Protein AF-0000000084752008 (afdb_homodimer)

Solvent-accessible surface area (backbone atoms only — not comparable to full-atom values): 50665 Å² total; per-residue (Å²): 75,41,79,56,82,72,74,88,74,85,52,69,69,62,50,46,36,36,48,54,36,29,61,56,49,53,52,41,56,61,67,42,48,64,36,54,62,65,41,61,96,30,44,36,36,39,35,32,67,47,79,62,75,54,71,64,40,64,50,47,49,62,55,49,50,53,41,41,74,73,70,45,48,69,47,40,36,23,51,56,76,89,52,66,65,50,57,50,49,46,48,49,50,53,36,7,45,60,57,36,82,84,38,78,82,54,72,67,56,49,49,48,54,46,49,45,40,56,70,20,41,63,55,47,60,72,72,56,54,68,46,18,37,38,37,36,40,41,73,75,54,44,62,38,48,54,62,46,51,76,78,36,60,53,24,36,33,39,35,35,84,69,42,34,74,69,87,43,75,24,28,50,37,44,49,57,68,47,46,79,49,56,73,54,41,72,33,34,34,25,47,41,75,62,43,46,55,78,91,49,49,90,46,45,46,73,53,52,76,54,41,56,65,76,38,65,52,47,35,88,67,56,57,52,54,34,48,46,43,36,34,20,32,29,68,36,58,93,56,89,61,49,89,72,68,64,48,95,65,51,34,27,29,61,41,81,88,52,47,78,42,68,56,42,81,90,56,62,66,57,62,74,42,36,53,25,40,35,33,70,49,67,50,42,79,42,42,21,58,65,39,50,53,51,10,50,52,48,38,49,51,50,42,69,72,70,45,53,82,86,39,68,61,34,47,49,59,70,54,33,32,40,37,41,33,27,65,24,67,91,66,50,82,90,48,67,63,32,51,48,41,49,48,53,50,37,55,54,53,49,72,50,56,69,74,58,45,73,32,48,43,48,36,26,37,47,63,89,44,65,64,58,37,27,36,48,52,30,34,53,56,60,51,29,62,28,39,42,49,36,20,64,55,43,55,54,53,64,65,56,52,53,35,15,58,69,40,24,17,36,39,27,11,51,22,59,28,35,48,71,72,44,45,69,82,47,24,19,43,62,44,67,56,41,76,41,39,67,61,50,16,52,49,53,52,50,54,69,66,33,57,70,59,38,49,48,11,1,34,39,18,22,37,51,29,64,68,59,31,24,51,58,46,38,48,54,51,47,40,53,53,51,46,73,49,58,98,74,42,80,55,81,73,74,88,72,85,51,68,69,61,50,46,35,36,48,54,36,28,61,58,50,52,51,41,55,61,65,41,49,63,36,53,62,65,41,62,96,30,44,36,37,39,35,33,67,46,79,62,73,55,71,63,39,63,49,47,48,64,54,49,49,51,41,42,73,73,68,45,48,69,48,40,37,24,50,56,78,90,52,67,64,50,57,52,49,46,50,49,50,54,35,8,44,60,56,37,80,86,38,79,81,54,72,66,54,49,52,47,55,46,48,46,41,56,72,21,40,64,56,48,60,71,71,57,52,69,47,18,37,38,37,36,38,40,72,73,54,44,62,39,46,53,60,47,52,75,76,36,60,52,24,35,33,39,36,36,85,69,39,36,74,69,85,41,74,26,28,51,37,43,50,60,69,47,46,82,49,55,72,53,42,72,34,36,34,25,47,43,74,62,44,46,54,79,90,48,48,88,46,45,46,72,53,52,75,54,42,57,64,76,38,65,52,48,36,89,66,55,57,51,54,35,48,46,45,36,34,21,31,30,70,37,58,92,58,88,56,48,90,70,69,64,48,95,64,51,32,27,28,60,41,81,86,50,48,76,41,68,56,45,79,90,56,62,68,56,62,73,42,35,51,25,41,33,32,71,48,68,48,40,78,42,42,22,59,66,39,51,53,52,10,51,51,50,39,48,53,50,42,69,72,72,44,53,82,86,38,66,62,36,47,49,58,70,52,33,30,38,36,41,34,28,65,26,68,91,66,49,82,90,50,66,63,32,51,49,42,49,48,52,49,37,55,54,53,50,72,51,55,69,73,59,43,73,32,48,44,47,35,26,37,48,64,88,43,64,63,60,36,27,36,48,52,31,34,52,55,59,51,28,62,30,38,41,49,36,21,64,54,44,56,52,52,65,64,56,52,54,36,14,59,69,42,24,17,34,38,28,13,52,22,60,27,36,48,72,73,43,45,68,82,47,25,20,44,62,44,66,56,42,76,42,40,68,61,48,17,51,51,53,51,50,54,68,65,33,59,70,57,38,51,49,10,0,34,39,17,23,39,50,30,64,67,58,31,23,51,60,45,39,46,53,52,47,39,53,53,51,45,73,48,58,98

Nearest PDB structures (fo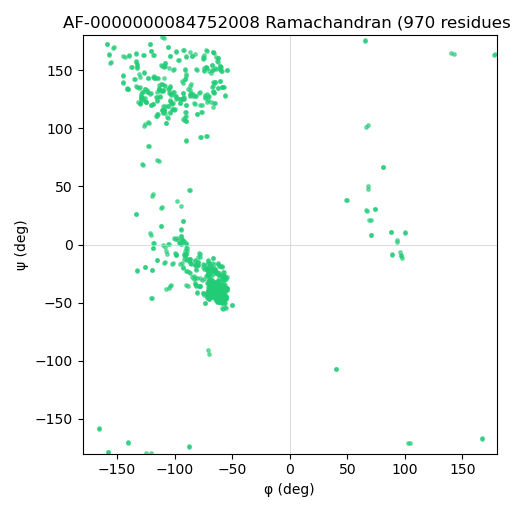ldseek):
  2xa1-assembly2_B  TM=8.897E-01  e=3.010E-29  Pyrococcus horikoshii
  6zjh-assembly1_AAA  TM=8.845E-01  e=5.098E-28  Thermoproteus uzoniensis 768-20
  6zj4-assembly1_AAA  TM=8.757E-01  e=1.128E-27  Thermoproteus uzoniensis
  6zj7-assembly1_AAA  TM=8.662E-01  e=6.100E-27  Thermoproteus uzoniensis 768-20
  7qsg-assembly2_B  TM=6.802E-01  e=4.408E-10  Mycolicibacterium hassiacum

InterPro domains:
  IPR001296 Glycosyl transferase, family 1 [PF00534] (275-462)
  IPR049438 Trehalose synthase, N-terminal domain [PF21269] (46-197)
  IPR052078 Trehalose Metabolism Glycosyltransferase [PTHR47779] (39-223)

Radius of gyration: 32.06 Å; Cα contacts (8 Å, |Δi|>4): 1884; chains: 2; bounding box: 64×94×76 Å

Sequence (974 aa):
MQKINVKPGAKLADYKAYGSLYSSVLDFLEQAKEPIESLKGCTIWMINSTAIGGGVAEMLPSQMRILRELGVSIEWLVIEAEKDAFFDLTKRIHNAIHGSGNGVFTEEDRKIYEEVNQNNLPKALELINDGDIVVVHDPQPMPLAAMIKRKKNVSIIWRCHIGLEEDTEVTDAVWKFLEPYTNDYDHFVFSLPSYAPKSLQKRTSIIPPAIDPLSHKNRELQLHKCIGILYQSGILDDHKAILYHRYKHLVRKVMPDGSFDFLDADENLDLIYRPIITEISRWDRLKGFKELMEAFIKMKLDNRKNGDPKSLEYKRIEMTLLVMGGPDPAFVSDDPEGKEVLKELTETYKTIDRNMQNDIAILLLPLDNPKENALIVNALQRTSSFIVQNSIQEGFGLTATEAMWKRKPVLVSNAAGLKYQVVHNKTGQINPDPTDIESLSKTLAYMLNHPKERDKWGFNGQLRVIQNFTLFSQLVSWLKVLSTNKAMQKINVKPGAKLADYKAYGSLYSSVLDFLEQAKEPIESLKGCTIWMINSTAIGGGVAEMLPSQMRILRELGVSIEWLVIEAEKDAFFDLTKRIHNAIHGSGNGVFTEEDRKIYEEVNQNNLPKALELINDGDIVVVHDPQPMPLAAMIKRKKNVSIIWRCHIGLEEDTEVTDAVWKFLEPYTNDYDHFVFSLPSYAPKSLQKRTSIIPPAIDPLSHKNRELQLHKCIGILYQSGILDDHKAILYHRYKHLVRKVMPDGSFDFLDADENLDLIYRPIITEISRWDRLKGFKELMEAFIKMKLDNRKNGDPKSLEYKRIEMTLLVMGGPDPAFVSDDPEGKEVLKELTETYKTIDRNMQNDIAILLLPLDNPKENALIVNALQRTSSFIVQNSIQEGFGLTATEAMWKRKPVLVSNAAGLKYQVVHNKTGQINPDPTDIESLSKTLAYMLNHPKERDKWGFNGQLRVIQNFTLFSQLVSWLKVLSTNKA

Structure (mmCIF, N/CA/C/O backbone):
data_AF-0000000084752008-model_v1
#
loop_
_entity.id
_entity.type
_entity.pdbx_description
1 polymer 'Glycosyl transferase group 1'
#
loop_
_atom_site.group_PDB
_atom_site.id
_atom_site.type_symbol
_atom_site.label_atom_id
_atom_site.label_alt_id
_atom_site.label_comp_id
_atom_site.label_asym_id
_atom_site.label_entity_id
_atom_site.label_seq_id
_atom_site.pdbx_PDB_ins_code
_atom_site.Cartn_x
_atom_site.Cartn_y
_atom_site.Cartn_z
_atom_site.occupancy
_atom_site.B_iso_or_equiv
_atom_site.auth_seq_id
_atom_site.auth_comp_id
_atom_site.auth_asym_id
_atom_site.auth_atom_id
_atom_site.pdbx_PDB_model_num
ATOM 1 N N . MET A 1 1 ? 8.102 25.844 34 1 93.06 1 MET A N 1
ATOM 2 C CA . MET A 1 1 ? 8.469 24.922 32.938 1 93.06 1 MET A CA 1
ATOM 3 C C . MET A 1 1 ? 8.289 23.469 33.344 1 93.06 1 MET A C 1
ATOM 5 O O . MET A 1 1 ? 8.555 23.125 34.5 1 93.06 1 MET A O 1
ATOM 9 N N . GLN A 1 2 ? 7.816 22.688 32.438 1 94.62 2 GLN A N 1
ATOM 10 C CA . GLN A 1 2 ? 7.594 21.281 32.75 1 94.62 2 GLN A CA 1
ATOM 11 C C . GLN A 1 2 ? 8.352 20.375 31.781 1 94.62 2 GLN A C 1
ATOM 13 O O . GLN A 1 2 ? 8.32 20.594 30.578 1 94.62 2 GLN A O 1
ATOM 18 N N . LYS A 1 3 ? 9.016 19.484 32.375 1 96.44 3 LYS A N 1
ATOM 19 C CA . LYS A 1 3 ? 9.648 18.453 31.562 1 96.44 3 LYS A CA 1
ATOM 20 C C . LYS A 1 3 ? 8.633 17.391 31.125 1 96.44 3 LYS A C 1
ATOM 22 O O . LYS A 1 3 ? 7.898 16.859 31.969 1 96.44 3 LYS A O 1
ATOM 27 N N . ILE A 1 4 ? 8.617 17.094 29.859 1 96 4 ILE A N 1
ATOM 28 C CA . ILE A 1 4 ? 7.609 16.188 29.312 1 96 4 ILE A CA 1
ATOM 29 C C . ILE A 1 4 ? 8.234 14.828 29.016 1 96 4 ILE A C 1
ATOM 31 O O . ILE A 1 4 ? 9.305 14.742 28.406 1 96 4 ILE A O 1
ATOM 35 N N . ASN A 1 5 ? 7.605 13.805 29.469 1 94.75 5 ASN A N 1
ATOM 36 C CA . ASN A 1 5 ? 8.016 12.445 29.141 1 94.75 5 ASN A CA 1
ATOM 37 C C . ASN A 1 5 ? 7.391 11.969 27.828 1 94.75 5 ASN A C 1
ATOM 39 O O . ASN A 1 5 ? 6.18 12.086 27.625 1 94.75 5 ASN A O 1
ATOM 43 N N . VAL A 1 6 ? 8.18 11.508 27.016 1 93.94 6 VAL A N 1
ATOM 44 C CA . VAL A 1 6 ? 7.703 11 25.719 1 93.94 6 VAL A CA 1
ATOM 45 C C . VAL A 1 6 ? 7.18 9.578 25.891 1 93.94 6 VAL A C 1
ATOM 47 O O . VAL A 1 6 ? 7.906 8.695 26.344 1 93.94 6 VAL A O 1
ATOM 50 N N . LYS A 1 7 ? 5.98 9.305 25.453 1 88.56 7 LYS A N 1
ATOM 51 C CA . LYS A 1 7 ? 5.371 7.984 25.562 1 88.56 7 LYS A CA 1
ATOM 52 C C . LYS A 1 7 ? 6.016 7.008 24.578 1 88.56 7 LYS A C 1
ATOM 54 O O . LYS A 1 7 ? 6.508 7.41 23.516 1 88.56 7 LYS A O 1
ATOM 59 N N . PRO A 1 8 ? 5.957 5.773 24.984 1 91.94 8 PRO A N 1
ATOM 60 C CA . PRO A 1 8 ? 6.465 4.781 24.047 1 91.94 8 PRO A CA 1
ATOM 61 C C . PRO A 1 8 ? 5.695 4.781 22.719 1 91.94 8 PRO A C 1
ATOM 63 O O . PRO A 1 8 ? 4.535 5.188 22.672 1 91.94 8 PRO A O 1
ATOM 66 N N . GLY A 1 9 ? 6.32 4.395 21.672 1 92.81 9 GLY A N 1
ATOM 67 C CA . GLY A 1 9 ? 5.742 4.363 20.344 1 92.81 9 GLY A CA 1
ATOM 68 C C . GLY A 1 9 ? 6.559 3.549 19.359 1 92.81 9 GLY A C 1
ATOM 69 O O . GLY A 1 9 ? 7.32 2.666 19.75 1 92.81 9 GLY A O 1
ATOM 70 N N . ALA A 1 10 ? 6.398 3.793 18.125 1 93.62 10 ALA A N 1
ATOM 71 C CA . ALA A 1 10 ? 7.066 3.041 17.062 1 93.62 10 ALA A CA 1
ATOM 72 C C . ALA A 1 10 ? 8.586 3.166 17.172 1 93.62 10 ALA A C 1
ATOM 74 O O . ALA A 1 10 ? 9.102 4.234 17.5 1 93.62 10 ALA A O 1
ATOM 75 N N . LYS A 1 11 ? 9.32 2.088 16.922 1 94.31 11 LYS A N 1
ATOM 76 C CA . LYS A 1 11 ? 10.773 2.018 16.922 1 94.31 11 LYS A CA 1
ATOM 77 C C . LYS A 1 11 ? 11.32 1.935 15.492 1 94.31 11 LYS A C 1
ATOM 79 O O . LYS A 1 11 ? 10.555 1.778 14.539 1 94.31 11 LYS A O 1
ATOM 84 N N . LEU A 1 12 ? 12.562 2.064 15.375 1 96.12 12 LEU A N 1
ATOM 85 C CA . LEU A 1 12 ? 13.227 2.035 14.078 1 96.12 12 LEU A CA 1
ATOM 86 C C . LEU A 1 12 ? 12.883 0.756 13.32 1 96.12 12 LEU A C 1
ATOM 88 O O . LEU A 1 12 ? 12.656 0.789 12.109 1 96.12 12 LEU A O 1
ATOM 92 N N . ALA A 1 13 ? 12.805 -0.343 13.992 1 93.81 13 ALA A N 1
ATOM 93 C CA . ALA A 1 13 ? 12.516 -1.636 13.375 1 93.81 13 ALA A CA 1
ATOM 94 C C . ALA A 1 13 ? 11.133 -1.639 12.734 1 93.81 13 ALA A C 1
ATOM 96 O O . ALA A 1 13 ? 10.914 -2.283 11.711 1 93.81 13 ALA A O 1
ATOM 97 N N . ASP A 1 14 ? 10.219 -0.908 13.312 1 94.31 14 ASP A N 1
ATOM 98 C CA . ASP A 1 14 ? 8.859 -0.826 12.789 1 94.31 14 ASP A CA 1
ATOM 99 C C . ASP A 1 14 ? 8.828 -0.089 11.453 1 94.31 14 ASP A C 1
ATOM 101 O O . ASP A 1 14 ? 8.117 -0.493 10.531 1 94.31 14 ASP A O 1
ATOM 105 N N . TYR A 1 15 ? 9.625 0.934 11.367 1 95.69 15 TYR A N 1
ATOM 106 C CA . TYR A 1 15 ? 9.703 1.68 10.117 1 95.69 15 TYR A CA 1
ATOM 107 C C . TYR A 1 15 ? 10.391 0.859 9.031 1 95.69 15 TYR A C 1
ATOM 109 O O . TYR A 1 15 ? 9.961 0.863 7.875 1 95.69 15 TYR A O 1
ATOM 117 N N . LYS A 1 16 ? 11.375 0.09 9.445 1 93.69 16 LYS A N 1
ATOM 118 C CA . LYS A 1 16 ? 12.148 -0.728 8.508 1 93.69 16 LYS A CA 1
ATOM 119 C C . LYS A 1 16 ? 11.297 -1.848 7.926 1 93.69 16 LYS A C 1
ATOM 121 O O . LYS A 1 16 ? 11.609 -2.381 6.859 1 93.69 16 LYS A O 1
ATOM 126 N N . ALA A 1 17 ? 10.258 -2.139 8.617 1 91.5 17 ALA A N 1
ATOM 127 C CA . ALA A 1 17 ? 9.398 -3.236 8.18 1 91.5 17 ALA A CA 1
ATOM 128 C C . ALA A 1 17 ? 8.555 -2.826 6.977 1 91.5 17 ALA A C 1
ATOM 130 O O . ALA A 1 17 ? 8.047 -3.682 6.25 1 91.5 17 ALA A O 1
ATOM 131 N N . TYR A 1 18 ? 8.375 -1.516 6.766 1 90.44 18 TYR A N 1
ATOM 132 C CA . TYR A 1 18 ? 7.648 -1.035 5.594 1 90.44 18 TYR A CA 1
ATOM 133 C C . TYR A 1 18 ? 8.516 -1.126 4.34 1 90.44 18 TYR A C 1
ATOM 135 O O . TYR A 1 18 ? 9.57 -0.492 4.262 1 90.44 18 TYR A O 1
ATOM 143 N N . GLY A 1 19 ? 8.055 -1.844 3.436 1 89.56 19 GLY A N 1
ATOM 144 C CA . GLY A 1 19 ? 8.805 -1.991 2.201 1 89.56 19 GLY A CA 1
ATOM 145 C C . GLY A 1 19 ? 9.133 -0.666 1.541 1 89.56 19 GLY A C 1
ATOM 146 O O . GLY A 1 19 ? 10.234 -0.487 1.01 1 89.56 19 GLY A O 1
ATOM 147 N N . SER A 1 20 ? 8.242 0.249 1.607 1 91.19 20 SER A N 1
ATOM 148 C CA . SER A 1 20 ? 8.414 1.544 0.957 1 91.19 20 SER A CA 1
ATOM 149 C C . SER A 1 20 ? 9.406 2.418 1.719 1 91.19 20 SER A C 1
ATOM 151 O O . SER A 1 20 ? 9.938 3.383 1.169 1 91.19 20 SER A O 1
ATOM 153 N N . LEU A 1 21 ? 9.68 2.084 2.984 1 94.38 21 LEU A N 1
ATOM 154 C CA . LEU A 1 21 ? 10.516 2.945 3.816 1 94.38 21 LEU A CA 1
ATOM 155 C C . LEU A 1 21 ? 11.875 2.307 4.059 1 94.38 21 LEU A C 1
ATOM 157 O O . LEU A 1 21 ? 12.812 2.979 4.496 1 94.38 21 LEU A O 1
ATOM 161 N N . TYR A 1 22 ? 11.977 1.026 3.787 1 93.06 22 TYR A N 1
ATOM 162 C CA . TYR A 1 22 ? 13.141 0.236 4.172 1 93.06 22 TYR A CA 1
ATOM 163 C C . TYR A 1 22 ? 14.43 0.917 3.732 1 93.06 22 TYR A C 1
ATOM 165 O O . TYR A 1 22 ? 15.297 1.208 4.559 1 93.06 22 TYR A O 1
ATOM 173 N N . SER A 1 23 ? 14.562 1.279 2.541 1 91.69 23 SER A N 1
ATOM 174 C CA . SER A 1 23 ? 15.781 1.868 2.006 1 91.69 23 SER A CA 1
ATOM 175 C C . SER A 1 23 ? 16 3.277 2.547 1 91.69 23 SER A C 1
ATOM 177 O O . SER A 1 23 ? 17.141 3.68 2.801 1 91.69 23 SER A O 1
ATOM 179 N N . SER A 1 24 ? 14.93 4.043 2.68 1 92.5 24 SER A N 1
ATOM 180 C CA . SER A 1 24 ? 15.039 5.398 3.219 1 92.5 24 SER A CA 1
ATOM 181 C C . SER A 1 24 ? 15.562 5.379 4.652 1 92.5 24 SER A C 1
ATOM 183 O O . SER A 1 24 ? 16.328 6.266 5.051 1 92.5 24 SER A O 1
ATOM 185 N N . VAL A 1 25 ? 15.133 4.406 5.406 1 95.56 25 VAL A N 1
ATOM 186 C CA . VAL A 1 25 ? 15.594 4.281 6.781 1 95.56 25 VAL A CA 1
ATOM 187 C C . VAL A 1 25 ? 17.078 3.918 6.793 1 95.56 25 VAL A C 1
ATOM 189 O O . VAL A 1 25 ? 17.859 4.473 7.578 1 95.56 25 VAL A O 1
ATOM 192 N N . LEU A 1 26 ? 17.5 3.023 5.883 1 94.5 26 LEU A N 1
ATOM 193 C CA . LEU A 1 26 ? 18.906 2.664 5.797 1 94.5 26 LEU A CA 1
ATOM 194 C C . LEU A 1 26 ? 19.75 3.871 5.406 1 94.5 26 LEU A C 1
ATOM 196 O O . LEU A 1 26 ? 20.828 4.094 5.973 1 94.5 26 LEU A O 1
ATOM 200 N N . ASP A 1 27 ? 19.266 4.633 4.453 1 94.75 27 ASP A N 1
ATOM 201 C CA . ASP A 1 27 ? 19.953 5.844 4.031 1 94.75 27 ASP A CA 1
ATOM 202 C C . ASP A 1 27 ? 20.062 6.844 5.18 1 94.75 27 ASP A C 1
ATOM 204 O O . ASP A 1 27 ? 21.125 7.445 5.383 1 94.75 27 ASP A O 1
ATOM 208 N N . PHE A 1 28 ? 19 6.992 5.887 1 97.12 28 PHE A N 1
ATOM 209 C CA . PHE A 1 28 ? 19 7.859 7.059 1 97.12 28 PHE A CA 1
ATOM 210 C C . PHE A 1 28 ? 20.047 7.414 8.062 1 97.12 28 PHE A C 1
ATOM 212 O O . PHE A 1 28 ? 20.812 8.234 8.57 1 97.12 28 PHE A O 1
ATOM 219 N N . LEU A 1 29 ? 20.094 6.141 8.336 1 97.31 29 LEU A N 1
ATOM 220 C CA . LEU A 1 29 ? 21.031 5.613 9.32 1 97.31 29 LEU A CA 1
ATOM 221 C C . LEU A 1 29 ? 22.484 5.867 8.891 1 97.31 29 LEU A C 1
ATOM 223 O O . LEU A 1 29 ? 23.328 6.184 9.727 1 97.31 29 LEU A O 1
ATOM 227 N N . GLU A 1 30 ? 22.703 5.766 7.637 1 97.31 30 GLU A N 1
ATOM 228 C CA . GLU A 1 30 ? 24.047 6.027 7.121 1 97.31 30 GLU A CA 1
ATOM 229 C C . GLU A 1 30 ? 24.406 7.5 7.254 1 97.31 30 GLU A C 1
ATOM 231 O O . GLU A 1 30 ? 25.5 7.836 7.719 1 97.31 30 GLU A O 1
ATOM 236 N N . GLN A 1 31 ? 23.547 8.375 6.945 1 97.12 31 GLN A N 1
ATOM 237 C CA . GLN A 1 31 ? 23.797 9.812 6.98 1 97.12 31 GLN A CA 1
ATOM 238 C C . GLN A 1 31 ? 23.875 10.32 8.414 1 97.12 31 GLN A C 1
ATOM 240 O O . GLN A 1 31 ? 24.516 11.336 8.688 1 97.12 31 GLN A O 1
ATOM 245 N N . ALA A 1 32 ? 23.219 9.633 9.305 1 97.31 32 ALA A N 1
ATOM 246 C CA . ALA A 1 32 ? 23.094 10.086 10.688 1 97.31 32 ALA A CA 1
ATOM 247 C C . ALA A 1 32 ? 24.359 9.781 11.484 1 97.31 32 ALA A C 1
ATOM 249 O O . ALA A 1 32 ? 24.578 10.352 12.555 1 97.31 32 ALA A O 1
ATOM 250 N N . LYS A 1 33 ? 25.219 8.938 11 1 97.12 33 LYS A N 1
ATOM 251 C CA . LYS A 1 33 ? 26.375 8.43 11.75 1 97.12 33 LYS A CA 1
ATOM 252 C C . LYS A 1 33 ? 27.266 9.57 12.211 1 97.12 33 LYS A C 1
ATOM 254 O O . LYS A 1 33 ? 27.469 9.766 13.414 1 97.12 33 LYS A O 1
ATOM 259 N N . GLU A 1 34 ? 27.719 10.398 11.367 1 97 34 GLU A N 1
ATOM 260 C CA . GLU A 1 34 ? 28.688 11.445 11.672 1 97 34 GLU A CA 1
ATOM 261 C C . GLU A 1 34 ? 28.062 12.531 12.547 1 97 34 GLU A C 1
ATOM 263 O O . GLU A 1 34 ? 28.625 12.914 13.57 1 97 34 GLU A O 1
ATOM 268 N N . PRO A 1 35 ? 26.891 12.969 12.164 1 97.12 35 PRO A N 1
ATOM 269 C CA . PRO A 1 35 ? 26.266 13.992 13.008 1 97.12 35 PRO A CA 1
ATOM 270 C C . PRO A 1 35 ? 26.016 13.5 14.43 1 97.12 35 PRO A C 1
ATOM 272 O O . PRO A 1 35 ? 26.188 14.25 15.391 1 97.12 35 PRO A O 1
ATOM 275 N N . ILE A 1 36 ? 25.609 12.297 14.594 1 96.94 36 ILE A N 1
ATOM 276 C CA . ILE A 1 36 ? 25.312 11.75 15.914 1 96.94 36 ILE A CA 1
ATOM 277 C C . ILE A 1 36 ? 26.594 11.664 16.734 1 96.94 36 ILE A C 1
ATOM 279 O O . ILE A 1 36 ? 26.594 11.969 17.938 1 96.94 36 ILE A O 1
ATOM 283 N N . GLU A 1 37 ? 27.641 11.297 16.109 1 96.38 37 GLU A N 1
ATOM 284 C CA . GLU A 1 37 ? 28.938 11.258 16.781 1 96.38 37 GLU A CA 1
ATOM 285 C C . GLU A 1 37 ? 29.344 12.641 17.281 1 96.38 37 GLU A C 1
ATOM 287 O O . GLU A 1 37 ? 29.891 12.781 18.375 1 96.38 37 GLU A O 1
ATOM 292 N N . SER A 1 38 ? 29.047 13.586 16.516 1 95.81 38 SER A N 1
ATOM 293 C CA . SER A 1 38 ? 29.422 14.953 16.844 1 95.81 38 SER A CA 1
ATOM 294 C C . SER A 1 38 ? 28.594 15.492 18 1 95.81 38 SER A C 1
ATOM 296 O O . SER A 1 38 ? 29 16.438 18.688 1 95.81 38 SER A O 1
ATOM 298 N N . LEU A 1 39 ? 27.469 14.93 18.281 1 96.31 39 LEU A N 1
ATOM 299 C CA . LEU A 1 39 ? 26.547 15.445 19.281 1 96.31 39 LEU A CA 1
ATOM 300 C C . LEU A 1 39 ? 26.75 14.742 20.625 1 96.31 39 LEU A C 1
ATOM 302 O O . LEU A 1 39 ? 26.047 15.023 21.594 1 96.31 39 LEU A O 1
ATOM 306 N N . LYS A 1 40 ? 27.703 13.859 20.609 1 94.75 40 LYS A N 1
ATOM 307 C CA . LYS A 1 40 ? 27.984 13.148 21.859 1 94.75 40 LYS A CA 1
ATOM 308 C C . LYS A 1 40 ? 28.344 14.125 22.984 1 94.75 40 LYS A C 1
ATOM 310 O O . LYS A 1 40 ? 29.078 15.094 22.75 1 94.75 40 LYS A O 1
ATOM 315 N N . GLY A 1 41 ? 27.797 13.922 24.156 1 93.31 41 GLY A N 1
ATOM 316 C CA . GLY A 1 41 ? 28.078 14.758 25.297 1 93.31 41 GLY A CA 1
ATOM 317 C C . GLY A 1 41 ? 27.156 15.961 25.406 1 93.31 41 GLY A C 1
ATOM 318 O O . GLY A 1 41 ? 27.188 16.688 26.406 1 93.31 41 GLY A O 1
ATOM 319 N N . CYS A 1 42 ? 26.406 16.172 24.438 1 95 42 CYS A N 1
ATOM 320 C CA . CYS A 1 42 ? 25.484 17.297 24.375 1 95 42 CYS A CA 1
ATOM 321 C C . CYS A 1 42 ? 24.047 16.844 24.531 1 95 42 CYS A C 1
ATOM 323 O O . CYS A 1 42 ? 23.656 15.805 23.984 1 95 42 CYS A O 1
ATOM 325 N N . THR A 1 43 ? 23.297 17.562 25.312 1 97.62 43 THR A N 1
ATOM 326 C CA . THR A 1 43 ? 21.859 17.328 25.375 1 97.62 43 THR A CA 1
ATOM 327 C C . THR A 1 43 ? 21.094 18.359 24.547 1 97.62 43 THR A C 1
ATOM 329 O O . THR A 1 43 ? 21.375 19.562 24.641 1 97.62 43 THR A O 1
ATOM 332 N N . ILE A 1 44 ? 20.188 17.875 23.734 1 98.25 44 ILE A N 1
ATOM 333 C CA . ILE A 1 44 ? 19.328 18.75 22.969 1 98.25 44 ILE A CA 1
ATOM 334 C C . ILE A 1 44 ? 18.031 19 23.719 1 98.25 44 ILE A C 1
ATOM 336 O O . ILE A 1 44 ? 17.312 18.047 24.078 1 98.25 44 ILE A O 1
ATOM 340 N N . TRP A 1 45 ? 17.672 20.203 23.953 1 98 45 TRP A N 1
ATOM 341 C CA . TRP A 1 45 ? 16.438 20.578 24.656 1 98 45 TRP A CA 1
ATOM 342 C C . TRP A 1 45 ? 15.438 21.203 23.688 1 98 45 TRP A C 1
ATOM 344 O O . TRP A 1 45 ? 15.695 22.266 23.125 1 98 45 TRP A O 1
ATOM 354 N N . MET A 1 46 ? 14.32 20.531 23.516 1 97.94 46 MET A N 1
ATOM 355 C CA . MET A 1 46 ? 13.211 21.078 22.734 1 97.94 46 MET A CA 1
ATOM 356 C C . MET A 1 46 ? 12.234 21.828 23.641 1 97.94 46 MET A C 1
ATOM 358 O O . MET A 1 46 ? 11.703 21.266 24.594 1 97.94 46 MET A O 1
ATOM 362 N N . ILE A 1 47 ? 11.945 23.078 23.297 1 97.5 47 ILE A N 1
ATOM 363 C CA . ILE A 1 47 ? 11.07 23.891 24.141 1 97.5 47 ILE A CA 1
ATOM 364 C C . ILE A 1 47 ? 9.906 24.438 23.312 1 97.5 47 ILE A C 1
ATOM 366 O O . ILE A 1 47 ? 10.109 25.031 22.266 1 97.5 47 ILE A O 1
ATOM 370 N N . ASN A 1 48 ? 8.695 24.156 23.719 1 94.81 48 ASN A N 1
ATOM 371 C CA . ASN A 1 48 ? 7.512 24.734 23.094 1 94.81 48 ASN A CA 1
ATOM 372 C C . ASN A 1 48 ? 6.449 25.094 24.125 1 94.81 48 ASN A C 1
ATOM 374 O O . ASN A 1 48 ? 6.734 25.156 25.328 1 94.81 48 ASN A O 1
ATOM 378 N N . SER A 1 49 ? 5.246 25.438 23.703 1 90.88 49 SER A N 1
ATOM 379 C CA . SER A 1 49 ? 4.293 26.062 24.609 1 90.88 49 SER A CA 1
ATOM 380 C C . SER A 1 49 ? 3.25 25.062 25.094 1 90.88 49 SER A C 1
ATOM 382 O O . SER A 1 49 ? 2.539 25.328 26.078 1 90.88 49 SER A O 1
ATOM 384 N N . THR A 1 50 ? 3.154 23.922 24.375 1 85 50 THR A N 1
ATOM 385 C CA . THR A 1 50 ? 2.145 22.969 24.797 1 85 50 THR A CA 1
ATOM 386 C C . THR A 1 50 ? 2.635 21.531 24.578 1 85 50 THR A C 1
ATOM 388 O O . THR A 1 50 ? 3.33 21.25 23.609 1 85 50 THR A O 1
ATOM 391 N N . ALA A 1 51 ? 2.189 20.719 25.531 1 85.94 51 ALA A N 1
ATOM 392 C CA . ALA A 1 51 ? 2.572 19.312 25.438 1 85.94 51 ALA A CA 1
ATOM 393 C C . ALA A 1 51 ? 1.522 18.5 24.688 1 85.94 51 ALA A C 1
ATOM 395 O O . ALA A 1 51 ? 1.777 17.359 24.281 1 85.94 51 ALA A O 1
ATOM 396 N N . ILE A 1 52 ? 0.411 19 24.609 1 76.38 52 ILE A N 1
ATOM 397 C CA . ILE A 1 52 ? -0.697 18.297 23.969 1 76.38 52 ILE A CA 1
ATOM 398 C C . ILE A 1 52 ? -1.414 19.234 23 1 76.38 52 ILE A C 1
ATOM 400 O O . ILE A 1 52 ? -1.578 20.422 23.297 1 76.38 52 ILE A O 1
ATOM 404 N N . GLY A 1 53 ? -1.904 18.656 22.156 1 65.94 53 GLY A N 1
ATOM 405 C CA . GLY A 1 53 ? -2.672 19.484 21.234 1 65.94 53 GLY A CA 1
ATOM 406 C C . GLY A 1 53 ? -1.81 20.438 20.438 1 65.94 53 GLY A C 1
ATOM 407 O O . GLY A 1 53 ? -0.706 20.797 20.859 1 65.94 53 GLY A O 1
ATOM 408 N N . GLY A 1 54 ? -1.42 20.297 19.219 1 68.88 54 GLY A N 1
ATOM 409 C CA . GLY A 1 54 ? -0.633 21.125 18.328 1 68.88 54 GLY A CA 1
ATOM 410 C C . GLY A 1 54 ? 0.289 20.328 17.422 1 68.88 54 GLY A C 1
ATOM 411 O O . GLY A 1 54 ? 0.629 19.172 17.734 1 68.88 54 GLY A O 1
ATOM 412 N N . GLY A 1 55 ? 0.652 21.062 16.516 1 74.81 55 GLY A N 1
ATOM 413 C CA . GLY A 1 55 ? 1.477 20.406 15.516 1 74.81 55 GLY A CA 1
ATOM 414 C C . GLY A 1 55 ? 2.842 20 16.047 1 74.81 55 GLY A C 1
ATOM 415 O O . GLY A 1 55 ? 3.334 18.922 15.727 1 74.81 55 GLY A O 1
ATOM 416 N N . VAL A 1 56 ? 3.406 20.875 16.938 1 83.62 56 VAL A N 1
ATOM 417 C CA . VAL A 1 56 ? 4.738 20.609 17.469 1 83.62 56 VAL A CA 1
ATOM 418 C C . VAL A 1 56 ? 4.68 19.406 18.422 1 83.62 56 VAL A C 1
ATOM 420 O O . VAL A 1 56 ? 5.488 18.484 18.312 1 83.62 56 VAL A O 1
ATOM 423 N N . ALA A 1 57 ? 3.719 19.469 19.25 1 84.38 57 ALA A N 1
ATOM 424 C CA . ALA A 1 57 ? 3.555 18.406 20.234 1 84.38 57 ALA A CA 1
ATOM 425 C C . ALA A 1 57 ? 3.285 17.062 19.547 1 84.38 57 ALA A C 1
ATOM 427 O O . ALA A 1 57 ? 3.635 16.016 20.078 1 84.38 57 ALA A O 1
ATOM 428 N N . GLU A 1 58 ? 2.768 17.078 18.391 1 80.75 58 GLU A N 1
ATOM 429 C CA . GLU A 1 58 ? 2.463 15.867 17.656 1 80.75 58 GLU A CA 1
ATOM 430 C C . GLU A 1 58 ? 3.699 15.336 16.922 1 80.75 58 GLU A C 1
ATOM 432 O O . GLU A 1 58 ? 3.85 14.125 16.75 1 80.75 58 GLU A O 1
ATOM 437 N N . MET A 1 59 ? 4.492 16.172 16.641 1 87.69 59 MET A N 1
ATOM 438 C CA . MET A 1 59 ? 5.637 15.828 15.805 1 87.69 59 MET A CA 1
ATOM 439 C C . MET A 1 59 ? 6.816 15.383 16.656 1 87.69 59 MET A C 1
ATOM 441 O O . MET A 1 59 ? 7.516 14.43 16.312 1 87.69 59 MET A O 1
ATOM 445 N N . LEU A 1 60 ? 7.027 15.906 17.766 1 92.94 60 LEU A N 1
ATOM 446 C CA . LEU A 1 60 ? 8.266 15.781 18.531 1 92.94 60 LEU A CA 1
ATOM 447 C C . LEU A 1 60 ? 8.438 14.367 19.062 1 92.94 60 LEU A C 1
ATOM 449 O O . LEU A 1 60 ? 9.523 13.789 18.969 1 92.94 60 LEU A O 1
ATOM 453 N N . PRO A 1 61 ? 7.387 13.734 19.5 1 94.06 61 PRO A N 1
ATOM 454 C CA . PRO A 1 61 ? 7.598 12.445 20.172 1 94.06 61 PRO A CA 1
ATOM 455 C C . PRO A 1 61 ? 8.242 11.406 19.25 1 94.06 61 PRO A C 1
ATOM 457 O O . PRO A 1 61 ? 9.211 10.75 19.641 1 94.06 61 PRO A O 1
ATOM 460 N N . SER A 1 62 ? 7.77 11.297 18.094 1 95.38 62 SER A N 1
ATOM 461 C CA . SER A 1 62 ? 8.32 10.289 17.203 1 95.38 62 SER A CA 1
ATOM 462 C C . SER A 1 62 ? 9.766 10.609 16.828 1 95.38 62 SER A C 1
ATOM 464 O O . SER A 1 62 ? 10.609 9.711 16.781 1 95.38 62 SER A O 1
ATOM 466 N N . GLN A 1 63 ? 10.078 11.82 16.625 1 95.94 63 GLN A N 1
ATOM 467 C CA . GLN A 1 63 ? 11.438 12.227 16.297 1 95.94 63 GLN A CA 1
ATOM 468 C C . GLN A 1 63 ? 12.383 11.953 17.469 1 95.94 63 GLN A C 1
ATOM 470 O O . GLN A 1 63 ? 13.484 11.438 17.266 1 95.94 63 GLN A O 1
ATOM 475 N N . MET A 1 64 ? 11.93 12.266 18.609 1 96.88 64 MET A N 1
ATOM 476 C CA . MET A 1 64 ? 12.742 12.086 19.797 1 96.88 64 MET A CA 1
ATOM 477 C C . MET A 1 64 ? 13.008 10.602 20.062 1 96.88 64 MET A C 1
ATOM 479 O O . MET A 1 64 ? 14.125 10.219 20.406 1 96.88 64 MET A O 1
ATOM 483 N N . ARG A 1 65 ? 11.984 9.758 19.875 1 97 65 ARG A N 1
ATOM 484 C CA . ARG A 1 65 ? 12.164 8.328 20.094 1 97 65 ARG A CA 1
ATOM 485 C C . ARG A 1 65 ? 13.258 7.773 19.188 1 97 65 ARG A C 1
ATOM 487 O O . ARG A 1 65 ? 14.109 7.004 19.625 1 97 65 ARG A O 1
ATOM 494 N N . ILE A 1 66 ? 13.234 8.172 17.938 1 97.38 66 ILE A N 1
ATOM 495 C CA . ILE A 1 66 ? 14.195 7.668 16.969 1 97.38 66 ILE A CA 1
ATOM 496 C C . ILE A 1 66 ? 15.602 8.148 17.328 1 97.38 66 ILE A C 1
ATOM 498 O O . ILE A 1 66 ? 16.547 7.359 17.328 1 97.38 66 ILE A O 1
ATOM 502 N N . LEU A 1 67 ? 15.742 9.398 17.672 1 97.38 67 LEU A N 1
ATOM 503 C CA . LEU A 1 67 ? 17.047 9.953 18.016 1 97.38 67 LEU A CA 1
ATOM 504 C C . LEU A 1 67 ? 17.594 9.312 19.297 1 97.38 67 LEU A C 1
ATOM 506 O O . LEU A 1 67 ? 18.781 8.992 19.375 1 97.38 67 LEU A O 1
ATOM 510 N N . ARG A 1 68 ? 16.75 9.078 20.25 1 97.5 68 ARG A N 1
ATOM 511 C CA . ARG A 1 68 ? 17.156 8.422 21.484 1 97.5 68 ARG A CA 1
ATOM 512 C C . ARG A 1 68 ? 17.641 7 21.203 1 97.5 68 ARG A C 1
ATOM 514 O O . ARG A 1 68 ? 18.625 6.547 21.797 1 97.5 68 ARG A O 1
ATOM 521 N N . GLU A 1 69 ? 16.906 6.344 20.359 1 96.62 69 GLU A N 1
ATOM 522 C CA . GLU A 1 69 ? 17.297 4.988 19.984 1 96.62 69 GLU A CA 1
ATOM 523 C C . GLU A 1 69 ? 18.688 4.969 19.375 1 96.62 69 GLU A C 1
ATOM 525 O O . GLU A 1 69 ? 19.406 3.973 19.484 1 96.62 69 GLU A O 1
ATOM 530 N N . LEU A 1 70 ? 19.094 6.031 18.797 1 97.06 70 LEU A N 1
ATOM 531 C CA . LEU A 1 70 ? 20.391 6.117 18.125 1 97.06 70 LEU A CA 1
ATOM 532 C C . LEU A 1 70 ? 21.453 6.691 19.062 1 97.06 70 LEU A C 1
ATOM 534 O O . LEU A 1 70 ? 22.578 6.945 18.656 1 97.06 70 LEU A O 1
ATOM 538 N N . GLY A 1 71 ? 21.062 7.012 20.297 1 96.44 71 GLY A N 1
ATOM 539 C CA . GLY A 1 71 ? 22.031 7.41 21.297 1 96.44 71 GLY A CA 1
ATOM 540 C C . GLY A 1 71 ? 22.109 8.914 21.5 1 96.44 71 GLY A C 1
ATOM 541 O O . GLY A 1 71 ? 23 9.414 22.172 1 96.44 71 GLY A O 1
ATOM 542 N N . VAL A 1 72 ? 21.203 9.648 20.938 1 97.44 72 VAL A N 1
ATOM 543 C CA . VAL A 1 72 ? 21.188 11.102 21.094 1 97.44 72 VAL A CA 1
ATOM 544 C C . VAL A 1 72 ? 20.438 11.477 22.359 1 97.44 72 VAL A C 1
ATOM 546 O O . VAL A 1 72 ? 19.344 10.969 22.625 1 97.44 72 VAL A O 1
ATOM 549 N N . SER A 1 73 ? 21.016 12.289 23.141 1 97.81 73 SER A N 1
ATOM 550 C CA . SER A 1 73 ? 20.344 12.828 24.328 1 97.81 73 SER A CA 1
ATOM 551 C C . SER A 1 73 ? 19.422 13.992 23.953 1 97.81 73 SER A C 1
ATOM 553 O O . SER A 1 73 ? 19.906 15.062 23.562 1 97.81 73 SER A O 1
ATOM 555 N N . ILE A 1 74 ? 18.172 13.789 24.078 1 98.06 74 ILE A N 1
ATOM 556 C CA . ILE A 1 74 ? 17.203 14.805 23.688 1 98.06 74 ILE A CA 1
ATOM 557 C C . ILE A 1 74 ? 16.047 14.836 24.688 1 98.06 74 ILE A C 1
ATOM 559 O O . ILE A 1 74 ? 15.562 13.781 25.109 1 98.06 74 ILE A O 1
ATOM 563 N N . GLU A 1 75 ? 15.703 16.031 25.078 1 98.12 75 GLU A N 1
ATOM 564 C CA . GLU A 1 75 ? 14.672 16.234 26.094 1 98.12 75 GLU A CA 1
ATOM 565 C C . GLU A 1 75 ? 13.68 17.312 25.656 1 98.12 75 GLU A C 1
ATOM 567 O O . GLU A 1 75 ? 13.922 18.031 24.688 1 98.12 75 GLU A O 1
ATOM 572 N N . TRP A 1 76 ? 12.5 17.328 26.391 1 97.88 76 TRP A N 1
ATOM 573 C CA . TRP A 1 76 ? 11.383 18.172 25.969 1 97.88 76 TRP A CA 1
ATOM 574 C C . TRP A 1 76 ? 10.844 18.984 27.156 1 97.88 76 TRP A C 1
ATOM 576 O O . TRP A 1 76 ? 10.492 18.406 28.188 1 97.88 76 TRP A O 1
ATOM 586 N N . LEU A 1 77 ? 10.852 20.281 26.984 1 97.5 77 LEU A N 1
ATOM 587 C CA . LEU A 1 77 ? 10.32 21.203 27.984 1 97.5 77 LEU A CA 1
ATOM 588 C C . LEU A 1 77 ? 9.164 22.016 27.422 1 97.5 77 LEU A C 1
ATOM 590 O O . LEU A 1 77 ? 9.188 22.391 26.25 1 97.5 77 LEU A O 1
ATOM 594 N N . VAL A 1 78 ? 8.195 22.281 28.281 1 96.12 78 VAL A N 1
ATOM 595 C CA . VAL A 1 78 ? 7.055 23.109 27.906 1 96.12 78 VAL A CA 1
ATOM 596 C C . VAL A 1 78 ? 6.895 24.25 28.891 1 96.12 78 VAL A C 1
ATOM 598 O O . VAL A 1 78 ? 6.957 24.047 30.109 1 96.12 78 VAL A O 1
ATOM 601 N N . ILE A 1 79 ? 6.711 25.391 28.375 1 94.75 79 ILE A N 1
ATOM 602 C CA . ILE A 1 79 ? 6.543 26.531 29.266 1 94.75 79 ILE A CA 1
ATOM 603 C C . ILE A 1 79 ? 5.16 26.484 29.906 1 94.75 79 ILE A C 1
ATOM 605 O O . ILE A 1 79 ? 4.215 25.953 29.328 1 94.75 79 ILE A O 1
ATOM 609 N N . GLU A 1 80 ? 5.109 27 31.062 1 92 80 GLU A N 1
ATOM 610 C CA . GLU A 1 80 ? 3.854 27.094 31.797 1 92 80 GLU A CA 1
ATOM 611 C C . GLU A 1 80 ? 3.418 28.547 31.953 1 92 80 GLU A C 1
ATOM 613 O O . GLU A 1 80 ? 4.246 29.438 32.219 1 92 80 GLU A O 1
ATOM 618 N N . ALA A 1 81 ? 2.178 28.781 31.547 1 87.12 81 ALA A N 1
ATOM 619 C CA . ALA A 1 81 ? 1.612 30.109 31.688 1 87.12 81 ALA A CA 1
ATOM 620 C C . ALA A 1 81 ? 0.244 30.062 32.375 1 87.12 81 ALA A C 1
ATOM 622 O O . ALA A 1 81 ? -0.571 29.188 32.062 1 87.12 81 ALA A O 1
ATOM 623 N N . GLU A 1 82 ? -0.006 30.812 33.438 1 78.12 82 GLU A N 1
ATOM 624 C CA . GLU A 1 82 ? -1.285 30.891 34.156 1 78.12 82 GLU A CA 1
ATOM 625 C C . GLU A 1 82 ? -2.127 32.062 33.625 1 78.12 82 GLU A C 1
ATOM 627 O O . GLU A 1 82 ? -3.346 32.062 33.812 1 78.12 82 GLU A O 1
ATOM 632 N N . LYS A 1 83 ? -1.609 32.906 32.969 1 74.31 83 LYS A N 1
ATOM 633 C CA . LYS A 1 83 ? -2.301 34.125 32.594 1 74.31 83 LYS A CA 1
ATOM 634 C C . LYS A 1 83 ? -2.979 34 31.234 1 74.31 83 LYS A C 1
ATOM 636 O O . LYS A 1 83 ? -2.312 33.75 30.219 1 74.31 83 LYS A O 1
ATOM 641 N N . ASP A 1 84 ? -4.102 34.25 31.219 1 80.19 84 ASP A N 1
ATOM 642 C CA . ASP A 1 84 ? -4.887 34.25 30 1 80.19 84 ASP A CA 1
ATOM 643 C C . ASP A 1 84 ? -4.363 35.281 29.016 1 80.19 84 ASP A C 1
ATOM 645 O O . ASP A 1 84 ? -4.402 35.094 27.797 1 80.19 84 ASP A O 1
ATOM 649 N N . ALA A 1 85 ? -3.791 36.281 29.594 1 86.12 85 ALA A N 1
ATOM 650 C CA . ALA A 1 85 ? -3.295 37.375 28.766 1 86.12 85 ALA A CA 1
ATOM 651 C C . ALA A 1 85 ? -2.131 36.906 27.891 1 86.12 85 ALA A C 1
ATOM 653 O O . ALA A 1 85 ? -1.964 37.406 26.766 1 86.12 85 ALA A O 1
ATOM 654 N N . PHE A 1 86 ? -1.377 36.094 28.359 1 91.31 86 PHE A N 1
ATOM 655 C CA . PHE A 1 86 ? -0.249 35.562 27.594 1 91.31 86 PHE A CA 1
ATOM 656 C C . PHE A 1 86 ? -0.733 34.781 26.391 1 91.31 86 PHE A C 1
ATOM 658 O O . PHE A 1 86 ? -0.218 34.938 25.281 1 91.31 86 PHE A O 1
ATOM 665 N N . PHE A 1 87 ? -1.65 33.969 26.609 1 84 87 PHE A N 1
ATOM 666 C CA . PHE A 1 87 ? -2.18 33.125 25.531 1 84 87 PHE A CA 1
ATOM 667 C C . PHE A 1 87 ? -2.877 34 24.484 1 84 87 PHE A C 1
ATOM 669 O O . PHE A 1 87 ? -2.805 33.719 23.297 1 84 87 PHE A O 1
ATOM 676 N N . ASP A 1 88 ? -3.512 34.938 24.969 1 84.88 88 ASP A N 1
ATOM 677 C CA . ASP A 1 88 ? -4.133 35.906 24.047 1 84.88 88 ASP A CA 1
ATOM 678 C C . ASP A 1 88 ? -3.082 36.594 23.172 1 84.88 88 ASP A C 1
ATOM 680 O O . ASP A 1 88 ? -3.264 36.719 21.969 1 84.88 88 ASP A O 1
ATOM 684 N N . LEU A 1 89 ? -2.074 37.031 23.812 1 90.94 89 LEU A N 1
ATOM 685 C CA . LEU A 1 89 ? -0.998 37.719 23.094 1 90.94 89 LEU A CA 1
ATOM 686 C C . LEU A 1 89 ? -0.373 36.781 22.062 1 90.94 89 LEU A C 1
ATOM 688 O O . LEU A 1 89 ? -0.173 37.156 20.906 1 90.94 89 LEU A O 1
ATOM 692 N N . THR A 1 90 ? -0.044 35.625 22.484 1 88.94 90 THR A N 1
ATOM 693 C CA . THR A 1 90 ? 0.658 34.688 21.594 1 88.94 90 THR A CA 1
ATOM 694 C C . THR A 1 90 ? -0.239 34.281 20.438 1 88.94 90 THR A C 1
ATOM 696 O O . THR A 1 90 ? 0.242 34.062 19.328 1 88.94 90 THR A O 1
ATOM 699 N N . LYS A 1 91 ? -1.48 34.188 20.672 1 82.38 91 LYS A N 1
ATOM 700 C CA . LYS A 1 91 ? -2.426 33.969 19.578 1 82.38 91 LYS A CA 1
ATOM 701 C C . LYS A 1 91 ? -2.408 35.125 18.594 1 82.38 91 LYS A C 1
ATOM 703 O O . LYS A 1 91 ? -2.463 34.906 17.391 1 82.38 91 LYS A O 1
ATOM 708 N N . ARG A 1 92 ? -2.389 36.281 19.109 1 86.25 92 ARG A N 1
ATOM 709 C CA . ARG A 1 92 ? -2.305 37.469 18.266 1 86.25 92 ARG A CA 1
ATOM 710 C C . ARG A 1 92 ? -1.018 37.438 17.438 1 86.25 92 ARG A C 1
ATOM 712 O O . ARG A 1 92 ? -1.025 37.812 16.266 1 86.25 92 ARG A O 1
ATOM 719 N N . ILE A 1 93 ? 0.072 37.094 18.062 1 90.44 93 ILE A N 1
ATOM 720 C CA . ILE A 1 93 ? 1.352 37 17.359 1 90.44 93 ILE A CA 1
ATOM 721 C C . ILE A 1 93 ? 1.248 35.969 16.234 1 90.44 93 ILE A C 1
ATOM 723 O O . ILE A 1 93 ? 1.646 36.25 15.102 1 90.44 93 ILE A O 1
ATOM 727 N N . HIS A 1 94 ? 0.716 34.875 16.578 1 84.25 94 HIS A N 1
ATOM 728 C CA . HIS A 1 94 ? 0.519 33.812 15.594 1 84.25 94 HIS A CA 1
ATOM 729 C C . HIS A 1 94 ? -0.308 34.281 14.406 1 84.25 94 HIS A C 1
ATOM 731 O O . HIS A 1 94 ? 0.08 34.094 13.25 1 84.25 94 HIS A O 1
ATOM 737 N N . ASN A 1 95 ? -1.367 34.844 14.641 1 79.69 95 ASN A N 1
ATOM 738 C CA . ASN A 1 95 ? -2.254 35.375 13.602 1 79.69 95 ASN A CA 1
ATOM 739 C C . ASN A 1 95 ? -1.567 36.438 12.766 1 79.69 95 ASN A C 1
ATOM 741 O O . ASN A 1 95 ? -1.739 36.469 11.547 1 79.69 95 ASN A O 1
ATOM 745 N N . ALA A 1 96 ? -0.863 37.219 13.43 1 86.38 96 ALA A N 1
ATOM 746 C CA . ALA A 1 96 ? -0.176 38.312 12.734 1 86.38 96 ALA A CA 1
ATOM 747 C C . ALA A 1 96 ? 0.872 37.781 11.773 1 86.38 96 ALA A C 1
ATOM 749 O O . ALA A 1 96 ? 1.047 38.312 10.672 1 86.38 96 ALA A O 1
ATOM 750 N N . ILE A 1 97 ? 1.521 36.781 12.188 1 86.81 97 ILE A N 1
ATOM 751 C CA . ILE A 1 97 ? 2.52 36.156 11.32 1 86.81 97 ILE A CA 1
ATOM 752 C C . ILE A 1 97 ? 1.84 35.562 10.086 1 86.81 97 ILE A C 1
ATOM 754 O O . ILE A 1 97 ? 2.424 35.562 9 1 86.81 97 ILE A O 1
ATOM 758 N N . HIS A 1 98 ? 0.569 35.25 10.219 1 78.62 98 HIS A N 1
ATOM 759 C CA . HIS A 1 98 ? -0.22 34.75 9.094 1 78.62 98 HIS A CA 1
ATOM 760 C C . HIS A 1 98 ? -0.921 35.906 8.367 1 78.62 98 HIS A C 1
ATOM 762 O O . HIS A 1 98 ? -1.765 35.656 7.5 1 78.62 98 HIS A O 1
ATOM 768 N N . GLY A 1 99 ? -0.638 37.031 8.844 1 78.31 99 GLY A N 1
ATOM 769 C CA . GLY A 1 99 ? -1.178 38.219 8.172 1 78.31 99 GLY A CA 1
ATOM 770 C C . GLY A 1 99 ? -2.557 38.625 8.672 1 78.31 99 GLY A C 1
ATOM 771 O O . GLY A 1 99 ? -3.27 39.375 8.016 1 78.31 99 GLY A O 1
ATOM 772 N N . SER A 1 100 ? -2.975 38.062 9.695 1 76.31 100 SER A N 1
ATOM 773 C CA . SER A 1 100 ? -4.297 38.344 10.242 1 76.31 100 SER A CA 1
ATOM 774 C C . SER A 1 100 ? -4.195 39.125 11.531 1 76.31 100 SER A C 1
ATOM 776 O O . SER A 1 100 ? -3.199 39.062 12.25 1 76.31 100 SER A O 1
ATOM 778 N N . GLY A 1 101 ? -5.281 39.938 11.82 1 80.81 101 GLY A N 1
ATOM 779 C CA . GLY A 1 101 ? -5.305 40.75 13.016 1 80.81 101 GLY A CA 1
ATOM 780 C C . GLY A 1 101 ? -5.047 42.219 12.734 1 80.81 101 GLY A C 1
ATOM 781 O O . GLY A 1 101 ? -5.129 42.656 11.586 1 80.81 101 GLY A O 1
ATOM 782 N N . ASN A 1 102 ? -4.859 43 13.758 1 85.44 102 ASN A N 1
ATOM 783 C CA . ASN A 1 102 ? -4.715 44.438 13.609 1 85.44 102 ASN A CA 1
ATOM 784 C C . ASN A 1 102 ? -3.25 44.875 13.625 1 85.44 102 ASN A C 1
ATOM 786 O O . ASN A 1 102 ? -2.932 46.031 13.344 1 85.44 102 ASN A O 1
ATOM 790 N N . GLY A 1 103 ? -2.35 43.906 13.953 1 87.44 103 GLY A N 1
ATOM 791 C CA . GLY A 1 103 ? -0.92 44.188 13.906 1 87.44 103 GLY A CA 1
ATOM 792 C C . GLY A 1 103 ? -0.453 45.156 14.984 1 87.44 103 GLY A C 1
ATOM 793 O O . GLY A 1 103 ? 0.553 45.844 14.812 1 87.44 103 GLY A O 1
ATOM 794 N N . VAL A 1 104 ? -1.17 45.281 16 1 92.31 104 VAL A N 1
ATOM 795 C CA . VAL A 1 104 ? -0.802 46.188 17.062 1 92.31 104 VAL A CA 1
ATOM 796 C C . VAL A 1 104 ? -0.198 45.438 18.234 1 92.31 104 VAL A C 1
ATOM 798 O O . VAL A 1 104 ? -0.855 44.562 18.828 1 92.31 104 VAL A O 1
ATOM 801 N N . PHE A 1 105 ? 0.994 45.75 18.578 1 95.56 105 PHE A N 1
ATOM 802 C CA . PHE A 1 105 ? 1.709 45.188 19.734 1 95.56 105 PHE A CA 1
ATOM 803 C C . PHE A 1 105 ? 2.287 46.312 20.594 1 95.56 105 PHE A C 1
ATOM 805 O O . PHE A 1 105 ? 3.088 47.125 20.125 1 95.56 105 PHE A O 1
ATOM 812 N N . THR A 1 106 ? 1.994 46.344 21.875 1 94.62 106 THR A N 1
ATOM 813 C CA . THR A 1 106 ? 2.32 47.438 22.781 1 94.62 106 THR A CA 1
ATOM 814 C C . THR A 1 106 ? 3.424 47.031 23.75 1 94.62 106 THR A C 1
ATOM 816 O O . THR A 1 106 ? 3.855 45.875 23.766 1 94.62 106 THR A O 1
ATOM 819 N N . GLU A 1 107 ? 3.84 48 24.609 1 95 107 GLU A N 1
ATOM 820 C CA . GLU A 1 107 ? 4.82 47.75 25.656 1 95 107 GLU A CA 1
ATOM 821 C C . GLU A 1 107 ? 4.234 46.844 26.75 1 95 107 GLU A C 1
ATOM 823 O O . GLU A 1 107 ? 4.957 46.062 27.391 1 95 107 GLU A O 1
ATOM 828 N N . GLU A 1 108 ? 3 47 26.922 1 95.25 108 GLU A N 1
ATOM 829 C CA . GLU A 1 108 ? 2.334 46.125 27.875 1 95.25 108 GLU A CA 1
ATOM 830 C C . GLU A 1 108 ? 2.381 44.656 27.406 1 95.25 108 GLU A C 1
ATOM 832 O O . GLU A 1 108 ? 2.535 43.75 28.219 1 95.25 108 GLU A O 1
ATOM 837 N N . ASP A 1 109 ? 2.197 44.469 26.109 1 95.88 109 ASP A N 1
ATOM 838 C CA . ASP A 1 109 ? 2.338 43.125 25.531 1 95.88 109 ASP A CA 1
ATOM 839 C C . ASP A 1 109 ? 3.73 42.562 25.797 1 95.88 109 ASP A C 1
ATOM 841 O O . ASP A 1 109 ? 3.871 41.406 26.156 1 95.88 109 ASP A O 1
ATOM 845 N N . ARG A 1 110 ? 4.684 43.406 25.641 1 96.12 110 ARG A N 1
ATOM 846 C CA . ARG A 1 110 ? 6.066 42.969 25.844 1 96.12 110 ARG A CA 1
ATOM 847 C C . ARG A 1 110 ? 6.297 42.562 27.297 1 96.12 110 ARG A C 1
ATOM 849 O O . ARG A 1 110 ? 7.02 41.594 27.562 1 96.12 110 ARG A O 1
ATOM 856 N N . LYS A 1 111 ? 5.773 43.312 28.188 1 96.19 111 LYS A N 1
ATOM 857 C CA . LYS A 1 111 ? 5.93 43 29.609 1 96.19 111 LYS A CA 1
ATOM 858 C C . LYS A 1 111 ? 5.352 41.625 29.953 1 96.19 111 LYS A C 1
ATOM 860 O O . LYS A 1 111 ? 5.98 40.844 30.641 1 96.19 111 LYS A O 1
ATOM 865 N N . ILE A 1 112 ? 4.215 41.406 29.438 1 95.56 112 ILE A N 1
ATOM 866 C CA . ILE A 1 112 ? 3.566 40.094 29.672 1 95.56 112 ILE A CA 1
ATOM 867 C C . ILE A 1 112 ? 4.391 39 29.047 1 95.56 112 ILE A C 1
ATOM 869 O O . ILE A 1 112 ? 4.578 37.938 29.656 1 95.56 112 ILE A O 1
ATOM 873 N N . TYR A 1 113 ? 4.816 39.25 27.828 1 96 113 TYR A N 1
ATOM 874 C CA . TYR A 1 113 ? 5.613 38.312 27.062 1 96 113 TYR A CA 1
ATOM 875 C C . TYR A 1 113 ? 6.875 37.906 27.812 1 96 113 TYR A C 1
ATOM 877 O O . TYR A 1 113 ? 7.156 36.719 28 1 96 113 TYR A O 1
ATOM 885 N N . GLU A 1 114 ? 7.531 38.812 28.375 1 96.31 114 GLU A N 1
ATOM 886 C CA . GLU A 1 114 ? 8.797 38.594 29.062 1 96.31 114 GLU A CA 1
ATOM 887 C C . GLU A 1 114 ? 8.578 38.062 30.484 1 96.31 114 GLU A C 1
ATOM 889 O O . GLU A 1 114 ? 9.359 37.219 30.953 1 96.31 114 GLU A O 1
ATOM 894 N N . GLU A 1 115 ? 7.555 38.5 31.109 1 96.19 115 GLU A N 1
ATOM 895 C CA . GLU A 1 115 ? 7.27 38.062 32.469 1 96.19 115 GLU A CA 1
ATOM 896 C C . GLU A 1 115 ? 6.992 36.562 32.531 1 96.19 115 GLU A C 1
ATOM 898 O O . GLU A 1 115 ? 7.531 35.844 33.375 1 96.19 115 GLU A O 1
ATOM 903 N N . VAL A 1 116 ? 6.172 36.094 31.656 1 95.88 116 VAL A N 1
ATOM 904 C CA . VAL A 1 116 ? 5.824 34.688 31.625 1 95.88 116 VAL A CA 1
ATOM 905 C C . VAL A 1 116 ? 7.074 33.844 31.375 1 95.88 116 VAL A C 1
ATOM 907 O O . VAL A 1 116 ? 7.293 32.812 32.031 1 95.88 116 VAL A O 1
ATOM 910 N N . ASN A 1 117 ? 7.859 34.25 30.438 1 96.5 117 ASN A N 1
ATOM 911 C CA . ASN A 1 117 ? 9.078 33.5 30.125 1 96.5 117 ASN A CA 1
ATOM 912 C C . ASN A 1 117 ? 10.086 33.562 31.266 1 96.5 117 ASN A C 1
ATOM 914 O O . ASN A 1 117 ? 10.758 32.562 31.562 1 96.5 117 ASN A O 1
ATOM 918 N N . GLN A 1 118 ? 10.148 34.688 31.953 1 96 118 GLN A N 1
ATOM 919 C CA . GLN A 1 118 ? 11.023 34.812 33.125 1 96 118 GLN A CA 1
ATOM 920 C C . GLN A 1 118 ? 10.609 33.844 34.219 1 96 118 GLN A C 1
ATOM 922 O O . GLN A 1 118 ? 11.469 33.281 34.906 1 96 118 GLN A O 1
ATOM 927 N N . ASN A 1 119 ? 9.383 33.719 34.375 1 96.31 119 ASN A N 1
ATOM 928 C CA . ASN A 1 119 ? 8.875 32.812 35.375 1 96.31 119 ASN A CA 1
ATOM 929 C C . ASN A 1 119 ? 9.258 31.359 35.094 1 96.31 119 ASN A C 1
ATOM 931 O O . ASN A 1 119 ? 9.289 30.531 36 1 96.31 119 ASN A O 1
ATOM 935 N N . ASN A 1 120 ? 9.523 31.031 33.875 1 97 120 ASN A N 1
ATOM 936 C CA . ASN A 1 120 ? 9.875 29.672 33.469 1 97 120 ASN A CA 1
ATOM 937 C C . ASN A 1 120 ? 11.383 29.453 33.5 1 97 120 ASN A C 1
ATOM 939 O O . ASN A 1 120 ? 11.852 28.328 33.406 1 97 120 ASN A O 1
ATOM 943 N N . LEU A 1 121 ? 12.18 30.484 33.688 1 96.94 121 LEU A N 1
ATOM 944 C CA . LEU A 1 121 ? 13.625 30.484 33.531 1 96.94 121 LEU A CA 1
ATOM 945 C C . LEU A 1 121 ? 14.289 29.625 34.594 1 96.94 121 LEU A C 1
ATOM 947 O O . LEU A 1 121 ? 15.211 28.859 34.312 1 96.94 121 LEU A O 1
ATOM 951 N N . PRO A 1 122 ? 13.906 29.703 35.844 1 96.81 122 PRO A N 1
ATOM 952 C CA . PRO A 1 122 ? 14.609 28.938 36.875 1 96.81 122 PRO A CA 1
ATOM 953 C C . PRO A 1 122 ? 14.641 27.438 36.594 1 96.81 122 PRO A C 1
ATOM 955 O O . PRO A 1 122 ? 15.688 26.812 36.75 1 96.81 122 PRO A O 1
ATOM 958 N N . LYS A 1 123 ? 13.555 26.922 36.219 1 96.5 123 LYS A N 1
ATOM 959 C CA . LYS A 1 123 ? 13.508 25.484 35.906 1 96.5 123 LYS A CA 1
ATOM 960 C C . LYS A 1 123 ? 14.391 25.156 34.719 1 96.5 123 LYS A C 1
ATOM 962 O O . LYS A 1 123 ? 15.031 24.094 34.688 1 96.5 123 LYS A O 1
ATOM 967 N N . ALA A 1 124 ? 14.383 25.969 33.719 1 96.88 124 ALA A N 1
ATOM 968 C CA . ALA A 1 124 ? 15.25 25.766 32.562 1 96.88 124 ALA A CA 1
ATOM 969 C C . ALA A 1 124 ? 16.719 25.719 33 1 96.88 124 ALA A C 1
ATOM 971 O O . ALA A 1 124 ? 17.469 24.844 32.562 1 96.88 124 ALA A O 1
ATOM 972 N N . LEU A 1 125 ? 17.078 26.672 33.844 1 97 125 LEU A N 1
ATOM 973 C CA . LEU A 1 125 ? 18.484 26.797 34.25 1 97 125 LEU A CA 1
ATOM 974 C C . LEU A 1 125 ? 18.891 25.609 35.125 1 97 125 LEU A C 1
ATOM 976 O O . LEU A 1 125 ? 20.062 25.25 35.156 1 97 125 LEU A O 1
ATOM 980 N N . GLU A 1 126 ? 17.938 25.062 35.781 1 97.19 126 GLU A N 1
ATOM 981 C CA . GLU A 1 126 ? 18.203 23.875 36.594 1 97.19 126 GLU A CA 1
ATOM 982 C C . GLU A 1 126 ? 18.547 22.672 35.719 1 97.19 126 GLU A C 1
ATOM 984 O O . GLU A 1 126 ? 19.328 21.797 36.125 1 97.19 126 GLU A O 1
ATOM 989 N N . LEU A 1 127 ? 18.031 22.578 34.531 1 97.31 127 LEU A N 1
ATOM 990 C CA . LEU A 1 127 ? 18.078 21.375 33.719 1 97.31 127 LEU A CA 1
ATOM 991 C C . LEU A 1 127 ? 19.125 21.531 32.625 1 97.31 127 LEU A C 1
ATOM 993 O O . LEU A 1 127 ? 19.781 20.547 32.25 1 97.31 127 LEU A O 1
ATOM 997 N N . ILE A 1 128 ? 19.281 22.672 32.094 1 97.38 128 ILE A N 1
ATOM 998 C CA . ILE A 1 128 ? 20.141 22.922 30.938 1 97.38 128 ILE A CA 1
ATOM 999 C C . ILE A 1 128 ? 21.562 23.172 31.422 1 97.38 128 ILE A C 1
ATOM 1001 O O . ILE A 1 128 ? 21.797 23.922 32.375 1 97.38 128 ILE A O 1
ATOM 1005 N N . ASN A 1 129 ? 22.484 22.609 30.734 1 97 129 ASN A N 1
ATOM 1006 C CA . ASN A 1 129 ? 23.891 22.75 31.094 1 97 129 ASN A CA 1
ATOM 1007 C C . ASN A 1 129 ? 24.688 23.422 29.984 1 97 129 ASN A C 1
ATOM 1009 O O . ASN A 1 129 ? 24.219 23.516 28.859 1 97 129 ASN A O 1
ATOM 1013 N N . ASP A 1 130 ? 25.875 23.891 30.406 1 96.5 130 ASP A N 1
ATOM 1014 C CA . ASP A 1 130 ? 26.781 24.438 29.406 1 96.5 130 ASP A CA 1
ATOM 1015 C C . ASP A 1 130 ? 27.125 23.375 28.344 1 96.5 130 ASP A C 1
ATOM 1017 O O . ASP A 1 130 ? 27.328 22.203 28.672 1 96.5 130 ASP A O 1
ATOM 1021 N N . GLY A 1 131 ? 27.094 23.797 27.125 1 95.5 131 GLY A N 1
ATOM 1022 C CA . GLY A 1 131 ? 27.422 22.891 26.031 1 95.5 131 GLY A CA 1
ATOM 1023 C C . GLY A 1 131 ? 26.188 22.281 25.391 1 95.5 131 GLY A C 1
ATOM 1024 O O . GLY A 1 131 ? 26.281 21.672 24.312 1 95.5 131 GLY A O 1
ATOM 1025 N N . ASP A 1 132 ? 25.016 22.438 25.969 1 97.38 132 ASP A N 1
ATOM 1026 C CA . ASP A 1 132 ? 23.781 21.922 25.406 1 97.38 132 ASP A CA 1
ATOM 1027 C C . ASP A 1 132 ? 23.312 22.75 24.219 1 97.38 132 ASP A C 1
ATOM 1029 O O . ASP A 1 132 ? 23.844 23.828 23.969 1 97.38 132 ASP A O 1
ATOM 1033 N N . ILE A 1 133 ? 22.453 22.172 23.484 1 97.94 133 ILE A N 1
ATOM 1034 C CA . ILE A 1 133 ? 21.766 22.875 22.422 1 97.94 133 ILE A CA 1
ATOM 1035 C C . ILE A 1 133 ? 20.281 23.031 22.781 1 97.94 133 ILE A C 1
ATOM 1037 O O . ILE A 1 133 ? 19.641 22.078 23.203 1 97.94 133 ILE A O 1
ATOM 1041 N N . VAL A 1 134 ? 19.781 24.266 22.609 1 98.06 134 VAL A N 1
ATOM 1042 C CA . VAL A 1 134 ? 18.375 24.547 22.922 1 98.06 134 VAL A CA 1
ATOM 1043 C C . VAL A 1 134 ? 17.641 24.922 21.641 1 98.06 134 VAL A C 1
ATOM 1045 O O . VAL A 1 134 ? 18.078 25.812 20.906 1 98.06 134 VAL A O 1
ATOM 1048 N N . VAL A 1 135 ? 16.594 24.203 21.375 1 98 135 VAL A N 1
ATOM 1049 C CA . VAL A 1 135 ? 15.727 24.516 20.234 1 98 135 VAL A CA 1
ATOM 1050 C C . VAL A 1 135 ? 14.391 25.047 20.75 1 98 135 VAL A C 1
ATOM 1052 O O . VAL A 1 135 ? 13.648 24.344 21.422 1 98 135 VAL A O 1
ATOM 1055 N N . VAL A 1 136 ? 14.117 26.25 20.359 1 97.75 136 VAL A N 1
ATOM 1056 C CA . VAL A 1 136 ? 12.875 26.891 20.766 1 97.75 136 VAL A CA 1
ATOM 1057 C C . VAL A 1 136 ? 11.891 26.891 19.594 1 97.75 136 VAL A C 1
ATOM 1059 O O . VAL A 1 136 ? 12.203 27.391 18.516 1 97.75 136 VAL A O 1
ATOM 1062 N N . HIS A 1 137 ? 10.75 26.328 19.875 1 95.94 137 HIS A N 1
ATOM 1063 C CA . HIS A 1 137 ? 9.742 26.234 18.812 1 95.94 137 HIS A CA 1
ATOM 1064 C C . HIS A 1 137 ? 8.719 27.359 18.938 1 95.94 137 HIS A C 1
ATOM 1066 O O . HIS A 1 137 ? 8.102 27.531 19.984 1 95.94 137 HIS A O 1
ATOM 1072 N N . ASP A 1 138 ? 8.555 28.094 17.844 1 92.62 138 ASP A N 1
ATOM 1073 C CA . ASP A 1 138 ? 7.516 29.094 17.672 1 92.62 138 ASP A CA 1
ATOM 1074 C C . ASP A 1 138 ? 7.715 30.25 18.641 1 92.62 138 ASP A C 1
ATOM 1076 O O . ASP A 1 138 ? 8.633 30.234 19.469 1 92.62 138 ASP A O 1
ATOM 1080 N N . PRO A 1 139 ? 6.945 31.297 18.609 1 93.31 139 PRO A N 1
ATOM 1081 C CA . PRO A 1 139 ? 7.289 32.562 19.266 1 93.31 139 PRO A CA 1
ATOM 1082 C C . PRO A 1 139 ? 7.02 32.531 20.766 1 93.31 139 PRO A C 1
ATOM 1084 O O . PRO A 1 139 ? 7.582 33.344 21.516 1 93.31 139 PRO A O 1
ATOM 1087 N N . GLN A 1 140 ? 6.25 31.641 21.234 1 92.94 140 GLN A N 1
ATOM 1088 C CA . GLN A 1 140 ? 5.801 31.719 22.625 1 92.94 140 GLN A CA 1
ATOM 1089 C C . GLN A 1 140 ? 6.98 31.719 23.578 1 92.94 140 GLN A C 1
ATOM 1091 O O . GLN A 1 140 ? 7.074 32.594 24.469 1 92.94 140 GLN A O 1
ATOM 1096 N N . PRO A 1 141 ? 7.891 30.875 23.391 1 95.88 141 PRO A N 1
ATOM 1097 C CA . PRO A 1 141 ? 9.016 30.859 24.312 1 95.88 141 PRO A CA 1
ATOM 1098 C C . PRO A 1 141 ? 10.195 31.688 23.828 1 95.88 141 PRO A C 1
ATOM 1100 O O . PRO A 1 141 ? 11.305 31.562 24.359 1 95.88 141 PRO A O 1
ATOM 1103 N N . MET A 1 142 ? 10.094 32.469 22.891 1 95.88 142 MET A N 1
ATOM 1104 C CA . MET A 1 142 ? 11.18 33.125 22.188 1 95.88 142 MET A CA 1
ATOM 1105 C C . MET A 1 142 ? 12.039 33.938 23.125 1 95.88 142 MET A C 1
ATOM 1107 O O . MET A 1 142 ? 13.266 33.969 23.016 1 95.88 142 MET A O 1
ATOM 1111 N N . PRO A 1 143 ? 11.516 34.656 24.172 1 96.12 143 PRO A N 1
ATOM 1112 C CA . PRO A 1 143 ? 12.344 35.469 25.047 1 96.12 143 PRO A CA 1
ATOM 1113 C C . PRO A 1 143 ? 13.328 34.656 25.891 1 96.12 143 PRO A C 1
ATOM 1115 O O . PRO A 1 143 ? 14.289 35.219 26.422 1 96.12 143 PRO A O 1
ATOM 1118 N N . LEU A 1 144 ? 13.078 33.438 25.969 1 94.69 144 LEU A N 1
ATOM 1119 C CA . LEU A 1 144 ? 13.883 32.562 26.844 1 94.69 144 LEU A CA 1
ATOM 1120 C C . LEU A 1 144 ? 15.336 32.562 26.375 1 94.69 144 LEU A C 1
ATOM 1122 O O . LEU A 1 144 ? 16.25 32.344 27.188 1 94.69 144 LEU A O 1
ATOM 1126 N N . ALA A 1 145 ? 15.555 32.719 25.094 1 92.81 145 ALA A N 1
ATOM 1127 C CA . ALA A 1 145 ? 16.906 32.562 24.547 1 92.81 145 ALA A CA 1
ATOM 1128 C C . ALA A 1 145 ? 17.875 33.5 25.25 1 92.81 145 ALA A C 1
ATOM 1130 O O . ALA A 1 145 ? 18.906 33.062 25.766 1 92.81 145 ALA A O 1
ATOM 1131 N N . ALA A 1 146 ? 17.547 34.781 25.266 1 91.44 146 ALA A N 1
ATOM 1132 C CA . ALA A 1 146 ? 18.406 35.781 25.891 1 91.44 146 ALA A CA 1
ATOM 1133 C C . ALA A 1 146 ? 18.594 35.469 27.375 1 91.44 146 ALA A C 1
ATOM 1135 O O . ALA A 1 146 ? 19.703 35.625 27.922 1 91.44 146 ALA A O 1
ATOM 1136 N N . MET A 1 147 ? 17.609 35.062 27.969 1 96.06 147 MET A N 1
ATOM 1137 C CA . MET A 1 147 ? 17.609 34.812 29.406 1 96.06 147 MET A CA 1
ATOM 1138 C C . MET A 1 147 ? 18.516 33.625 29.75 1 96.06 147 MET A C 1
ATOM 1140 O O . MET A 1 147 ? 19.266 33.688 30.734 1 96.06 147 MET A O 1
ATOM 1144 N N . ILE A 1 148 ? 18.453 32.625 28.969 1 96.69 148 ILE A N 1
ATOM 1145 C CA . ILE A 1 148 ? 19.266 31.453 29.203 1 96.69 148 ILE A CA 1
ATOM 1146 C C . ILE A 1 148 ? 20.734 31.75 28.891 1 96.69 148 ILE A C 1
ATOM 1148 O O . ILE A 1 148 ? 21.625 31.375 29.672 1 96.69 148 ILE A O 1
ATOM 1152 N N . LYS A 1 149 ? 21.016 32.438 27.875 1 95.12 149 LYS A N 1
ATOM 1153 C CA . LYS A 1 149 ? 22.375 32.719 27.406 1 95.12 149 LYS A CA 1
ATOM 1154 C C . LYS A 1 149 ? 23.125 33.594 28.391 1 95.12 149 LYS A C 1
ATOM 1156 O O . LYS A 1 149 ? 24.359 33.594 28.422 1 95.12 149 LYS A O 1
ATOM 1161 N N . ARG A 1 150 ? 22.469 34.344 29.141 1 94.81 150 ARG A N 1
ATOM 1162 C CA . ARG A 1 150 ? 23.094 35.156 30.156 1 94.81 150 ARG A CA 1
ATOM 1163 C C . ARG A 1 150 ? 23.703 34.312 31.266 1 94.81 150 ARG A C 1
ATOM 1165 O O . ARG A 1 150 ? 24.625 34.719 31.953 1 94.81 150 ARG A O 1
ATOM 1172 N N . LYS A 1 151 ? 23.219 33.125 31.375 1 96.25 151 LYS A N 1
ATOM 1173 C CA . LYS A 1 151 ? 23.609 32.312 32.531 1 96.25 151 LYS A CA 1
ATOM 1174 C C . LYS A 1 151 ? 24.312 31.031 32.062 1 96.25 151 LYS A C 1
ATOM 1176 O O . LYS A 1 151 ? 25.031 30.406 32.844 1 96.25 151 LYS A O 1
ATOM 1181 N N . LYS A 1 152 ? 24.078 30.641 30.828 1 96 152 LYS A N 1
ATOM 1182 C CA . LYS A 1 152 ? 24.609 29.391 30.312 1 96 152 LYS A CA 1
ATOM 1183 C C . LYS A 1 152 ? 25.297 29.609 28.969 1 96 152 LYS A C 1
ATOM 1185 O O . LYS A 1 152 ? 24.859 30.438 28.172 1 96 152 LYS A O 1
ATOM 1190 N N . ASN A 1 153 ? 26.359 28.812 28.734 1 95.75 153 ASN A N 1
ATOM 1191 C CA . ASN A 1 153 ? 26.984 28.75 27.422 1 95.75 153 ASN A CA 1
ATOM 1192 C C . ASN A 1 153 ? 26.359 27.672 26.547 1 95.75 153 ASN A C 1
ATOM 1194 O O . ASN A 1 153 ? 26.859 26.531 26.516 1 95.75 153 ASN A O 1
ATOM 1198 N N . VAL A 1 154 ? 25.359 28.031 25.828 1 96.5 154 VAL A N 1
ATOM 1199 C CA . VAL A 1 154 ? 24.609 27.078 25.016 1 96.5 154 VAL A CA 1
ATOM 1200 C C . VAL A 1 154 ? 24.406 27.641 23.625 1 96.5 154 VAL A C 1
ATOM 1202 O O . VAL A 1 154 ? 24.516 28.859 23.406 1 96.5 154 VAL A O 1
ATOM 1205 N N . SER A 1 155 ? 24.219 26.797 22.672 1 96.5 155 SER A N 1
ATOM 1206 C CA . SER A 1 155 ? 23.719 27.188 21.359 1 96.5 155 SER A CA 1
ATOM 1207 C C . SER A 1 155 ? 22.188 27.156 21.344 1 96.5 155 SER A C 1
ATOM 1209 O O . SER A 1 155 ? 21.562 26.188 21.797 1 96.5 155 SER A O 1
ATOM 1211 N N . ILE A 1 156 ? 21.531 28.203 20.797 1 97.5 156 ILE A N 1
ATOM 1212 C CA . ILE A 1 156 ? 20.078 28.25 20.812 1 97.5 156 ILE A CA 1
ATOM 1213 C C . ILE A 1 156 ? 19.562 28.484 19.391 1 97.5 156 ILE A C 1
ATOM 1215 O O . ILE A 1 156 ? 20 29.406 18.703 1 97.5 156 ILE A O 1
ATOM 1219 N N . ILE A 1 157 ? 18.688 27.609 18.969 1 97.94 157 ILE A N 1
ATOM 1220 C CA . ILE A 1 157 ? 18.078 27.625 17.625 1 97.94 157 ILE A CA 1
ATOM 1221 C C . ILE A 1 157 ? 16.594 27.922 17.734 1 97.94 157 ILE A C 1
ATOM 1223 O O . ILE A 1 157 ? 15.906 27.375 18.609 1 97.94 157 ILE A O 1
ATOM 1227 N N . TRP A 1 158 ? 16.109 28.828 16.875 1 97.81 158 TRP A N 1
ATOM 1228 C CA . TRP A 1 158 ? 14.672 29.094 16.828 1 97.81 158 TRP A CA 1
ATOM 1229 C C . TRP A 1 158 ? 14.031 28.422 15.617 1 97.81 158 TRP A C 1
ATOM 1231 O O . TRP A 1 158 ? 14.453 28.641 14.477 1 97.81 158 TRP A O 1
ATOM 1241 N N . ARG A 1 159 ? 13.055 27.578 15.883 1 96.88 159 ARG A N 1
ATOM 1242 C CA . ARG A 1 159 ? 12.258 26.938 14.844 1 96.88 159 ARG A CA 1
ATOM 1243 C C . ARG A 1 159 ? 10.883 27.578 14.734 1 96.88 159 ARG A C 1
ATOM 1245 O O . ARG A 1 159 ? 10.062 27.469 15.648 1 96.88 159 ARG A O 1
ATOM 1252 N N . CYS A 1 160 ? 10.68 28.219 13.594 1 93.38 160 CYS A N 1
ATOM 1253 C CA . CYS A 1 160 ? 9.375 28.812 13.328 1 93.38 160 CYS A CA 1
ATOM 1254 C C . CYS A 1 160 ? 8.562 27.938 12.375 1 93.38 160 CYS A C 1
ATOM 1256 O O . CYS A 1 160 ? 8.906 27.828 11.195 1 93.38 160 CYS A O 1
ATOM 1258 N N . HIS A 1 161 ? 7.469 27.438 12.82 1 88.62 161 HIS A N 1
ATOM 1259 C CA . HIS A 1 161 ? 6.641 26.547 12.016 1 88.62 161 HIS A CA 1
ATOM 1260 C C . HIS A 1 161 ? 5.594 27.328 11.227 1 88.62 161 HIS A C 1
ATOM 1262 O O . HIS A 1 161 ? 4.918 26.766 10.359 1 88.62 161 HIS A O 1
ATOM 1268 N N . ILE A 1 162 ? 5.492 28.594 11.555 1 80.75 162 ILE A N 1
ATOM 1269 C CA . ILE A 1 162 ? 4.441 29.406 10.953 1 80.75 162 ILE A CA 1
ATOM 1270 C C . ILE A 1 162 ? 5.066 30.438 10.008 1 80.75 162 ILE A C 1
ATOM 1272 O O . ILE A 1 162 ? 6.246 30.766 10.133 1 80.75 162 ILE A O 1
ATOM 1276 N N . GLY A 1 163 ? 4.305 30.844 9.055 1 79.5 163 GLY A N 1
ATOM 1277 C CA . GLY A 1 163 ? 4.812 31.859 8.141 1 79.5 163 GLY A CA 1
ATOM 1278 C C . GLY A 1 163 ? 3.828 32.219 7.047 1 79.5 163 GLY A C 1
ATOM 1279 O O . GLY A 1 163 ? 2.787 31.578 6.898 1 79.5 163 GLY A O 1
ATOM 1280 N N . LEU A 1 164 ? 4.152 33.281 6.512 1 77.75 164 LEU A N 1
ATOM 1281 C CA . LEU A 1 164 ? 3.416 33.781 5.363 1 77.75 164 LEU A CA 1
ATOM 1282 C C . LEU A 1 164 ? 4.371 34.281 4.285 1 77.75 164 LEU A C 1
ATOM 1284 O O . LEU A 1 164 ? 5.391 34.906 4.598 1 77.75 164 LEU A O 1
ATOM 1288 N N . GLU A 1 165 ? 4.004 34.031 3.1 1 78.75 165 GLU A N 1
ATOM 1289 C CA . GLU A 1 165 ? 4.863 34.438 1.994 1 78.75 165 GLU A CA 1
ATOM 1290 C C . GLU A 1 165 ? 4.781 35.969 1.761 1 78.75 165 GLU A C 1
ATOM 1292 O O . GLU A 1 165 ? 5.766 36.594 1.356 1 78.75 165 GLU A O 1
ATOM 1297 N N . GLU A 1 166 ? 3.715 36.5 2.047 1 78.62 166 GLU A N 1
ATOM 1298 C CA . GLU A 1 166 ? 3.49 37.938 1.731 1 78.62 166 GLU A CA 1
ATOM 1299 C C . GLU A 1 166 ? 3.838 38.812 2.92 1 78.62 166 GLU A C 1
ATOM 1301 O O . GLU A 1 166 ? 3.586 38.438 4.07 1 78.62 166 GLU A O 1
ATOM 1306 N N . ASP A 1 167 ? 4.461 39.938 2.547 1 82.38 167 ASP A N 1
ATOM 1307 C CA . ASP A 1 167 ? 4.699 40.969 3.559 1 82.38 167 ASP A CA 1
ATOM 1308 C C . ASP A 1 167 ? 3.529 41.938 3.629 1 82.38 167 ASP A C 1
ATOM 1310 O O . ASP A 1 167 ? 3.156 42.531 2.619 1 82.38 167 ASP A O 1
ATOM 1314 N N . THR A 1 168 ? 2.945 42.031 4.711 1 86.81 168 THR A N 1
ATOM 1315 C CA . THR A 1 168 ? 1.873 42.969 4.965 1 86.81 168 THR A CA 1
ATOM 1316 C C . THR A 1 168 ? 2.234 43.906 6.121 1 86.81 168 THR A C 1
ATOM 1318 O O . THR A 1 168 ? 3.252 43.719 6.789 1 86.81 168 THR A O 1
ATOM 1321 N N . GLU A 1 169 ? 1.393 44.875 6.309 1 90.88 169 GLU A N 1
ATOM 1322 C CA . GLU A 1 169 ? 1.604 45.781 7.449 1 90.88 169 GLU A CA 1
ATOM 1323 C C . GLU A 1 169 ? 1.534 45 8.766 1 90.88 169 GLU A C 1
ATOM 1325 O O . GLU A 1 169 ? 2.271 45.312 9.711 1 90.88 169 GLU A O 1
ATOM 1330 N N . VAL A 1 170 ? 0.723 44.062 8.711 1 91 170 VAL A N 1
ATOM 1331 C CA . VAL A 1 170 ? 0.518 43.25 9.914 1 91 170 VAL A CA 1
ATOM 1332 C C . VAL A 1 170 ? 1.741 42.375 10.172 1 91 170 VAL A C 1
ATOM 1334 O O . VAL A 1 170 ? 2.242 42.312 11.297 1 91 170 VAL A O 1
ATOM 1337 N N . THR A 1 171 ? 2.205 41.75 9.141 1 90.56 171 THR A N 1
ATOM 1338 C CA . THR A 1 171 ? 3.377 40.906 9.312 1 90.56 171 THR A CA 1
ATOM 1339 C C . THR A 1 171 ? 4.605 41.75 9.664 1 90.56 171 THR A C 1
ATOM 1341 O O . THR A 1 171 ? 5.434 41.312 10.477 1 90.56 171 THR A O 1
ATOM 1344 N N . ASP A 1 172 ? 4.707 42.875 9.125 1 91.75 172 ASP A N 1
ATOM 1345 C CA . ASP A 1 172 ? 5.809 43.781 9.461 1 91.75 172 ASP A CA 1
ATOM 1346 C C . ASP A 1 172 ? 5.777 44.156 10.938 1 91.75 172 ASP A C 1
ATOM 1348 O O . ASP A 1 172 ? 6.82 44.219 11.594 1 91.75 172 ASP A O 1
ATOM 1352 N N . ALA A 1 173 ? 4.602 44.438 11.336 1 93.62 173 ALA A N 1
ATOM 1353 C CA . ALA A 1 173 ? 4.438 44.844 12.719 1 93.62 173 ALA A CA 1
ATOM 1354 C C . ALA A 1 173 ? 4.863 43.75 13.688 1 93.62 173 ALA A C 1
ATOM 1356 O O . ALA A 1 173 ? 5.527 44.031 14.695 1 93.62 173 ALA A O 1
ATOM 1357 N N . VAL A 1 174 ? 4.465 42.594 13.422 1 93.81 174 VAL A N 1
ATOM 1358 C CA . VAL A 1 174 ? 4.781 41.531 14.344 1 93.81 174 VAL A CA 1
ATOM 1359 C C . VAL A 1 174 ? 6.281 41.219 14.305 1 93.81 174 VAL A C 1
ATOM 1361 O O . VAL A 1 174 ? 6.895 40.938 15.336 1 93.81 174 VAL A O 1
ATOM 1364 N N . TRP A 1 175 ? 6.875 41.281 13.18 1 92.69 175 TRP A N 1
ATOM 1365 C CA . TRP A 1 175 ? 8.305 41 13.078 1 92.69 175 TRP A CA 1
ATOM 1366 C C . TRP A 1 175 ? 9.109 42.094 13.766 1 92.69 175 TRP A C 1
ATOM 1368 O O . TRP A 1 175 ? 10.172 41.844 14.336 1 92.69 175 TRP A O 1
ATOM 1378 N N . LYS A 1 176 ? 8.617 43.25 13.742 1 93 176 LYS A N 1
ATOM 1379 C CA . LYS A 1 176 ? 9.234 44.344 14.492 1 93 176 LYS A CA 1
ATOM 1380 C C . LYS A 1 176 ? 9.156 44.094 15.992 1 93 176 LYS A C 1
ATOM 1382 O O . LYS A 1 176 ? 10.102 44.375 16.734 1 93 176 LYS A O 1
ATOM 1387 N N . PHE A 1 177 ? 8.07 43.656 16.344 1 95.12 177 PHE A N 1
ATOM 1388 C CA . PHE A 1 177 ? 7.871 43.344 17.75 1 95.12 177 PHE A CA 1
ATOM 1389 C C . PHE A 1 177 ? 8.836 42.25 18.188 1 95.12 177 PHE A C 1
ATOM 1391 O O . PHE A 1 177 ? 9.367 42.281 19.297 1 95.12 177 PHE A O 1
ATOM 1398 N N . LEU A 1 178 ? 9.094 41.25 17.312 1 94.5 178 LEU A N 1
ATOM 1399 C CA . LEU A 1 178 ? 9.891 40.062 17.656 1 94.5 178 LEU A CA 1
ATOM 1400 C C . LEU A 1 178 ? 11.375 40.344 17.438 1 94.5 178 LEU A C 1
ATOM 1402 O O . LEU A 1 178 ? 12.219 39.594 17.938 1 94.5 178 LEU A O 1
ATOM 1406 N N . GLU A 1 179 ? 11.75 41.312 16.766 1 92.81 179 GLU A N 1
ATOM 1407 C CA . GLU A 1 179 ? 13.109 41.594 16.312 1 92.81 179 GLU A CA 1
ATOM 1408 C C . GLU A 1 179 ? 14.086 41.656 17.484 1 92.81 179 GLU A C 1
ATOM 1410 O O . GLU A 1 179 ? 15.18 41.094 17.406 1 92.81 179 GLU A O 1
ATOM 1415 N N . PRO A 1 180 ? 13.727 42.25 18.578 1 93.25 180 PRO A N 1
ATOM 1416 C CA . PRO A 1 180 ? 14.688 42.312 19.688 1 93.25 180 PRO A CA 1
ATOM 1417 C C . PRO A 1 180 ? 15.078 40.938 20.219 1 93.25 180 PRO A C 1
ATOM 1419 O O . PRO A 1 180 ? 16.156 40.781 20.797 1 93.25 180 PRO A O 1
ATOM 1422 N N . TYR A 1 181 ? 14.242 40.031 20.016 1 94.56 181 TYR A N 1
ATOM 1423 C CA . TYR A 1 181 ? 14.492 38.719 20.578 1 94.56 181 TYR A CA 1
ATOM 1424 C C . TYR A 1 181 ? 15.281 37.875 19.594 1 94.56 181 TYR A C 1
ATOM 1426 O O . TYR A 1 181 ? 15.898 36.875 19.969 1 94.56 181 TYR A O 1
ATOM 1434 N N . THR A 1 182 ? 15.289 38.125 18.297 1 93.12 182 THR A N 1
ATOM 1435 C CA . THR A 1 182 ? 15.914 37.312 17.266 1 93.12 182 THR A CA 1
ATOM 1436 C C . THR A 1 182 ? 17.438 37.406 17.359 1 93.12 182 THR A C 1
ATOM 1438 O O . THR A 1 182 ? 18.141 36.469 16.984 1 93.12 182 THR A O 1
ATOM 1441 N N . ASN A 1 183 ? 17.969 38.406 17.938 1 89.31 183 ASN A N 1
ATOM 1442 C CA . ASN A 1 183 ? 19.422 38.625 17.984 1 89.31 183 ASN A CA 1
ATOM 1443 C C . ASN A 1 183 ? 20.109 37.625 18.922 1 89.31 183 ASN A C 1
ATOM 1445 O O . ASN A 1 183 ? 21.312 37.406 18.797 1 89.31 183 ASN A O 1
ATOM 1449 N N . ASP A 1 184 ? 19.391 37.094 19.734 1 91.56 184 ASP A N 1
ATOM 1450 C CA . ASP A 1 184 ? 19.984 36.219 20.75 1 91.56 184 ASP A CA 1
ATOM 1451 C C . ASP A 1 184 ? 20.031 34.781 20.266 1 91.56 184 ASP A C 1
ATOM 1453 O O . ASP A 1 184 ? 20.578 33.906 20.953 1 91.56 184 ASP A O 1
ATOM 1457 N N . TYR A 1 185 ? 19.484 34.469 19.156 1 96.56 185 TYR A N 1
ATOM 1458 C CA . TYR A 1 185 ? 19.5 33.125 18.609 1 96.56 185 TYR A CA 1
ATOM 1459 C C . TYR A 1 185 ? 20.719 32.938 17.703 1 96.56 185 TYR A C 1
ATOM 1461 O O . TYR A 1 185 ? 21.109 33.844 16.969 1 96.56 185 TYR A O 1
ATOM 1469 N N . ASP A 1 186 ? 21.281 31.766 17.766 1 96.06 186 ASP A N 1
ATOM 1470 C CA . ASP A 1 186 ? 22.469 31.438 16.969 1 96.06 186 ASP A CA 1
ATOM 1471 C C . ASP A 1 186 ? 22.078 31.016 15.555 1 96.06 186 ASP A C 1
ATOM 1473 O O . ASP A 1 186 ? 22.875 31.172 14.625 1 96.06 186 ASP A O 1
ATOM 1477 N N . HIS A 1 187 ? 20.953 30.453 15.414 1 97.19 187 HIS A N 1
ATOM 1478 C CA . HIS A 1 187 ? 20.5 29.938 14.133 1 97.19 187 HIS A CA 1
ATOM 1479 C C . HIS A 1 187 ? 18.984 29.875 14.07 1 97.19 187 HIS A C 1
ATOM 1481 O O . HIS A 1 187 ? 18.312 29.922 15.109 1 97.19 187 HIS A O 1
ATOM 1487 N N . PHE A 1 188 ? 18.469 29.891 12.836 1 97.56 188 PHE A N 1
ATOM 1488 C CA . PHE A 1 188 ? 17.031 29.859 12.633 1 97.56 188 PHE A CA 1
ATOM 1489 C C . PHE A 1 188 ? 16.641 28.734 11.688 1 97.56 188 PHE A C 1
ATOM 1491 O O . PHE A 1 188 ? 17.438 28.312 10.836 1 97.56 188 PHE A O 1
ATOM 1498 N N . VAL A 1 189 ? 15.453 28.172 11.906 1 97.19 189 VAL A N 1
ATOM 1499 C CA . VAL A 1 189 ? 14.883 27.156 11.023 1 97.19 189 VAL A CA 1
ATOM 1500 C C . VAL A 1 189 ? 13.461 27.562 10.625 1 97.19 189 VAL A C 1
ATOM 1502 O O . VAL A 1 189 ? 12.625 27.828 11.492 1 97.19 189 VAL A O 1
ATOM 1505 N N . PHE A 1 190 ? 13.242 27.625 9.344 1 95.38 190 PHE A N 1
ATOM 1506 C CA . PHE A 1 190 ? 11.906 27.906 8.812 1 95.38 190 PHE A CA 1
ATOM 1507 C C . PHE A 1 190 ? 11.438 26.766 7.922 1 95.38 190 PHE A C 1
ATOM 1509 O O . PHE A 1 190 ? 12.227 25.906 7.527 1 95.38 190 PHE A O 1
ATOM 1516 N N . SER A 1 191 ? 10.125 26.766 7.598 1 93.31 191 SER A N 1
ATOM 1517 C CA . SER A 1 191 ? 9.531 25.703 6.789 1 93.31 191 SER A CA 1
ATOM 1518 C C . SER A 1 191 ? 9.758 25.953 5.301 1 93.31 191 SER A C 1
ATOM 1520 O O . SER A 1 191 ? 9.867 25 4.52 1 93.31 191 SER A O 1
ATOM 1522 N N . LEU A 1 192 ? 9.773 27.172 4.957 1 92.19 192 LEU A N 1
ATOM 1523 C CA . LEU A 1 192 ? 9.977 27.609 3.582 1 92.19 192 LEU A CA 1
ATOM 1524 C C . LEU A 1 192 ? 10.922 28.812 3.531 1 92.19 192 LEU A C 1
ATOM 1526 O O . LEU A 1 192 ? 10.953 29.625 4.461 1 92.19 192 LEU A O 1
ATOM 1530 N N . PRO A 1 193 ? 11.609 28.969 2.455 1 90.44 193 PRO A N 1
ATOM 1531 C CA . PRO A 1 193 ? 12.5 30.125 2.344 1 90.44 193 PRO A CA 1
ATOM 1532 C C . PRO A 1 193 ? 11.75 31.453 2.42 1 90.44 193 PRO A C 1
ATOM 1534 O O . PRO A 1 193 ? 12.242 32.406 3.039 1 90.44 193 PRO A O 1
ATOM 1537 N N . SER A 1 194 ? 10.609 31.453 1.84 1 88.06 194 SER A N 1
ATOM 1538 C CA . SER A 1 194 ? 9.852 32.688 1.752 1 88.06 194 SER A CA 1
ATOM 1539 C C . SER A 1 194 ? 9.312 33.094 3.117 1 88.06 194 SER A C 1
ATOM 1541 O O . SER A 1 194 ? 8.875 34.25 3.297 1 88.06 194 SER A O 1
ATOM 1543 N N . TYR A 1 195 ? 9.32 32.25 4.062 1 89.81 195 TYR A N 1
ATOM 1544 C CA . TYR A 1 195 ? 8.805 32.531 5.395 1 89.81 195 TYR A CA 1
ATOM 1545 C C . TYR A 1 195 ? 9.844 33.281 6.219 1 89.81 195 TYR A C 1
ATOM 1547 O O . TYR A 1 195 ? 9.508 33.906 7.234 1 89.81 195 TYR A O 1
ATOM 1555 N N . ALA A 1 196 ? 11.062 33.188 5.844 1 91.31 196 ALA A N 1
ATOM 1556 C CA . ALA A 1 196 ? 12.148 33.812 6.621 1 91.31 196 ALA A CA 1
ATOM 1557 C C . ALA A 1 196 ? 12.305 35.281 6.289 1 91.31 196 ALA A C 1
ATOM 1559 O O . ALA A 1 196 ? 12.516 35.656 5.133 1 91.31 196 ALA A O 1
ATOM 1560 N N . PRO A 1 197 ? 12.172 36.094 7.32 1 89.62 197 PRO A N 1
ATOM 1561 C CA . PRO A 1 197 ? 12.477 37.5 7.066 1 89.62 197 PRO A CA 1
ATOM 1562 C C . PRO A 1 197 ? 13.875 37.719 6.473 1 89.62 197 PRO A C 1
ATOM 1564 O O . PRO A 1 197 ? 14.805 36.969 6.805 1 89.62 197 PRO A O 1
ATOM 1567 N N . LYS A 1 198 ? 14.047 38.75 5.691 1 89.81 198 LYS A N 1
ATOM 1568 C CA . LYS A 1 198 ? 15.281 39.031 4.969 1 89.81 198 LYS A CA 1
ATOM 1569 C C . LYS A 1 198 ? 16.469 39.156 5.93 1 89.81 198 LYS A C 1
ATOM 1571 O O . LYS A 1 198 ? 17.562 38.656 5.645 1 89.81 198 LYS A O 1
ATOM 1576 N N . SER A 1 199 ? 16.219 39.719 7.055 1 89.25 199 SER A N 1
ATOM 1577 C CA . SER A 1 199 ? 17.297 40 8 1 89.25 199 SER A CA 1
ATOM 1578 C C . SER A 1 199 ? 17.812 38.719 8.633 1 89.25 199 SER A C 1
ATOM 1580 O O . SER A 1 199 ? 18.922 38.688 9.172 1 89.25 199 SER A O 1
ATOM 1582 N N . LEU A 1 200 ? 17.047 37.625 8.531 1 93.06 200 LEU A N 1
ATOM 1583 C CA . LEU A 1 200 ? 17.422 36.375 9.211 1 93.06 200 LEU A CA 1
ATOM 1584 C C . LEU A 1 200 ? 17.922 35.344 8.219 1 93.06 200 LEU A C 1
ATOM 1586 O O . LEU A 1 200 ? 18.422 34.281 8.609 1 93.06 200 LEU A O 1
ATOM 1590 N N . GLN A 1 201 ? 17.844 35.531 6.988 1 92.69 201 GLN A N 1
ATOM 1591 C CA . GLN A 1 201 ? 18.047 34.562 5.93 1 92.69 201 GLN A CA 1
ATOM 1592 C C . GLN A 1 201 ? 19.453 33.969 5.953 1 92.69 201 GLN A C 1
ATOM 1594 O O . GLN A 1 201 ? 19.656 32.781 5.684 1 92.69 201 GLN A O 1
ATOM 1599 N N . LYS A 1 202 ? 20.406 34.75 6.367 1 91.88 202 LYS A N 1
ATOM 1600 C CA . LYS A 1 202 ? 21.797 34.312 6.34 1 91.88 202 LYS A CA 1
ATOM 1601 C C . LYS A 1 202 ? 22.062 33.25 7.395 1 91.88 202 LYS A C 1
ATOM 1603 O O . LYS A 1 202 ? 22.969 32.438 7.246 1 91.88 202 LYS A O 1
ATOM 1608 N N . ARG A 1 203 ? 21.312 33.188 8.477 1 95.31 203 ARG A N 1
ATOM 1609 C CA . ARG A 1 203 ? 21.453 32.219 9.562 1 95.31 203 ARG A CA 1
ATOM 1610 C C . ARG A 1 203 ? 20.266 31.281 9.594 1 95.31 203 ARG A C 1
ATOM 1612 O O . ARG A 1 203 ? 19.812 30.875 10.672 1 95.31 203 ARG A O 1
ATOM 1619 N N . THR A 1 204 ? 19.703 31.016 8.406 1 96.75 204 THR A N 1
ATOM 1620 C CA . THR A 1 204 ? 18.469 30.234 8.398 1 96.75 204 THR A CA 1
ATOM 1621 C C . THR A 1 204 ? 18.656 28.953 7.594 1 96.75 204 THR A C 1
ATOM 1623 O O . THR A 1 204 ? 19.25 28.969 6.512 1 96.75 204 THR A O 1
ATOM 1626 N N . SER A 1 205 ? 18.281 27.859 8.156 1 97.06 205 SER A N 1
ATOM 1627 C CA . SER A 1 205 ? 18.078 26.609 7.43 1 97.06 205 SER A CA 1
ATOM 1628 C C . SER A 1 205 ? 16.594 26.344 7.172 1 97.06 205 SER A C 1
ATOM 1630 O O . SER A 1 205 ? 15.742 26.828 7.918 1 97.06 205 SER A O 1
ATOM 1632 N N . ILE A 1 206 ? 16.375 25.656 6.082 1 95.62 206 ILE A N 1
ATOM 1633 C CA . ILE A 1 206 ? 15 25.312 5.727 1 95.62 206 ILE A CA 1
ATOM 1634 C C . ILE A 1 206 ? 14.75 23.828 6.008 1 95.62 206 ILE A C 1
ATOM 1636 O O . ILE A 1 206 ? 15.398 22.969 5.43 1 95.62 206 ILE A O 1
ATOM 1640 N N . ILE A 1 207 ? 13.797 23.547 6.895 1 95.69 207 ILE A N 1
ATOM 1641 C CA . ILE A 1 207 ? 13.336 22.188 7.191 1 95.69 207 ILE A CA 1
ATOM 1642 C C . ILE A 1 207 ? 11.82 22.109 7.031 1 95.69 207 ILE A C 1
ATOM 1644 O O . ILE A 1 207 ? 11.078 22.5 7.938 1 95.69 207 ILE A O 1
ATOM 1648 N N . PRO A 1 208 ? 11.398 21.562 5.953 1 93.31 208 PRO A N 1
ATOM 1649 C CA . PRO A 1 208 ? 9.953 21.469 5.746 1 93.31 208 PRO A CA 1
ATOM 1650 C C . PRO A 1 208 ? 9.273 20.516 6.742 1 93.31 208 PRO A C 1
ATOM 1652 O O . PRO A 1 208 ? 9.922 19.609 7.273 1 93.31 208 PRO A O 1
ATOM 1655 N N . PRO A 1 209 ? 7.988 20.781 6.961 1 92.25 209 PRO A N 1
ATOM 1656 C CA . PRO A 1 209 ? 7.246 19.812 7.777 1 92.25 209 PRO A CA 1
ATOM 1657 C C . PRO A 1 209 ? 7.215 18.422 7.164 1 92.25 209 PRO A C 1
ATOM 1659 O O . PRO A 1 209 ? 7.367 18.281 5.945 1 92.25 209 PRO A O 1
ATOM 1662 N N . ALA A 1 210 ? 7.082 17.484 8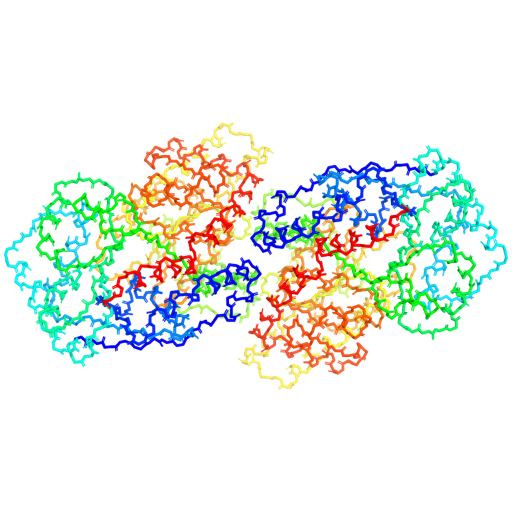.031 1 93.31 210 ALA A N 1
ATOM 1663 C CA . ALA A 1 210 ? 7.082 16.094 7.609 1 93.31 210 ALA A CA 1
ATOM 1664 C C . ALA A 1 210 ? 6.027 15.281 8.367 1 93.31 210 ALA A C 1
ATOM 1666 O O . ALA A 1 210 ? 5.508 15.734 9.391 1 93.31 210 ALA A O 1
ATOM 1667 N N . ILE A 1 211 ? 5.723 14.156 7.828 1 95 211 ILE A N 1
ATOM 1668 C CA . ILE A 1 211 ? 4.746 13.305 8.492 1 95 211 ILE A CA 1
ATOM 1669 C C . ILE A 1 211 ? 5.449 12.086 9.094 1 95 211 ILE A C 1
ATOM 1671 O O . ILE A 1 211 ? 6.566 11.75 8.695 1 95 211 ILE A O 1
ATOM 1675 N N . ASP A 1 212 ? 4.777 11.539 10.109 1 96.19 212 ASP A N 1
ATOM 1676 C CA . ASP A 1 212 ? 5.137 10.219 10.609 1 96.19 212 ASP A CA 1
ATOM 1677 C C . ASP A 1 212 ? 4.34 9.125 9.891 1 96.19 212 ASP A C 1
ATOM 1679 O O . ASP A 1 212 ? 3.141 8.969 10.125 1 96.19 212 ASP A O 1
ATOM 1683 N N . PRO A 1 213 ? 5.016 8.344 9.055 1 96 213 PRO A N 1
ATOM 1684 C CA . PRO A 1 213 ? 4.309 7.34 8.258 1 96 213 PRO A CA 1
ATOM 1685 C C . PRO A 1 213 ? 3.584 6.305 9.117 1 96 213 PRO A C 1
ATOM 1687 O O . PRO A 1 213 ? 2.697 5.602 8.625 1 96 213 PRO A O 1
ATOM 1690 N N . LEU A 1 214 ? 3.951 6.18 10.398 1 95.5 214 LEU A N 1
ATOM 1691 C CA . LEU A 1 214 ? 3.365 5.125 11.219 1 95.5 214 LEU A CA 1
ATOM 1692 C C . LEU A 1 214 ? 2.34 5.699 12.188 1 95.5 214 LEU A C 1
ATOM 1694 O O . LEU A 1 214 ? 1.745 4.961 12.984 1 95.5 214 LEU A O 1
ATOM 1698 N N . SER A 1 215 ? 2.121 7.016 12.141 1 94.56 215 SER A N 1
ATOM 1699 C CA . SER A 1 215 ? 1.062 7.602 12.953 1 94.56 215 SER A CA 1
ATOM 1700 C C . SER A 1 215 ? -0.308 7.062 12.555 1 94.56 215 SER A C 1
ATOM 1702 O O . SER A 1 215 ? -0.475 6.543 11.445 1 94.56 215 SER A O 1
ATOM 1704 N N . HIS A 1 216 ? -1.322 7.172 13.422 1 94.88 216 HIS A N 1
ATOM 1705 C CA . HIS A 1 216 ? -2.678 6.703 13.156 1 94.88 216 HIS A CA 1
ATOM 1706 C C . HIS A 1 216 ? -3.262 7.371 11.914 1 94.88 216 HIS A C 1
ATOM 1708 O O . HIS A 1 216 ? -4.035 6.754 11.18 1 94.88 216 HIS A O 1
ATOM 1714 N N . LYS A 1 217 ? -2.842 8.523 11.586 1 95.19 217 LYS A N 1
ATOM 1715 C CA . LYS A 1 217 ? -3.352 9.281 10.445 1 95.19 217 LYS A CA 1
ATOM 1716 C C . LYS A 1 217 ? -2.721 8.812 9.141 1 95.19 217 LYS A C 1
ATOM 1718 O O . LYS A 1 217 ? -3.236 9.102 8.055 1 95.19 217 LYS A O 1
ATOM 1723 N N . ASN A 1 218 ? -1.588 8.102 9.305 1 96.62 218 ASN A N 1
ATOM 1724 C CA . ASN A 1 218 ? -0.822 7.844 8.086 1 96.62 218 ASN A CA 1
ATOM 1725 C C . ASN A 1 218 ? -0.555 6.352 7.898 1 96.62 218 ASN A C 1
ATOM 1727 O O . ASN A 1 218 ? -0.231 5.91 6.797 1 96.62 218 ASN A O 1
ATOM 1731 N N . ARG A 1 219 ? -0.663 5.59 8.922 1 95.69 219 ARG A N 1
ATOM 1732 C CA . ARG A 1 219 ? -0.278 4.184 8.836 1 95.69 219 ARG A CA 1
ATOM 1733 C C . ARG A 1 219 ? -1.111 3.449 7.793 1 95.69 219 ARG A C 1
ATOM 1735 O O . ARG A 1 219 ? -2.252 3.828 7.52 1 95.69 219 ARG A O 1
ATOM 1742 N N . GLU A 1 220 ? -0.535 2.463 7.242 1 93.38 220 GLU A N 1
ATOM 1743 C CA . GLU A 1 220 ? -1.233 1.657 6.246 1 93.38 220 GLU A CA 1
ATOM 1744 C C . GLU A 1 220 ? -2.453 0.968 6.852 1 93.38 220 GLU A C 1
ATOM 1746 O O . GLU A 1 220 ? -2.395 0.463 7.973 1 93.38 220 GLU A O 1
ATOM 1751 N N . LEU A 1 221 ? -3.549 1.043 6.117 1 93.62 221 LEU A N 1
ATOM 1752 C CA . LEU A 1 221 ? -4.773 0.347 6.496 1 93.62 221 LEU A CA 1
ATOM 1753 C C . LEU A 1 221 ? -5.18 -0.661 5.426 1 93.62 221 LEU A C 1
ATOM 1755 O O . LEU A 1 221 ? -5.426 -0.288 4.277 1 93.62 221 LEU A O 1
ATOM 1759 N N . GLN A 1 222 ? -5.258 -1.869 5.863 1 90 222 GLN A N 1
ATOM 1760 C CA . GLN A 1 222 ? -5.824 -2.859 4.953 1 90 222 GLN A CA 1
ATOM 1761 C C . GLN A 1 222 ? -7.305 -2.584 4.691 1 90 222 GLN A C 1
ATOM 1763 O O . GLN A 1 222 ? -7.941 -1.835 5.438 1 90 222 GLN A O 1
ATOM 1768 N N . LEU A 1 223 ? -7.84 -3.195 3.705 1 91.56 223 LEU A N 1
ATOM 1769 C CA . LEU A 1 223 ? -9.195 -2.93 3.23 1 91.56 223 LEU A CA 1
ATOM 1770 C C . LEU A 1 223 ? -10.211 -3.115 4.352 1 91.56 223 LEU A C 1
ATOM 1772 O O . LEU A 1 223 ? -11.016 -2.223 4.617 1 91.56 223 LEU A O 1
ATOM 1776 N N . HIS A 1 224 ? -10.117 -4.156 5.102 1 89.31 224 HIS A N 1
ATOM 1777 C CA . HIS A 1 224 ? -11.102 -4.449 6.141 1 89.31 224 HIS A CA 1
ATOM 1778 C C . HIS A 1 224 ? -11.008 -3.447 7.285 1 89.31 224 HIS A C 1
ATOM 1780 O O . HIS A 1 224 ? -12.016 -3.104 7.898 1 89.31 224 HIS A O 1
ATOM 1786 N N . LYS A 1 225 ? -9.805 -3.076 7.512 1 91.38 225 LYS A N 1
ATOM 1787 C CA . LYS A 1 225 ? -9.633 -2.092 8.578 1 91.38 225 LYS A CA 1
ATOM 1788 C C . LYS A 1 225 ? -10.227 -0.744 8.18 1 91.38 225 LYS A C 1
ATOM 1790 O O . LYS A 1 225 ? -10.844 -0.065 9 1 91.38 225 LYS A O 1
ATOM 1795 N N . CYS A 1 226 ? -10 -0.35 6.93 1 94.56 226 CYS A N 1
ATOM 1796 C CA . CYS A 1 226 ? -10.586 0.888 6.422 1 94.56 226 CYS A CA 1
ATOM 1797 C C . CYS A 1 226 ? -12.102 0.854 6.516 1 94.56 226 CYS A C 1
ATOM 1799 O O . CYS A 1 226 ? -12.719 1.783 7.043 1 94.56 226 CYS A O 1
ATOM 1801 N N . ILE A 1 227 ? -12.688 -0.216 6.109 1 93.31 227 ILE A N 1
ATOM 1802 C CA . ILE A 1 227 ? -14.133 -0.389 6.137 1 93.31 227 ILE A CA 1
ATOM 1803 C C . ILE A 1 227 ? -14.625 -0.406 7.586 1 93.31 227 ILE A C 1
ATOM 1805 O O . ILE A 1 227 ? -15.641 0.209 7.91 1 93.31 227 ILE A O 1
ATOM 1809 N N . GLY A 1 228 ? -13.859 -1.098 8.406 1 93.31 228 GLY A N 1
ATOM 1810 C CA . GLY A 1 228 ? -14.203 -1.146 9.812 1 93.31 228 GLY A CA 1
ATOM 1811 C C . GLY A 1 228 ? -14.234 0.223 10.469 1 93.31 228 GLY A C 1
ATOM 1812 O O . GLY A 1 228 ? -15.148 0.532 11.234 1 93.31 228 GLY A O 1
ATOM 1813 N N . ILE A 1 229 ? -13.258 1.022 10.141 1 96.31 229 ILE A N 1
ATOM 1814 C CA . ILE A 1 229 ? -13.164 2.359 10.719 1 96.31 229 ILE A CA 1
ATOM 1815 C C . ILE A 1 229 ? -14.344 3.209 10.242 1 96.31 229 ILE A C 1
ATOM 1817 O O . ILE A 1 229 ? -14.953 3.934 11.031 1 96.31 229 ILE A O 1
ATOM 1821 N N . LEU A 1 230 ? -14.672 3.119 8.984 1 95.56 230 LEU A N 1
ATOM 1822 C CA . LEU A 1 230 ? -15.797 3.863 8.43 1 95.56 230 LEU A CA 1
ATOM 1823 C C . LEU A 1 230 ? -17.109 3.426 9.078 1 95.56 230 LEU A C 1
ATOM 1825 O O . LEU A 1 230 ? -17.984 4.254 9.344 1 95.56 230 LEU A O 1
ATOM 1829 N N . TYR A 1 231 ? -17.188 2.23 9.406 1 93.56 231 TYR A N 1
ATOM 1830 C CA . TYR A 1 231 ? -18.359 1.716 10.102 1 93.56 231 TYR A CA 1
ATOM 1831 C C . TYR A 1 231 ? -18.375 2.182 11.547 1 93.56 231 TYR A C 1
ATOM 1833 O O . TYR A 1 231 ? -19.406 2.662 12.039 1 93.56 231 TYR A O 1
ATOM 1841 N N . GLN A 1 232 ? -17.281 1.981 12.195 1 95.25 232 GLN A N 1
ATOM 1842 C CA . GLN A 1 232 ? -17.188 2.328 13.609 1 95.25 232 GLN A CA 1
ATOM 1843 C C . GLN A 1 232 ? -17.469 3.811 13.836 1 95.25 232 GLN A C 1
ATOM 1845 O O . GLN A 1 232 ? -18 4.195 14.883 1 95.25 232 GLN A O 1
ATOM 1850 N N . SER A 1 233 ? -17.156 4.617 12.852 1 96.31 233 SER A N 1
ATOM 1851 C CA . SER A 1 233 ? -17.328 6.062 12.969 1 96.31 233 SER A CA 1
ATOM 1852 C C . SER A 1 233 ? -18.734 6.48 12.578 1 96.31 233 SER A C 1
ATOM 1854 O O . SER A 1 233 ? -19.109 7.641 12.742 1 96.31 233 SER A O 1
ATOM 1856 N N . GLY A 1 234 ? -19.516 5.586 11.961 1 94.25 234 GLY A N 1
ATOM 1857 C CA . GLY A 1 234 ? -20.891 5.863 11.586 1 94.25 234 GLY A CA 1
ATOM 1858 C C . GLY A 1 234 ? -21.031 6.371 10.164 1 94.25 234 GLY A C 1
ATOM 1859 O O . GLY A 1 234 ? -22.141 6.66 9.703 1 94.25 234 GLY A O 1
ATOM 1860 N N . ILE A 1 235 ? -19.953 6.457 9.43 1 94.44 235 ILE A N 1
ATOM 1861 C CA . ILE A 1 235 ? -20 6.957 8.062 1 94.44 235 ILE A CA 1
ATOM 1862 C C . ILE A 1 235 ? -20.641 5.918 7.148 1 94.44 235 ILE A C 1
ATOM 1864 O O . ILE A 1 235 ? -21.375 6.262 6.219 1 94.44 235 ILE A O 1
ATOM 1868 N N . LEU A 1 236 ? -20.25 4.648 7.363 1 89.81 236 LEU A N 1
ATOM 1869 C CA . LEU A 1 236 ? -20.922 3.553 6.672 1 89.81 236 LEU A CA 1
ATOM 1870 C C . LEU A 1 236 ? -22.094 3.035 7.492 1 89.81 236 LEU A C 1
ATOM 1872 O O . LEU A 1 236 ? -22.031 2.988 8.719 1 89.81 236 LEU A O 1
ATOM 1876 N N . ASP A 1 237 ? -23.062 2.66 6.82 1 82.25 237 ASP A N 1
ATOM 1877 C CA . ASP A 1 237 ? -24.297 2.225 7.469 1 82.25 237 ASP A CA 1
ATOM 1878 C C . ASP A 1 237 ? -24.062 0.964 8.297 1 82.25 237 ASP A C 1
ATOM 1880 O O . ASP A 1 237 ? -23.047 0.284 8.133 1 82.25 237 ASP A O 1
ATOM 1884 N N . ASP A 1 238 ? -24.969 0.822 9.117 1 75.12 238 ASP A N 1
ATOM 1885 C CA . ASP A 1 238 ? -24.938 -0.344 10 1 75.12 238 ASP A CA 1
ATOM 1886 C C . ASP A 1 238 ? -25.141 -1.635 9.203 1 75.12 238 ASP A C 1
ATOM 1888 O O . ASP A 1 238 ? -26.094 -1.759 8.438 1 75.12 238 ASP A O 1
ATOM 1892 N N . HIS A 1 239 ? -24.125 -2.4 9.297 1 77.38 239 HIS A N 1
ATOM 1893 C CA . HIS A 1 239 ? -24.172 -3.742 8.719 1 77.38 239 HIS A CA 1
ATOM 1894 C C . HIS A 1 239 ? -24.078 -4.809 9.805 1 77.38 239 HIS A C 1
ATOM 1896 O O . HIS A 1 239 ? -23.266 -4.695 10.727 1 77.38 239 HIS A O 1
ATOM 1902 N N . LYS A 1 240 ? -24.891 -5.738 9.812 1 75.25 240 LYS A N 1
ATOM 1903 C CA . LYS A 1 240 ? -24.984 -6.773 10.836 1 75.25 240 LYS A CA 1
ATOM 1904 C C . LYS A 1 240 ? -23.719 -7.613 10.898 1 75.25 240 LYS A C 1
ATOM 1906 O O . LYS A 1 240 ? -23.375 -8.148 11.953 1 75.25 240 LYS A O 1
ATOM 1911 N N . ALA A 1 241 ? -23.016 -7.641 9.828 1 76.56 241 ALA A N 1
ATOM 1912 C CA . ALA A 1 241 ? -21.891 -8.562 9.75 1 76.56 241 ALA A CA 1
ATOM 1913 C C . ALA A 1 241 ? -20.578 -7.852 10.062 1 76.56 241 ALA A C 1
ATOM 1915 O O . ALA A 1 241 ? -19.531 -8.203 9.516 1 76.56 241 ALA A O 1
ATOM 1916 N N . ILE A 1 242 ? -20.641 -6.945 10.992 1 81.06 242 ILE A N 1
ATOM 1917 C CA . ILE A 1 242 ? -19.391 -6.27 11.328 1 81.06 242 ILE A CA 1
ATOM 1918 C C . ILE A 1 242 ? -18.922 -6.715 12.711 1 81.06 242 ILE A C 1
ATOM 1920 O O . ILE A 1 242 ? -19.734 -6.891 13.625 1 81.06 242 ILE A O 1
ATOM 1924 N N . LEU A 1 243 ? -17.609 -6.863 12.922 1 85.12 243 LEU A N 1
ATOM 1925 C CA . LEU A 1 243 ? -16.969 -7.402 14.117 1 85.12 243 LEU A CA 1
ATOM 1926 C C . LEU A 1 243 ? -16.875 -6.344 15.211 1 85.12 243 LEU A C 1
ATOM 1928 O O . LEU A 1 243 ? -17 -6.656 16.391 1 85.12 243 LEU A O 1
ATOM 19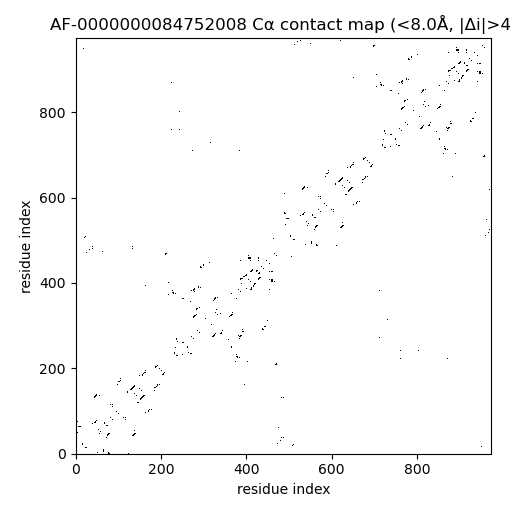32 N N . TYR A 1 244 ? -16.781 -5.031 14.82 1 84.38 244 TYR A N 1
ATOM 1933 C CA . TYR A 1 244 ? -16.469 -4 15.805 1 84.38 244 TYR A CA 1
ATOM 1934 C C . TYR A 1 244 ? -17.672 -3.125 16.078 1 84.38 244 TYR A C 1
ATOM 1936 O O . TYR A 1 244 ? -18.516 -2.906 15.203 1 84.38 244 TYR A O 1
ATOM 1944 N N . HIS A 1 245 ? -17.625 -2.594 17.281 1 87.94 245 HIS A N 1
ATOM 1945 C CA . HIS A 1 245 ? -18.703 -1.691 17.703 1 87.94 245 HIS A CA 1
ATOM 1946 C C . HIS A 1 245 ? -18.406 -0.259 17.266 1 87.94 245 HIS A C 1
ATOM 1948 O O . HIS A 1 245 ? -17.266 0.085 16.953 1 87.94 245 HIS A O 1
ATOM 1954 N N . ARG A 1 246 ? -19.484 0.502 17.359 1 93.25 246 ARG A N 1
ATOM 1955 C CA . ARG A 1 246 ? -19.375 1.914 17 1 93.25 246 ARG A CA 1
ATOM 1956 C C . ARG A 1 246 ? -18.547 2.678 18.016 1 93.25 246 ARG A C 1
ATOM 1958 O O . ARG A 1 246 ? -18.484 2.295 19.188 1 93.25 246 ARG A O 1
ATOM 1965 N N . TYR A 1 247 ? -17.859 3.719 17.531 1 95.56 247 TYR A N 1
ATOM 1966 C CA . TYR A 1 247 ? -17.188 4.629 18.453 1 95.56 247 TYR A CA 1
ATOM 1967 C C . TYR A 1 247 ? -18.188 5.336 19.359 1 95.56 247 TYR A C 1
ATOM 1969 O O . TYR A 1 247 ? -19.375 5.383 19.047 1 95.56 247 TYR A O 1
ATOM 1977 N N . LYS A 1 248 ? -17.688 5.816 20.516 1 96.06 248 LYS A N 1
ATOM 1978 C CA . LYS A 1 248 ? -18.547 6.543 21.453 1 96.06 248 LYS A CA 1
ATOM 1979 C C . LYS A 1 248 ? -19.203 7.746 20.781 1 96.06 248 LYS A C 1
ATOM 1981 O O . LYS A 1 248 ? -20.391 7.977 20.938 1 96.06 248 LYS A O 1
ATOM 1986 N N . HIS A 1 249 ? -18.469 8.469 20.031 1 96.31 249 HIS A N 1
ATOM 1987 C CA . HIS A 1 249 ? -18.984 9.602 19.266 1 96.31 249 HIS A CA 1
ATOM 1988 C C . HIS A 1 249 ? -18.859 9.352 17.766 1 96.31 249 HIS A C 1
ATOM 1990 O O . HIS A 1 249 ? -17.766 9.07 17.281 1 96.31 249 HIS A O 1
ATOM 1996 N N . LEU A 1 250 ? -20 9.508 17.094 1 96.06 250 LEU A N 1
ATOM 1997 C CA . LEU A 1 250 ? -20.062 9.211 15.672 1 96.06 250 LEU A CA 1
ATOM 1998 C C . LEU A 1 250 ? -19.891 10.477 14.844 1 96.06 250 LEU A C 1
ATOM 2000 O O . LEU A 1 250 ? -20.062 11.586 15.359 1 96.06 250 LEU A O 1
ATOM 2004 N N . VAL A 1 251 ? -19.5 10.281 13.633 1 97.31 251 VAL A N 1
ATOM 2005 C CA . VAL A 1 251 ? -19.469 11.383 12.672 1 97.31 251 VAL A CA 1
ATOM 2006 C C . VAL A 1 251 ? -20.891 11.859 12.383 1 97.31 251 VAL A C 1
ATOM 2008 O O . VAL A 1 251 ? -21.797 11.047 12.188 1 97.31 251 VAL A O 1
ATOM 2011 N N . ARG A 1 252 ? -21.078 13.133 12.438 1 96.81 252 ARG A N 1
ATOM 2012 C CA . ARG A 1 252 ? -22.344 13.727 12.016 1 96.81 252 ARG A CA 1
ATOM 2013 C C . ARG A 1 252 ? -22.219 14.391 10.648 1 96.81 252 ARG A C 1
ATOM 2015 O O . ARG A 1 252 ? -21.109 14.555 10.141 1 96.81 252 ARG A O 1
ATOM 2022 N N . LYS A 1 253 ? -23.297 14.633 10.016 1 96.38 253 LYS A N 1
ATOM 2023 C CA . LYS A 1 253 ? -23.312 15.344 8.742 1 96.38 253 LYS A CA 1
ATOM 2024 C C . LYS A 1 253 ? -24.375 16.422 8.727 1 96.38 253 LYS A C 1
ATOM 2026 O O . LYS A 1 253 ? -25.312 16.391 9.531 1 96.38 253 LYS A O 1
ATOM 2031 N N . VAL A 1 254 ? -24.203 17.391 7.883 1 96.19 254 VAL A N 1
ATOM 2032 C CA . VAL A 1 254 ? -25.25 18.359 7.617 1 96.19 254 VAL A CA 1
ATOM 2033 C C . VAL A 1 254 ? -26.391 17.703 6.855 1 96.19 254 VAL A C 1
ATOM 2035 O O . VAL A 1 254 ? -26.188 17.094 5.809 1 96.19 254 VAL A O 1
ATOM 2038 N N . MET A 1 255 ? -27.609 17.859 7.359 1 95.12 255 MET A N 1
ATOM 2039 C CA . MET A 1 255 ? -28.797 17.25 6.766 1 95.12 255 MET A CA 1
ATOM 2040 C C . MET A 1 255 ? -29.469 18.203 5.777 1 95.12 255 MET A C 1
ATOM 2042 O O . MET A 1 255 ? -29.141 19.391 5.746 1 95.12 255 MET A O 1
ATOM 2046 N N . PRO A 1 256 ? -30.359 17.688 5.035 1 93.31 256 PRO A N 1
ATOM 2047 C CA . PRO A 1 256 ? -30.984 18.531 4.012 1 93.31 256 PRO A CA 1
ATOM 2048 C C . PRO A 1 256 ? -31.625 19.797 4.59 1 93.31 256 PRO A C 1
ATOM 2050 O O . PRO A 1 256 ? -31.672 20.828 3.92 1 93.31 256 PRO A O 1
ATOM 2053 N N . ASP A 1 257 ? -32.094 19.75 5.863 1 93.25 257 ASP A N 1
ATOM 2054 C CA . ASP A 1 257 ? -32.75 20.906 6.477 1 93.25 257 ASP A CA 1
ATOM 2055 C C . ASP A 1 257 ? -31.719 21.797 7.188 1 93.25 257 ASP A C 1
ATOM 2057 O O . ASP A 1 257 ? -32.094 22.797 7.805 1 93.25 257 ASP A O 1
ATOM 2061 N N . GLY A 1 258 ? -30.469 21.406 7.129 1 93.94 258 GLY A N 1
ATOM 2062 C CA . GLY A 1 258 ? -29.422 22.219 7.703 1 93.94 258 GLY A CA 1
ATOM 2063 C C . GLY A 1 258 ? -29.031 21.781 9.109 1 93.94 258 GLY A C 1
ATOM 2064 O O . GLY A 1 258 ? -28.031 22.266 9.656 1 93.94 258 GLY A O 1
ATOM 2065 N N . SER A 1 259 ? -29.797 20.875 9.672 1 95.12 259 SER A N 1
ATOM 2066 C CA . SER A 1 259 ? -29.453 20.359 10.992 1 95.12 259 SER A CA 1
ATOM 2067 C C . SER A 1 259 ? -28.266 19.406 10.922 1 95.12 259 SER A C 1
ATOM 2069 O O . SER A 1 259 ? -27.844 19.016 9.836 1 95.12 259 SER A O 1
ATOM 2071 N N . PHE A 1 260 ? -27.656 19.219 12.047 1 95.56 260 PHE A N 1
ATOM 2072 C CA . PHE A 1 260 ? -26.594 18.234 12.156 1 95.56 260 PHE A CA 1
ATOM 2073 C C . PHE A 1 260 ? -27.109 16.938 12.773 1 95.56 260 PHE A C 1
ATOM 2075 O O . PHE A 1 260 ? -27.766 16.969 13.812 1 95.56 260 PHE A O 1
ATOM 2082 N N . ASP A 1 261 ? -26.875 15.797 12.125 1 94.5 261 ASP A N 1
ATOM 2083 C CA . ASP A 1 261 ? -27.312 14.516 12.672 1 94.5 261 ASP A CA 1
ATOM 2084 C C . ASP A 1 261 ? -26.422 13.375 12.18 1 94.5 261 ASP A C 1
ATOM 2086 O O . ASP A 1 261 ? -25.547 13.586 11.336 1 94.5 261 ASP A O 1
ATOM 2090 N N . PHE A 1 262 ? -26.641 12.234 12.797 1 93.25 262 PHE A N 1
ATOM 2091 C CA . PHE A 1 262 ? -25.891 11.047 12.414 1 93.25 262 PHE A CA 1
ATOM 2092 C C . PHE A 1 262 ? -26.391 10.5 11.086 1 93.25 262 PHE A C 1
ATOM 2094 O O . PHE A 1 262 ? -27.547 10.742 10.695 1 93.25 262 PHE A O 1
ATOM 2101 N N . LEU A 1 263 ? -25.422 9.844 10.406 1 88.25 263 LEU A N 1
ATOM 2102 C CA . LEU A 1 263 ? -25.797 9.148 9.18 1 88.25 263 LEU A CA 1
ATOM 2103 C C . LEU A 1 263 ? -26.609 7.895 9.492 1 88.25 263 LEU A C 1
ATOM 2105 O O . LEU A 1 263 ? -26.281 7.172 10.445 1 88.25 263 LEU A O 1
ATOM 2109 N N . ASP A 1 264 ? -27.797 7.66 8.852 1 76.88 264 ASP A N 1
ATOM 2110 C CA . ASP A 1 264 ? -28.594 6.449 9.008 1 76.88 264 ASP A CA 1
ATOM 2111 C C . ASP A 1 264 ? -28.859 5.797 7.648 1 76.88 264 ASP A C 1
ATOM 2113 O O . ASP A 1 264 ? -28.281 6.203 6.637 1 76.88 264 ASP A O 1
ATOM 2117 N N . ALA A 1 265 ? -29.578 4.711 7.66 1 68.19 265 ALA A N 1
ATOM 2118 C CA . ALA A 1 265 ? -29.828 3.902 6.469 1 68.19 265 ALA A CA 1
ATOM 2119 C C . ALA A 1 265 ? -30.422 4.742 5.348 1 68.19 265 ALA A C 1
ATOM 2121 O O . ALA A 1 265 ? -30.141 4.52 4.172 1 68.19 265 ALA A O 1
ATOM 2122 N N . ASP A 1 266 ? -31.094 5.742 5.727 1 69.94 266 ASP A N 1
ATOM 2123 C CA . ASP A 1 266 ? -31.766 6.555 4.727 1 69.94 266 ASP A CA 1
ATOM 2124 C C . ASP A 1 266 ? -30.812 7.559 4.09 1 69.94 266 ASP A C 1
ATOM 2126 O O . ASP A 1 266 ? -31.094 8.109 3.027 1 69.94 266 ASP A O 1
ATOM 2130 N N . GLU A 1 267 ? -29.688 7.711 4.73 1 76.69 267 GLU A N 1
ATOM 2131 C CA . GLU A 1 267 ? -28.688 8.688 4.277 1 76.69 267 GLU A CA 1
ATOM 2132 C C . GLU A 1 267 ? -27.375 8.016 3.934 1 76.69 267 GLU A C 1
ATOM 2134 O O . GLU A 1 267 ? -26.297 8.578 4.172 1 76.69 267 GLU A O 1
ATOM 2139 N N . ASN A 1 268 ? -27.5 6.895 3.289 1 81.38 268 ASN A N 1
ATOM 2140 C CA . ASN A 1 268 ? -26.281 6.172 2.934 1 81.38 268 ASN A CA 1
ATOM 2141 C C . ASN A 1 268 ? -25.5 6.891 1.842 1 81.38 268 ASN A C 1
ATOM 2143 O O . ASN A 1 268 ? -26.047 7.227 0.793 1 81.38 268 ASN A O 1
ATOM 2147 N N . LEU A 1 269 ? -24.25 7.215 2.053 1 89.69 269 LEU A N 1
ATOM 2148 C CA . LEU A 1 269 ? -23.391 7.957 1.142 1 89.69 269 LEU A CA 1
ATOM 2149 C C . LEU A 1 269 ? -22.844 7.047 0.041 1 89.69 269 LEU A C 1
ATOM 2151 O O . LEU A 1 269 ? -22.312 7.527 -0.96 1 89.69 269 LEU A O 1
ATOM 2155 N N . ASP A 1 270 ? -23.031 5.719 0.208 1 88.56 270 ASP A N 1
ATOM 2156 C CA . ASP A 1 270 ? -22.469 4.754 -0.729 1 88.56 270 ASP A CA 1
ATOM 2157 C C . ASP A 1 270 ? -20.984 5.039 -0.979 1 88.56 270 ASP A C 1
ATOM 2159 O O . ASP A 1 270 ? -20.516 4.949 -2.115 1 88.56 270 ASP A O 1
ATOM 2163 N N . LEU A 1 271 ? -20.297 5.426 0.059 1 90.81 271 LEU A N 1
ATOM 2164 C CA . LEU A 1 271 ? -18.953 5.992 0.029 1 90.81 271 LEU A CA 1
ATOM 2165 C C . LEU A 1 271 ? -17.984 5.043 -0.661 1 90.81 271 LEU A C 1
ATOM 2167 O O . LEU A 1 271 ? -17.094 5.48 -1.39 1 90.81 271 LEU A O 1
ATOM 2171 N N . ILE A 1 272 ? -18.125 3.738 -0.538 1 89.94 272 ILE A N 1
ATOM 2172 C CA . ILE A 1 272 ? -17.109 2.805 -1.026 1 89.94 272 ILE A CA 1
ATOM 2173 C C . ILE A 1 272 ? -17.516 2.287 -2.406 1 89.94 272 ILE A C 1
ATOM 2175 O O . ILE A 1 272 ? -16.812 1.46 -2.994 1 89.94 272 ILE A O 1
ATOM 2179 N N . TYR A 1 273 ? -18.641 2.824 -3.021 1 91.06 273 TYR A N 1
ATOM 2180 C CA . TYR A 1 273 ? -19.156 2.291 -4.277 1 91.06 273 TYR A CA 1
ATOM 2181 C C . TYR A 1 273 ? -19.125 3.348 -5.371 1 91.06 273 TYR A C 1
ATOM 2183 O O . TYR A 1 273 ? -19.547 3.088 -6.504 1 91.06 273 TYR A O 1
ATOM 2191 N N . ARG A 1 274 ? -18.656 4.523 -5.121 1 92.88 274 ARG A N 1
ATOM 2192 C CA . ARG A 1 274 ? -18.641 5.578 -6.129 1 92.88 274 ARG A CA 1
ATOM 2193 C C . ARG A 1 274 ? -17.391 6.453 -5.984 1 92.88 274 ARG A C 1
ATOM 2195 O O . ARG A 1 274 ? -16.734 6.445 -4.938 1 92.88 274 ARG A O 1
ATOM 2202 N N . PRO A 1 275 ? -17.047 7.23 -7.047 1 95.06 275 PRO A N 1
ATOM 2203 C CA . PRO A 1 275 ? -15.883 8.133 -6.941 1 95.06 275 PRO A CA 1
ATOM 2204 C C . PRO A 1 275 ? -16.094 9.227 -5.902 1 95.06 275 PRO A C 1
ATOM 2206 O O . PRO A 1 275 ? -17.188 9.773 -5.781 1 95.06 275 PRO A O 1
ATOM 2209 N N . ILE A 1 276 ? -15.023 9.523 -5.152 1 97.12 276 ILE A N 1
ATOM 2210 C CA . ILE A 1 276 ? -15.125 10.492 -4.07 1 97.12 276 ILE A CA 1
ATOM 2211 C C . ILE A 1 276 ? -14.031 11.547 -4.215 1 97.12 276 ILE A C 1
ATOM 2213 O O . ILE A 1 276 ? -12.859 11.219 -4.434 1 97.12 276 ILE A O 1
ATOM 2217 N N . ILE A 1 277 ? -14.383 12.766 -4.133 1 98.62 277 ILE A N 1
ATOM 2218 C CA . ILE A 1 277 ? -13.484 13.898 -3.957 1 98.62 277 ILE A CA 1
ATOM 2219 C C . ILE A 1 277 ? -13.539 14.383 -2.512 1 98.62 277 ILE A C 1
ATOM 2221 O O . ILE A 1 277 ? -14.625 14.625 -1.975 1 98.62 277 ILE A O 1
ATOM 2225 N N . THR A 1 278 ? -12.375 14.531 -1.891 1 98.62 278 THR A N 1
ATOM 2226 C CA . THR A 1 278 ? -12.414 14.812 -0.459 1 98.62 278 THR A CA 1
ATOM 2227 C C . THR A 1 278 ? -11.516 15.992 -0.113 1 98.62 278 THR A C 1
ATOM 2229 O O . THR A 1 278 ? -10.391 16.094 -0.612 1 98.62 278 THR A O 1
ATOM 2232 N N . GLU A 1 279 ? -11.984 16.891 0.677 1 98.56 279 GLU A N 1
ATOM 2233 C CA . GLU A 1 279 ? -11.203 17.906 1.393 1 98.56 279 GLU A CA 1
ATOM 2234 C C . GLU A 1 279 ? -11.477 17.844 2.893 1 98.56 279 GLU A C 1
ATOM 2236 O O . GLU A 1 279 ? -12.625 17.953 3.324 1 98.56 279 GLU A O 1
ATOM 2241 N N . ILE A 1 280 ? -10.461 17.656 3.656 1 97.25 280 ILE A N 1
ATOM 2242 C CA . ILE A 1 280 ? -10.57 17.656 5.113 1 97.25 280 ILE A CA 1
ATOM 2243 C C . ILE A 1 280 ? -9.68 18.75 5.695 1 97.25 280 ILE A C 1
ATOM 2245 O O . ILE A 1 280 ? -8.469 18.75 5.473 1 97.25 280 ILE A O 1
ATOM 2249 N N . SER A 1 281 ? -10.242 19.672 6.391 1 93.38 281 SER A N 1
ATOM 2250 C CA . SER A 1 281 ? -9.555 20.797 7.023 1 93.38 281 SER A CA 1
ATOM 2251 C C . SER A 1 281 ? -10.383 21.391 8.156 1 93.38 281 SER A C 1
ATOM 2253 O O . SER A 1 281 ? -11.531 21 8.367 1 93.38 281 SER A O 1
ATOM 2255 N N . ARG A 1 282 ? -9.812 22.328 8.93 1 87.75 282 ARG A N 1
ATOM 2256 C CA . ARG A 1 282 ? -10.617 23.141 9.828 1 87.75 282 ARG A CA 1
ATOM 2257 C C . ARG A 1 282 ? -11.586 24.016 9.055 1 87.75 282 ARG A C 1
ATOM 2259 O O . ARG A 1 282 ? -11.305 24.406 7.914 1 87.75 282 ARG A O 1
ATOM 2266 N N . TRP A 1 283 ? -12.703 24.297 9.742 1 92.19 283 TRP A N 1
ATOM 2267 C CA . TRP A 1 283 ? -13.648 25.219 9.125 1 92.19 283 TRP A CA 1
ATOM 2268 C C . TRP A 1 283 ? -13.109 26.641 9.141 1 92.19 283 TRP A C 1
ATOM 2270 O O . TRP A 1 283 ? -13.336 27.391 10.094 1 92.19 283 TRP A O 1
ATOM 2280 N N . ASP A 1 284 ? -12.445 26.984 8.023 1 86 284 ASP A N 1
ATOM 2281 C CA . ASP A 1 284 ? -11.789 28.266 7.844 1 86 284 ASP A CA 1
ATOM 2282 C C . ASP A 1 284 ? -11.984 28.797 6.422 1 86 284 ASP A C 1
ATOM 2284 O O . ASP A 1 284 ? -11.875 28.047 5.453 1 86 284 ASP A O 1
ATOM 2288 N N . ARG A 1 285 ? -12.352 30.125 6.379 1 86.88 285 ARG A N 1
ATOM 2289 C CA . ARG A 1 285 ? -12.602 30.734 5.074 1 86.88 285 ARG A CA 1
ATOM 2290 C C . ARG A 1 285 ? -11.383 30.594 4.164 1 86.88 285 ARG A C 1
ATOM 2292 O O . ARG A 1 285 ? -11.523 30.438 2.949 1 86.88 285 ARG A O 1
ATOM 2299 N N . LEU A 1 286 ? -10.266 30.516 4.699 1 85.06 286 LEU A N 1
ATOM 2300 C CA . LEU A 1 286 ? -9.016 30.469 3.947 1 85.06 286 LEU A CA 1
ATOM 2301 C C . LEU A 1 286 ? -8.781 29.078 3.373 1 85.06 286 LEU A C 1
ATOM 2303 O O . LEU A 1 286 ? -7.91 28.891 2.52 1 85.06 286 LEU A O 1
ATOM 2307 N N . LYS A 1 287 ? -9.586 28.094 3.73 1 92.19 287 LYS A N 1
ATOM 2308 C CA . LYS A 1 287 ? -9.406 26.734 3.244 1 92.19 287 LYS A CA 1
ATOM 2309 C C . LYS A 1 287 ? -10.188 26.5 1.953 1 92.19 287 LYS A C 1
ATOM 2311 O O . LYS A 1 287 ? -10.039 25.469 1.309 1 92.19 287 LYS A O 1
ATOM 2316 N N . GLY A 1 288 ? -11 27.438 1.564 1 94.94 288 GLY A N 1
ATOM 2317 C CA . GLY A 1 288 ? -11.602 27.453 0.242 1 94.94 288 GLY A CA 1
ATOM 2318 C C . GLY A 1 288 ? -12.703 26.422 0.083 1 94.94 288 GLY A C 1
ATOM 2319 O O . GLY A 1 288 ? -12.93 25.906 -1.017 1 94.94 288 GLY A O 1
ATOM 2320 N N . PHE A 1 289 ? -13.43 26.094 1.189 1 97.25 289 PHE A N 1
ATOM 2321 C CA . PHE A 1 289 ? -14.516 25.125 1.143 1 97.25 289 PHE A CA 1
ATOM 2322 C C . PHE A 1 289 ? -15.641 25.609 0.242 1 97.25 289 PHE A C 1
ATOM 2324 O O . PHE A 1 289 ? -16.203 24.844 -0.545 1 97.25 289 PHE A O 1
ATOM 2331 N N . LYS A 1 290 ? -16.016 26.875 0.424 1 96.88 290 LYS A N 1
ATOM 2332 C CA . LYS A 1 290 ? -17.125 27.438 -0.34 1 96.88 290 LYS A CA 1
ATOM 2333 C C . LYS A 1 290 ? -16.844 27.359 -1.839 1 96.88 290 LYS A C 1
ATOM 2335 O O . LYS A 1 290 ? -17.719 26.953 -2.615 1 96.88 290 LYS A O 1
ATOM 2340 N N . GLU A 1 291 ? -15.672 27.766 -2.207 1 97.94 291 GLU A N 1
ATOM 2341 C CA . GLU A 1 291 ? -15.281 27.75 -3.613 1 97.94 291 GLU A CA 1
ATOM 2342 C C . GLU A 1 291 ? -15.281 26.344 -4.172 1 97.94 291 GLU A C 1
ATOM 2344 O O . GLU A 1 291 ? -15.703 26.109 -5.309 1 97.94 291 GLU A O 1
ATOM 2349 N N . LEU A 1 292 ? -14.797 25.391 -3.402 1 98.62 292 LEU A N 1
ATOM 2350 C CA . LEU A 1 292 ? -14.781 24 -3.842 1 98.62 292 LEU A CA 1
ATOM 2351 C C . LEU A 1 292 ? -16.203 23.484 -4.059 1 98.62 292 LEU A C 1
ATOM 2353 O O . LEU A 1 292 ? -16.484 22.828 -5.059 1 98.62 292 LEU A O 1
ATOM 2357 N N . MET A 1 293 ? -17.078 23.766 -3.109 1 98.62 293 MET A N 1
ATOM 2358 C CA . MET A 1 293 ? -18.469 23.344 -3.227 1 98.62 293 MET A CA 1
ATOM 2359 C C . MET A 1 293 ? -19.109 23.938 -4.477 1 98.62 293 MET A C 1
ATOM 2361 O O . MET A 1 293 ? -19.781 23.219 -5.227 1 98.62 293 MET A O 1
ATOM 2365 N N . GLU A 1 294 ? -18.891 25.219 -4.684 1 98.19 294 GLU A N 1
ATOM 2366 C CA . GLU A 1 294 ? -19.453 25.891 -5.852 1 98.19 294 GLU A CA 1
ATOM 2367 C C . GLU A 1 294 ? -18.906 25.281 -7.145 1 98.19 294 GLU A C 1
ATOM 2369 O O . GLU A 1 294 ? -19.656 25.094 -8.102 1 98.19 294 GLU A O 1
ATOM 2374 N N . ALA A 1 295 ? -17.641 25 -7.18 1 98.75 295 ALA A N 1
ATOM 2375 C CA . ALA A 1 295 ? -17.016 24.406 -8.367 1 98.75 295 ALA A CA 1
ATOM 2376 C C . ALA A 1 295 ? -17.594 23.016 -8.641 1 98.75 295 ALA A C 1
ATOM 2378 O O . ALA A 1 295 ? -17.812 22.641 -9.797 1 98.75 295 ALA A O 1
ATOM 2379 N N . PHE A 1 296 ? -17.766 22.266 -7.637 1 98.75 296 PHE A N 1
ATOM 2380 C CA . PHE A 1 296 ? -18.328 20.938 -7.777 1 98.75 296 PHE A CA 1
ATOM 2381 C C . PHE A 1 296 ? -19.75 21 -8.352 1 98.75 296 PHE A C 1
ATOM 2383 O O . PHE A 1 296 ? -20.078 20.25 -9.266 1 98.75 296 PHE A O 1
ATOM 2390 N N . ILE A 1 297 ? -20.562 21.906 -7.781 1 98.5 297 ILE A N 1
ATOM 2391 C CA . ILE A 1 297 ? -21.922 22.094 -8.258 1 98.5 297 ILE A CA 1
ATOM 2392 C C . ILE A 1 297 ? -21.906 22.484 -9.742 1 98.5 297 ILE A C 1
ATOM 2394 O O . ILE A 1 297 ? -22.641 21.906 -10.547 1 98.5 297 ILE A O 1
ATOM 2398 N N . LYS A 1 298 ? -21.062 23.406 -10.031 1 98.38 298 LYS A N 1
ATOM 2399 C CA . LYS A 1 298 ? -20.938 23.844 -11.422 1 98.38 298 LYS A CA 1
ATOM 2400 C C . LYS A 1 298 ? -20.562 22.672 -12.328 1 98.38 298 LYS A C 1
ATOM 2402 O O . LYS A 1 298 ? -21.094 22.531 -13.422 1 98.38 298 LYS A O 1
ATOM 2407 N N . MET A 1 299 ? -19.578 21.812 -11.922 1 98.62 299 MET A N 1
ATOM 2408 C CA . MET A 1 299 ? -19.141 20.656 -12.68 1 98.62 299 MET A CA 1
ATOM 2409 C C . MET A 1 299 ? -20.312 19.734 -12.992 1 98.62 299 MET A C 1
ATOM 2411 O O . MET A 1 299 ? -20.484 19.281 -14.133 1 98.62 299 MET A O 1
ATOM 2415 N N . LYS A 1 300 ? -21.125 19.469 -11.969 1 98.25 300 LYS A N 1
ATOM 2416 C CA . LYS A 1 300 ? -22.281 18.594 -12.125 1 98.25 300 LYS A CA 1
ATOM 2417 C C . LYS A 1 300 ? -23.297 19.188 -13.094 1 98.25 300 LYS A C 1
ATOM 2419 O O . LYS A 1 300 ? -23.844 18.469 -13.945 1 98.25 300 LYS A O 1
ATOM 2424 N N . LEU A 1 301 ? -23.594 20.438 -12.961 1 97.69 301 LEU A N 1
ATOM 2425 C CA . LEU A 1 301 ? -24.562 21.109 -13.82 1 97.69 301 LEU A CA 1
ATOM 2426 C C . LEU A 1 301 ? -24.078 21.125 -15.266 1 97.69 301 LEU A C 1
ATOM 2428 O O . LEU A 1 301 ? -24.859 20.875 -16.188 1 97.69 301 LEU A O 1
ATOM 2432 N N . ASP A 1 302 ? -22.797 21.453 -15.445 1 98 302 ASP A N 1
ATOM 2433 C CA . ASP A 1 302 ? -22.234 21.438 -16.781 1 98 302 ASP A CA 1
ATOM 2434 C C . ASP A 1 302 ? -22.297 20.047 -17.406 1 98 302 ASP A C 1
ATOM 2436 O O . ASP A 1 302 ? -22.547 19.906 -18.609 1 98 302 ASP A O 1
ATOM 2440 N N . ASN A 1 303 ? -22.016 19.031 -16.625 1 97.81 303 ASN A N 1
ATOM 2441 C CA . ASN A 1 303 ? -22.094 17.656 -17.078 1 97.81 303 ASN A CA 1
ATOM 2442 C C . ASN A 1 303 ? -23.516 17.297 -17.531 1 97.81 303 ASN A C 1
ATOM 2444 O O . ASN A 1 303 ? -23.688 16.656 -18.578 1 97.81 303 ASN A O 1
ATOM 2448 N N . ARG A 1 304 ? -24.5 17.719 -16.812 1 96.56 304 ARG A N 1
ATOM 2449 C CA . ARG A 1 304 ? -25.891 17.422 -17.109 1 96.56 304 ARG A CA 1
ATOM 2450 C C . ARG A 1 304 ? -26.359 18.188 -18.359 1 96.56 304 ARG A C 1
ATOM 2452 O O . ARG A 1 304 ? -27.172 17.672 -19.141 1 96.56 304 ARG A O 1
ATOM 2459 N N . LYS A 1 305 ? -25.859 19.281 -18.547 1 97.12 305 LYS A N 1
ATOM 2460 C CA . LYS A 1 305 ? -26.266 20.141 -19.656 1 97.12 305 LYS A CA 1
ATOM 2461 C C . LYS A 1 305 ? -25.594 19.719 -20.953 1 97.12 305 LYS A C 1
ATOM 2463 O O . LYS A 1 305 ? -26.219 19.703 -22.016 1 97.12 305 LYS A O 1
ATOM 2468 N N . ASN A 1 306 ? -24.328 19.391 -20.859 1 95.88 306 ASN A N 1
ATOM 2469 C CA . ASN A 1 306 ? -23.531 19.281 -22.078 1 95.88 306 ASN A CA 1
ATOM 2470 C C . ASN A 1 306 ? -23.062 17.844 -22.312 1 95.88 306 ASN A C 1
ATOM 2472 O O . ASN A 1 306 ? -22.609 17.5 -23.391 1 95.88 306 ASN A O 1
ATOM 2476 N N . GLY A 1 307 ? -23.188 17.016 -21.297 1 94 307 GLY A N 1
ATOM 2477 C CA . GLY A 1 307 ? -22.609 15.68 -21.391 1 94 307 GLY A CA 1
ATOM 2478 C C . GLY A 1 307 ? -23.516 14.688 -22.078 1 94 307 GLY A C 1
ATOM 2479 O O . GLY A 1 307 ? -24.719 14.938 -22.25 1 94 307 GLY A O 1
ATOM 2480 N N . ASP A 1 308 ? -22.906 13.539 -22.547 1 96.25 308 ASP A N 1
ATOM 2481 C CA . ASP A 1 308 ? -23.641 12.383 -23.062 1 96.25 308 ASP A CA 1
ATOM 2482 C C . ASP A 1 308 ? -23.953 11.383 -21.953 1 96.25 308 ASP A C 1
ATOM 2484 O O . ASP A 1 308 ? -23.062 10.688 -21.484 1 96.25 308 ASP A O 1
ATOM 2488 N N . PRO A 1 309 ? -25.125 11.195 -21.641 1 93.31 309 PRO A N 1
ATOM 2489 C CA . PRO A 1 309 ? -25.5 10.344 -20.516 1 93.31 309 PRO A CA 1
ATOM 2490 C C . PRO A 1 309 ? -25.062 8.891 -20.703 1 93.31 309 PRO A C 1
ATOM 2492 O O . PRO A 1 309 ? -25.031 8.125 -19.734 1 93.31 309 PRO A O 1
ATOM 2495 N N . LYS A 1 310 ? -24.719 8.477 -21.922 1 92.75 310 LYS A N 1
ATOM 2496 C CA . LYS A 1 310 ? -24.328 7.098 -22.188 1 92.75 310 LYS A CA 1
ATOM 2497 C C . LYS A 1 310 ? -22.828 6.902 -22.031 1 92.75 310 LYS A C 1
ATOM 2499 O O . LYS A 1 310 ? -22.344 5.77 -21.953 1 92.75 310 LYS A O 1
ATOM 2504 N N . SER A 1 311 ? -22.141 7.961 -21.969 1 94.94 311 SER A N 1
ATOM 2505 C CA . SER A 1 311 ? -20.688 7.875 -21.891 1 94.94 311 SER A CA 1
ATOM 2506 C C . SER A 1 311 ? -20.219 7.574 -20.469 1 94.94 311 SER A C 1
ATOM 2508 O O . SER A 1 311 ? -20.906 7.914 -19.5 1 94.94 311 SER A O 1
ATOM 2510 N N . LEU A 1 312 ? -19.125 6.918 -20.344 1 92.31 312 LEU A N 1
ATOM 2511 C CA . LEU A 1 312 ? -18.516 6.613 -19.062 1 92.31 312 LEU A CA 1
ATOM 2512 C C . LEU A 1 312 ? -18.094 7.891 -18.328 1 92.31 312 LEU A C 1
ATOM 2514 O O . LEU A 1 312 ? -18.188 7.969 -17.109 1 92.31 312 LEU A O 1
ATOM 2518 N N . GLU A 1 313 ? -17.641 8.867 -19.109 1 94.75 313 GLU A N 1
ATOM 2519 C CA . GLU A 1 313 ? -17.25 10.148 -18.531 1 94.75 313 GLU A CA 1
ATOM 2520 C C . GLU A 1 313 ? -18.422 10.828 -17.844 1 94.75 313 GLU A C 1
ATOM 2522 O O . GLU A 1 313 ? -18.281 11.336 -16.719 1 94.75 313 GLU A O 1
ATOM 2527 N N . TYR A 1 314 ? -19.547 10.828 -18.484 1 96.31 314 TYR A N 1
ATOM 2528 C CA . TYR A 1 314 ? -20.75 11.422 -17.906 1 96.31 314 TYR A CA 1
ATOM 2529 C C . TYR A 1 314 ? -21.141 10.711 -16.625 1 96.31 314 TYR A C 1
ATOM 2531 O O . TYR A 1 314 ? -21.391 11.352 -15.594 1 96.31 314 TYR A O 1
ATOM 2539 N N . LYS A 1 315 ? -21.203 9.43 -16.656 1 94.62 315 LYS A N 1
ATOM 2540 C CA . LYS A 1 315 ? -21.625 8.633 -15.516 1 94.62 315 LYS A CA 1
ATOM 2541 C C . LYS A 1 315 ? -20.672 8.828 -14.336 1 94.62 315 LYS A C 1
ATOM 2543 O O . LYS A 1 315 ? -21.109 8.891 -13.18 1 94.62 315 LYS A O 1
ATOM 2548 N N . ARG A 1 316 ? -19.438 8.867 -14.648 1 95.44 316 ARG A N 1
ATOM 2549 C CA . ARG A 1 316 ? -18.422 9.055 -13.609 1 95.44 316 ARG A CA 1
ATOM 2550 C C . ARG A 1 316 ? -18.656 10.359 -12.852 1 95.44 316 ARG A C 1
ATOM 2552 O O . ARG A 1 316 ? -18.672 10.375 -11.625 1 95.44 316 ARG A O 1
ATOM 2559 N N . ILE A 1 317 ? -18.828 11.43 -13.539 1 97.56 317 ILE A N 1
ATOM 2560 C CA . ILE A 1 317 ? -19.047 12.734 -12.922 1 97.56 317 ILE A CA 1
ATOM 2561 C C . ILE A 1 317 ? -20.391 12.727 -12.18 1 97.56 317 ILE A C 1
ATOM 2563 O O . ILE A 1 317 ? -20.469 13.203 -11.047 1 97.56 317 ILE A O 1
ATOM 2567 N N . GLU A 1 318 ? -21.375 12.141 -12.781 1 96.19 318 GLU A N 1
ATOM 2568 C CA . GLU A 1 318 ? -22.703 12.109 -12.188 1 96.19 318 GLU A CA 1
ATOM 2569 C C . GLU A 1 318 ? -22.703 11.336 -10.875 1 96.19 318 GLU A C 1
ATOM 2571 O O . GLU A 1 318 ? -23.422 11.688 -9.938 1 96.19 318 GLU A O 1
ATOM 2576 N N . MET A 1 319 ? -21.922 10.375 -10.766 1 95.19 319 MET A N 1
ATOM 2577 C CA . MET A 1 319 ? -21.922 9.5 -9.594 1 95.19 319 MET A CA 1
ATOM 2578 C C . MET A 1 319 ? -20.984 10.047 -8.516 1 95.19 319 MET A C 1
ATOM 2580 O O . MET A 1 319 ? -21.016 9.586 -7.371 1 95.19 319 MET A O 1
ATOM 2584 N N . THR A 1 320 ? -20.172 10.992 -8.82 1 97.38 320 THR A N 1
ATOM 2585 C CA . THR A 1 320 ? -19.109 11.453 -7.918 1 97.38 320 THR A CA 1
ATOM 2586 C C . THR A 1 320 ? -19.719 12.125 -6.691 1 97.38 320 THR A C 1
ATOM 2588 O O . THR A 1 320 ? -20.672 12.898 -6.809 1 97.38 320 THR A O 1
ATOM 2591 N N . LEU A 1 321 ? -19.156 11.773 -5.539 1 97.44 321 LEU A N 1
ATOM 2592 C CA . LEU A 1 321 ? -19.5 12.383 -4.258 1 97.44 321 LEU A CA 1
ATOM 2593 C C . LEU A 1 321 ? -18.406 13.344 -3.797 1 97.44 321 LEU A C 1
ATOM 2595 O O . LEU A 1 321 ? -17.219 13.008 -3.855 1 97.44 321 LEU A O 1
ATOM 2599 N N . LEU A 1 322 ? -18.812 14.539 -3.354 1 98.75 322 LEU A N 1
ATOM 2600 C CA . LEU A 1 322 ? -17.906 15.469 -2.688 1 98.75 322 LEU A CA 1
ATOM 2601 C C . LEU A 1 322 ? -18 15.328 -1.172 1 98.75 322 LEU A C 1
ATOM 2603 O O . LEU A 1 322 ? -19.094 15.461 -0.599 1 98.75 322 LEU A O 1
ATOM 2607 N N . VAL A 1 323 ? -16.906 15.039 -0.571 1 98.5 323 VAL A N 1
ATOM 2608 C CA . VAL A 1 323 ? -16.844 14.945 0.884 1 98.5 323 VAL A CA 1
ATOM 2609 C C . VAL A 1 323 ? -16.016 16.109 1.434 1 98.5 323 VAL A C 1
ATOM 2611 O O . VAL A 1 323 ? -14.844 16.266 1.107 1 98.5 323 VAL A O 1
ATOM 2614 N N . MET A 1 324 ? -16.641 16.953 2.18 1 98.5 324 MET A N 1
ATOM 2615 C CA . MET A 1 324 ? -15.984 18 2.938 1 98.5 324 MET A CA 1
ATOM 2616 C C . MET A 1 324 ? -16.031 17.719 4.434 1 98.5 324 MET A C 1
ATOM 2618 O O . MET A 1 324 ? -17.109 17.672 5.027 1 98.5 324 MET A O 1
ATOM 2622 N N . GLY A 1 325 ? -14.875 17.5 5.016 1 97.69 325 GLY A N 1
ATOM 2623 C CA . GLY A 1 325 ? -14.812 17.125 6.422 1 97.69 325 GLY A CA 1
ATOM 2624 C C . GLY A 1 325 ? -14.078 18.141 7.277 1 97.69 325 GLY A C 1
ATOM 2625 O O . GLY A 1 325 ? -13.094 18.734 6.832 1 97.69 325 GLY A O 1
ATOM 2626 N N . GLY A 1 326 ? -14.531 18.359 8.477 1 95.38 326 GLY A N 1
ATOM 2627 C CA . GLY A 1 326 ? -13.906 19.203 9.477 1 95.38 326 GLY A CA 1
ATOM 2628 C C . GLY A 1 326 ? -14.32 18.875 10.898 1 95.38 326 GLY A C 1
ATOM 2629 O O . GLY A 1 326 ? -15.062 17.906 11.117 1 95.38 326 GLY A O 1
ATOM 2630 N N . PRO A 1 327 ? -13.828 19.609 11.844 1 94.31 327 PRO A N 1
ATOM 2631 C CA . PRO A 1 327 ? -14.141 19.297 13.242 1 94.31 327 PRO A CA 1
ATOM 2632 C C . PRO A 1 327 ? -15.617 19.516 13.578 1 94.31 327 PRO A C 1
ATOM 2634 O O . PRO A 1 327 ? -16.234 20.453 13.086 1 94.31 327 PRO A O 1
ATOM 2637 N N . ASP A 1 328 ? -16.109 18.625 14.344 1 95.19 328 ASP A N 1
ATOM 2638 C CA . ASP A 1 328 ? -17.438 18.828 14.914 1 95.19 328 ASP A CA 1
ATOM 2639 C C . ASP A 1 328 ? -17.453 20 15.891 1 95.19 328 ASP A C 1
ATOM 2641 O O . ASP A 1 328 ? -16.719 19.984 16.891 1 95.19 328 ASP A O 1
ATOM 2645 N N . PRO A 1 329 ? -18.297 21 15.617 1 90.31 329 PRO A N 1
ATOM 2646 C CA . PRO A 1 329 ? -18.328 22.172 16.5 1 90.31 329 PRO A CA 1
ATOM 2647 C C . PRO A 1 329 ? -18.672 21.812 17.938 1 90.31 329 PRO A C 1
ATOM 2649 O O . PRO A 1 329 ? -18.344 22.562 18.859 1 90.31 329 PRO A O 1
ATOM 2652 N N . ALA A 1 330 ? -19.234 20.688 18.141 1 89.62 330 ALA A N 1
ATOM 2653 C CA . ALA A 1 330 ? -19.594 20.25 19.484 1 89.62 330 ALA A CA 1
ATOM 2654 C C . ALA A 1 330 ? -18.359 20.016 20.344 1 89.62 330 ALA A C 1
ATOM 2656 O O . ALA A 1 330 ? -18.422 20.016 21.562 1 89.62 330 ALA A O 1
ATOM 2657 N N . PHE A 1 331 ? -17.234 19.828 19.703 1 89 331 PHE A N 1
ATOM 2658 C CA . PHE A 1 331 ? -16.016 19.5 20.438 1 89 331 PHE A CA 1
ATOM 2659 C C . PHE A 1 331 ? -15.039 20.656 20.391 1 89 331 PHE A C 1
ATOM 2661 O O . PHE A 1 331 ? -13.875 20.5 20.781 1 89 331 PHE A O 1
ATOM 2668 N N . VAL A 1 332 ? -15.352 21.672 19.781 1 79.94 332 VAL A N 1
ATOM 2669 C CA . VAL A 1 332 ? -14.469 22.828 19.656 1 79.94 332 VAL A CA 1
ATOM 2670 C C . VAL A 1 332 ? -15.016 23.984 20.484 1 79.94 332 VAL A C 1
ATOM 2672 O O . VAL A 1 332 ? -16.156 24.422 20.281 1 79.94 332 VAL A O 1
ATOM 2675 N N . SER A 1 333 ? -14.258 24.328 21.531 1 75.81 333 SER A N 1
ATOM 2676 C CA . SER A 1 333 ? -14.688 25.469 22.328 1 75.81 333 SER A CA 1
ATOM 2677 C C . SER A 1 333 ? -14.227 26.781 21.719 1 75.81 333 SER A C 1
ATOM 2679 O O . SER A 1 333 ? -13.109 26.875 21.203 1 75.81 333 SER A O 1
ATOM 2681 N N . ASP A 1 334 ? -15.117 27.797 21.516 1 69.5 334 ASP A N 1
ATOM 2682 C CA . ASP A 1 334 ? -14.797 29.188 21.219 1 69.5 334 ASP A CA 1
ATOM 2683 C C . ASP A 1 334 ? -14.18 29.312 19.828 1 69.5 334 ASP A C 1
ATOM 2685 O O . ASP A 1 334 ? -13.086 29.859 19.672 1 69.5 334 ASP A O 1
ATOM 2689 N N . ASP A 1 335 ? -14.781 28.703 18.828 1 77 335 ASP A N 1
ATOM 2690 C CA . ASP A 1 335 ? -14.383 28.859 17.438 1 77 335 ASP A CA 1
ATOM 2691 C C . ASP A 1 335 ? -15.461 29.578 16.625 1 77 335 ASP A C 1
ATOM 2693 O O . ASP A 1 335 ? -16.094 28.969 15.75 1 77 335 ASP A O 1
ATOM 2697 N N . PRO A 1 336 ? -15.562 30.875 16.906 1 78 336 PRO A N 1
ATOM 2698 C CA . PRO A 1 336 ? -16.609 31.609 16.219 1 78 336 PRO A CA 1
ATOM 2699 C C . PRO A 1 336 ? -16.438 31.625 14.703 1 78 336 PRO A C 1
ATOM 2701 O O . PRO A 1 336 ? -17.422 31.547 13.953 1 78 336 PRO A O 1
ATOM 2704 N N . GLU A 1 337 ? -15.297 31.719 14.195 1 77.5 337 GLU A N 1
ATOM 2705 C CA . GLU A 1 337 ? -15.039 31.734 12.758 1 77.5 337 GLU A CA 1
ATOM 2706 C C . GLU A 1 337 ? -15.43 30.406 12.117 1 77.5 337 GLU A C 1
ATOM 2708 O O . GLU A 1 337 ? -16.047 30.391 11.047 1 77.5 337 GLU A O 1
ATOM 2713 N N . GLY A 1 338 ? -15.047 29.344 12.766 1 88 338 GLY A N 1
ATOM 2714 C CA . GLY A 1 338 ? -15.43 28.031 12.258 1 88 338 GLY A CA 1
ATOM 2715 C C . GLY A 1 338 ? -16.922 27.844 12.164 1 88 338 GLY A C 1
ATOM 2716 O O . GLY A 1 338 ? -17.422 27.297 11.172 1 88 338 GLY A O 1
ATOM 2717 N N . LYS A 1 339 ? -17.562 28.359 13.125 1 90.06 339 LYS A N 1
ATOM 2718 C CA . LYS A 1 339 ? -19.016 28.266 13.133 1 90.06 339 LYS A CA 1
ATOM 2719 C C . LYS A 1 339 ? -19.625 29.078 11.992 1 90.06 339 LYS A C 1
ATOM 2721 O O . LYS A 1 339 ? -20.609 28.656 11.383 1 90.06 339 LYS A O 1
ATOM 2726 N N . GLU A 1 340 ? -19.047 30.203 11.797 1 91 340 GLU A N 1
ATOM 2727 C CA . GLU A 1 340 ? -19.547 31.062 10.727 1 91 340 GLU A CA 1
ATOM 2728 C C . GLU A 1 340 ? -19.375 30.406 9.359 1 91 340 GLU A C 1
ATOM 2730 O O . GLU A 1 340 ? -20.281 30.438 8.523 1 91 340 GLU A O 1
ATOM 2735 N N . VAL A 1 341 ? -18.25 29.875 9.086 1 91.75 341 VAL A N 1
ATOM 2736 C CA . VAL A 1 341 ? -17.953 29.219 7.816 1 91.75 341 VAL A CA 1
ATOM 2737 C C . VAL A 1 341 ? -18.891 28.016 7.621 1 91.75 341 VAL A C 1
ATOM 2739 O O . VAL A 1 341 ? -19.453 27.828 6.539 1 91.75 341 VAL A O 1
ATOM 2742 N N . LEU A 1 342 ? -19.016 27.219 8.641 1 95.94 342 LEU A N 1
ATOM 2743 C CA . LEU A 1 342 ? -19.922 26.078 8.578 1 95.94 342 LEU A CA 1
ATOM 2744 C C . LEU A 1 342 ? -21.344 26.516 8.297 1 95.94 342 LEU A C 1
ATOM 2746 O O . LEU A 1 342 ? -22.062 25.859 7.539 1 95.94 342 LEU A O 1
ATOM 2750 N N . LYS A 1 343 ? -21.75 27.609 8.938 1 95.69 343 LYS A N 1
ATOM 2751 C CA . LYS A 1 343 ? -23.078 28.156 8.688 1 95.69 343 LYS A CA 1
ATOM 2752 C C . LYS A 1 343 ? -23.234 28.562 7.223 1 95.69 343 LYS A C 1
ATOM 2754 O O . LYS A 1 343 ? -24.266 28.281 6.605 1 95.69 343 LYS A O 1
ATOM 2759 N N . GLU A 1 344 ? -22.266 29.219 6.699 1 95.81 344 GLU A N 1
ATOM 2760 C CA . GLU A 1 344 ? -22.297 29.625 5.297 1 95.81 344 GLU A CA 1
ATOM 2761 C C . GLU A 1 344 ? -22.438 28.422 4.371 1 95.81 344 GLU A C 1
ATOM 2763 O O . GLU A 1 344 ? -23.219 28.438 3.424 1 95.81 344 GLU A O 1
ATOM 2768 N N . LEU A 1 345 ? -21.672 27.391 4.602 1 97.62 345 LEU A N 1
ATOM 2769 C CA . LEU A 1 345 ? -21.734 26.172 3.807 1 97.62 345 LEU A CA 1
ATOM 2770 C C . LEU A 1 345 ? -23.094 25.516 3.912 1 97.62 345 LEU A C 1
ATOM 2772 O O . LEU A 1 345 ? -23.656 25.062 2.908 1 97.62 345 LEU A O 1
ATOM 2776 N N . THR A 1 346 ? -23.578 25.484 5.109 1 97.69 346 THR A N 1
ATOM 2777 C CA . THR A 1 346 ? -24.891 24.875 5.363 1 97.69 346 THR A CA 1
ATOM 2778 C C . THR A 1 346 ? -25.984 25.625 4.613 1 97.69 346 THR A C 1
ATOM 2780 O O . THR A 1 346 ? -26.891 25.016 4.047 1 97.69 346 THR A O 1
ATOM 2783 N N . GLU A 1 347 ? -25.906 26.922 4.672 1 96.69 347 GLU A N 1
ATOM 2784 C CA . GLU A 1 347 ? -26.906 27.75 3.977 1 96.69 347 GLU A CA 1
ATOM 2785 C C . GLU A 1 347 ? -26.859 27.5 2.471 1 96.69 347 GLU A C 1
ATOM 2787 O O . GLU A 1 347 ? -27.891 27.391 1.821 1 96.69 347 GLU A O 1
ATOM 2792 N N . THR A 1 348 ? -25.672 27.453 1.93 1 95.62 348 THR A N 1
ATOM 2793 C CA . THR A 1 348 ? -25.516 27.125 0.516 1 95.62 348 THR A CA 1
ATOM 2794 C C . THR A 1 348 ? -26.078 25.734 0.22 1 95.62 348 THR A C 1
ATOM 2796 O O . THR A 1 348 ? -26.766 25.547 -0.778 1 95.62 348 THR A O 1
ATOM 2799 N N . TYR A 1 349 ? -25.734 24.797 1.039 1 97.06 349 TYR A N 1
ATOM 2800 C CA . TYR A 1 349 ? -26.188 23.406 0.921 1 97.06 349 TYR A CA 1
ATOM 2801 C C . TYR A 1 349 ? -27.719 23.344 0.87 1 97.06 349 TYR A C 1
ATOM 2803 O O . TYR A 1 349 ? -28.281 22.594 0.07 1 97.06 349 TYR A O 1
ATOM 2811 N N . LYS A 1 350 ? -28.375 24.141 1.606 1 96.19 350 LYS A N 1
ATOM 2812 C CA . LYS A 1 350 ? -29.828 24.141 1.704 1 96.19 350 LYS A CA 1
ATOM 2813 C C . LYS A 1 350 ? -30.469 24.656 0.418 1 96.19 350 LYS A C 1
ATOM 2815 O O . LYS A 1 350 ? -31.625 24.344 0.125 1 96.19 350 LYS A O 1
ATOM 2820 N N . THR A 1 351 ? -29.781 25.438 -0.318 1 95 351 THR A N 1
ATOM 2821 C CA . THR A 1 351 ? -30.375 26.109 -1.469 1 95 351 THR A CA 1
ATOM 2822 C C . THR A 1 351 ? -30.328 25.219 -2.705 1 95 351 THR A C 1
ATOM 2824 O O . THR A 1 351 ? -31 25.5 -3.703 1 95 351 THR A O 1
ATOM 2827 N N . ILE A 1 352 ? -29.547 24.219 -2.693 1 94.75 352 ILE A N 1
ATOM 2828 C CA . ILE A 1 352 ? -29.406 23.375 -3.883 1 94.75 352 ILE A CA 1
ATOM 2829 C C . ILE A 1 352 ? -30.438 22.25 -3.834 1 94.75 352 ILE A C 1
ATOM 2831 O O . ILE A 1 352 ? -31.016 21.969 -2.779 1 94.75 352 ILE A O 1
ATOM 2835 N N . ASP A 1 353 ? -30.734 21.594 -4.992 1 93.69 353 ASP A N 1
ATOM 2836 C CA . ASP A 1 353 ? -31.781 20.578 -5.074 1 93.69 353 ASP A CA 1
ATOM 2837 C C . ASP A 1 353 ? -31.344 19.297 -4.375 1 93.69 353 ASP A C 1
ATOM 2839 O O . ASP A 1 353 ? -30.156 19.094 -4.125 1 93.69 353 ASP A O 1
ATOM 2843 N N . ARG A 1 354 ? -32.25 18.422 -4.148 1 93.44 354 ARG A N 1
ATOM 2844 C CA . ARG A 1 354 ? -32.062 17.219 -3.346 1 93.44 354 ARG A CA 1
ATOM 2845 C C . ARG A 1 354 ? -31.062 16.281 -4.012 1 93.44 354 ARG A C 1
ATOM 2847 O O . ARG A 1 354 ? -30.266 15.625 -3.334 1 93.44 354 ARG A O 1
ATOM 2854 N N . ASN A 1 355 ? -31.172 16.188 -5.266 1 92.62 355 ASN A N 1
ATOM 2855 C CA . ASN A 1 355 ? -30.234 15.328 -5.98 1 92.62 355 ASN A CA 1
ATOM 2856 C C . ASN A 1 355 ? -28.797 15.781 -5.797 1 92.62 355 ASN A C 1
ATOM 2858 O O . ASN A 1 355 ? -27.906 14.961 -5.574 1 92.62 355 ASN A O 1
ATOM 2862 N N . MET A 1 356 ? -28.578 17.062 -5.891 1 95.62 356 MET A N 1
ATOM 2863 C CA . MET A 1 356 ? -27.25 17.641 -5.668 1 95.62 356 MET A CA 1
ATOM 2864 C C . MET A 1 356 ? -26.844 17.484 -4.211 1 95.62 356 MET A C 1
ATOM 2866 O O . MET A 1 356 ? -25.672 17.219 -3.922 1 95.62 356 MET A O 1
ATOM 2870 N N . GLN A 1 357 ? -27.781 17.641 -3.299 1 95.62 357 GLN A N 1
ATOM 2871 C CA . GLN A 1 357 ? -27.484 17.453 -1.882 1 95.62 357 GLN A CA 1
ATOM 2872 C C . GLN A 1 357 ? -26.969 16.047 -1.611 1 95.62 357 GLN A C 1
ATOM 2874 O O . GLN A 1 357 ? -26.078 15.852 -0.772 1 95.62 357 GLN A O 1
ATOM 2879 N N . ASN A 1 358 ? -27.484 15.086 -2.346 1 94 358 ASN A N 1
ATOM 2880 C CA . ASN A 1 358 ? -27.078 13.695 -2.176 1 94 358 ASN A CA 1
ATOM 2881 C C . ASN A 1 358 ? -25.641 13.477 -2.635 1 94 358 ASN A C 1
ATOM 2883 O O . ASN A 1 358 ? -25.016 12.461 -2.297 1 94 358 ASN A O 1
ATOM 2887 N N . ASP A 1 359 ? -25.125 14.422 -3.43 1 96.5 359 ASP A N 1
ATOM 2888 C CA . ASP A 1 359 ? -23.781 14.289 -3.982 1 96.5 359 ASP A CA 1
ATOM 2889 C C . ASP A 1 359 ? -22.781 15.125 -3.188 1 96.5 359 ASP A C 1
ATOM 2891 O O . ASP A 1 359 ? -21.609 15.234 -3.568 1 96.5 359 ASP A O 1
ATOM 2895 N N . ILE A 1 360 ? -23.219 15.734 -2.102 1 97.75 360 ILE A N 1
ATOM 2896 C CA . ILE A 1 360 ? -22.328 16.531 -1.261 1 97.75 360 ILE A CA 1
ATOM 2897 C C . ILE A 1 360 ? -22.484 16.125 0.2 1 97.75 360 ILE A C 1
ATOM 2899 O O . ILE A 1 360 ? -23.594 16.141 0.737 1 97.75 360 ILE A O 1
ATOM 2903 N N . ALA A 1 361 ? -21.422 15.703 0.798 1 97.56 361 ALA A N 1
ATOM 2904 C CA . ALA A 1 361 ? -21.438 15.336 2.213 1 97.56 361 ALA A CA 1
ATOM 2905 C C . ALA A 1 361 ? -20.547 16.266 3.029 1 97.56 361 ALA A C 1
ATOM 2907 O O . ALA A 1 361 ? -19.328 16.25 2.873 1 97.56 361 ALA A O 1
ATOM 2908 N N . ILE A 1 362 ? -21.141 17.109 3.867 1 98.19 362 ILE A N 1
ATOM 2909 C CA . ILE A 1 362 ? -20.406 17.906 4.848 1 98.19 362 ILE A CA 1
ATOM 2910 C C . ILE A 1 362 ? -20.344 17.156 6.176 1 98.19 362 ILE A C 1
ATOM 2912 O O . ILE A 1 362 ? -21.344 17.062 6.891 1 98.19 362 ILE A O 1
ATOM 2916 N N . LEU A 1 363 ? -19.188 16.656 6.504 1 98.06 363 LEU A N 1
ATOM 2917 C CA . LEU A 1 363 ? -19.031 15.758 7.641 1 98.06 363 LEU A CA 1
ATOM 2918 C C . LEU A 1 363 ? -18.406 16.484 8.828 1 98.06 363 LEU A C 1
ATOM 2920 O O . LEU A 1 363 ? -17.453 17.266 8.648 1 98.06 363 LEU A O 1
ATOM 2924 N N . LEU A 1 364 ? -18.953 16.234 9.977 1 98 364 LEU A N 1
ATOM 2925 C CA . LEU A 1 364 ? -18.469 16.781 11.242 1 98 364 LEU A CA 1
ATOM 2926 C C . LEU A 1 364 ? -17.75 15.703 12.055 1 98 364 LEU A C 1
ATOM 2928 O O . LEU A 1 364 ? -18.406 14.828 12.633 1 98 364 LEU A O 1
ATOM 2932 N N . LEU A 1 365 ? -16.484 15.781 12.172 1 97.5 365 LEU A N 1
ATOM 2933 C CA . LEU A 1 365 ? -15.648 14.727 12.75 1 97.5 365 LEU A CA 1
ATOM 2934 C C . LEU A 1 365 ? -15.445 14.961 14.242 1 97.5 365 LEU A C 1
ATOM 2936 O O . LEU A 1 365 ? -15.023 16.047 14.656 1 97.5 365 LEU A O 1
ATOM 2940 N N . PRO A 1 366 ? -15.672 13.961 15.039 1 96.81 366 PRO A N 1
ATOM 2941 C CA . PRO A 1 366 ? -15.469 14.117 16.484 1 96.81 366 PRO A CA 1
ATOM 2942 C C . PRO A 1 366 ? -14.008 14.32 16.859 1 96.81 366 PRO A C 1
ATOM 2944 O O . PRO A 1 366 ? -13.109 13.781 16.203 1 96.81 366 PRO A O 1
ATOM 2947 N N . LEU A 1 367 ? -13.789 15.062 17.969 1 92.75 367 LEU A N 1
ATOM 2948 C CA . LEU A 1 367 ? -12.43 15.367 18.391 1 92.75 367 LEU A CA 1
ATOM 2949 C C . LEU A 1 367 ? -12.156 14.836 19.797 1 92.75 367 LEU A C 1
ATOM 2951 O O . LEU A 1 367 ? -11.094 15.086 20.375 1 92.75 367 LEU A O 1
ATOM 2955 N N . ASP A 1 368 ? -13.039 14.078 20.359 1 92.06 368 ASP A N 1
ATOM 2956 C CA . ASP A 1 368 ? -12.922 13.609 21.734 1 92.06 368 ASP A CA 1
ATOM 2957 C C . ASP A 1 368 ? -11.789 12.594 21.875 1 92.06 368 ASP A C 1
ATOM 2959 O O . ASP A 1 368 ? -11.172 12.484 22.938 1 92.06 368 ASP A O 1
ATOM 2963 N N . ASN A 1 369 ? -11.586 11.828 20.875 1 94.12 369 ASN A N 1
ATOM 2964 C CA . ASN A 1 369 ? -10.547 10.812 20.828 1 94.12 369 ASN A CA 1
ATOM 2965 C C . ASN A 1 369 ? -9.602 11.023 19.656 1 94.12 369 ASN A C 1
ATOM 2967 O O . ASN A 1 369 ? -9.938 10.688 18.516 1 94.12 369 ASN A O 1
ATOM 2971 N N . PRO A 1 370 ? -8.367 11.531 19.906 1 90.56 370 PRO A N 1
ATOM 2972 C CA . PRO A 1 370 ? -7.445 11.883 18.812 1 90.56 370 PRO A CA 1
ATOM 2973 C C . PRO A 1 370 ? -7.086 10.688 17.938 1 90.56 370 PRO A C 1
ATOM 2975 O O . PRO A 1 370 ? -6.902 10.844 16.734 1 90.56 370 PRO A O 1
ATOM 2978 N N . LYS A 1 371 ? -6.977 9.555 18.562 1 93.94 371 LYS A N 1
ATOM 2979 C CA . LYS A 1 371 ? -6.684 8.359 17.797 1 93.94 371 LYS A CA 1
ATOM 2980 C C . LYS A 1 371 ? -7.812 8.047 16.812 1 93.94 371 LYS A C 1
ATOM 2982 O O . LYS A 1 371 ? -7.566 7.82 15.625 1 93.94 371 LYS A O 1
ATOM 2987 N N . GLU A 1 372 ? -9.023 8.07 17.312 1 96.69 372 GLU A N 1
ATOM 2988 C CA . GLU A 1 372 ? -10.18 7.781 16.453 1 96.69 372 GLU A CA 1
ATOM 2989 C C . GLU A 1 372 ? -10.32 8.812 15.352 1 96.69 372 GLU A C 1
ATOM 2991 O O . GLU A 1 372 ? -10.578 8.469 14.195 1 96.69 372 GLU A O 1
ATOM 2996 N N . ASN A 1 373 ? -10.109 10.055 15.688 1 96.19 373 ASN A N 1
ATOM 2997 C CA . ASN A 1 373 ? -10.172 11.117 14.688 1 96.19 373 ASN A CA 1
ATOM 2998 C C . ASN A 1 373 ? -9.148 10.906 13.578 1 96.19 373 ASN A C 1
ATOM 3000 O O . ASN A 1 373 ? -9.484 11.008 12.391 1 96.19 373 ASN A O 1
ATOM 3004 N N . ALA A 1 374 ? -7.957 10.586 13.984 1 95.31 374 ALA A N 1
ATOM 3005 C CA . ALA A 1 374 ? -6.883 10.352 13.016 1 95.31 374 ALA A CA 1
ATOM 3006 C C . ALA A 1 374 ? -7.223 9.188 12.094 1 95.31 374 ALA A C 1
ATOM 3008 O O . ALA A 1 374 ? -7 9.258 10.883 1 95.31 374 ALA A O 1
ATOM 3009 N N . LEU A 1 375 ? -7.77 8.148 12.656 1 97.75 375 LEU A N 1
ATOM 3010 C CA . LEU A 1 375 ? -8.117 6.961 11.883 1 97.75 375 LEU A CA 1
ATOM 3011 C C . LEU A 1 375 ? -9.25 7.258 10.906 1 97.75 375 LEU A C 1
ATOM 3013 O O . LEU A 1 375 ? -9.25 6.758 9.781 1 97.75 375 LEU A O 1
ATOM 3017 N N . ILE A 1 376 ? -10.211 8.055 11.305 1 98.06 376 ILE A N 1
ATOM 3018 C CA . ILE A 1 376 ? -11.328 8.438 10.445 1 98.06 376 ILE A CA 1
ATOM 3019 C C . ILE A 1 376 ? -10.797 9.211 9.234 1 98.06 376 ILE A C 1
ATOM 3021 O O . ILE A 1 376 ? -11.164 8.914 8.094 1 98.06 376 ILE A O 1
ATOM 3025 N N . VAL A 1 377 ? -9.883 10.148 9.469 1 97.94 377 VAL A N 1
ATOM 3026 C CA . VAL A 1 377 ? -9.281 10.93 8.391 1 97.94 377 VAL A CA 1
ATOM 3027 C C . VAL A 1 377 ? -8.5 10.008 7.457 1 97.94 377 VAL A C 1
ATOM 3029 O O . VAL A 1 377 ? -8.609 10.117 6.23 1 97.94 377 VAL A O 1
ATOM 3032 N N . ASN A 1 378 ? -7.758 9.094 8.031 1 98.06 378 ASN A N 1
ATOM 3033 C CA . ASN A 1 378 ? -6.984 8.117 7.266 1 98.06 378 ASN A CA 1
ATOM 3034 C C . ASN A 1 378 ? -7.879 7.297 6.34 1 98.06 378 ASN A C 1
ATOM 3036 O O . ASN A 1 378 ? -7.637 7.23 5.133 1 98.06 378 ASN A O 1
ATOM 3040 N N . ALA A 1 379 ? -8.93 6.809 6.875 1 97.88 379 ALA A N 1
ATOM 3041 C CA . ALA A 1 379 ? -9.836 5.957 6.109 1 97.88 379 ALA A CA 1
ATOM 3042 C C . ALA A 1 379 ? -10.539 6.75 5.004 1 97.88 379 ALA A C 1
ATOM 3044 O O . ALA A 1 379 ? -10.68 6.266 3.881 1 97.88 379 ALA A O 1
ATOM 3045 N N . LEU A 1 380 ? -10.922 7.953 5.316 1 98 380 LEU A N 1
ATOM 3046 C CA . LEU A 1 380 ? -11.578 8.797 4.328 1 98 380 LEU A CA 1
ATOM 3047 C C . LEU A 1 380 ? -10.641 9.109 3.166 1 98 380 LEU A C 1
ATOM 3049 O O . LEU A 1 380 ? -11.047 9.039 2.002 1 98 380 LEU A O 1
ATOM 3053 N N . GLN A 1 381 ? -9.438 9.43 3.496 1 97.88 381 GLN A N 1
ATOM 3054 C CA . GLN A 1 381 ? -8.477 9.719 2.439 1 97.88 381 GLN A CA 1
ATOM 3055 C C . GLN A 1 381 ? -8.227 8.492 1.567 1 97.88 381 GLN A C 1
ATOM 3057 O O . GLN A 1 381 ? -8.188 8.594 0.339 1 97.88 381 GLN A O 1
ATOM 3062 N N . ARG A 1 382 ? -8.148 7.359 2.164 1 97 382 ARG A N 1
ATOM 3063 C CA . ARG A 1 382 ? -7.832 6.137 1.437 1 97 382 ARG A CA 1
ATOM 3064 C C . ARG A 1 382 ? -9 5.703 0.552 1 97 382 ARG A C 1
ATOM 3066 O O . ARG A 1 382 ? -8.797 5.043 -0.468 1 97 382 ARG A O 1
ATOM 3073 N N . THR A 1 383 ? -10.188 6.098 0.9 1 95.62 383 THR A N 1
ATOM 3074 C CA . THR A 1 383 ? -11.367 5.707 0.137 1 95.62 383 THR A CA 1
ATOM 3075 C C . THR A 1 383 ? -11.648 6.715 -0.976 1 95.62 383 THR A C 1
ATOM 3077 O O . THR A 1 383 ? -12.477 6.461 -1.856 1 95.62 383 THR A O 1
ATOM 3080 N N . SER A 1 384 ? -10.898 7.777 -1.077 1 97.12 384 SER A N 1
ATOM 3081 C CA . SER A 1 384 ? -11.164 8.852 -2.025 1 97.12 384 SER A CA 1
ATOM 3082 C C . SER A 1 384 ? -10.445 8.609 -3.35 1 97.12 384 SER A C 1
ATOM 3084 O O . SER A 1 384 ? -9.391 7.969 -3.385 1 97.12 384 SER A O 1
ATOM 3086 N N . SER A 1 385 ? -11.055 9.125 -4.41 1 96.62 385 SER A N 1
ATOM 3087 C CA . SER A 1 385 ? -10.406 9.102 -5.719 1 96.62 385 SER A CA 1
ATOM 3088 C C . SER A 1 385 ? -9.234 10.086 -5.773 1 96.62 385 SER A C 1
ATOM 3090 O O . SER A 1 385 ? -8.188 9.773 -6.348 1 96.62 385 SER A O 1
ATOM 3092 N N . PHE A 1 386 ? -9.477 11.172 -5.285 1 97.88 386 PHE A N 1
ATOM 3093 C CA . PHE A 1 386 ? -8.383 12.117 -5.086 1 97.88 386 PHE A CA 1
ATOM 3094 C C . PHE A 1 386 ? -8.727 13.125 -3.998 1 97.88 386 PHE A C 1
ATOM 3096 O O . PHE A 1 386 ? -9.883 13.203 -3.562 1 97.88 386 PHE A O 1
ATOM 3103 N N . ILE A 1 387 ? -7.727 13.836 -3.465 1 98.69 387 ILE A N 1
ATOM 3104 C CA . ILE A 1 387 ? -7.852 14.766 -2.348 1 98.69 387 ILE A CA 1
ATOM 3105 C C . ILE A 1 387 ? -7.633 16.188 -2.84 1 98.69 387 ILE A C 1
ATOM 3107 O O . ILE A 1 387 ? -6.73 16.453 -3.637 1 98.69 387 ILE A O 1
ATOM 3111 N N . VAL A 1 388 ? -8.461 17.078 -2.334 1 98.75 388 VAL A N 1
ATOM 3112 C CA . VAL A 1 388 ? -8.352 18.484 -2.701 1 98.75 388 VAL A CA 1
ATOM 3113 C C . VAL A 1 388 ? -7.941 19.297 -1.481 1 98.75 388 VAL A C 1
ATOM 3115 O O . VAL A 1 388 ? -8.43 19.078 -0.374 1 98.75 388 VAL A O 1
ATOM 3118 N N . GLN A 1 389 ? -7.008 20.109 -1.674 1 97.62 389 GLN A N 1
ATOM 3119 C CA . GLN A 1 389 ? -6.668 21.188 -0.743 1 97.62 389 GLN A CA 1
ATOM 3120 C C . GLN A 1 389 ? -6.738 22.547 -1.424 1 97.62 389 GLN A C 1
ATOM 3122 O O . GLN A 1 389 ? -5.707 23.125 -1.776 1 97.62 389 GLN A O 1
ATOM 3127 N N . ASN A 1 390 ? -7.938 23.094 -1.468 1 97.5 390 ASN A N 1
ATOM 3128 C CA . ASN A 1 390 ? -8.211 24.312 -2.211 1 97.5 390 ASN A CA 1
ATOM 3129 C C . ASN A 1 390 ? -7.938 25.547 -1.368 1 97.5 390 ASN A C 1
ATOM 3131 O O . ASN A 1 390 ? -8.672 26.547 -1.453 1 97.5 390 ASN A O 1
ATOM 3135 N N . SER A 1 391 ? -6.898 25.656 -0.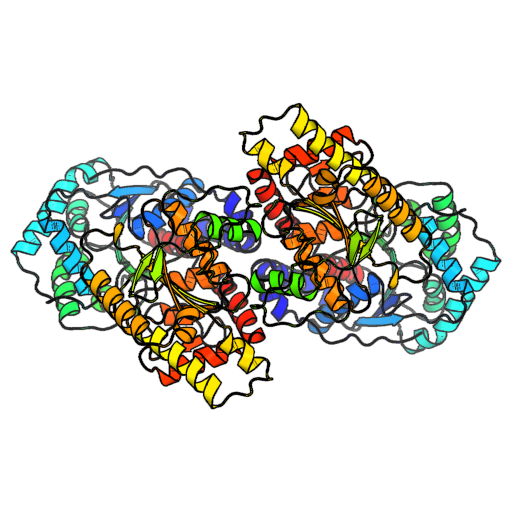716 1 93.56 391 SER A N 1
ATOM 3136 C CA . SER A 1 391 ? -6.598 26.703 0.248 1 93.56 391 SER A CA 1
ATOM 3137 C C . SER A 1 391 ? -6.301 28.031 -0.452 1 93.56 391 SER A C 1
ATOM 3139 O O . SER A 1 391 ? -5.465 28.078 -1.357 1 93.56 391 SER A O 1
ATOM 3141 N N . ILE A 1 392 ? -7.043 29.031 -0.014 1 90.62 392 ILE A N 1
ATOM 3142 C CA . ILE A 1 392 ? -6.73 30.406 -0.431 1 90.62 392 ILE A CA 1
ATOM 3143 C C . ILE A 1 392 ? -5.414 30.844 0.205 1 90.62 392 ILE A C 1
ATOM 3145 O O . ILE A 1 392 ? -4.57 31.453 -0.461 1 90.62 392 ILE A O 1
ATOM 3149 N N . GLN A 1 393 ? -5.234 30.516 1.432 1 84.19 393 GLN A N 1
ATOM 3150 C CA . GLN A 1 393 ? -3.986 30.656 2.172 1 84.19 393 GLN A CA 1
ATOM 3151 C C . GLN A 1 393 ? -3.654 29.391 2.953 1 84.19 393 GLN A C 1
ATOM 3153 O O . GLN A 1 393 ? -4.543 28.766 3.531 1 84.19 393 GLN A O 1
ATOM 3158 N N . GLU A 1 394 ? -2.381 29.031 2.859 1 81.31 394 GLU A N 1
ATOM 3159 C CA . GLU A 1 394 ? -1.915 27.797 3.5 1 81.31 394 GLU A CA 1
ATOM 3160 C C . GLU A 1 394 ? -0.493 27.953 4.031 1 81.31 394 GLU A C 1
ATOM 3162 O O . GLU A 1 394 ? 0.313 28.688 3.449 1 81.31 394 GLU A O 1
ATOM 3167 N N . GLY A 1 395 ? -0.272 27.406 5.219 1 81.62 395 GLY A N 1
ATOM 3168 C CA . GLY A 1 395 ? 1.12 27.281 5.625 1 81.62 395 GLY A CA 1
ATOM 3169 C C . GLY A 1 395 ? 1.893 26.25 4.828 1 81.62 395 GLY A C 1
ATOM 3170 O O . GLY A 1 395 ? 2.279 26.516 3.684 1 81.62 395 GLY A O 1
ATOM 3171 N N . PHE A 1 396 ? 1.964 25.078 5.309 1 83.69 396 PHE A N 1
ATOM 3172 C CA . PHE A 1 396 ? 2.641 24.031 4.551 1 83.69 396 PHE A CA 1
ATOM 3173 C C . PHE A 1 396 ? 1.631 23.078 3.932 1 83.69 396 PHE A C 1
ATOM 3175 O O . PHE A 1 396 ? 1.788 22.656 2.783 1 83.69 396 PHE A O 1
ATOM 3182 N N . GLY A 1 397 ? 0.54 22.75 4.586 1 87.19 397 GLY A N 1
ATOM 3183 C CA . GLY A 1 397 ? -0.475 21.859 4.027 1 87.19 397 GLY A CA 1
ATOM 3184 C C . GLY A 1 397 ? -0.123 20.391 4.148 1 87.19 397 GLY A C 1
ATOM 3185 O O . GLY A 1 397 ? -0.052 19.688 3.146 1 87.19 397 GLY A O 1
ATOM 3186 N N . LEU A 1 398 ? -0.096 19.906 5.41 1 89.44 398 LEU A N 1
ATOM 3187 C CA . LEU A 1 398 ? 0.297 18.531 5.676 1 89.44 398 LEU A CA 1
ATOM 3188 C C . LEU A 1 398 ? -0.75 17.547 5.148 1 89.44 398 LEU A C 1
ATOM 3190 O O . LEU A 1 398 ? -0.446 16.391 4.902 1 89.44 398 LEU A O 1
ATOM 3194 N N . THR A 1 399 ? -1.986 18.062 4.965 1 92.81 399 THR A N 1
ATOM 3195 C CA . THR A 1 399 ? -3.043 17.219 4.422 1 92.81 399 THR A CA 1
ATOM 3196 C C . THR A 1 399 ? -2.67 16.703 3.031 1 92.81 399 THR A C 1
ATOM 3198 O O . THR A 1 399 ? -2.98 15.57 2.676 1 92.81 399 THR A O 1
ATOM 3201 N N . ALA A 1 400 ? -2.033 17.562 2.293 1 95.88 400 ALA A N 1
ATOM 3202 C CA . ALA A 1 400 ? -1.581 17.156 0.968 1 95.88 400 ALA A CA 1
ATOM 3203 C C . ALA A 1 400 ? -0.503 16.078 1.065 1 95.88 400 ALA A C 1
ATOM 3205 O O . ALA A 1 400 ? -0.538 15.086 0.33 1 95.88 400 ALA A O 1
ATOM 3206 N N . THR A 1 401 ? 0.439 16.281 1.975 1 96.38 401 THR A N 1
ATOM 3207 C CA . THR A 1 401 ? 1.503 15.297 2.178 1 96.38 401 THR A CA 1
ATOM 3208 C C . THR A 1 401 ? 0.926 13.961 2.619 1 96.38 401 THR A C 1
ATOM 3210 O O . THR A 1 401 ? 1.365 12.906 2.154 1 96.38 401 THR A O 1
ATOM 3213 N N . GLU A 1 402 ? -0.049 14.039 3.514 1 97.31 402 GLU A N 1
ATOM 3214 C CA . GLU A 1 402 ? -0.708 12.828 3.988 1 97.31 402 GLU A CA 1
ATOM 3215 C C . GLU A 1 402 ? -1.359 12.07 2.838 1 97.31 402 GLU A C 1
ATOM 3217 O O . GLU A 1 402 ? -1.231 10.844 2.744 1 97.31 402 GLU A O 1
ATOM 3222 N N . ALA A 1 403 ? -2.016 12.812 1.989 1 97.94 403 ALA A N 1
ATOM 3223 C CA . ALA A 1 403 ? -2.682 12.211 0.836 1 97.94 403 ALA A CA 1
ATOM 3224 C C . ALA A 1 403 ? -1.668 11.594 -0.12 1 97.94 403 ALA A C 1
ATOM 3226 O O . ALA A 1 403 ? -1.851 10.461 -0.578 1 97.94 403 ALA A O 1
ATOM 3227 N N . MET A 1 404 ? -0.633 12.336 -0.396 1 98.06 404 MET A N 1
ATOM 3228 C CA . MET A 1 404 ? 0.412 11.859 -1.301 1 98.06 404 MET A CA 1
ATOM 3229 C C . MET A 1 404 ? 1.069 10.602 -0.76 1 98.06 404 MET A C 1
ATOM 3231 O O . MET A 1 404 ? 1.345 9.664 -1.516 1 98.06 404 MET A O 1
ATOM 3235 N N . TRP A 1 405 ? 1.304 10.516 0.569 1 97.62 405 TRP A N 1
ATOM 3236 C CA . TRP A 1 405 ? 1.855 9.336 1.225 1 97.62 405 TRP A CA 1
ATOM 3237 C C . TRP A 1 405 ? 0.991 8.109 0.957 1 97.62 405 TRP A C 1
ATOM 3239 O O . TRP A 1 405 ? 1.508 7 0.787 1 97.62 405 TRP A O 1
ATOM 3249 N N . LYS A 1 406 ? -0.246 8.305 0.794 1 97.12 406 LYS A N 1
ATOM 3250 C CA . LYS A 1 406 ? -1.219 7.234 0.616 1 97.12 406 LYS A CA 1
ATOM 3251 C C . LYS A 1 406 ? -1.469 6.961 -0.865 1 97.12 406 LYS A C 1
ATOM 3253 O O . LYS A 1 406 ? -2.418 6.258 -1.22 1 97.12 406 LYS A O 1
ATOM 3258 N N . ARG A 1 407 ? -0.717 7.57 -1.741 1 96.44 407 ARG A N 1
ATOM 3259 C CA . ARG A 1 407 ? -0.799 7.414 -3.189 1 96.44 407 ARG A CA 1
ATOM 3260 C C . ARG A 1 407 ? -2.117 7.965 -3.727 1 96.44 407 ARG A C 1
ATOM 3262 O O . ARG A 1 407 ? -2.682 7.418 -4.676 1 96.44 407 ARG A O 1
ATOM 3269 N N . LYS A 1 408 ? -2.623 8.93 -3.053 1 97.31 408 LYS A N 1
ATOM 3270 C CA . LYS A 1 408 ? -3.799 9.625 -3.568 1 97.31 408 LYS A CA 1
ATOM 3271 C C . LYS A 1 408 ? -3.404 10.883 -4.328 1 97.31 408 LYS A C 1
ATOM 3273 O O . LYS A 1 408 ? -2.705 11.742 -3.793 1 97.31 408 LYS A O 1
ATOM 3278 N N . PRO A 1 409 ? -3.895 10.945 -5.598 1 97.31 409 PRO A N 1
ATOM 3279 C CA . PRO A 1 409 ? -3.65 12.211 -6.297 1 97.31 409 PRO A CA 1
ATOM 3280 C C . PRO A 1 409 ? -4.25 13.414 -5.566 1 97.31 409 PRO A C 1
ATOM 3282 O O . PRO A 1 409 ? -5.293 13.289 -4.922 1 97.31 409 PRO A O 1
ATOM 3285 N N . VAL A 1 410 ? -3.537 14.578 -5.746 1 98.56 410 VAL A N 1
ATOM 3286 C CA . VAL A 1 410 ? -3.998 15.766 -5.031 1 98.56 410 VAL A CA 1
ATOM 3287 C C . VAL A 1 410 ? -4.273 16.891 -6.027 1 98.56 410 VAL A C 1
ATOM 3289 O O . VAL A 1 410 ? -3.646 16.969 -7.082 1 98.56 410 VAL A O 1
ATOM 3292 N N . LEU A 1 411 ? -5.246 17.625 -5.773 1 98.69 411 LEU A N 1
ATOM 3293 C CA . LEU A 1 411 ? -5.504 18.938 -6.367 1 98.69 411 LEU A CA 1
ATOM 3294 C C . LEU A 1 411 ? -5.305 20.047 -5.34 1 98.69 411 LEU A C 1
ATOM 3296 O O . LEU A 1 411 ? -6.047 20.141 -4.363 1 98.69 411 LEU A O 1
ATOM 3300 N N . VAL A 1 412 ? -4.312 20.875 -5.617 1 98.19 412 VAL A N 1
ATOM 3301 C CA . VAL A 1 412 ? -3.998 21.906 -4.625 1 98.19 412 VAL A CA 1
ATOM 3302 C C . VAL A 1 412 ? -3.986 23.281 -5.293 1 98.19 412 VAL A C 1
ATOM 3304 O O . VAL A 1 412 ? -4.008 23.375 -6.52 1 98.19 412 VAL A O 1
ATOM 3307 N N . SER A 1 413 ? -4.062 24.281 -4.441 1 96.56 413 SER A N 1
ATOM 3308 C CA . SER A 1 413 ? -3.877 25.641 -4.926 1 96.56 413 SER A CA 1
ATOM 3309 C C . SER A 1 413 ? -2.404 26.031 -4.93 1 96.56 413 SER A C 1
ATOM 3311 O O . SER A 1 413 ? -1.531 25.188 -4.727 1 96.56 413 SER A O 1
ATOM 3313 N N . ASN A 1 414 ? -2.17 27.234 -5.227 1 92.44 414 ASN A N 1
ATOM 3314 C CA . ASN A 1 414 ? -0.799 27.734 -5.242 1 92.44 414 ASN A CA 1
ATOM 3315 C C . ASN A 1 414 ? -0.406 28.344 -3.902 1 92.44 414 ASN A C 1
ATOM 3317 O O . ASN A 1 414 ? 0.585 29.078 -3.812 1 92.44 414 ASN A O 1
ATOM 3321 N N . ALA A 1 415 ? -1.076 28.016 -2.936 1 87.19 415 ALA A N 1
ATOM 3322 C CA . ALA A 1 415 ? -0.833 28.609 -1.628 1 87.19 415 ALA A CA 1
ATOM 3323 C C . ALA A 1 415 ? 0.41 28.016 -0.972 1 87.19 415 ALA A C 1
ATOM 3325 O O . ALA A 1 415 ? 0.441 26.828 -0.653 1 87.19 415 ALA A O 1
ATOM 3326 N N . ALA A 1 416 ? 1.476 28.781 -0.767 1 84.19 416 ALA A N 1
ATOM 3327 C CA . ALA A 1 416 ? 2.691 28.594 0.022 1 84.19 416 ALA A CA 1
ATOM 3328 C C . ALA A 1 416 ? 3.205 27.156 -0.107 1 84.19 416 ALA A C 1
ATOM 3330 O O . ALA A 1 416 ? 3.734 26.781 -1.152 1 84.19 416 ALA A O 1
ATOM 3331 N N . GLY A 1 417 ? 3.023 26.375 0.978 1 88.5 417 GLY A N 1
ATOM 3332 C CA . GLY A 1 417 ? 3.611 25.047 1.064 1 88.5 417 GLY A CA 1
ATOM 3333 C C . GLY A 1 417 ? 3.062 24.078 0.031 1 88.5 417 GLY A C 1
ATOM 3334 O O . GLY A 1 417 ? 3.752 23.141 -0.382 1 88.5 417 GLY A O 1
ATOM 3335 N N . LEU A 1 418 ? 1.896 24.312 -0.515 1 93.12 418 LEU A N 1
ATOM 3336 C CA . LEU A 1 418 ? 1.241 23.406 -1.442 1 93.12 418 LEU A CA 1
ATOM 3337 C C . LEU A 1 418 ? 1.991 23.344 -2.77 1 93.12 418 LEU A C 1
ATOM 3339 O O . LEU A 1 418 ? 2.217 22.266 -3.312 1 93.12 418 LEU A O 1
ATOM 3343 N N . LYS A 1 419 ? 2.4 24.516 -3.221 1 90.94 419 LYS A N 1
ATOM 3344 C CA . LYS A 1 419 ? 3.115 24.547 -4.492 1 90.94 419 LYS A CA 1
ATOM 3345 C C . LYS A 1 419 ? 4.516 23.953 -4.352 1 90.94 419 LYS A C 1
ATOM 3347 O O . LYS A 1 419 ? 5.125 23.547 -5.34 1 90.94 419 LYS A O 1
ATOM 3352 N N . TYR A 1 420 ? 4.992 23.953 -3.141 1 90.94 420 TYR A N 1
ATOM 3353 C CA . TYR A 1 420 ? 6.289 23.344 -2.869 1 90.94 420 TYR A CA 1
ATOM 3354 C C . TYR A 1 420 ? 6.172 21.828 -2.801 1 90.94 420 TYR A C 1
ATOM 3356 O O . TYR A 1 420 ? 7.07 21.109 -3.244 1 90.94 420 TYR A O 1
ATOM 3364 N N . GLN A 1 421 ? 5.086 21.359 -2.291 1 94.5 421 GLN A N 1
ATOM 3365 C CA . GLN A 1 421 ? 4.879 19.938 -2.053 1 94.5 421 GLN A CA 1
ATOM 3366 C C . GLN A 1 421 ? 4.512 19.219 -3.344 1 94.5 421 GLN A C 1
ATOM 3368 O O . GLN A 1 421 ? 4.93 18.078 -3.561 1 94.5 421 GLN A O 1
ATOM 3373 N N . VAL A 1 422 ? 3.74 19.891 -4.215 1 97.12 422 VAL A N 1
ATOM 3374 C CA . VAL A 1 422 ? 3.143 19.219 -5.363 1 97.12 422 VAL A CA 1
ATOM 3375 C C . VAL A 1 422 ? 3.818 19.703 -6.648 1 97.12 422 VAL A C 1
ATOM 3377 O O . VAL A 1 422 ? 4.062 20.891 -6.82 1 97.12 422 VAL A O 1
ATOM 3380 N N . VAL A 1 423 ? 4.191 18.797 -7.488 1 96.69 423 VAL A N 1
ATOM 3381 C CA . VAL A 1 423 ? 4.684 19.109 -8.828 1 96.69 423 VAL A CA 1
ATOM 3382 C C . VAL A 1 423 ? 3.568 18.906 -9.852 1 96.69 423 VAL A C 1
ATOM 3384 O O . VAL A 1 423 ? 3.123 17.766 -10.062 1 96.69 423 VAL A O 1
ATOM 3387 N N . HIS A 1 424 ? 3.195 19.953 -10.469 1 97.12 424 HIS A N 1
ATOM 3388 C CA . HIS A 1 424 ? 2.055 19.953 -11.375 1 97.12 424 HIS A CA 1
ATOM 3389 C C . HIS A 1 424 ? 2.227 18.906 -12.477 1 97.12 424 HIS A C 1
ATOM 3391 O O . HIS A 1 424 ? 3.287 18.828 -13.102 1 97.12 424 HIS A O 1
ATOM 3397 N N . ASN A 1 425 ? 1.236 18.078 -12.648 1 96.44 425 ASN A N 1
ATOM 3398 C CA . ASN A 1 425 ? 1.136 17.047 -13.68 1 96.44 425 ASN A CA 1
ATOM 3399 C C . ASN A 1 425 ? 2.113 15.898 -13.422 1 96.44 425 ASN A C 1
ATOM 3401 O O . ASN A 1 425 ? 2.322 15.047 -14.289 1 96.44 425 ASN A O 1
ATOM 3405 N N . LYS A 1 426 ? 2.732 15.898 -12.344 1 96.31 426 LYS A N 1
ATOM 3406 C CA . LYS A 1 426 ? 3.643 14.805 -12 1 96.31 426 LYS A CA 1
ATOM 3407 C C . LYS A 1 426 ? 3.205 14.102 -10.727 1 96.31 426 LYS A C 1
ATOM 3409 O O . LYS A 1 426 ? 3.207 12.867 -10.656 1 96.31 426 LYS A O 1
ATOM 3414 N N . THR A 1 427 ? 2.875 14.867 -9.719 1 97.25 427 THR A N 1
ATOM 3415 C CA . THR A 1 427 ? 2.449 14.281 -8.453 1 97.25 427 THR A CA 1
ATOM 3416 C C . THR A 1 427 ? 1.022 14.711 -8.117 1 97.25 427 THR A C 1
ATOM 3418 O O . THR A 1 427 ? 0.472 14.297 -7.094 1 97.25 427 THR A O 1
ATOM 3421 N N . GLY A 1 428 ? 0.427 15.531 -8.898 1 97.31 428 GLY A N 1
ATOM 3422 C CA . GLY A 1 428 ? -0.918 16.062 -8.75 1 97.31 428 GLY A CA 1
ATOM 3423 C C . GLY A 1 428 ? -1.201 17.234 -9.664 1 97.31 428 GLY A C 1
ATOM 3424 O O . GLY A 1 428 ? -0.5 17.438 -10.664 1 97.31 428 GLY A O 1
ATOM 3425 N N . GLN A 1 429 ? -2.312 17.938 -9.375 1 98.06 429 GLN A N 1
ATOM 3426 C CA . GLN A 1 429 ? -2.689 19.125 -10.133 1 98.06 429 GLN A CA 1
ATOM 3427 C C . GLN A 1 429 ? -2.652 20.359 -9.25 1 98.06 429 GLN A C 1
ATOM 3429 O O . GLN A 1 429 ? -2.99 20.297 -8.062 1 98.06 429 GLN A O 1
ATOM 3434 N N . ILE A 1 430 ? -2.219 21.453 -9.875 1 97.5 430 ILE A N 1
ATOM 3435 C CA . ILE A 1 430 ? -2.242 22.75 -9.211 1 97.5 430 ILE A CA 1
ATOM 3436 C C . ILE A 1 430 ? -3.217 23.688 -9.922 1 97.5 430 ILE A C 1
ATOM 3438 O O . ILE A 1 430 ? -3.066 23.953 -11.117 1 97.5 430 ILE A O 1
ATOM 3442 N N . ASN A 1 431 ? -4.25 24 -9.266 1 96.81 431 ASN A N 1
ATOM 3443 C CA . ASN A 1 431 ? -5.082 25.125 -9.68 1 96.81 431 ASN A CA 1
ATOM 3444 C C . ASN A 1 431 ? -4.629 26.422 -9.023 1 96.81 431 ASN A C 1
ATOM 3446 O O . ASN A 1 431 ? -4.922 26.672 -7.852 1 96.81 431 ASN A O 1
ATOM 3450 N N . PRO A 1 432 ? -4 27.266 -9.789 1 94.12 432 PRO A N 1
ATOM 3451 C CA . PRO A 1 432 ? -3.291 28.375 -9.164 1 94.12 432 PRO A CA 1
ATOM 3452 C C . PRO A 1 432 ? -4.215 29.297 -8.359 1 94.12 432 PRO A C 1
ATOM 3454 O O . PRO A 1 432 ? -3.836 29.781 -7.289 1 94.12 432 PRO A O 1
ATOM 3457 N N . ASP A 1 433 ? -5.406 29.562 -8.891 1 95.94 433 ASP A N 1
ATOM 3458 C CA . ASP A 1 433 ? -6.348 30.438 -8.203 1 95.94 433 ASP A CA 1
ATOM 3459 C C . ASP A 1 433 ? -7.516 29.656 -7.621 1 95.94 433 ASP A C 1
ATOM 3461 O O . ASP A 1 433 ? -8.453 29.297 -8.336 1 95.94 433 ASP A O 1
ATOM 3465 N N . PRO A 1 434 ? -7.531 29.453 -6.312 1 96.19 434 PRO A N 1
ATOM 3466 C CA . PRO A 1 434 ? -8.578 28.656 -5.672 1 96.19 434 PRO A CA 1
ATOM 3467 C C . PRO A 1 434 ? -9.953 29.312 -5.75 1 96.19 434 PRO A C 1
ATOM 3469 O O . PRO A 1 434 ? -10.969 28.672 -5.457 1 96.19 434 PRO A O 1
ATOM 3472 N N . THR A 1 435 ? -10.023 30.562 -6.145 1 96.75 435 THR A N 1
ATOM 3473 C CA . THR A 1 435 ? -11.289 31.281 -6.191 1 96.75 435 THR A CA 1
ATOM 3474 C C . THR A 1 435 ? -11.852 31.312 -7.609 1 96.75 435 THR A C 1
ATOM 3476 O O . THR A 1 435 ? -12.961 31.797 -7.84 1 96.75 435 THR A O 1
ATOM 3479 N N . ASP A 1 436 ? -11.094 30.859 -8.539 1 98 436 ASP A N 1
ATOM 3480 C CA . ASP A 1 436 ? -11.57 30.719 -9.914 1 98 436 ASP A CA 1
ATOM 3481 C C . ASP A 1 436 ? -12.438 29.469 -10.07 1 98 436 ASP A C 1
ATOM 3483 O O . ASP A 1 436 ? -11.953 28.422 -10.477 1 98 436 ASP A O 1
ATOM 3487 N N . ILE A 1 437 ? -13.727 29.688 -9.898 1 98.31 437 ILE A N 1
ATOM 3488 C CA . ILE A 1 437 ? -14.688 28.594 -9.844 1 98.31 437 ILE A CA 1
ATOM 3489 C C . ILE A 1 437 ? -14.688 27.844 -11.172 1 98.31 437 ILE A C 1
ATOM 3491 O O . ILE A 1 437 ? -14.758 26.609 -11.195 1 98.31 437 ILE A O 1
ATOM 3495 N N . GLU A 1 438 ? -14.586 28.516 -12.258 1 98.31 438 GLU A N 1
ATOM 3496 C CA . GLU A 1 438 ? -14.586 27.906 -13.578 1 98.31 438 GLU A CA 1
ATOM 3497 C C . GLU A 1 438 ? -13.391 26.969 -13.766 1 98.31 438 GLU A C 1
ATOM 3499 O O . GLU A 1 438 ? -13.555 25.828 -14.172 1 98.31 438 GLU A O 1
ATOM 3504 N N . SER A 1 439 ? -12.281 27.5 -13.438 1 98.31 439 SER A N 1
ATOM 3505 C CA . SER A 1 439 ? -11.055 26.719 -13.578 1 98.31 439 SER A CA 1
ATOM 3506 C C . SER A 1 439 ? -11.07 25.516 -12.641 1 98.31 439 SER A C 1
ATOM 3508 O O . SER A 1 439 ? -10.68 24.406 -13.031 1 98.31 439 SER A O 1
ATOM 3510 N N . LEU A 1 440 ? -11.477 25.734 -11.469 1 98.5 440 LEU A N 1
ATOM 3511 C CA . LEU A 1 440 ? -11.555 24.656 -10.484 1 98.5 440 LEU A CA 1
ATOM 3512 C C . LEU A 1 440 ? -12.516 23.562 -10.953 1 98.5 440 LEU A C 1
ATOM 3514 O O . LEU A 1 440 ? -12.203 22.375 -10.867 1 98.5 440 LEU A O 1
ATOM 3518 N N . SER A 1 441 ? -13.664 23.969 -11.453 1 98.69 441 SER A N 1
ATOM 3519 C CA . SER A 1 441 ? -14.664 23.031 -11.969 1 98.69 441 SER A CA 1
ATOM 3520 C C . SER A 1 441 ? -14.094 22.188 -13.102 1 98.69 441 SER A C 1
ATOM 3522 O O . SER A 1 441 ? -14.266 20.969 -13.117 1 98.69 441 SER A O 1
ATOM 3524 N N . LYS A 1 442 ? -13.43 22.797 -13.992 1 98.31 442 LYS A N 1
ATOM 3525 C CA . LYS A 1 442 ? -12.852 22.094 -15.141 1 98.31 442 LYS A CA 1
ATOM 3526 C C . LYS A 1 442 ? -11.758 21.125 -14.695 1 98.31 442 LYS A C 1
ATOM 3528 O O . LYS A 1 442 ? -11.633 20.031 -15.258 1 98.31 442 LYS A O 1
ATOM 3533 N N . THR A 1 443 ? -10.953 21.516 -13.742 1 98.44 443 THR A N 1
ATOM 3534 C CA . THR A 1 443 ? -9.875 20.672 -13.25 1 98.44 443 THR A CA 1
ATOM 3535 C C . THR A 1 443 ? -10.438 19.438 -12.547 1 98.44 443 THR A C 1
ATOM 3537 O O . THR A 1 443 ? -9.914 18.328 -12.703 1 98.44 443 THR A O 1
ATOM 3540 N N . LEU A 1 444 ? -11.5 19.625 -11.773 1 98.69 444 LEU A N 1
ATOM 3541 C CA . LEU A 1 444 ? -12.164 18.5 -11.141 1 98.69 444 LEU A CA 1
ATOM 3542 C C . LEU A 1 444 ? -12.617 17.484 -12.18 1 98.69 444 LEU A C 1
ATOM 3544 O O . LEU A 1 444 ? -12.352 16.281 -12.047 1 98.69 444 LEU A O 1
ATOM 3548 N N . ALA A 1 445 ? -13.266 17.953 -13.195 1 98.5 445 ALA A N 1
ATOM 3549 C CA . ALA A 1 445 ? -13.773 17.094 -14.258 1 98.5 445 ALA A CA 1
ATOM 3550 C C . ALA A 1 445 ? -12.625 16.375 -14.977 1 98.5 445 ALA A C 1
ATOM 3552 O O . ALA A 1 445 ? -12.719 15.18 -15.258 1 98.5 445 ALA A O 1
ATOM 3553 N N . TYR A 1 446 ? -11.641 17.125 -15.242 1 98.06 446 TYR A N 1
ATOM 3554 C CA . TYR A 1 446 ? -10.477 16.562 -15.914 1 98.06 446 TYR A CA 1
ATOM 3555 C C . TYR A 1 446 ? -9.883 15.414 -15.102 1 98.06 446 TYR A C 1
ATOM 3557 O O . TYR A 1 446 ? -9.625 14.336 -15.633 1 98.06 446 TYR A O 1
ATOM 3565 N N . MET A 1 447 ? -9.664 15.633 -13.844 1 98.25 447 MET A N 1
ATOM 3566 C CA . MET A 1 447 ? -9.062 14.617 -12.984 1 98.25 447 MET A CA 1
ATOM 3567 C C . MET A 1 447 ? -9.953 13.383 -12.891 1 98.25 447 MET A C 1
ATOM 3569 O O . MET A 1 447 ? -9.461 12.25 -12.906 1 98.25 447 MET A O 1
ATOM 3573 N N . LEU A 1 448 ? -11.234 13.578 -12.797 1 97.69 448 LEU A N 1
ATOM 3574 C CA . LEU A 1 448 ? -12.164 12.453 -12.719 1 97.69 448 LEU A CA 1
ATOM 3575 C C . LEU A 1 448 ? -12.102 11.609 -13.992 1 97.69 448 LEU A C 1
ATOM 3577 O O . LEU A 1 448 ? -12.188 10.383 -13.938 1 97.69 448 LEU A O 1
ATOM 3581 N N . ASN A 1 449 ? -11.906 12.242 -15.078 1 96.5 449 ASN A N 1
ATOM 3582 C CA . ASN A 1 449 ? -12.008 11.562 -16.359 1 96.5 449 ASN A CA 1
ATOM 3583 C C . ASN A 1 449 ? -10.656 11.047 -16.844 1 96.5 449 ASN A C 1
ATOM 3585 O O . ASN A 1 449 ? -10.539 10.508 -17.938 1 96.5 449 ASN A O 1
ATOM 3589 N N . HIS A 1 450 ? -9.633 11.164 -16.078 1 95.88 450 HIS A N 1
ATOM 3590 C CA . HIS A 1 450 ? -8.305 10.656 -16.422 1 95.88 450 HIS A CA 1
ATOM 3591 C C . HIS A 1 450 ? -7.754 9.781 -15.297 1 95.88 450 HIS A C 1
ATOM 3593 O O . HIS A 1 450 ? -6.734 10.117 -14.68 1 95.88 450 HIS A O 1
ATOM 3599 N N . PRO A 1 451 ? -8.375 8.625 -15.125 1 92.88 451 PRO A N 1
ATOM 3600 C CA . PRO A 1 451 ? -8.008 7.762 -14 1 92.88 451 PRO A CA 1
ATOM 3601 C C . PRO A 1 451 ? -6.582 7.223 -14.117 1 92.88 451 PRO A C 1
ATOM 3603 O O . PRO A 1 451 ? -5.906 7.027 -13.102 1 92.88 451 PRO A O 1
ATOM 3606 N N . LYS A 1 452 ? -6.055 6.969 -15.289 1 91.5 452 LYS A N 1
ATOM 3607 C CA . LYS A 1 452 ? -4.695 6.469 -15.469 1 91.5 452 LYS A CA 1
ATOM 3608 C C . LYS A 1 452 ? -3.662 7.504 -15.031 1 91.5 452 LYS A C 1
ATOM 3610 O O . LYS A 1 452 ? -2.676 7.164 -14.375 1 91.5 452 LYS A O 1
ATOM 3615 N N . GLU A 1 453 ? -3.916 8.742 -15.359 1 95.19 453 GLU A N 1
ATOM 3616 C CA . GLU A 1 453 ? -3.033 9.82 -14.922 1 95.19 453 GLU A CA 1
ATOM 3617 C C . GLU A 1 453 ? -3.074 9.992 -13.406 1 95.19 453 GLU A C 1
ATOM 3619 O O . GLU A 1 453 ? -2.035 10.172 -12.773 1 95.19 453 GLU A O 1
ATOM 3624 N N . ARG A 1 454 ? -4.238 9.898 -12.867 1 95.56 454 ARG A N 1
ATOM 3625 C CA . ARG A 1 454 ? -4.383 10.023 -11.422 1 95.56 454 ARG A CA 1
ATOM 3626 C C . ARG A 1 454 ? -3.557 8.969 -10.695 1 95.56 454 ARG A C 1
ATOM 3628 O O . ARG A 1 454 ? -2.893 9.273 -9.695 1 95.56 454 ARG A O 1
ATOM 3635 N N . ASP A 1 455 ? -3.623 7.797 -11.242 1 93.12 455 ASP A N 1
ATOM 3636 C CA . ASP A 1 455 ? -2.842 6.723 -10.633 1 93.12 455 ASP A CA 1
ATOM 3637 C C . ASP A 1 455 ? -1.348 7.035 -10.68 1 93.12 455 ASP A C 1
ATOM 3639 O O . ASP A 1 455 ? -0.638 6.84 -9.688 1 93.12 455 ASP A O 1
ATOM 3643 N N . LYS A 1 456 ? -0.922 7.547 -11.812 1 94.5 456 LYS A N 1
ATOM 3644 C CA . LYS A 1 456 ? 0.48 7.926 -11.961 1 94.5 456 LYS A CA 1
ATOM 3645 C C . LYS A 1 456 ? 0.86 9.023 -10.969 1 94.5 456 LYS A C 1
ATOM 3647 O O . LYS A 1 456 ? 1.918 8.961 -10.344 1 94.5 456 LYS A O 1
ATOM 3652 N N . TRP A 1 457 ? -0.018 10.023 -10.828 1 97.25 457 TRP A N 1
ATOM 3653 C CA . TRP A 1 457 ? 0.239 11.109 -9.883 1 97.25 457 TRP A CA 1
ATOM 3654 C C . TRP A 1 457 ? 0.312 10.578 -8.453 1 97.25 457 TRP A C 1
ATOM 3656 O O . TRP A 1 457 ? 1.132 11.039 -7.656 1 97.25 457 TRP A O 1
ATOM 3666 N N . GLY A 1 458 ? -0.547 9.625 -8.141 1 97.06 458 GLY A N 1
ATOM 3667 C CA . GLY A 1 458 ? -0.535 9.023 -6.82 1 97.06 458 GLY A CA 1
ATOM 3668 C C . GLY A 1 458 ? 0.772 8.328 -6.492 1 97.06 458 GLY A C 1
ATOM 3669 O O . GLY A 1 458 ? 1.351 8.547 -5.426 1 97.06 458 GLY A O 1
ATOM 3670 N N . PHE A 1 459 ? 1.277 7.531 -7.41 1 95.94 459 PHE A N 1
ATOM 3671 C CA . PHE A 1 459 ? 2.523 6.805 -7.199 1 95.94 459 PHE A CA 1
ATOM 3672 C C . PHE A 1 459 ? 3.701 7.766 -7.094 1 95.94 459 PHE A C 1
ATOM 3674 O O . PHE A 1 459 ? 4.531 7.641 -6.191 1 95.94 459 PHE A O 1
ATOM 3681 N N . ASN A 1 460 ? 3.723 8.711 -7.996 1 96.88 460 ASN A N 1
ATOM 3682 C CA . ASN A 1 460 ? 4.777 9.719 -7.957 1 96.88 460 ASN A CA 1
ATOM 3683 C C . ASN A 1 460 ? 4.723 10.539 -6.672 1 96.88 460 ASN A C 1
ATOM 3685 O O . ASN A 1 460 ? 5.758 10.938 -6.141 1 96.88 460 ASN A O 1
ATOM 3689 N N . GLY A 1 461 ? 3.508 10.812 -6.281 1 97.62 461 GLY A N 1
ATOM 3690 C CA . GLY A 1 461 ? 3.328 11.547 -5.035 1 97.62 461 GLY A CA 1
ATOM 3691 C C . GLY A 1 461 ? 3.914 10.828 -3.834 1 97.62 461 GLY A C 1
ATOM 3692 O O . GLY A 1 461 ? 4.598 11.438 -3.012 1 97.62 461 GLY A O 1
ATOM 3693 N N . GLN A 1 462 ? 3.676 9.539 -3.73 1 97.25 462 GLN A N 1
ATOM 3694 C CA . GLN A 1 462 ? 4.23 8.781 -2.613 1 97.25 462 GLN A CA 1
ATOM 3695 C C . GLN A 1 462 ? 5.754 8.812 -2.629 1 97.25 462 GLN A C 1
ATOM 3697 O O . GLN A 1 462 ? 6.391 8.992 -1.588 1 97.25 462 GLN A O 1
ATOM 3702 N N . LEU A 1 463 ? 6.316 8.617 -3.803 1 96.12 463 LEU A N 1
ATOM 3703 C CA . LEU A 1 463 ? 7.77 8.633 -3.926 1 96.12 463 LEU A CA 1
ATOM 3704 C C . LEU A 1 463 ? 8.336 9.969 -3.461 1 96.12 463 LEU A C 1
ATOM 3706 O O . LEU A 1 463 ? 9.352 10 -2.754 1 96.12 463 LEU A O 1
ATOM 3710 N N . ARG A 1 464 ? 7.699 11.031 -3.799 1 96.44 464 ARG A N 1
ATOM 3711 C CA . ARG A 1 464 ? 8.141 12.359 -3.391 1 96.44 464 ARG A CA 1
ATOM 3712 C C . ARG A 1 464 ? 8.094 12.508 -1.874 1 96.44 464 ARG A C 1
ATOM 3714 O O . ARG A 1 464 ? 9.016 13.07 -1.271 1 96.44 464 ARG A O 1
ATOM 3721 N N . VAL A 1 465 ? 7.07 12.016 -1.265 1 97.25 465 VAL A N 1
ATOM 3722 C CA . VAL A 1 465 ? 6.941 12.109 0.186 1 97.25 465 VAL A CA 1
ATOM 3723 C C . VAL A 1 465 ? 8.031 11.273 0.855 1 97.25 465 VAL A C 1
ATOM 3725 O O . VAL A 1 465 ? 8.656 11.711 1.823 1 97.25 465 VAL A O 1
ATOM 3728 N N . ILE A 1 466 ? 8.258 10.07 0.321 1 96.06 466 ILE A N 1
ATOM 3729 C CA . ILE A 1 466 ? 9.281 9.188 0.871 1 96.06 466 ILE A CA 1
ATOM 3730 C C . ILE A 1 466 ? 10.633 9.891 0.857 1 96.06 466 ILE A C 1
ATOM 3732 O O . ILE A 1 466 ? 11.391 9.82 1.831 1 96.06 466 ILE A O 1
ATOM 3736 N N . GLN A 1 467 ? 10.859 10.641 -0.123 1 93.75 467 GLN A N 1
ATOM 3737 C CA . GLN A 1 467 ? 12.18 11.234 -0.337 1 93.75 467 GLN A CA 1
ATOM 3738 C C . GLN A 1 467 ? 12.32 12.547 0.421 1 93.75 467 GLN A C 1
ATOM 3740 O O . GLN A 1 467 ? 13.43 12.93 0.809 1 93.75 467 GLN A O 1
ATOM 3745 N N . ASN A 1 468 ? 11.172 13.203 0.713 1 94.75 468 ASN A N 1
ATOM 3746 C CA . ASN A 1 468 ? 11.352 14.594 1.114 1 94.75 468 ASN A CA 1
ATOM 3747 C C . ASN A 1 468 ? 10.555 14.93 2.371 1 94.75 468 ASN A C 1
ATOM 3749 O O . ASN A 1 468 ? 10.852 15.906 3.057 1 94.75 468 ASN A O 1
ATOM 3753 N N . PHE A 1 469 ? 9.508 14.164 2.676 1 96.12 469 PHE A N 1
ATOM 3754 C CA . PHE A 1 469 ? 8.57 14.719 3.641 1 96.12 469 PHE A CA 1
ATOM 3755 C C . PHE A 1 469 ? 8.203 13.68 4.699 1 96.12 469 PHE A C 1
ATOM 3757 O O . PHE A 1 469 ? 7.07 13.656 5.184 1 96.12 469 PHE A O 1
ATOM 3764 N N . THR A 1 470 ? 9.031 12.742 4.973 1 96.06 470 THR A N 1
ATOM 3765 C CA . THR A 1 470 ? 8.859 11.852 6.117 1 96.06 470 THR A CA 1
ATOM 3766 C C . THR A 1 470 ? 9.719 12.305 7.289 1 96.06 470 THR A C 1
ATOM 3768 O O . THR A 1 470 ? 10.586 13.164 7.133 1 96.06 470 THR A O 1
ATOM 3771 N N . LEU A 1 471 ? 9.477 11.789 8.438 1 95.62 471 LEU A N 1
ATOM 3772 C CA . LEU A 1 471 ? 10.234 12.172 9.625 1 95.62 471 LEU A CA 1
ATOM 3773 C C . LEU A 1 471 ? 11.719 11.914 9.422 1 95.62 471 LEU A C 1
ATOM 3775 O O . LEU A 1 471 ? 12.555 12.625 9.984 1 95.62 471 LEU A O 1
ATOM 3779 N N . PHE A 1 472 ? 12.141 11.008 8.539 1 96.69 472 PHE A N 1
ATOM 3780 C CA . PHE A 1 472 ? 13.547 10.688 8.352 1 96.69 472 PHE A CA 1
ATOM 3781 C C . PHE A 1 472 ? 14.258 11.789 7.582 1 96.69 472 PHE A C 1
ATOM 3783 O O . PHE A 1 472 ? 15.406 12.133 7.891 1 96.69 472 PHE A O 1
ATOM 3790 N N . SER A 1 473 ? 13.57 12.312 6.531 1 95 473 SER A N 1
ATOM 3791 C CA . SER A 1 473 ? 14.156 13.453 5.832 1 95 473 SER A CA 1
ATOM 3792 C C . SER A 1 473 ? 14.32 14.648 6.762 1 95 473 SER A C 1
ATOM 3794 O O . SER A 1 473 ? 15.32 15.359 6.688 1 95 473 SER A O 1
ATOM 3796 N N . GLN A 1 474 ? 13.406 14.852 7.613 1 95.5 474 GLN A N 1
ATOM 3797 C CA . GLN A 1 474 ? 13.484 15.945 8.578 1 95.5 474 GLN A CA 1
ATOM 3798 C C . GLN A 1 474 ? 14.609 15.711 9.586 1 95.5 474 GLN A C 1
ATOM 3800 O O . GLN A 1 474 ? 15.336 16.641 9.93 1 95.5 474 GLN A O 1
ATOM 3805 N N . LEU A 1 475 ? 14.719 14.492 10.031 1 97.25 475 LEU A N 1
ATOM 3806 C CA . LEU A 1 475 ? 15.742 14.164 11.023 1 97.25 475 LEU A CA 1
ATOM 3807 C C . LEU A 1 475 ? 17.141 14.367 10.445 1 97.25 475 LEU A C 1
ATOM 3809 O O . LEU A 1 475 ? 18.047 14.812 11.156 1 97.25 475 LEU A O 1
ATOM 3813 N N . VAL A 1 476 ? 17.328 14.055 9.188 1 96.88 476 VAL A N 1
ATOM 3814 C CA . VAL A 1 476 ? 18.609 14.297 8.539 1 96.88 476 VAL A CA 1
ATOM 3815 C C . VAL A 1 476 ? 18.922 15.789 8.562 1 96.88 476 VAL A C 1
ATOM 3817 O O . VAL A 1 476 ? 20.047 16.188 8.898 1 96.88 476 VAL A O 1
ATOM 3820 N N . SER A 1 477 ? 17.953 16.578 8.234 1 96.56 477 SER A N 1
ATOM 3821 C CA . SER A 1 477 ? 18.125 18.016 8.227 1 96.56 477 SER A CA 1
ATOM 3822 C C . SER A 1 477 ? 18.422 18.547 9.625 1 96.56 477 SER A C 1
ATOM 3824 O O . SER A 1 477 ? 19.297 19.391 9.805 1 96.56 477 SER A O 1
ATOM 3826 N N . TRP A 1 478 ? 17.688 18.062 10.594 1 96.81 478 TRP A N 1
ATOM 3827 C CA . TRP A 1 478 ? 17.906 18.484 11.969 1 96.81 478 TRP A CA 1
ATOM 3828 C C . TRP A 1 478 ? 19.312 18.125 12.438 1 96.81 478 TRP A C 1
ATOM 3830 O O . TRP A 1 478 ? 20 18.938 13.062 1 96.81 478 TRP A O 1
ATOM 3840 N N . LEU A 1 479 ? 19.703 16.906 12.148 1 97.31 479 LEU A N 1
ATOM 3841 C CA . LEU A 1 479 ? 21.016 16.453 12.586 1 97.31 479 LEU A CA 1
ATOM 3842 C C . LEU A 1 479 ? 22.109 17.312 11.977 1 97.31 479 LEU A C 1
ATOM 3844 O O . LEU A 1 479 ? 23.109 17.625 12.641 1 97.31 479 LEU A O 1
ATOM 3848 N N . LYS A 1 480 ? 21.906 17.719 10.781 1 96.38 480 LYS A N 1
ATOM 3849 C CA . LYS A 1 480 ? 22.859 18.594 10.133 1 96.38 480 LYS A CA 1
ATOM 3850 C C . LYS A 1 480 ? 22.906 19.953 10.82 1 96.38 480 LYS A C 1
ATOM 3852 O O . LYS A 1 480 ? 23.984 20.484 11.109 1 96.38 480 LYS A O 1
ATOM 3857 N N . VAL A 1 481 ? 21.781 20.5 11.148 1 97.31 481 VAL A N 1
ATOM 3858 C CA . VAL A 1 481 ? 21.688 21.797 11.789 1 97.31 481 VAL A CA 1
ATOM 3859 C C . VAL A 1 481 ? 22.266 21.734 13.195 1 97.31 481 VAL A C 1
ATOM 3861 O O . VAL A 1 481 ? 23.031 22.609 13.602 1 97.31 481 VAL A O 1
ATOM 3864 N N . LEU A 1 482 ? 21.938 20.719 13.914 1 97 482 LEU A N 1
ATOM 3865 C CA . LEU A 1 482 ? 22.359 20.562 15.305 1 97 482 LEU A CA 1
ATOM 3866 C C . LEU A 1 482 ? 23.859 20.344 15.391 1 97 482 LEU A C 1
ATOM 3868 O O . LEU A 1 482 ? 24.531 20.938 16.234 1 97 482 LEU A O 1
ATOM 3872 N N . SER A 1 483 ? 24.359 19.562 14.492 1 95.31 483 SER A N 1
ATOM 3873 C CA . SER A 1 483 ? 25.781 19.25 14.516 1 95.31 483 SER A CA 1
ATOM 3874 C C . SER A 1 483 ? 26.625 20.453 14.133 1 95.31 483 SER A C 1
ATOM 3876 O O . SER A 1 483 ? 27.719 20.641 14.648 1 95.31 483 SER A O 1
ATOM 3878 N N . THR A 1 484 ? 26.094 21.281 13.305 1 93.69 484 THR A N 1
ATOM 3879 C CA . THR A 1 484 ? 26.844 22.438 12.836 1 93.69 484 THR A CA 1
ATOM 3880 C C . THR A 1 484 ? 26.766 23.578 13.852 1 93.69 484 THR A C 1
ATOM 3882 O O . THR A 1 484 ? 27.562 24.516 13.805 1 93.69 484 THR A O 1
ATOM 3885 N N . ASN A 1 485 ? 25.828 23.516 14.742 1 89.69 485 ASN A N 1
ATOM 3886 C CA . ASN A 1 485 ? 25.625 24.609 15.688 1 89.69 485 ASN A CA 1
ATOM 3887 C C . ASN A 1 485 ? 25.984 24.172 17.109 1 89.69 485 ASN A C 1
ATOM 3889 O O . ASN A 1 485 ? 25.5 24.781 18.078 1 89.69 485 ASN A O 1
ATOM 3893 N N . LYS A 1 486 ? 26.672 23.109 17.141 1 85.38 486 LYS A N 1
ATOM 3894 C CA . LYS A 1 486 ? 27.141 22.719 18.469 1 85.38 486 LYS A CA 1
ATOM 3895 C C . LYS A 1 486 ? 28.141 23.734 19.031 1 85.38 486 LYS A C 1
ATOM 3897 O O . LYS A 1 486 ? 28.953 24.266 18.297 1 85.38 486 LYS A O 1
ATOM 3902 N N . ALA A 1 487 ? 27.922 24.156 20.25 1 70.12 487 ALA A N 1
ATOM 3903 C CA . ALA A 1 487 ? 28.781 25.141 20.906 1 70.12 487 ALA A CA 1
ATOM 3904 C C . ALA A 1 487 ? 30.203 24.625 21.062 1 70.12 487 ALA A C 1
ATOM 3906 O O . ALA A 1 487 ? 30.422 23.422 21.188 1 70.12 487 ALA A O 1
ATOM 3907 N N . MET B 1 1 ? 9.242 -24.375 -35.438 1 93.12 1 MET B N 1
ATOM 3908 C CA . MET B 1 1 ? 9.547 -23.391 -34.406 1 93.12 1 MET B CA 1
ATOM 3909 C C . MET B 1 1 ? 9.016 -22.016 -34.781 1 93.12 1 MET B C 1
ATOM 3911 O O . MET B 1 1 ? 9.047 -21.641 -35.969 1 93.12 1 MET B O 1
ATOM 3915 N N . GLN B 1 2 ? 8.492 -21.344 -33.812 1 94.62 2 GLN B N 1
ATOM 3916 C CA . GLN B 1 2 ? 7.938 -20.016 -34.094 1 94.62 2 GLN B CA 1
ATOM 3917 C C . GLN B 1 2 ? 8.594 -18.953 -33.188 1 94.62 2 GLN B C 1
ATOM 3919 O O . GLN B 1 2 ? 8.758 -19.172 -32 1 94.62 2 GLN B O 1
ATOM 3924 N N . LYS B 1 3 ? 8.992 -17.938 -33.875 1 96.38 3 LYS B N 1
ATOM 3925 C CA . LYS B 1 3 ? 9.484 -16.781 -33.094 1 96.38 3 LYS B CA 1
ATOM 3926 C C . LYS B 1 3 ? 8.328 -15.969 -32.531 1 96.38 3 LYS B C 1
ATOM 3928 O O . LYS B 1 3 ? 7.391 -15.625 -33.281 1 96.38 3 LYS B O 1
ATOM 3933 N N . ILE B 1 4 ? 8.383 -15.664 -31.266 1 95.94 4 ILE B N 1
ATOM 3934 C CA . ILE B 1 4 ? 7.281 -15 -30.578 1 95.94 4 ILE B CA 1
ATOM 3935 C C . ILE B 1 4 ? 7.633 -13.531 -30.359 1 95.94 4 ILE B C 1
ATOM 3937 O O . ILE B 1 4 ? 8.719 -13.211 -29.859 1 95.94 4 ILE B O 1
ATOM 3941 N N . ASN B 1 5 ? 6.754 -12.664 -30.703 1 94.69 5 ASN B N 1
ATOM 3942 C CA . ASN B 1 5 ? 6.898 -11.242 -30.406 1 94.69 5 ASN B CA 1
ATOM 3943 C C . ASN B 1 5 ? 6.352 -10.898 -29.031 1 94.69 5 ASN B C 1
ATOM 3945 O O . ASN B 1 5 ? 5.223 -11.266 -28.688 1 94.69 5 ASN B O 1
ATOM 3949 N N . VAL B 1 6 ? 7.105 -10.289 -28.297 1 93.94 6 VAL B N 1
ATOM 3950 C CA . VAL B 1 6 ? 6.695 -9.883 -26.953 1 93.94 6 VAL B CA 1
ATOM 3951 C C . VAL B 1 6 ? 5.863 -8.602 -27.047 1 93.94 6 VAL B C 1
ATOM 3953 O O . VAL B 1 6 ? 6.32 -7.594 -27.578 1 93.94 6 VAL B O 1
ATOM 3956 N N . LYS B 1 7 ? 4.691 -8.586 -26.469 1 88.56 7 LYS B N 1
ATOM 3957 C CA . LYS B 1 7 ? 3.807 -7.426 -26.469 1 88.56 7 LYS B CA 1
ATOM 3958 C C . LYS B 1 7 ? 4.344 -6.32 -25.562 1 88.56 7 LYS B C 1
ATOM 3960 O O . LYS B 1 7 ? 5.035 -6.598 -24.578 1 88.56 7 LYS B O 1
ATOM 3965 N N . PRO B 1 8 ? 3.977 -5.133 -25.953 1 91.94 8 PRO B N 1
ATOM 3966 C CA . PRO B 1 8 ? 4.371 -4.043 -25.047 1 91.94 8 PRO B CA 1
ATOM 3967 C C . PRO B 1 8 ? 3.787 -4.191 -23.656 1 91.94 8 PRO B C 1
ATOM 3969 O O . PRO B 1 8 ? 2.75 -4.836 -23.469 1 91.94 8 PRO B O 1
ATOM 3972 N N . GLY B 1 9 ? 4.438 -3.668 -22.672 1 92.81 9 GLY B N 1
ATOM 3973 C CA . GLY B 1 9 ? 4.035 -3.744 -21.281 1 92.81 9 GLY B CA 1
ATOM 3974 C C . GLY B 1 9 ? 4.777 -2.766 -20.391 1 92.81 9 GLY B C 1
ATOM 3975 O O . GLY B 1 9 ? 5.281 -1.746 -20.875 1 92.81 9 GLY B O 1
ATOM 3976 N N . ALA B 1 10 ? 4.816 -3.018 -19.156 1 93.56 10 ALA B N 1
ATOM 3977 C CA . ALA B 1 10 ? 5.438 -2.127 -18.172 1 93.56 10 ALA B CA 1
ATOM 3978 C C . ALA B 1 10 ? 6.918 -1.93 -18.469 1 93.56 10 ALA B C 1
ATOM 3980 O O . ALA B 1 10 ? 7.609 -2.871 -18.875 1 93.56 10 ALA B O 1
ATOM 3981 N N . LYS B 1 11 ? 7.438 -0.711 -18.297 1 94.38 11 LYS B N 1
ATOM 3982 C CA . LYS B 1 11 ? 8.836 -0.333 -18.469 1 94.38 11 LYS B CA 1
ATOM 3983 C C . LYS B 1 11 ? 9.516 -0.118 -17.125 1 94.38 11 LYS B C 1
ATOM 3985 O O . LYS B 1 11 ? 8.852 -0.114 -16.078 1 94.38 11 LYS B O 1
ATOM 3990 N N . LEU B 1 12 ? 10.766 0.016 -17.156 1 96.12 12 LEU B N 1
ATOM 3991 C CA . LEU B 1 12 ? 11.555 0.203 -15.953 1 96.12 12 LEU B CA 1
ATOM 3992 C C . LEU B 1 12 ? 11.047 1.389 -15.141 1 96.12 12 LEU B C 1
ATOM 3994 O O . LEU B 1 12 ? 10.977 1.323 -13.914 1 96.12 12 LEU B O 1
ATOM 3998 N N . ALA B 1 13 ? 10.664 2.438 -15.781 1 93.75 13 ALA B N 1
ATOM 3999 C CA . ALA B 1 13 ? 10.18 3.645 -15.117 1 93.75 13 ALA B CA 1
ATOM 4000 C C . ALA B 1 13 ? 8.914 3.363 -14.312 1 93.75 13 ALA B C 1
ATOM 4002 O O . ALA B 1 13 ? 8.695 3.961 -13.258 1 93.75 13 ALA B O 1
ATOM 4003 N N . ASP B 1 14 ? 8.109 2.447 -14.781 1 94.25 14 ASP B N 1
ATOM 4004 C CA . ASP B 1 14 ? 6.867 2.084 -14.102 1 94.25 14 ASP B CA 1
ATOM 4005 C C . ASP B 1 14 ? 7.156 1.375 -12.781 1 94.25 14 ASP B C 1
ATOM 4007 O O . ASP B 1 14 ? 6.488 1.629 -11.773 1 94.25 14 ASP B O 1
ATOM 4011 N N . TYR B 1 15 ? 8.164 0.551 -12.812 1 95.62 15 TYR B N 1
ATOM 4012 C CA . TYR B 1 15 ? 8.547 -0.144 -11.594 1 95.62 15 TYR B CA 1
ATOM 4013 C C . TYR B 1 15 ? 9.18 0.819 -10.586 1 95.62 15 TYR B C 1
ATOM 4015 O O . TYR B 1 15 ? 8.898 0.744 -9.391 1 95.62 15 TYR B O 1
ATOM 4023 N N . LYS B 1 16 ? 9.938 1.779 -11.102 1 93.56 16 LYS B N 1
ATOM 4024 C CA . LYS B 1 16 ? 10.625 2.754 -10.258 1 93.56 16 LYS B CA 1
ATOM 4025 C C . LYS B 1 16 ? 9.633 3.678 -9.562 1 93.56 16 LYS B C 1
ATOM 4027 O O . LYS B 1 16 ? 9.953 4.273 -8.531 1 93.56 16 LYS B O 1
ATOM 4032 N N . ALA B 1 17 ? 8.477 3.729 -10.117 1 91.38 17 ALA B N 1
ATOM 4033 C CA . ALA B 1 17 ? 7.469 4.629 -9.562 1 91.38 17 ALA B CA 1
ATOM 4034 C C . ALA B 1 17 ? 6.871 4.062 -8.273 1 91.38 17 ALA B C 1
ATOM 4036 O O . ALA B 1 17 ? 6.277 4.797 -7.484 1 91.38 17 ALA B O 1
ATOM 4037 N N . TYR B 1 18 ? 7.012 2.752 -8.062 1 90.38 18 TYR B N 1
ATOM 4038 C CA . TYR B 1 18 ? 6.539 2.141 -6.82 1 90.38 18 TYR B CA 1
ATOM 4039 C C . TYR B 1 18 ? 7.512 2.41 -5.676 1 90.38 18 TYR B C 1
ATOM 4041 O O . TYR B 1 18 ? 8.672 2.004 -5.734 1 90.38 18 TYR B O 1
ATOM 4049 N N . GLY B 1 19 ? 7.023 3.029 -4.707 1 89.38 19 GLY B N 1
ATOM 4050 C CA . GLY B 1 19 ? 7.867 3.344 -3.568 1 89.38 19 GLY B CA 1
ATOM 4051 C C . GLY B 1 19 ? 8.555 2.127 -2.979 1 89.38 19 GLY B C 1
ATOM 4052 O O . GLY B 1 19 ? 9.727 2.191 -2.592 1 89.38 19 GLY B O 1
ATOM 4053 N N . SER B 1 20 ? 7.879 1.033 -2.949 1 91.12 20 SER B N 1
ATOM 4054 C CA . SER B 1 20 ? 8.406 -0.187 -2.348 1 91.12 20 SER B CA 1
ATOM 4055 C C . SER B 1 20 ? 9.453 -0.837 -3.244 1 91.12 20 SER B C 1
ATOM 4057 O O . SER B 1 20 ? 10.242 -1.663 -2.785 1 91.12 20 SER B O 1
ATOM 4059 N N . LEU B 1 21 ? 9.492 -0.46 -4.523 1 94.38 21 LEU B N 1
ATOM 4060 C CA . LEU B 1 21 ? 10.375 -1.132 -5.469 1 94.38 21 LEU B CA 1
ATOM 4061 C C . LEU B 1 21 ? 11.539 -0.222 -5.871 1 94.38 21 LEU B C 1
ATOM 4063 O O . LEU B 1 21 ? 12.531 -0.686 -6.438 1 94.38 21 LEU B O 1
ATOM 4067 N N . TYR B 1 22 ? 11.398 1.055 -5.59 1 93.06 22 TYR B N 1
ATOM 4068 C CA . TYR B 1 22 ? 12.312 2.068 -6.102 1 93.06 22 TYR B CA 1
ATOM 4069 C C . TYR B 1 22 ? 13.766 1.68 -5.836 1 93.06 22 TYR B C 1
ATOM 4071 O O . TYR B 1 22 ? 14.562 1.564 -6.766 1 93.06 22 TYR B O 1
ATOM 4079 N N . SER B 1 23 ? 14.102 1.365 -4.672 1 91.56 23 SER B N 1
ATOM 4080 C CA . SER B 1 23 ? 15.484 1.053 -4.301 1 91.56 23 SER B CA 1
ATOM 4081 C C . SER B 1 23 ? 15.922 -0.283 -4.887 1 91.56 23 SER B C 1
ATOM 4083 O O . SER B 1 23 ? 17.078 -0.441 -5.281 1 91.56 23 SER B O 1
ATOM 4085 N N . SER B 1 24 ? 15.031 -1.261 -4.902 1 92.56 24 SER B N 1
ATOM 4086 C CA . SER B 1 24 ? 15.359 -2.564 -5.473 1 92.56 24 SER B CA 1
ATOM 4087 C C . SER B 1 24 ? 15.688 -2.451 -6.957 1 92.56 24 SER B C 1
ATOM 4089 O O . SER B 1 24 ? 16.562 -3.154 -7.457 1 92.56 24 SER B O 1
ATOM 4091 N N . VAL B 1 25 ? 14.969 -1.598 -7.629 1 95.62 25 VAL B N 1
ATOM 4092 C CA . VAL B 1 25 ? 15.227 -1.389 -9.047 1 95.62 25 VAL B CA 1
ATOM 4093 C C . VAL B 1 25 ? 16.594 -0.72 -9.234 1 95.62 25 VAL B C 1
ATOM 4095 O O . VAL B 1 25 ? 17.359 -1.105 -10.109 1 95.62 25 VAL B O 1
ATOM 4098 N N . LEU B 1 26 ? 16.922 0.255 -8.359 1 94.44 26 LEU B N 1
ATOM 4099 C CA . LEU B 1 26 ? 18.219 0.908 -8.438 1 94.44 26 LEU B CA 1
ATOM 4100 C C . LEU B 1 26 ? 19.344 -0.088 -8.172 1 94.44 26 LEU B C 1
ATOM 4102 O O . LEU B 1 26 ? 20.359 -0.083 -8.867 1 94.44 26 LEU B O 1
ATOM 4106 N N . ASP B 1 27 ? 19.141 -0.927 -7.188 1 94.81 27 ASP B N 1
ATOM 4107 C CA . ASP B 1 27 ? 20.125 -1.958 -6.867 1 94.81 27 ASP B CA 1
ATOM 4108 C C . ASP B 1 27 ? 20.312 -2.922 -8.039 1 94.81 27 ASP B C 1
ATOM 4110 O O . ASP B 1 27 ? 21.438 -3.287 -8.375 1 94.81 27 ASP B O 1
ATOM 4114 N N . PHE B 1 28 ? 19.219 -3.295 -8.617 1 97.12 28 PHE B N 1
ATOM 4115 C CA . PHE B 1 28 ? 19.25 -4.156 -9.789 1 97.12 28 PHE B CA 1
ATOM 4116 C C . PHE B 1 28 ? 20.062 -3.512 -10.914 1 97.12 28 PHE B C 1
ATOM 4118 O O . PHE B 1 28 ? 20.922 -4.152 -11.516 1 97.12 28 PHE B O 1
ATOM 4125 N N . LEU B 1 29 ? 19.797 -2.264 -11.172 1 97.38 29 LEU B N 1
ATOM 4126 C CA . LEU B 1 29 ? 20.484 -1.56 -12.258 1 97.38 29 LEU B CA 1
ATOM 4127 C C . LEU B 1 29 ? 21.984 -1.497 -12.008 1 97.38 29 LEU B C 1
ATOM 4129 O O . LEU B 1 29 ? 22.781 -1.635 -12.945 1 97.38 29 LEU B O 1
ATOM 4133 N N . GLU B 1 30 ? 22.328 -1.329 -10.789 1 97.25 30 GLU B N 1
ATOM 4134 C CA . GLU B 1 30 ? 23.75 -1.289 -10.445 1 97.25 30 GLU B CA 1
ATOM 4135 C C . GLU B 1 30 ? 24.406 -2.654 -10.641 1 97.25 30 GLU B C 1
ATOM 4137 O O . GLU B 1 30 ? 25.484 -2.752 -11.234 1 97.25 30 GLU B O 1
ATOM 4142 N N . GLN B 1 31 ? 23.781 -3.686 -10.242 1 97.12 31 GLN B N 1
ATOM 4143 C CA . GLN B 1 31 ? 24.328 -5.035 -10.32 1 97.12 31 GLN B CA 1
ATOM 4144 C C . GLN B 1 31 ? 24.344 -5.539 -11.758 1 97.12 31 GLN B C 1
ATOM 4146 O O . GLN B 1 31 ? 25.156 -6.395 -12.117 1 97.12 31 GLN B O 1
ATOM 4151 N N . ALA B 1 32 ? 23.453 -5.027 -12.555 1 97.38 32 ALA B N 1
ATOM 4152 C CA . ALA B 1 32 ? 23.25 -5.516 -13.914 1 97.38 32 ALA B CA 1
ATOM 4153 C C . ALA B 1 32 ? 24.312 -4.953 -14.859 1 97.38 32 ALA B C 1
ATOM 4155 O O . ALA B 1 32 ? 24.516 -5.477 -15.961 1 97.38 32 ALA B O 1
ATOM 4156 N N . LYS B 1 33 ? 25.031 -3.936 -14.469 1 97.12 33 LYS B N 1
ATOM 4157 C CA . LYS B 1 33 ? 25.938 -3.205 -15.352 1 97.12 33 LYS B CA 1
ATOM 4158 C C . LYS B 1 33 ? 27 -4.129 -15.93 1 97.12 33 LYS B C 1
ATOM 4160 O O . LYS B 1 33 ? 27.094 -4.289 -17.156 1 97.12 33 LYS B O 1
ATOM 4165 N N . GLU B 1 34 ? 27.719 -4.824 -15.156 1 97.06 34 GLU B N 1
ATOM 4166 C CA . GLU B 1 34 ? 28.844 -5.641 -15.602 1 97.06 34 GLU B CA 1
ATOM 4167 C C . GLU B 1 34 ? 28.359 -6.848 -16.406 1 97.06 34 GLU B C 1
ATOM 4169 O O . GLU B 1 34 ? 28.875 -7.117 -17.5 1 97.06 34 GLU B O 1
ATOM 4174 N N . PRO B 1 35 ? 27.359 -7.52 -15.891 1 97.12 35 PRO B N 1
ATOM 4175 C CA . PRO B 1 35 ? 26.891 -8.664 -16.672 1 97.12 35 PRO B CA 1
ATOM 4176 C C . PRO B 1 35 ? 26.359 -8.258 -18.047 1 97.12 35 PRO B C 1
ATOM 4178 O O . PRO B 1 35 ? 26.578 -8.961 -19.031 1 97.12 35 PRO B O 1
ATOM 4181 N N . ILE B 1 36 ? 25.688 -7.176 -18.141 1 96.94 36 ILE B N 1
ATOM 4182 C CA . ILE B 1 36 ? 25.109 -6.723 -19.406 1 96.94 36 ILE B CA 1
ATOM 4183 C C . ILE B 1 36 ? 26.234 -6.371 -20.375 1 96.94 36 ILE B C 1
ATOM 4185 O O . ILE B 1 36 ? 26.156 -6.688 -21.562 1 96.94 36 ILE B O 1
ATOM 4189 N N . GLU B 1 37 ? 27.25 -5.773 -19.875 1 96.38 37 GLU B N 1
ATOM 4190 C CA . GLU B 1 37 ? 28.406 -5.461 -20.703 1 96.38 37 GLU B CA 1
ATOM 4191 C C . GLU B 1 37 ? 29.047 -6.73 -21.266 1 96.38 37 GLU B C 1
ATOM 4193 O O . GLU B 1 37 ? 29.469 -6.77 -22.422 1 96.38 37 GLU B O 1
ATOM 4198 N N . SER B 1 38 ? 29.062 -7.711 -20.484 1 95.88 38 SER B N 1
ATOM 4199 C CA . SER B 1 38 ? 29.688 -8.969 -20.875 1 95.88 38 SER B CA 1
ATOM 4200 C C . SER B 1 38 ? 28.859 -9.688 -21.938 1 95.88 38 SER B C 1
ATOM 4202 O O . SER B 1 38 ? 29.375 -10.531 -22.672 1 95.88 38 SER B O 1
ATOM 4204 N N . LEU B 1 39 ? 27.594 -9.383 -22.062 1 96.31 39 LEU B N 1
ATOM 4205 C CA . LEU B 1 39 ? 26.703 -10.102 -22.953 1 96.31 39 LEU B CA 1
ATOM 4206 C C . LEU B 1 39 ? 26.594 -9.383 -24.297 1 96.31 39 LEU B C 1
ATOM 4208 O O . LEU B 1 39 ? 25.859 -9.828 -25.188 1 96.31 39 LEU B O 1
ATOM 4212 N N . LYS B 1 40 ? 27.312 -8.312 -24.391 1 94.81 40 LYS B N 1
ATOM 4213 C CA . LYS B 1 40 ? 27.281 -7.582 -25.641 1 94.81 40 LYS B CA 1
ATOM 4214 C C . LYS B 1 40 ? 27.703 -8.469 -26.812 1 94.81 40 LYS B C 1
ATOM 4216 O O . LYS B 1 40 ? 28.641 -9.258 -26.688 1 94.81 40 LYS B O 1
ATOM 4221 N N . GLY B 1 41 ? 26.984 -8.406 -27.922 1 93.38 41 GLY B N 1
ATOM 4222 C CA . GLY B 1 41 ? 27.312 -9.18 -29.109 1 93.38 41 GLY B CA 1
ATOM 4223 C C . GLY B 1 41 ? 26.672 -10.555 -29.109 1 93.38 41 GLY B C 1
ATOM 4224 O O . GLY B 1 41 ? 26.734 -11.273 -30.109 1 93.38 41 GLY B O 1
ATOM 4225 N N . CYS B 1 42 ? 26.094 -10.898 -28.062 1 95 42 CYS B N 1
ATOM 4226 C CA . CYS B 1 42 ? 25.453 -12.195 -27.906 1 95 42 CYS B CA 1
ATOM 4227 C C . CYS B 1 42 ? 23.938 -12.055 -27.875 1 95 42 CYS B C 1
ATOM 4229 O O . CYS B 1 42 ? 23.406 -11.117 -27.281 1 95 42 CYS B O 1
ATOM 4231 N N . THR B 1 43 ? 23.266 -12.938 -28.562 1 97.62 43 THR B N 1
ATOM 4232 C CA . THR B 1 43 ? 21.812 -13.008 -28.453 1 97.62 43 THR B CA 1
ATOM 4233 C C . THR B 1 43 ? 21.391 -14.172 -27.547 1 97.62 43 THR B C 1
ATOM 4235 O O . THR B 1 43 ? 21.906 -15.289 -27.688 1 97.62 43 THR B O 1
ATOM 4238 N N . ILE B 1 44 ? 20.516 -13.883 -26.625 1 98.25 44 ILE B N 1
ATOM 4239 C CA . ILE B 1 44 ? 19.953 -14.922 -25.766 1 98.25 44 ILE B CA 1
ATOM 4240 C C . ILE B 1 44 ? 18.656 -15.445 -26.359 1 98.25 44 ILE B C 1
ATOM 4242 O O . ILE B 1 44 ? 17.719 -14.68 -26.609 1 98.25 44 ILE B O 1
ATOM 4246 N N . TRP B 1 45 ? 18.547 -16.703 -26.562 1 98 45 TRP B N 1
ATOM 4247 C CA . TRP B 1 45 ? 17.359 -17.328 -27.109 1 98 45 TRP B CA 1
ATOM 4248 C C . TRP B 1 45 ? 16.641 -18.141 -26.047 1 98 45 TRP B C 1
ATOM 4250 O O . TRP B 1 45 ? 17.172 -19.125 -25.531 1 98 45 TRP B O 1
ATOM 4260 N N . MET B 1 46 ? 15.422 -17.734 -25.734 1 97.88 46 MET B N 1
ATOM 4261 C CA . MET B 1 46 ? 14.562 -18.484 -24.828 1 97.88 46 MET B CA 1
ATOM 4262 C C . MET B 1 46 ? 13.664 -19.438 -25.609 1 97.88 46 MET B C 1
ATOM 4264 O O . MET B 1 46 ? 12.906 -19.016 -26.469 1 97.88 46 MET B O 1
ATOM 4268 N N . ILE B 1 47 ? 13.703 -20.719 -25.25 1 97.5 47 ILE B N 1
ATOM 4269 C CA . ILE B 1 47 ? 12.93 -21.719 -26 1 97.5 47 ILE B CA 1
ATOM 4270 C C . ILE B 1 47 ? 12.008 -22.484 -25.047 1 97.5 47 ILE B C 1
ATOM 4272 O O . ILE B 1 47 ? 12.469 -23.016 -24.031 1 97.5 47 ILE B O 1
ATOM 4276 N N . ASN B 1 48 ? 10.727 -22.469 -25.297 1 94.75 48 ASN B N 1
ATOM 4277 C CA . ASN B 1 48 ? 9.789 -23.281 -24.531 1 94.75 48 ASN B CA 1
ATOM 4278 C C . ASN B 1 48 ? 8.703 -23.875 -25.438 1 94.75 48 ASN B C 1
ATOM 4280 O O . ASN B 1 48 ? 8.844 -23.891 -26.656 1 94.75 48 ASN B O 1
ATOM 4284 N N . SER B 1 49 ? 7.672 -24.484 -24.875 1 90.75 49 SER B N 1
ATOM 4285 C CA . SER B 1 49 ? 6.77 -25.312 -25.672 1 90.75 49 SER B CA 1
ATOM 4286 C C . SER B 1 49 ? 5.488 -24.562 -26 1 90.75 49 SER B C 1
ATOM 4288 O O . SER B 1 49 ? 4.73 -24.984 -26.875 1 90.75 49 SER B O 1
ATOM 4290 N N . THR B 1 50 ? 5.23 -23.453 -25.266 1 84.75 50 THR B N 1
ATOM 4291 C CA . THR B 1 50 ? 3.994 -22.734 -25.547 1 84.75 50 THR B CA 1
ATOM 4292 C C . THR B 1 50 ? 4.188 -21.234 -25.375 1 84.75 50 THR B C 1
ATOM 4294 O O . THR B 1 50 ? 4.918 -20.797 -24.469 1 84.75 50 THR B O 1
ATOM 4297 N N . ALA B 1 51 ? 3.469 -20.531 -26.234 1 85.94 51 ALA B N 1
ATOM 4298 C CA . ALA B 1 51 ? 3.549 -19.078 -26.172 1 85.94 51 ALA B CA 1
ATOM 4299 C C . ALA B 1 51 ? 2.449 -18.5 -25.281 1 85.94 51 ALA B C 1
ATOM 4301 O O . ALA B 1 51 ? 2.498 -17.328 -24.891 1 85.94 51 ALA B O 1
ATOM 4302 N N . ILE B 1 52 ? 1.485 -19.219 -25.078 1 76.31 52 ILE B N 1
ATOM 4303 C CA . ILE B 1 52 ? 0.34 -18.781 -24.297 1 76.31 52 ILE B CA 1
ATOM 4304 C C . ILE B 1 52 ? -0.035 -19.844 -23.281 1 76.31 52 ILE B C 1
ATOM 4306 O O . ILE B 1 52 ? 0.021 -21.047 -23.578 1 76.31 52 ILE B O 1
ATOM 4310 N N . GLY B 1 53 ? -0.525 -19.375 -22.359 1 66.25 53 GLY B N 1
ATOM 4311 C CA . GLY B 1 53 ? -0.974 -20.344 -21.375 1 66.25 53 GLY B CA 1
ATOM 4312 C C . GLY B 1 53 ? 0.167 -21.062 -20.703 1 66.25 53 GLY B C 1
ATOM 4313 O O . GLY B 1 53 ? 1.265 -21.172 -21.25 1 66.25 53 GLY B O 1
ATOM 4314 N N . GLY B 1 54 ? 0.63 -20.844 -19.516 1 68.69 54 GLY B N 1
ATOM 4315 C CA . GLY B 1 54 ? 1.679 -21.469 -18.734 1 68.69 54 GLY B CA 1
ATOM 4316 C C . GLY B 1 54 ? 2.514 -20.484 -17.953 1 68.69 54 GLY B C 1
ATOM 4317 O O . GLY B 1 54 ? 2.561 -19.297 -18.297 1 68.69 54 GLY B O 1
ATOM 4318 N N . GLY B 1 55 ? 3.154 -21.109 -17.109 1 74.94 55 GLY B N 1
ATOM 4319 C CA . GLY B 1 55 ? 3.934 -20.281 -16.203 1 74.94 55 GLY B CA 1
ATOM 4320 C C . GLY B 1 55 ? 5.105 -19.594 -16.891 1 74.94 55 GLY B C 1
ATOM 4321 O O . GLY B 1 55 ? 5.387 -18.422 -16.625 1 74.94 55 GLY B O 1
ATOM 4322 N N . VAL B 1 56 ? 5.73 -20.344 -17.859 1 83.44 56 VAL B N 1
ATOM 4323 C CA . VAL B 1 56 ? 6.898 -19.781 -18.531 1 83.44 56 VAL B CA 1
ATOM 4324 C C . VAL B 1 56 ? 6.469 -18.656 -19.469 1 83.44 56 VAL B C 1
ATOM 4326 O O . VAL B 1 56 ? 7.07 -17.578 -19.453 1 83.44 56 VAL B O 1
ATOM 4329 N N . ALA B 1 57 ? 5.445 -18.922 -20.172 1 84.25 57 ALA B N 1
ATOM 4330 C CA . ALA B 1 57 ? 4.938 -17.938 -21.109 1 84.25 57 ALA B CA 1
ATOM 4331 C C . ALA B 1 57 ? 4.477 -16.672 -20.375 1 84.25 57 ALA B C 1
ATOM 4333 O O . ALA B 1 57 ? 4.523 -15.57 -20.938 1 84.25 57 ALA B O 1
ATOM 4334 N N . GLU B 1 58 ? 4.121 -16.797 -19.172 1 80.81 58 GLU B N 1
ATOM 4335 C CA . GLU B 1 58 ? 3.658 -15.664 -18.375 1 80.81 58 GLU B CA 1
ATOM 4336 C C . GLU B 1 58 ? 4.832 -14.867 -17.812 1 80.81 58 GLU B C 1
ATOM 4338 O O . GLU B 1 58 ? 4.738 -13.656 -17.641 1 80.81 58 GLU B O 1
ATOM 4343 N N . MET B 1 59 ? 5.809 -15.523 -17.625 1 87.62 59 MET B N 1
ATOM 4344 C CA . MET B 1 59 ? 6.949 -14.93 -16.938 1 87.62 59 MET B CA 1
ATOM 4345 C C . MET B 1 59 ? 7.887 -14.242 -17.922 1 87.62 59 MET B C 1
ATOM 4347 O O . MET B 1 59 ? 8.406 -13.156 -17.656 1 87.62 59 MET B O 1
ATOM 4351 N N . LEU B 1 60 ? 8.07 -14.727 -19.062 1 92.94 60 LEU B N 1
ATOM 4352 C CA . LEU B 1 60 ? 9.148 -14.352 -19.969 1 92.94 60 LEU B CA 1
ATOM 4353 C C . LEU B 1 60 ? 8.945 -12.938 -20.5 1 92.94 60 LEU B C 1
ATOM 4355 O O . LEU B 1 60 ? 9.891 -12.141 -20.531 1 92.94 60 LEU B O 1
ATOM 4359 N N . PRO B 1 61 ? 7.734 -12.547 -20.797 1 94 61 PRO B N 1
ATOM 4360 C CA . PRO B 1 61 ? 7.578 -11.258 -21.453 1 94 61 PRO B CA 1
ATOM 4361 C C . PRO B 1 61 ? 8.094 -10.094 -20.609 1 94 61 PRO B C 1
ATOM 4363 O O . PRO B 1 61 ? 8.836 -9.242 -21.109 1 94 61 PRO B O 1
ATOM 4366 N N . SER B 1 62 ? 7.758 -10.07 -19.406 1 95.38 62 SER B N 1
ATOM 4367 C CA . SER B 1 62 ? 8.188 -8.953 -18.562 1 95.38 62 SER B CA 1
ATOM 4368 C C . SER B 1 62 ? 9.703 -8.953 -18.391 1 95.38 62 SER B C 1
ATOM 4370 O O . SER B 1 62 ? 10.328 -7.891 -18.406 1 95.38 62 SER B O 1
ATOM 4372 N N . GLN B 1 63 ? 10.281 -10.062 -18.234 1 95.94 63 GLN B N 1
ATOM 4373 C CA . GLN B 1 63 ? 11.734 -10.164 -18.094 1 95.94 63 GLN B CA 1
ATOM 4374 C C . GLN B 1 63 ? 12.453 -9.711 -19.359 1 95.94 63 GLN B C 1
ATOM 4376 O O . GLN B 1 63 ? 13.43 -8.969 -19.281 1 95.94 63 GLN B O 1
ATOM 4381 N N . MET B 1 64 ? 11.93 -10.133 -20.438 1 96.81 64 MET B N 1
ATOM 4382 C CA . MET B 1 64 ? 12.531 -9.789 -21.719 1 96.81 64 MET B CA 1
ATOM 4383 C C . MET B 1 64 ? 12.445 -8.289 -21.984 1 96.81 64 MET B C 1
ATOM 4385 O O . MET B 1 64 ? 13.398 -7.684 -22.469 1 96.81 64 MET B O 1
ATOM 4389 N N . ARG B 1 65 ? 11.297 -7.684 -21.672 1 97 65 ARG B N 1
ATOM 4390 C CA . ARG B 1 65 ? 11.141 -6.25 -21.875 1 97 65 ARG B CA 1
ATOM 4391 C C . ARG B 1 65 ? 12.188 -5.465 -21.094 1 97 65 ARG B C 1
ATOM 4393 O O . ARG B 1 65 ? 12.797 -4.535 -21.641 1 97 65 ARG B O 1
ATOM 4400 N N . ILE B 1 66 ? 12.406 -5.844 -19.875 1 97.31 66 ILE B N 1
ATOM 4401 C CA . ILE B 1 66 ? 13.344 -5.137 -19.016 1 97.31 66 ILE B CA 1
ATOM 4402 C C . ILE B 1 66 ? 14.766 -5.301 -19.562 1 97.31 66 ILE B C 1
ATOM 4404 O O . ILE B 1 66 ? 15.516 -4.328 -19.656 1 97.31 66 ILE B O 1
ATOM 4408 N N . LEU B 1 67 ? 15.125 -6.5 -19.938 1 97.38 67 LEU B N 1
ATOM 4409 C CA . LEU B 1 67 ? 16.469 -6.762 -20.453 1 97.38 67 LEU B CA 1
ATOM 4410 C C . LEU B 1 67 ? 16.703 -6.031 -21.766 1 97.38 67 LEU B C 1
ATOM 4412 O O . LEU B 1 67 ? 17.766 -5.465 -21.984 1 97.38 67 LEU B O 1
ATOM 4416 N N . ARG B 1 68 ? 15.719 -6 -22.609 1 97.5 68 ARG B N 1
ATOM 4417 C CA . ARG B 1 68 ? 15.82 -5.285 -23.875 1 97.5 68 ARG B CA 1
ATOM 4418 C C . ARG B 1 68 ? 16.016 -3.789 -23.641 1 97.5 68 ARG B C 1
ATOM 4420 O O . ARG B 1 68 ? 16.797 -3.143 -24.344 1 97.5 68 ARG B O 1
ATOM 4427 N N . GLU B 1 69 ? 15.258 -3.293 -22.688 1 96.62 69 GLU B N 1
ATOM 4428 C CA . GLU B 1 69 ? 15.398 -1.881 -22.344 1 96.62 69 GLU B CA 1
ATOM 4429 C C . GLU B 1 69 ? 16.828 -1.556 -21.906 1 96.62 69 GLU B C 1
ATOM 4431 O O . GLU B 1 69 ? 17.297 -0.429 -22.094 1 96.62 69 GLU B O 1
ATOM 4436 N N . LEU B 1 70 ? 17.516 -2.504 -21.406 1 97.06 70 LEU B N 1
ATOM 4437 C CA . LEU B 1 70 ? 18.875 -2.301 -20.906 1 97.06 70 LEU B CA 1
ATOM 4438 C C . LEU B 1 70 ? 19.906 -2.646 -21.984 1 97.06 70 LEU B C 1
ATOM 4440 O O . LEU B 1 70 ? 21.109 -2.645 -21.703 1 97.06 70 LEU B O 1
ATOM 4444 N N . GLY B 1 71 ? 19.438 -3.053 -23.156 1 96.44 71 GLY B N 1
ATOM 4445 C CA . GLY B 1 71 ? 20.344 -3.248 -24.281 1 96.44 71 GLY B CA 1
ATOM 4446 C C . GLY B 1 71 ? 20.719 -4.703 -24.5 1 96.44 71 GLY B C 1
ATOM 4447 O O . GLY B 1 71 ? 21.609 -5.008 -25.297 1 96.44 71 GLY B O 1
ATOM 4448 N N . VAL B 1 72 ? 20.078 -5.605 -23.859 1 97.38 72 VAL B N 1
ATOM 4449 C CA . VAL B 1 72 ? 20.359 -7.027 -24.016 1 97.38 72 VAL B CA 1
ATOM 4450 C C . VAL B 1 72 ? 19.547 -7.574 -25.203 1 97.38 72 VAL B C 1
ATOM 4452 O O . VAL B 1 72 ? 18.344 -7.316 -25.312 1 97.38 72 VAL B O 1
ATOM 4455 N N . SER B 1 73 ? 20.203 -8.25 -26.062 1 97.81 73 SER B N 1
ATOM 4456 C CA . SER B 1 73 ? 19.516 -8.93 -27.141 1 97.81 73 SER B CA 1
ATOM 4457 C C . SER B 1 73 ? 18.922 -10.266 -26.688 1 97.81 73 SER B C 1
ATOM 4459 O O . SER B 1 73 ? 19.672 -11.203 -26.375 1 97.81 73 SER B O 1
ATOM 4461 N N . ILE B 1 74 ? 17.641 -10.328 -26.656 1 98.06 74 ILE B N 1
ATOM 4462 C CA . ILE B 1 74 ? 16.969 -11.531 -26.172 1 98.06 74 ILE B CA 1
ATOM 4463 C C . ILE B 1 74 ? 15.734 -11.812 -27.016 1 98.06 74 ILE B C 1
ATOM 4465 O O . ILE B 1 74 ? 14.984 -10.891 -27.359 1 98.06 74 ILE B O 1
ATOM 4469 N N . GLU B 1 75 ? 15.609 -13.062 -27.375 1 98.12 75 GLU B N 1
ATOM 4470 C CA . GLU B 1 75 ? 14.516 -13.492 -28.25 1 98.12 75 GLU B CA 1
ATOM 4471 C C . GLU B 1 75 ? 13.844 -14.758 -27.719 1 98.12 75 GLU B C 1
ATOM 4473 O O . GLU B 1 75 ? 14.359 -15.391 -26.797 1 98.12 75 GLU B O 1
ATOM 4478 N N . TRP B 1 76 ? 12.617 -15.023 -28.281 1 97.88 76 TRP B N 1
ATOM 4479 C CA . TRP B 1 76 ? 11.766 -16.094 -27.766 1 97.88 76 TRP B CA 1
ATOM 4480 C C . TRP B 1 76 ? 11.273 -17 -28.875 1 97.88 76 TRP B C 1
ATOM 4482 O O . TRP B 1 76 ? 10.688 -16.531 -29.859 1 97.88 76 TRP B O 1
ATOM 4492 N N . LEU B 1 77 ? 11.594 -18.266 -28.734 1 97.5 77 LEU B N 1
ATOM 4493 C CA . LEU B 1 77 ? 11.148 -19.297 -29.672 1 97.5 77 LEU B CA 1
ATOM 4494 C C . LEU B 1 77 ? 10.273 -20.328 -28.984 1 97.5 77 LEU B C 1
ATOM 4496 O O . LEU B 1 77 ? 10.523 -20.688 -27.828 1 97.5 77 LEU B O 1
ATOM 4500 N N . VAL B 1 78 ? 9.289 -20.812 -29.734 1 96.12 78 VAL B N 1
ATOM 4501 C CA . VAL B 1 78 ? 8.406 -21.859 -29.234 1 96.12 78 VAL B CA 1
ATOM 4502 C C . VAL B 1 78 ? 8.383 -23.031 -30.203 1 96.12 78 VAL B C 1
ATOM 4504 O O . VAL B 1 78 ? 8.25 -22.828 -31.422 1 96.12 78 VAL B O 1
ATOM 4507 N N . ILE B 1 79 ? 8.508 -24.156 -29.688 1 94.75 79 ILE B N 1
ATOM 4508 C CA . ILE B 1 79 ? 8.484 -25.328 -30.562 1 94.75 79 ILE B CA 1
ATOM 4509 C C . ILE B 1 79 ? 7.055 -25.594 -31.031 1 94.75 79 ILE B C 1
ATOM 4511 O O . ILE B 1 79 ? 6.094 -25.266 -30.328 1 94.75 79 ILE B O 1
ATOM 4515 N N . GLU B 1 80 ? 6.98 -26.125 -32.188 1 91.94 80 GLU B N 1
ATOM 4516 C CA . GLU B 1 80 ? 5.695 -26.5 -32.75 1 91.94 80 GLU B CA 1
ATOM 4517 C C . GLU B 1 80 ? 5.57 -28.016 -32.875 1 91.94 80 GLU B C 1
ATOM 4519 O O . GLU B 1 80 ? 6.531 -28.688 -33.25 1 91.94 80 GLU B O 1
ATOM 4524 N N . ALA B 1 81 ? 4.457 -28.5 -32.312 1 87.06 81 ALA B N 1
ATOM 4525 C CA . ALA B 1 81 ? 4.184 -29.922 -32.438 1 87.06 81 ALA B CA 1
ATOM 4526 C C . ALA B 1 81 ? 2.764 -30.172 -32.938 1 87.06 81 ALA B C 1
ATOM 4528 O O . ALA B 1 81 ? 1.822 -29.5 -32.531 1 87.06 81 ALA B O 1
ATOM 4529 N N . GLU B 1 82 ? 2.561 -30.984 -33.969 1 78.31 82 GLU B N 1
ATOM 4530 C CA . GLU B 1 82 ? 1.251 -31.344 -34.531 1 78.31 82 GLU B CA 1
ATOM 4531 C C . GLU B 1 82 ? 0.747 -32.656 -33.938 1 78.31 82 GLU B C 1
ATOM 4533 O O . GLU B 1 82 ? -0.452 -32.938 -33.969 1 78.31 82 GLU B O 1
ATOM 4538 N N . LYS B 1 83 ? 1.519 -33.375 -33.375 1 74.88 83 LYS B N 1
ATOM 4539 C CA . LYS B 1 83 ? 1.158 -34.719 -32.938 1 74.88 83 LYS B CA 1
ATOM 4540 C C . LYS B 1 83 ? 0.637 -34.719 -31.484 1 74.88 83 LYS B C 1
ATOM 4542 O O . LYS B 1 83 ? 1.358 -34.344 -30.562 1 74.88 83 LYS B O 1
ATOM 4547 N N . ASP B 1 84 ? -0.408 -35.188 -31.328 1 80.38 84 ASP B N 1
ATOM 4548 C CA . ASP B 1 84 ? -1.021 -35.344 -30.016 1 80.38 84 ASP B CA 1
ATOM 4549 C C . ASP B 1 84 ? -0.168 -36.25 -29.125 1 80.38 84 ASP B C 1
ATOM 4551 O O . ASP B 1 84 ? -0.103 -36.031 -27.906 1 80.38 84 ASP B O 1
ATOM 4555 N N . ALA B 1 85 ? 0.529 -37.062 -29.766 1 86 85 ALA B N 1
ATOM 4556 C CA . ALA B 1 85 ? 1.346 -38.031 -29.031 1 86 85 ALA B CA 1
ATOM 4557 C C . ALA B 1 85 ? 2.484 -37.312 -28.297 1 86 85 ALA B C 1
ATOM 4559 O O . ALA B 1 85 ? 2.889 -37.75 -27.219 1 86 85 ALA B O 1
ATOM 4560 N N . PHE B 1 86 ? 2.979 -36.375 -28.844 1 91.19 86 PHE B N 1
ATOM 4561 C CA . PHE B 1 86 ? 4.051 -35.594 -28.219 1 91.19 86 PHE B CA 1
ATOM 4562 C C . PHE B 1 86 ? 3.559 -34.906 -26.953 1 91.19 86 PHE B C 1
ATOM 4564 O O . PHE B 1 86 ? 4.227 -34.938 -25.922 1 91.19 86 PHE B O 1
ATOM 4571 N N . PHE B 1 87 ? 2.471 -34.312 -27.047 1 83.81 87 PHE B N 1
ATOM 4572 C CA . PHE B 1 87 ? 1.913 -33.625 -25.906 1 83.81 87 PHE B CA 1
ATOM 4573 C C . PHE B 1 87 ? 1.547 -34.594 -24.797 1 83.81 87 PHE B C 1
ATOM 4575 O O . PHE B 1 87 ? 1.703 -34.281 -23.609 1 83.81 87 PHE B O 1
ATOM 4582 N N . ASP B 1 88 ? 1.07 -35.656 -25.203 1 84.88 88 ASP B N 1
ATOM 4583 C CA . ASP B 1 88 ? 0.785 -36.719 -24.234 1 84.88 88 ASP B CA 1
ATOM 4584 C C . ASP B 1 88 ? 2.057 -37.156 -23.5 1 84.88 88 ASP B C 1
ATOM 4586 O O . ASP B 1 88 ? 2.055 -37.312 -22.281 1 84.88 88 ASP B O 1
ATOM 4590 N N . LEU B 1 89 ? 3.051 -37.375 -24.266 1 90.88 89 LEU B N 1
ATOM 4591 C CA . LEU B 1 89 ? 4.328 -37.812 -23.688 1 90.88 89 LEU B CA 1
ATOM 4592 C C . LEU B 1 89 ? 4.855 -36.75 -22.719 1 90.88 89 LEU B C 1
ATOM 4594 O O . LEU B 1 89 ? 5.27 -37.062 -21.609 1 90.88 89 LEU B O 1
ATOM 4598 N N . THR B 1 90 ? 4.883 -35.531 -23.172 1 88.88 90 THR B N 1
ATOM 4599 C CA . THR B 1 90 ? 5.469 -34.469 -22.359 1 88.88 90 THR B CA 1
ATOM 4600 C C . THR B 1 90 ? 4.652 -34.25 -21.094 1 88.88 90 THR B C 1
ATOM 4602 O O . THR B 1 90 ? 5.203 -33.906 -20.031 1 88.88 90 THR B O 1
ATOM 4605 N N . LYS B 1 91 ? 3.396 -34.406 -21.172 1 82.62 91 LYS B N 1
ATOM 4606 C CA . LYS B 1 91 ? 2.566 -34.406 -19.969 1 82.62 91 LYS B CA 1
ATOM 4607 C C . LYS B 1 91 ? 2.953 -35.531 -19.016 1 82.62 91 LYS B C 1
ATOM 4609 O O . LYS B 1 91 ? 3.004 -35.312 -17.797 1 82.62 91 LYS B O 1
ATOM 4614 N N . ARG B 1 92 ? 3.158 -36.656 -19.547 1 86.31 92 ARG B N 1
ATOM 4615 C CA . ARG B 1 92 ? 3.598 -37.781 -18.719 1 86.31 92 ARG B CA 1
ATOM 4616 C C . ARG B 1 92 ? 4.941 -37.469 -18.062 1 86.31 92 ARG B C 1
ATOM 4618 O O . ARG B 1 92 ? 5.156 -37.812 -16.906 1 86.31 92 ARG B O 1
ATOM 4625 N N . ILE B 1 93 ? 5.844 -36.906 -18.797 1 90.5 93 ILE B N 1
ATOM 4626 C CA . ILE B 1 93 ? 7.145 -36.531 -18.266 1 90.5 93 ILE B CA 1
ATOM 4627 C C . ILE B 1 93 ? 6.961 -35.531 -17.125 1 90.5 93 ILE B C 1
ATOM 4629 O O . ILE B 1 93 ? 7.543 -35.688 -16.047 1 90.5 93 ILE B O 1
ATOM 4633 N N . HIS B 1 94 ? 6.168 -34.562 -17.375 1 84.38 94 HIS B N 1
ATOM 4634 C CA . HIS B 1 94 ? 5.867 -33.562 -16.359 1 84.38 94 HIS B CA 1
ATOM 4635 C C . HIS B 1 94 ? 5.316 -34.188 -15.094 1 84.38 94 HIS B C 1
ATOM 4637 O O . HIS B 1 94 ? 5.789 -33.906 -13.992 1 84.38 94 HIS B O 1
ATOM 4643 N N . ASN B 1 95 ? 4.387 -34.969 -15.203 1 80.12 95 ASN B N 1
ATOM 4644 C CA . ASN B 1 95 ? 3.768 -35.656 -14.078 1 80.12 95 ASN B CA 1
ATOM 4645 C C . ASN B 1 95 ? 4.766 -36.562 -13.336 1 80.12 95 ASN B C 1
ATOM 4647 O O . ASN B 1 95 ? 4.758 -36.625 -12.109 1 80.12 95 ASN B O 1
ATOM 4651 N N . ALA B 1 96 ? 5.535 -37.188 -14.102 1 86.56 96 ALA B N 1
ATOM 4652 C CA . ALA B 1 96 ? 6.52 -38.094 -13.508 1 86.56 96 ALA B CA 1
ATOM 4653 C C . ALA B 1 96 ? 7.535 -37.312 -12.664 1 86.56 96 ALA B C 1
ATOM 4655 O O . ALA B 1 96 ? 7.953 -37.781 -11.602 1 86.56 96 ALA B O 1
ATOM 4656 N N . ILE B 1 97 ? 7.898 -36.188 -13.148 1 87.12 97 ILE B N 1
ATOM 4657 C CA . ILE B 1 97 ? 8.836 -35.375 -12.398 1 87.12 97 ILE B CA 1
ATOM 4658 C C . ILE B 1 97 ? 8.203 -34.938 -11.078 1 87.12 97 ILE B C 1
ATOM 4660 O O . ILE B 1 97 ? 8.898 -34.781 -10.07 1 87.12 97 ILE B O 1
ATOM 4664 N N . HIS B 1 98 ? 6.887 -34.906 -11.055 1 79 98 HIS B N 1
ATOM 4665 C CA . HIS B 1 98 ? 6.152 -34.562 -9.836 1 79 98 HIS B CA 1
ATOM 4666 C C . HIS B 1 98 ? 5.805 -35.844 -9.047 1 79 98 HIS B C 1
ATOM 4668 O O . HIS B 1 98 ? 5.039 -35.781 -8.086 1 79 98 HIS B O 1
ATOM 4674 N N . GLY B 1 99 ? 6.273 -36.906 -9.57 1 78.81 99 GLY B N 1
ATOM 4675 C CA . GLY B 1 99 ? 6.082 -38.156 -8.859 1 78.81 99 GLY B CA 1
ATOM 4676 C C . GLY B 1 99 ? 4.77 -38.844 -9.195 1 78.81 99 GLY B C 1
ATOM 4677 O O . GLY B 1 99 ? 4.32 -39.719 -8.461 1 78.81 99 GLY B O 1
ATOM 4678 N N . SER B 1 100 ? 4.121 -38.406 -10.141 1 76.62 100 SER B N 1
ATOM 4679 C CA . SER B 1 100 ? 2.834 -38.969 -10.531 1 76.62 100 SER B CA 1
ATOM 4680 C C . SER B 1 100 ? 2.947 -39.75 -11.836 1 76.62 100 SER B C 1
ATOM 4682 O O . SER B 1 100 ? 3.805 -39.438 -12.672 1 76.62 100 SER B O 1
ATOM 4684 N N . GLY B 1 101 ? 2.025 -40.75 -12 1 81.06 101 GLY B N 1
ATOM 4685 C CA . GLY B 1 101 ? 2.033 -41.562 -13.195 1 81.06 101 GLY B CA 1
ATOM 4686 C C . GLY B 1 101 ? 2.641 -42.938 -12.969 1 81.06 101 GLY B C 1
ATOM 4687 O O . GLY B 1 101 ? 2.795 -43.375 -11.828 1 81.06 101 GLY B O 1
ATOM 4688 N N . ASN B 1 102 ? 2.867 -43.688 -14.023 1 85.75 102 ASN B N 1
ATOM 4689 C CA . ASN B 1 102 ? 3.342 -45.062 -13.906 1 85.75 102 ASN B CA 1
ATOM 4690 C C . ASN B 1 102 ? 4.852 -45.156 -14.109 1 85.75 102 ASN B C 1
ATOM 4692 O O . ASN B 1 102 ? 5.449 -46.188 -13.898 1 85.75 102 ASN B O 1
ATOM 4696 N N . GLY B 1 103 ? 5.48 -44.031 -14.539 1 87.69 103 GLY B N 1
ATOM 4697 C CA . GLY B 1 103 ? 6.926 -43.969 -14.664 1 87.69 103 GLY B CA 1
ATOM 4698 C C . GLY B 1 103 ? 7.457 -44.812 -15.805 1 87.69 103 GLY B C 1
ATOM 4699 O O . GLY B 1 103 ? 8.602 -45.281 -15.758 1 87.69 103 GLY B O 1
ATOM 4700 N N . VAL B 1 104 ? 6.676 -45.125 -16.734 1 92.38 104 VAL B N 1
ATOM 4701 C CA . VAL B 1 104 ? 7.102 -45.969 -17.844 1 92.38 104 VAL B CA 1
ATOM 4702 C C . VAL B 1 104 ? 7.379 -45.094 -19.078 1 92.38 104 VAL B C 1
ATOM 4704 O O . VAL B 1 104 ? 6.484 -44.406 -19.578 1 92.38 104 VAL B O 1
ATOM 4707 N N . PHE B 1 105 ? 8.562 -45.156 -19.578 1 95.5 105 PHE B N 1
ATOM 4708 C CA . PHE B 1 105 ? 9 -44.5 -20.797 1 95.5 105 PHE B CA 1
ATOM 4709 C C . PHE B 1 105 ? 9.688 -45.469 -21.734 1 95.5 105 PHE B C 1
ATOM 4711 O O . PHE B 1 105 ? 10.695 -46.062 -21.375 1 95.5 105 PHE B O 1
ATOM 4718 N N . THR B 1 106 ? 9.258 -45.531 -22.969 1 94.56 106 THR B N 1
ATOM 4719 C CA . THR B 1 106 ? 9.703 -46.562 -23.922 1 94.56 106 THR B CA 1
ATOM 4720 C C . THR B 1 106 ? 10.562 -45.938 -25.016 1 94.56 106 THR B C 1
ATOM 4722 O O . THR B 1 106 ? 10.734 -44.719 -25.062 1 94.56 106 THR B O 1
ATOM 4725 N N . GLU B 1 107 ? 11.062 -46.812 -25.938 1 94.94 107 GLU B N 1
ATOM 4726 C CA . GLU B 1 107 ? 11.828 -46.375 -27.094 1 94.94 107 GLU B CA 1
ATOM 4727 C C . GLU B 1 107 ? 10.938 -45.656 -28.094 1 94.94 107 GLU B C 1
ATOM 4729 O O . GLU B 1 107 ? 11.391 -44.75 -28.797 1 94.94 107 GLU B O 1
ATOM 4734 N N . GLU B 1 108 ? 9.75 -46.062 -28.109 1 95.19 108 GLU B N 1
ATOM 4735 C CA . GLU B 1 108 ? 8.797 -45.344 -28.953 1 95.19 108 GLU B CA 1
ATOM 4736 C C . GLU B 1 108 ? 8.586 -43.906 -28.484 1 95.19 108 GLU B C 1
ATOM 4738 O O . GLU B 1 108 ? 8.43 -43 -29.281 1 95.19 108 GLU B O 1
ATOM 4743 N N . ASP B 1 109 ? 8.523 -43.75 -27.172 1 95.81 109 ASP B N 1
ATOM 4744 C CA . ASP B 1 109 ? 8.438 -42.406 -26.594 1 95.81 109 ASP B CA 1
ATOM 4745 C C . ASP B 1 109 ? 9.633 -41.562 -27.016 1 95.81 109 ASP B C 1
ATOM 4747 O O . ASP B 1 109 ? 9.469 -40.375 -27.375 1 95.81 109 ASP B O 1
ATOM 4751 N N . ARG B 1 110 ? 10.758 -42.156 -26.984 1 96.06 110 ARG B N 1
ATOM 4752 C CA . ARG B 1 110 ? 11.984 -41.438 -27.344 1 96.06 110 ARG B CA 1
ATOM 4753 C C . ARG B 1 110 ? 11.938 -41 -28.797 1 96.06 110 ARG B C 1
ATOM 4755 O O . ARG B 1 110 ? 12.406 -39.906 -29.141 1 96.06 110 ARG B O 1
ATOM 4762 N N . LYS B 1 111 ? 11.492 -41.875 -29.656 1 96.12 111 LYS B N 1
ATOM 4763 C CA . LYS B 1 111 ? 11.398 -41.562 -31.078 1 96.12 111 LYS B CA 1
ATOM 4764 C C . LYS B 1 111 ? 10.508 -40.344 -31.312 1 96.12 111 LYS B C 1
ATOM 4766 O O . LYS B 1 111 ? 10.867 -39.438 -32.062 1 96.12 111 LYS B O 1
ATOM 4771 N N . ILE B 1 112 ? 9.414 -40.344 -30.672 1 95.56 112 ILE B N 1
ATOM 4772 C CA . ILE B 1 112 ? 8.477 -39.25 -30.812 1 95.56 112 ILE B CA 1
ATOM 4773 C C . ILE B 1 112 ? 9.109 -37.969 -30.266 1 95.56 112 ILE B C 1
ATOM 4775 O O . ILE B 1 112 ? 8.992 -36.906 -30.875 1 95.56 112 ILE B O 1
ATOM 4779 N N . TYR B 1 113 ? 9.727 -38.094 -29.109 1 96 113 TYR B N 1
ATOM 4780 C CA . TYR B 1 113 ? 10.391 -37 -28.422 1 96 113 TYR B CA 1
ATOM 4781 C C . TYR B 1 113 ? 11.43 -36.344 -29.328 1 96 113 TYR B C 1
ATOM 4783 O O . TYR B 1 113 ? 11.422 -35.125 -29.516 1 96 113 TYR B O 1
ATOM 4791 N N . GLU B 1 114 ? 12.188 -37.094 -29.984 1 96.25 114 GLU B N 1
ATOM 4792 C CA . GLU B 1 114 ? 13.289 -36.625 -30.812 1 96.25 114 GLU B CA 1
ATOM 4793 C C . GLU B 1 114 ? 12.789 -36.156 -32.188 1 96.25 114 GLU B C 1
ATOM 4795 O O . GLU B 1 114 ? 13.305 -35.188 -32.719 1 96.25 114 GLU B O 1
ATOM 4800 N N . GLU B 1 115 ? 11.812 -36.812 -32.688 1 96.19 115 GLU B N 1
ATOM 4801 C CA . GLU B 1 115 ? 11.281 -36.469 -34 1 96.19 115 GLU B CA 1
ATOM 4802 C C . GLU B 1 115 ? 10.68 -35.062 -34 1 96.19 115 GLU B C 1
ATOM 4804 O O . GLU B 1 115 ? 10.945 -34.281 -34.906 1 96.19 115 GLU B O 1
ATOM 4809 N N . VAL B 1 116 ? 9.891 -34.781 -33.031 1 95.81 116 VAL B N 1
ATOM 4810 C CA . VAL B 1 116 ? 9.242 -33.5 -32.938 1 95.81 116 VAL B CA 1
ATOM 4811 C C . VAL B 1 116 ? 10.305 -32.406 -32.844 1 95.81 116 VAL B C 1
ATOM 4813 O O . VAL B 1 116 ? 10.219 -31.359 -33.5 1 95.81 116 VAL B O 1
ATOM 4816 N N . ASN B 1 117 ? 11.273 -32.594 -31.984 1 96.44 117 ASN B N 1
ATOM 4817 C CA . ASN B 1 117 ? 12.328 -31.609 -31.812 1 96.44 117 ASN B CA 1
ATOM 4818 C C . ASN B 1 117 ? 13.172 -31.469 -33.094 1 96.44 117 ASN B C 1
ATOM 4820 O O . ASN B 1 117 ? 13.578 -30.359 -33.438 1 96.44 117 ASN B O 1
ATOM 4824 N N . GLN B 1 118 ? 13.398 -32.562 -33.781 1 96 118 GLN B N 1
ATOM 4825 C CA . GLN B 1 118 ? 14.133 -32.5 -35.031 1 96 118 GLN B CA 1
ATOM 4826 C C . GLN B 1 118 ? 13.391 -31.672 -36.094 1 96 118 GLN B C 1
ATOM 4828 O O . GLN B 1 118 ? 14.016 -30.938 -36.844 1 96 118 GLN B O 1
ATOM 4833 N N . ASN B 1 119 ? 12.156 -31.797 -36.062 1 96.25 119 ASN B N 1
ATOM 4834 C CA . ASN B 1 119 ? 11.344 -31.047 -37 1 96.25 119 ASN B CA 1
ATOM 4835 C C . ASN B 1 119 ? 11.43 -29.547 -36.75 1 96.25 119 ASN B C 1
ATOM 4837 O O . ASN B 1 119 ? 11.172 -28.734 -37.625 1 96.25 119 ASN B O 1
ATOM 4841 N N . ASN B 1 120 ? 11.773 -29.156 -35.562 1 96.94 120 ASN B N 1
ATOM 4842 C CA . ASN B 1 120 ? 11.867 -27.75 -35.188 1 96.94 120 ASN B CA 1
ATOM 4843 C C . ASN B 1 120 ? 13.281 -27.203 -35.406 1 96.94 120 ASN B C 1
ATOM 4845 O O . ASN B 1 120 ? 13.5 -26 -35.344 1 96.94 120 ASN B O 1
ATOM 4849 N N . LEU B 1 121 ? 14.25 -28.031 -35.719 1 96.88 121 LEU B N 1
ATOM 4850 C CA . LEU B 1 121 ? 15.672 -27.703 -35.719 1 96.88 121 LEU B CA 1
ATOM 4851 C C . LEU B 1 121 ? 16 -26.734 -36.875 1 96.88 121 LEU B C 1
ATOM 4853 O O . LEU B 1 121 ? 16.766 -25.797 -36.688 1 96.88 121 LEU B O 1
ATOM 4857 N N . PRO B 1 122 ? 15.492 -26.922 -38.062 1 96.75 122 PRO B N 1
ATOM 4858 C CA . PRO B 1 122 ? 15.875 -26.047 -39.156 1 96.75 122 PRO B CA 1
ATOM 4859 C C . PRO B 1 122 ? 15.617 -24.562 -38.844 1 96.75 122 PRO B C 1
ATOM 4861 O O . PRO B 1 122 ? 16.484 -23.719 -39.125 1 96.75 122 PRO B O 1
ATOM 4864 N N . LYS B 1 123 ? 14.508 -24.297 -38.312 1 96.44 123 LYS B N 1
ATOM 4865 C CA . LYS B 1 123 ? 14.195 -22.906 -38 1 96.44 123 LYS B CA 1
ATOM 4866 C C . LYS B 1 123 ? 15.125 -22.359 -36.906 1 96.44 123 LYS B C 1
ATOM 4868 O O . LYS B 1 123 ? 15.523 -21.203 -36.969 1 96.44 123 LYS B O 1
ATOM 4873 N N . ALA B 1 124 ? 15.406 -23.156 -35.938 1 96.81 124 ALA B N 1
ATOM 4874 C CA . ALA B 1 124 ? 16.344 -22.75 -34.906 1 96.81 124 ALA B CA 1
ATOM 4875 C C . ALA B 1 124 ? 17.719 -22.406 -35.5 1 96.81 124 ALA B C 1
ATOM 4877 O O . ALA B 1 124 ? 18.312 -21.391 -35.125 1 96.81 124 ALA B O 1
ATOM 4878 N N . LEU B 1 125 ? 18.172 -23.25 -36.406 1 96.94 125 LEU B N 1
ATOM 4879 C CA . LEU B 1 125 ? 19.484 -23.078 -36.969 1 96.94 125 LEU B CA 1
ATOM 4880 C C . LEU B 1 125 ? 19.531 -21.844 -37.875 1 96.94 125 LEU B C 1
ATOM 4882 O O . LEU B 1 125 ? 20.578 -21.234 -38.062 1 96.94 125 LEU B O 1
ATOM 4886 N N . GLU B 1 126 ? 18.406 -21.531 -38.406 1 97.12 126 GLU B N 1
ATOM 4887 C CA . GLU B 1 126 ? 18.297 -20.328 -39.219 1 97.12 126 GLU B CA 1
ATOM 4888 C C . GLU B 1 126 ? 18.469 -19.062 -38.375 1 97.12 126 GLU B C 1
ATOM 4890 O O . GLU B 1 126 ? 18.984 -18.047 -38.844 1 97.12 126 GLU B O 1
ATOM 4895 N N . LEU B 1 127 ? 18.094 -19.078 -37.156 1 97.25 127 LEU B N 1
ATOM 4896 C CA . LEU B 1 127 ? 18 -17.875 -36.312 1 97.25 127 LEU B CA 1
ATOM 4897 C C . LEU B 1 127 ? 19.172 -17.781 -35.344 1 97.25 127 LEU B C 1
ATOM 4899 O O . LEU B 1 127 ? 19.641 -16.688 -35.062 1 97.25 127 LEU B O 1
ATOM 4903 N N . ILE B 1 128 ? 19.641 -18.875 -34.875 1 97.38 128 ILE B N 1
ATOM 4904 C CA . ILE B 1 128 ? 20.672 -18.922 -33.844 1 97.38 128 ILE B CA 1
ATOM 4905 C C . ILE B 1 128 ? 22.047 -18.859 -34.5 1 97.38 128 ILE B C 1
ATOM 4907 O O . ILE B 1 128 ? 22.297 -19.547 -35.469 1 97.38 128 ILE B O 1
ATOM 4911 N N . ASN B 1 129 ? 22.891 -18.094 -33.938 1 97 129 ASN B N 1
ATOM 4912 C CA . ASN B 1 129 ? 24.234 -17.922 -34.469 1 97 129 ASN B CA 1
ATOM 4913 C C . ASN B 1 129 ? 25.297 -18.406 -33.469 1 97 129 ASN B C 1
ATOM 4915 O O . ASN B 1 129 ? 25 -18.594 -32.281 1 97 129 ASN B O 1
ATOM 4919 N N . ASP B 1 130 ? 26.484 -18.609 -34.031 1 96.5 130 ASP B N 1
ATOM 4920 C CA . ASP B 1 130 ? 27.609 -18.938 -33.156 1 96.5 130 ASP B CA 1
ATOM 4921 C C . ASP B 1 130 ? 27.844 -17.828 -32.125 1 96.5 130 ASP B C 1
ATOM 4923 O O . ASP B 1 130 ? 27.766 -16.641 -32.469 1 96.5 130 ASP B O 1
ATOM 4927 N N . GLY B 1 131 ? 28.062 -18.234 -30.906 1 95.56 131 GLY B N 1
ATOM 4928 C CA . GLY B 1 131 ? 28.312 -17.25 -29.859 1 95.56 131 GLY B CA 1
ATOM 4929 C C . GLY B 1 131 ? 27.062 -16.922 -29.062 1 95.56 131 GLY B C 1
ATOM 4930 O O . GLY B 1 131 ? 27.156 -16.297 -28 1 95.56 131 GLY B O 1
ATOM 4931 N N . ASP B 1 132 ? 25.906 -17.328 -29.484 1 97.38 132 ASP B N 1
ATOM 4932 C CA . ASP B 1 132 ? 24.656 -17.078 -28.781 1 97.38 132 ASP B CA 1
ATOM 4933 C C . ASP B 1 132 ? 24.516 -17.984 -27.562 1 97.38 132 ASP B C 1
ATOM 4935 O O . ASP B 1 132 ? 25.297 -18.922 -27.391 1 97.38 132 ASP B O 1
ATOM 4939 N N . ILE B 1 133 ? 23.656 -17.578 -26.719 1 97.94 133 ILE B N 1
ATOM 4940 C CA . ILE B 1 133 ? 23.266 -18.406 -25.578 1 97.94 133 ILE B CA 1
ATOM 4941 C C . ILE B 1 133 ? 21.828 -18.891 -25.766 1 97.94 133 ILE B C 1
ATOM 4943 O O . ILE B 1 133 ? 20.938 -18.094 -26.094 1 97.94 133 ILE B O 1
ATOM 4947 N N . VAL B 1 134 ? 21.625 -20.188 -25.547 1 98.06 134 VAL B N 1
ATOM 4948 C CA . VAL B 1 134 ? 20.297 -20.766 -25.688 1 98.06 134 VAL B CA 1
ATOM 4949 C C . VAL B 1 134 ? 19.812 -21.281 -24.328 1 98.06 134 VAL B C 1
ATOM 4951 O O . VAL B 1 134 ? 20.516 -22.047 -23.672 1 98.06 134 VAL B O 1
ATOM 4954 N N . VAL B 1 135 ? 18.688 -20.797 -23.922 1 98.06 135 VAL B N 1
ATOM 4955 C CA . VAL B 1 135 ? 18.047 -21.281 -22.703 1 98.06 135 VAL B CA 1
ATOM 4956 C C . VAL B 1 135 ? 16.812 -22.094 -23.047 1 98.06 135 VAL B C 1
ATOM 4958 O O . VAL B 1 135 ? 15.852 -21.578 -23.625 1 98.06 135 VAL B O 1
ATOM 4961 N N . VAL B 1 136 ? 16.844 -23.312 -22.656 1 97.81 136 VAL B N 1
ATOM 4962 C CA . VAL B 1 136 ? 15.734 -24.219 -22.906 1 97.81 136 VAL B CA 1
ATOM 4963 C C . VAL B 1 136 ? 14.922 -24.422 -21.625 1 97.81 136 VAL B C 1
ATOM 4965 O O . VAL B 1 136 ? 15.469 -24.828 -20.609 1 97.81 136 VAL B O 1
ATOM 4968 N N . HIS B 1 137 ? 13.664 -24.125 -21.766 1 95.94 137 HIS B N 1
ATOM 4969 C CA . HIS B 1 137 ? 12.805 -24.234 -20.594 1 95.94 137 HIS B CA 1
ATOM 4970 C C . HIS B 1 137 ? 12.031 -25.547 -20.594 1 95.94 137 HIS B C 1
ATOM 4972 O O . HIS B 1 137 ? 11.344 -25.859 -21.562 1 95.94 137 HIS B O 1
ATOM 4978 N N . ASP B 1 138 ? 12.172 -26.281 -19.5 1 92.69 138 ASP B N 1
ATOM 4979 C CA . ASP B 1 138 ? 11.398 -27.484 -19.219 1 92.69 138 ASP B CA 1
ATOM 4980 C C . ASP B 1 138 ? 11.719 -28.594 -20.219 1 92.69 138 ASP B C 1
ATOM 4982 O O . ASP B 1 138 ? 12.508 -28.375 -21.156 1 92.69 138 ASP B O 1
ATOM 4986 N N . PRO B 1 139 ? 11.211 -29.781 -20.109 1 93.38 139 PRO B N 1
ATOM 4987 C CA . PRO B 1 139 ? 11.734 -30.938 -20.812 1 93.38 139 PRO B CA 1
ATOM 4988 C C . PRO B 1 139 ? 11.289 -31 -22.266 1 93.38 139 PRO B C 1
ATOM 4990 O O . PRO B 1 139 ? 11.914 -31.688 -23.094 1 93.38 139 PRO B O 1
ATOM 4993 N N . GLN B 1 140 ? 10.281 -30.297 -22.625 1 92.75 140 GLN B N 1
ATOM 4994 C CA . GLN B 1 140 ? 9.688 -30.484 -23.953 1 92.75 140 GLN B CA 1
ATOM 4995 C C . GLN B 1 140 ? 10.711 -30.234 -25.047 1 92.75 140 GLN B C 1
ATOM 4997 O O . GLN B 1 140 ? 10.875 -31.078 -25.938 1 92.75 140 GLN B O 1
ATOM 5002 N N . PRO B 1 141 ? 11.43 -29.203 -24.953 1 95.81 141 PRO B N 1
ATOM 5003 C CA . PRO B 1 141 ? 12.406 -28.969 -26.016 1 95.81 141 PRO B CA 1
ATOM 5004 C C . PRO B 1 141 ? 13.789 -29.516 -25.688 1 95.81 141 PRO B C 1
ATOM 5006 O O . PRO B 1 141 ? 14.773 -29.156 -26.344 1 95.81 141 PRO B O 1
ATOM 5009 N N . MET B 1 142 ? 13.977 -30.281 -24.766 1 95.94 142 MET B N 1
ATOM 5010 C CA . MET B 1 142 ? 15.258 -30.672 -24.188 1 95.94 142 MET B CA 1
ATOM 5011 C C . MET B 1 142 ? 16.156 -31.312 -25.25 1 95.94 142 MET B C 1
ATOM 5013 O O . MET B 1 142 ? 17.359 -31.047 -25.281 1 95.94 142 MET B O 1
ATOM 5017 N N . PRO B 1 143 ? 15.664 -32.125 -26.234 1 96.12 143 PRO B N 1
ATOM 5018 C CA . PRO B 1 143 ? 16.547 -32.781 -27.203 1 96.12 143 PRO B CA 1
ATOM 5019 C C . PRO B 1 143 ? 17.219 -31.781 -28.156 1 96.12 143 PRO B C 1
ATOM 5021 O O . PRO B 1 143 ? 18.188 -32.125 -28.812 1 96.12 143 PRO B O 1
ATOM 5024 N N . LEU B 1 144 ? 16.703 -30.625 -28.188 1 94.62 144 LEU B N 1
ATOM 5025 C CA . LEU B 1 144 ? 17.188 -29.625 -29.141 1 94.62 144 LEU B CA 1
ATOM 5026 C C . LEU B 1 144 ? 18.656 -29.297 -28.859 1 94.62 144 LEU B C 1
ATOM 5028 O O . LEU B 1 144 ? 19.391 -28.906 -29.766 1 94.62 144 LEU B O 1
ATOM 5032 N N . ALA B 1 145 ? 19.062 -29.375 -27.625 1 92.75 145 ALA B N 1
ATOM 5033 C CA . ALA B 1 145 ? 20.391 -28.938 -27.234 1 92.75 145 ALA B CA 1
ATOM 5034 C C . ALA B 1 145 ? 21.469 -29.656 -28.062 1 92.75 145 ALA B C 1
ATOM 5036 O O . ALA B 1 145 ? 22.297 -29.016 -28.703 1 92.75 145 ALA B O 1
ATOM 5037 N N . ALA B 1 146 ? 21.422 -30.984 -28.047 1 91.38 146 ALA B N 1
ATOM 5038 C CA . ALA B 1 146 ? 22.391 -31.766 -28.797 1 91.38 146 ALA B CA 1
ATOM 5039 C C . ALA B 1 146 ? 22.312 -31.453 -30.297 1 91.38 146 ALA B C 1
ATOM 5041 O O . ALA B 1 146 ? 23.359 -31.359 -30.953 1 91.38 146 ALA B O 1
ATOM 5042 N N . MET B 1 147 ? 21.188 -31.25 -30.75 1 96 147 MET B N 1
ATOM 5043 C CA . MET B 1 147 ? 20.969 -31.031 -32.188 1 96 147 MET B CA 1
ATOM 5044 C C . MET B 1 147 ? 21.562 -29.688 -32.625 1 96 147 MET B C 1
ATOM 5046 O O . MET B 1 147 ? 22.172 -29.594 -33.688 1 96 147 MET B O 1
ATOM 5050 N N . ILE B 1 148 ? 21.375 -28.734 -31.828 1 96.69 148 ILE B N 1
ATOM 5051 C CA . ILE B 1 148 ? 21.875 -27.391 -32.125 1 96.69 148 ILE B CA 1
ATOM 5052 C C . ILE B 1 148 ? 23.391 -27.359 -32 1 96.69 148 ILE B C 1
ATOM 5054 O O . ILE B 1 148 ? 24.078 -26.812 -32.875 1 96.69 148 ILE B O 1
ATOM 5058 N N . LYS B 1 149 ? 23.938 -27.984 -31.031 1 95.12 149 LYS B N 1
ATOM 5059 C CA . LYS B 1 149 ? 25.375 -27.938 -30.734 1 95.12 149 LYS B CA 1
ATOM 5060 C C . LYS B 1 149 ? 26.188 -28.656 -31.812 1 95.12 149 LYS B C 1
ATOM 5062 O O . LYS B 1 149 ? 27.359 -28.375 -32 1 95.12 149 LYS B O 1
ATOM 5067 N N . ARG B 1 150 ? 25.594 -29.531 -32.5 1 94.75 150 ARG B N 1
ATOM 5068 C CA . ARG B 1 150 ? 26.25 -30.219 -33.594 1 94.75 150 ARG B CA 1
ATOM 5069 C C . ARG B 1 150 ? 26.531 -29.25 -34.75 1 94.75 150 ARG B C 1
ATOM 5071 O O . ARG B 1 150 ? 27.422 -29.484 -35.562 1 94.75 150 ARG B O 1
ATOM 5078 N N . LYS B 1 151 ? 25.797 -28.219 -34.781 1 96.19 151 LYS B N 1
ATOM 5079 C CA . LYS B 1 151 ? 25.859 -27.344 -35.969 1 96.19 151 LYS B CA 1
ATOM 5080 C C . LYS B 1 151 ? 26.312 -25.938 -35.562 1 96.19 151 LYS B C 1
ATOM 5082 O O . LYS B 1 151 ? 26.781 -25.188 -36.438 1 96.19 151 LYS B O 1
ATOM 5087 N N . LYS B 1 152 ? 26.156 -25.594 -34.344 1 95.94 152 LYS B N 1
ATOM 5088 C CA . LYS B 1 152 ? 26.469 -24.25 -33.844 1 95.94 152 LYS B CA 1
ATOM 5089 C C . LYS B 1 152 ? 27.344 -24.281 -32.594 1 95.94 152 LYS B C 1
ATOM 5091 O O . LYS B 1 152 ? 27.188 -25.188 -31.766 1 95.94 152 LYS B O 1
ATOM 5096 N N . ASN B 1 153 ? 28.234 -23.297 -32.5 1 95.69 153 ASN B N 1
ATOM 5097 C CA . ASN B 1 153 ? 29 -23.094 -31.266 1 95.69 153 ASN B CA 1
ATOM 5098 C C . ASN B 1 153 ? 28.266 -22.141 -30.312 1 95.69 153 ASN B C 1
ATOM 5100 O O . ASN B 1 153 ? 28.5 -20.938 -30.328 1 95.69 153 ASN B O 1
ATOM 5104 N N . VAL B 1 154 ? 27.453 -22.703 -29.5 1 96.5 154 VAL B N 1
ATOM 5105 C CA . VAL B 1 154 ? 26.625 -21.922 -28.578 1 96.5 154 VAL B CA 1
ATOM 5106 C C . VAL B 1 154 ? 26.703 -22.516 -27.172 1 96.5 154 VAL B C 1
ATOM 5108 O O . VAL B 1 154 ? 27.109 -23.656 -27 1 96.5 154 VAL B O 1
ATOM 5111 N N . SER B 1 155 ? 26.469 -21.703 -26.188 1 96.5 155 SER B N 1
ATOM 5112 C CA . SER B 1 155 ? 26.219 -22.172 -24.828 1 96.5 155 SER B CA 1
ATOM 5113 C C . SER B 1 155 ? 24.734 -22.484 -24.625 1 96.5 155 SER B C 1
ATOM 5115 O O . SER B 1 155 ? 23.875 -21.672 -24.984 1 96.5 155 SER B O 1
ATOM 5117 N N . ILE B 1 156 ? 24.406 -23.641 -24.031 1 97.5 156 ILE B N 1
ATOM 5118 C CA . ILE B 1 156 ? 23 -24 -23.875 1 97.5 156 ILE B CA 1
ATOM 5119 C C . ILE B 1 156 ? 22.719 -24.312 -22.406 1 97.5 156 ILE B C 1
ATOM 5121 O O . ILE B 1 156 ? 23.422 -25.109 -21.781 1 97.5 156 ILE B O 1
ATOM 5125 N N . ILE B 1 157 ? 21.734 -23.656 -21.844 1 97.94 157 ILE B N 1
ATOM 5126 C CA . ILE B 1 157 ? 21.312 -23.781 -20.453 1 97.94 157 ILE B CA 1
ATOM 5127 C C . ILE B 1 157 ? 19.922 -24.391 -20.375 1 97.94 157 ILE B C 1
ATOM 5129 O O . ILE B 1 157 ? 19.031 -24.031 -21.141 1 97.94 157 ILE B O 1
ATOM 5133 N N . TRP B 1 158 ? 19.75 -25.375 -19.469 1 97.81 158 TRP B N 1
ATOM 5134 C CA . TRP B 1 158 ? 18.438 -25.938 -19.25 1 97.81 158 TRP B CA 1
ATOM 5135 C C . TRP B 1 158 ? 17.812 -25.406 -17.969 1 97.81 158 TRP B C 1
ATOM 5137 O O . TRP B 1 158 ? 18.406 -25.516 -16.891 1 97.81 158 TRP B O 1
ATOM 5147 N N . ARG B 1 159 ? 16.656 -24.797 -18.109 1 96.88 159 ARG B N 1
ATOM 5148 C CA . ARG B 1 159 ? 15.883 -24.328 -16.969 1 96.88 159 ARG B CA 1
ATOM 5149 C C . ARG B 1 159 ? 14.695 -25.25 -16.703 1 96.88 159 ARG B C 1
ATOM 5151 O O . ARG B 1 159 ? 13.766 -25.328 -17.5 1 96.88 159 ARG B O 1
ATOM 5158 N N . CYS B 1 160 ? 14.773 -25.906 -15.547 1 93.5 160 CYS B N 1
ATOM 5159 C CA . CYS B 1 160 ? 13.672 -26.766 -15.133 1 93.5 160 CYS B CA 1
ATOM 5160 C C . CYS B 1 160 ? 12.812 -26.078 -14.07 1 93.5 160 CYS B C 1
ATOM 5162 O O . CYS B 1 160 ? 13.266 -25.875 -12.938 1 93.5 160 CYS B O 1
ATOM 5164 N N . HIS B 1 161 ? 11.594 -25.828 -14.367 1 88.69 161 HIS B N 1
ATOM 5165 C CA . HIS B 1 161 ? 10.695 -25.125 -13.453 1 88.69 161 HIS B CA 1
ATOM 5166 C C . HIS B 1 161 ? 9.945 -26.094 -12.562 1 88.69 161 HIS B C 1
ATOM 5168 O O . HIS B 1 161 ? 9.266 -25.688 -11.617 1 88.69 161 HIS B O 1
ATOM 5174 N N . ILE B 1 162 ? 10.078 -27.359 -12.883 1 81.19 162 ILE B N 1
ATOM 5175 C CA . ILE B 1 162 ? 9.312 -28.375 -12.18 1 81.19 162 ILE B CA 1
ATOM 5176 C C . ILE B 1 162 ? 10.25 -29.234 -11.328 1 81.19 162 ILE B C 1
ATOM 5178 O O . ILE B 1 162 ? 11.453 -29.312 -11.609 1 81.19 162 ILE B O 1
ATOM 5182 N N . GLY B 1 163 ? 9.711 -29.797 -10.305 1 80.19 163 GLY B N 1
ATOM 5183 C CA . GLY B 1 163 ? 10.531 -30.656 -9.469 1 80.19 163 GLY B CA 1
ATOM 5184 C C . GLY B 1 163 ? 9.789 -31.203 -8.266 1 80.19 163 GLY B C 1
ATOM 5185 O O . GLY B 1 163 ? 8.664 -30.797 -7.98 1 80.19 163 GLY B O 1
ATOM 5186 N N . LEU B 1 164 ? 10.391 -32.156 -7.789 1 78.44 164 LEU B N 1
ATOM 5187 C CA . LEU B 1 164 ? 9.93 -32.812 -6.566 1 78.44 164 LEU B CA 1
ATOM 5188 C C . LEU B 1 164 ? 11.094 -33.062 -5.621 1 78.44 164 LEU B C 1
ATOM 5190 O O . LEU B 1 164 ? 12.18 -33.469 -6.066 1 78.44 164 LEU B O 1
ATOM 5194 N N . GLU B 1 165 ? 10.836 -32.906 -4.395 1 79.56 165 GLU B N 1
ATOM 5195 C CA . GLU B 1 165 ? 11.898 -33.094 -3.408 1 79.56 165 GLU B CA 1
ATOM 5196 C C . GLU B 1 165 ? 12.164 -34.594 -3.195 1 79.56 165 GLU B C 1
ATOM 5198 O O . GLU B 1 165 ? 13.305 -35 -2.951 1 79.56 165 GLU B O 1
ATOM 5203 N N . GLU B 1 166 ? 11.211 -35.344 -3.338 1 79.19 166 GLU B N 1
ATOM 5204 C CA . GLU B 1 166 ? 11.328 -36.781 -3.023 1 79.19 166 GLU B CA 1
ATOM 5205 C C . GLU B 1 166 ? 11.719 -37.594 -4.258 1 79.19 166 GLU B C 1
ATOM 5207 O O . GLU B 1 166 ? 11.258 -37.281 -5.363 1 79.19 166 GLU B O 1
ATOM 5212 N N . ASP B 1 167 ? 12.602 -38.531 -3.98 1 82.81 167 ASP B N 1
ATOM 5213 C CA . ASP B 1 167 ? 12.93 -39.5 -5.031 1 82.81 167 ASP B CA 1
ATOM 5214 C C . ASP B 1 167 ? 12.008 -40.719 -4.973 1 82.81 167 ASP B C 1
ATOM 5216 O O . ASP B 1 167 ? 11.898 -41.375 -3.934 1 82.81 167 ASP B O 1
ATOM 5220 N N . THR B 1 168 ? 11.336 -40.938 -5.98 1 87.06 168 THR B N 1
ATOM 5221 C CA . THR B 1 168 ? 10.469 -42.094 -6.113 1 87.06 168 THR B CA 1
ATOM 5222 C C . THR B 1 168 ? 10.883 -42.938 -7.316 1 87.06 168 THR B C 1
ATOM 5224 O O . THR B 1 168 ? 11.742 -42.531 -8.102 1 87.06 168 THR B O 1
ATOM 5227 N N . GLU B 1 169 ? 10.242 -44.094 -7.414 1 91 169 GLU B N 1
ATOM 5228 C CA . GLU B 1 169 ? 10.5 -44.906 -8.586 1 91 169 GLU B CA 1
ATOM 5229 C C . GLU B 1 169 ? 10.102 -44.188 -9.875 1 91 169 GLU B C 1
ATOM 5231 O O . GLU B 1 169 ? 10.766 -44.344 -10.898 1 91 169 GLU B O 1
ATOM 5236 N N . VAL B 1 170 ? 9.117 -43.469 -9.703 1 91.19 170 VAL B N 1
ATOM 5237 C CA . VAL B 1 170 ? 8.602 -42.75 -10.867 1 91.19 170 VAL B CA 1
ATOM 5238 C C . VAL B 1 170 ? 9.562 -41.625 -11.258 1 91.19 170 VAL B C 1
ATOM 5240 O O . VAL B 1 170 ? 9.898 -41.469 -12.43 1 91.19 170 VAL B O 1
ATOM 5243 N N . THR B 1 171 ? 10.016 -40.906 -10.281 1 90.81 171 THR B N 1
ATOM 5244 C CA . THR B 1 171 ? 10.945 -39.812 -10.578 1 90.81 171 THR B CA 1
ATOM 5245 C C . THR B 1 171 ? 12.266 -40.375 -11.094 1 90.81 171 THR B C 1
ATOM 5247 O O . THR B 1 171 ? 12.883 -39.781 -12 1 90.81 171 THR B O 1
ATOM 5250 N N . ASP B 1 172 ? 12.68 -41.438 -10.586 1 91.88 172 ASP B N 1
ATOM 5251 C CA . ASP B 1 172 ? 13.898 -42.094 -11.062 1 91.88 172 ASP B CA 1
ATOM 5252 C C . ASP B 1 172 ? 13.773 -42.5 -12.531 1 91.88 172 ASP B C 1
ATOM 5254 O O . ASP B 1 172 ? 14.711 -42.312 -13.312 1 91.88 172 ASP B O 1
ATOM 5258 N N . ALA B 1 173 ? 12.641 -43 -12.789 1 93.75 173 ALA B N 1
ATOM 5259 C CA . ALA B 1 173 ? 12.406 -43.469 -14.148 1 93.75 173 ALA B CA 1
ATOM 5260 C C . ALA B 1 173 ? 12.469 -42.312 -15.148 1 93.75 173 ALA B C 1
ATOM 5262 O O . ALA B 1 173 ? 13.047 -42.469 -16.219 1 93.75 173 ALA B O 1
ATOM 5263 N N . VAL B 1 174 ? 11.859 -41.281 -14.82 1 93.94 174 VAL B N 1
ATOM 5264 C CA . VAL B 1 174 ? 11.828 -40.156 -15.758 1 93.94 174 VAL B CA 1
ATOM 5265 C C . VAL B 1 174 ? 13.219 -39.562 -15.891 1 93.94 174 VAL B C 1
ATOM 5267 O O . VAL B 1 174 ? 13.633 -39.156 -16.984 1 93.94 174 VAL B O 1
ATOM 5270 N N . TRP B 1 175 ? 13.938 -39.438 -14.852 1 92.81 175 TRP B N 1
ATOM 5271 C CA . TRP B 1 175 ? 15.289 -38.906 -14.922 1 92.81 175 TRP B CA 1
ATOM 5272 C C . TRP B 1 175 ? 16.219 -39.812 -15.719 1 92.81 175 TRP B C 1
ATOM 5274 O O . TRP B 1 175 ? 17.125 -39.312 -16.406 1 92.81 175 TRP B O 1
ATOM 5284 N N . LYS B 1 176 ? 15.992 -41.031 -15.648 1 93.06 176 LYS B N 1
ATOM 5285 C CA . LYS B 1 176 ? 16.734 -41.969 -16.484 1 93.06 176 LYS B CA 1
ATOM 5286 C C . LYS B 1 176 ? 16.422 -41.75 -17.969 1 93.06 176 LYS B C 1
ATOM 5288 O O . LYS B 1 176 ? 17.297 -41.844 -18.812 1 93.06 176 LYS B O 1
ATOM 5293 N N . PHE B 1 177 ? 15.227 -41.562 -18.156 1 95.19 177 PHE B N 1
ATOM 5294 C CA . PHE B 1 177 ? 14.789 -41.312 -19.516 1 95.19 177 PHE B CA 1
ATOM 5295 C C . PHE B 1 177 ? 15.438 -40.031 -20.062 1 95.19 177 PHE B C 1
ATOM 5297 O O . PHE B 1 177 ? 15.812 -40 -21.234 1 95.19 177 PHE B O 1
ATOM 5304 N N . LEU B 1 178 ? 15.594 -39 -19.219 1 94.56 178 LEU B N 1
ATOM 5305 C CA . LEU B 1 178 ? 16.062 -37.688 -19.641 1 94.56 178 LEU B CA 1
ATOM 5306 C C . LEU B 1 178 ? 17.594 -37.625 -19.609 1 94.56 178 LEU B C 1
ATOM 5308 O O . LEU B 1 178 ? 18.188 -36.719 -20.203 1 94.56 178 LEU B O 1
ATOM 5312 N N . GLU B 1 179 ? 18.234 -38.5 -19.016 1 92.88 179 GLU B N 1
ATOM 5313 C CA . GLU B 1 179 ? 19.672 -38.469 -18.719 1 92.88 179 GLU B CA 1
ATOM 5314 C C . GLU B 1 179 ? 20.484 -38.312 -20 1 92.88 179 GLU B C 1
ATOM 5316 O O . GLU B 1 179 ? 21.438 -37.531 -20.047 1 92.88 179 GLU B O 1
ATOM 5321 N N . PRO B 1 180 ? 20.141 -39 -21.062 1 93.25 180 PRO B N 1
ATOM 5322 C CA . PRO B 1 180 ? 20.953 -38.875 -22.281 1 93.25 180 PRO B CA 1
ATOM 5323 C C . PRO B 1 180 ? 20.969 -37.469 -22.828 1 93.25 180 PRO B C 1
ATOM 5325 O O . PRO B 1 180 ? 21.906 -37.062 -23.516 1 93.25 180 PRO B O 1
ATOM 5328 N N . TYR B 1 181 ? 19.984 -36.75 -22.516 1 94.62 181 TYR B N 1
ATOM 5329 C CA . TYR B 1 181 ? 19.875 -35.406 -23.078 1 94.62 181 TYR B CA 1
ATOM 5330 C C . TYR B 1 181 ? 20.578 -34.406 -22.188 1 94.62 181 TYR B C 1
ATOM 5332 O O . TYR B 1 181 ? 20.906 -33.312 -22.625 1 94.62 181 TYR B O 1
ATOM 5340 N N . THR B 1 182 ? 20.797 -34.656 -20.906 1 93.25 182 THR B N 1
ATOM 5341 C CA . THR B 1 182 ? 21.359 -33.688 -19.953 1 93.25 182 THR B CA 1
ATOM 5342 C C . THR B 1 182 ? 22.844 -33.469 -20.234 1 93.25 182 THR B C 1
ATOM 5344 O O . THR B 1 182 ? 23.359 -32.375 -19.938 1 93.25 182 THR B O 1
ATOM 5347 N N . ASN B 1 183 ? 23.5 -34.312 -20.875 1 89.44 183 ASN B N 1
ATOM 5348 C CA . ASN B 1 183 ? 24.938 -34.25 -21.109 1 89.44 183 ASN B CA 1
ATOM 5349 C C . ASN B 1 183 ? 25.281 -33.125 -22.109 1 89.44 183 ASN B C 1
ATOM 5351 O O . ASN B 1 183 ? 26.406 -32.625 -22.141 1 89.44 183 ASN B O 1
ATOM 5355 N N . ASP B 1 184 ? 24.375 -32.781 -22.828 1 91.62 184 ASP B N 1
ATOM 5356 C CA . ASP B 1 184 ? 24.625 -31.812 -23.891 1 91.62 184 ASP B CA 1
ATOM 5357 C C . ASP B 1 184 ? 24.422 -30.375 -23.406 1 91.62 184 ASP B C 1
ATOM 5359 O O . ASP B 1 184 ? 24.688 -29.422 -24.141 1 91.62 184 ASP B O 1
ATOM 5363 N N . TYR B 1 185 ? 23.969 -30.188 -22.234 1 96.56 185 TYR B N 1
ATOM 5364 C CA . TYR B 1 185 ? 23.75 -28.859 -21.672 1 96.56 185 TYR B CA 1
ATOM 5365 C C . TYR B 1 185 ? 25 -28.391 -20.922 1 96.56 185 TYR B C 1
ATOM 5367 O O . TYR B 1 185 ? 25.656 -29.188 -20.25 1 96.56 185 TYR B O 1
ATOM 5375 N N . ASP B 1 186 ? 25.281 -27.125 -21.031 1 96.12 186 ASP B N 1
ATOM 5376 C CA . ASP B 1 186 ? 26.469 -26.562 -20.391 1 96.12 186 ASP B CA 1
ATOM 5377 C C . ASP B 1 186 ? 26.172 -26.203 -18.922 1 96.12 186 ASP B C 1
ATOM 5379 O O . ASP B 1 186 ? 27.094 -26.172 -18.109 1 96.12 186 ASP B O 1
ATOM 5383 N N . HIS B 1 187 ? 24.984 -25.906 -18.641 1 97.19 187 HIS B N 1
ATOM 5384 C CA . HIS B 1 187 ? 24.594 -25.469 -17.297 1 97.19 187 HIS B CA 1
ATOM 5385 C C . HIS B 1 187 ? 23.109 -25.734 -17.062 1 97.19 187 HIS B C 1
ATOM 5387 O O . HIS B 1 187 ? 22.344 -25.938 -18 1 97.19 187 HIS B O 1
ATOM 5393 N N . PHE B 1 188 ? 22.781 -25.844 -15.766 1 97.56 188 PHE B N 1
ATOM 5394 C CA . PHE B 1 188 ? 21.406 -26.125 -15.383 1 97.56 188 PHE B CA 1
ATOM 5395 C C . PHE B 1 188 ? 20.891 -25.094 -14.391 1 97.56 188 PHE B C 1
ATOM 5397 O O . PHE B 1 188 ? 21.672 -24.516 -13.633 1 97.56 188 PHE B O 1
ATOM 5404 N N . VAL B 1 189 ? 19.594 -24.812 -14.461 1 97.25 189 VAL B N 1
ATOM 5405 C CA . VAL B 1 189 ? 18.938 -23.938 -13.5 1 97.25 189 VAL B CA 1
ATOM 5406 C C . VAL B 1 189 ? 17.688 -24.625 -12.938 1 97.25 189 VAL B C 1
ATOM 5408 O O . VAL B 1 189 ? 16.828 -25.094 -13.703 1 97.25 189 VAL B O 1
ATOM 5411 N N . PHE B 1 190 ? 17.641 -24.719 -11.633 1 95.5 190 PHE B N 1
ATOM 5412 C CA . PHE B 1 190 ? 16.484 -25.266 -10.953 1 95.5 190 PHE B CA 1
ATOM 5413 C C . PHE B 1 190 ? 15.883 -24.25 -9.992 1 95.5 190 PHE B C 1
ATOM 5415 O O . PHE B 1 190 ? 16.516 -23.234 -9.688 1 95.5 190 PHE B O 1
ATOM 5422 N N . SER B 1 191 ? 14.656 -24.531 -9.516 1 93.44 191 SER B N 1
ATOM 5423 C CA . SER B 1 191 ? 13.953 -23.609 -8.625 1 93.44 191 SER B CA 1
ATOM 5424 C C . SER B 1 191 ? 14.406 -23.781 -7.18 1 93.44 191 SER B C 1
ATOM 5426 O O . SER B 1 191 ? 14.406 -22.828 -6.406 1 93.44 191 SER B O 1
ATOM 5428 N N . LEU B 1 192 ? 14.719 -24.984 -6.855 1 92.44 192 LEU B N 1
ATOM 5429 C CA . LEU B 1 192 ? 15.18 -25.344 -5.52 1 92.44 192 LEU B CA 1
ATOM 5430 C C . LEU B 1 192 ? 16.359 -26.312 -5.598 1 92.44 192 LEU B C 1
ATOM 5432 O O . LEU B 1 192 ? 16.453 -27.109 -6.535 1 92.44 192 LEU B O 1
ATOM 5436 N N . PRO B 1 193 ? 17.188 -26.297 -4.613 1 90.75 193 PRO B N 1
ATOM 5437 C CA . PRO B 1 193 ? 18.312 -27.219 -4.621 1 90.75 193 PRO B CA 1
ATOM 5438 C C . PRO B 1 193 ? 17.859 -28.688 -4.625 1 90.75 193 PRO B C 1
ATOM 5440 O O . PRO B 1 193 ? 18.469 -29.516 -5.309 1 90.75 193 PRO B O 1
ATOM 5443 N N . SER B 1 194 ? 16.828 -28.922 -3.91 1 88.38 194 SER B N 1
ATOM 5444 C CA . SER B 1 194 ? 16.375 -30.297 -3.746 1 88.38 194 SER B CA 1
ATOM 5445 C C . SER B 1 194 ? 15.773 -30.844 -5.043 1 88.38 194 SER B C 1
ATOM 5447 O O . SER B 1 194 ? 15.578 -32.062 -5.184 1 88.38 194 SER B O 1
ATOM 5449 N N . TYR B 1 195 ? 15.492 -30.016 -5.977 1 90.19 195 TYR B N 1
ATOM 5450 C CA . TYR B 1 195 ? 14.898 -30.438 -7.238 1 90.19 195 TYR B CA 1
ATOM 5451 C C . TYR B 1 195 ? 15.961 -30.969 -8.188 1 90.19 195 TYR B C 1
ATOM 5453 O O . TYR B 1 195 ? 15.648 -31.656 -9.164 1 90.19 195 TYR B O 1
ATOM 5461 N N . ALA B 1 196 ? 17.172 -30.594 -7.973 1 91.56 196 ALA B N 1
ATOM 5462 C CA . ALA B 1 196 ? 18.25 -30.953 -8.883 1 91.56 196 ALA B CA 1
ATOM 5463 C C . ALA B 1 196 ? 18.766 -32.375 -8.594 1 91.56 196 ALA B C 1
ATOM 5465 O O . ALA B 1 196 ? 19.188 -32.656 -7.477 1 91.56 196 ALA B O 1
ATOM 5466 N N . PRO B 1 197 ? 18.672 -33.188 -9.602 1 89.81 197 PRO B N 1
ATOM 5467 C CA . PRO B 1 197 ? 19.312 -34.5 -9.406 1 89.81 197 PRO B CA 1
ATOM 5468 C C . PRO B 1 197 ? 20.781 -34.406 -8.992 1 89.81 197 PRO B C 1
ATOM 5470 O O . PRO B 1 197 ? 21.484 -33.5 -9.43 1 89.81 197 PRO B O 1
ATOM 5473 N N . LYS B 1 198 ? 21.25 -35.375 -8.25 1 89.81 198 LYS B N 1
ATOM 5474 C CA . LYS B 1 198 ? 22.609 -35.375 -7.691 1 89.81 198 LYS B CA 1
ATOM 5475 C C . LYS B 1 198 ? 23.656 -35.25 -8.789 1 89.81 198 LYS B C 1
ATOM 5477 O O . LYS B 1 198 ? 24.641 -34.531 -8.633 1 89.81 198 LYS B O 1
ATOM 5482 N N . SER B 1 199 ? 23.422 -35.875 -9.883 1 89.25 199 SER B N 1
ATOM 5483 C CA . SER B 1 199 ? 24.406 -35.906 -10.961 1 89.25 199 SER B CA 1
ATOM 5484 C C . SER B 1 199 ? 24.547 -34.562 -11.633 1 89.25 199 SER B C 1
ATOM 5486 O O . SER B 1 199 ? 25.547 -34.281 -12.297 1 89.25 199 SER B O 1
ATOM 5488 N N . LEU B 1 200 ? 23.578 -33.656 -11.422 1 93.25 200 LEU B N 1
ATOM 5489 C CA . LEU B 1 200 ? 23.594 -32.375 -12.125 1 93.25 200 LEU B CA 1
ATOM 5490 C C . LEU B 1 200 ? 23.969 -31.234 -11.188 1 93.25 200 LEU B C 1
ATOM 5492 O O . LEU B 1 200 ? 24.188 -30.109 -11.625 1 93.25 200 LEU B O 1
ATOM 5496 N N . GLN B 1 201 ? 24.109 -31.438 -9.961 1 92.81 201 GLN B N 1
ATOM 5497 C CA . GLN B 1 201 ? 24.203 -30.422 -8.914 1 92.81 201 GLN B CA 1
ATOM 5498 C C . GLN B 1 201 ? 25.453 -29.562 -9.109 1 92.81 201 GLN B C 1
ATOM 5500 O O . GLN B 1 201 ? 25.422 -28.359 -8.844 1 92.81 201 GLN B O 1
ATOM 5505 N N . LYS B 1 202 ? 26.484 -30.125 -9.648 1 91.94 202 LYS B N 1
ATOM 5506 C CA . LYS B 1 202 ? 27.75 -29.391 -9.789 1 91.94 202 LYS B CA 1
ATOM 5507 C C . LYS B 1 202 ? 27.625 -28.297 -10.852 1 91.94 202 LYS B C 1
ATOM 5509 O O . LYS B 1 202 ? 28.359 -27.297 -10.805 1 91.94 202 LYS B O 1
ATOM 5514 N N . ARG B 1 203 ? 26.766 -28.438 -11.836 1 95.25 203 ARG B N 1
ATOM 5515 C CA . ARG B 1 203 ? 26.562 -27.469 -12.914 1 95.25 203 ARG B CA 1
ATOM 5516 C C . ARG B 1 203 ? 25.203 -26.797 -12.789 1 95.25 203 ARG B C 1
ATOM 5518 O O . ARG B 1 203 ? 24.547 -26.516 -13.797 1 95.25 203 ARG B O 1
ATOM 5525 N N . THR B 1 204 ? 24.766 -26.641 -11.539 1 96.81 204 THR B N 1
ATOM 5526 C CA . THR B 1 204 ? 23.406 -26.141 -11.367 1 96.81 204 THR B CA 1
ATOM 5527 C C . THR B 1 204 ? 23.391 -24.844 -10.57 1 96.81 204 THR B C 1
ATOM 5529 O O . THR B 1 204 ? 24.109 -24.719 -9.57 1 96.81 204 THR B O 1
ATOM 5532 N N . SER B 1 205 ? 22.734 -23.859 -11.07 1 97.12 205 SER B N 1
ATOM 5533 C CA . SER B 1 205 ? 22.359 -22.672 -10.312 1 97.12 205 SER B CA 1
ATOM 5534 C C . SER B 1 205 ? 20.906 -22.734 -9.867 1 97.12 205 SER B C 1
ATOM 5536 O O . SER B 1 205 ? 20.078 -23.391 -10.516 1 97.12 205 SER B O 1
ATOM 5538 N N . ILE B 1 206 ? 20.656 -22.094 -8.75 1 95.75 206 ILE B N 1
ATOM 5539 C CA . ILE B 1 206 ? 19.297 -22.047 -8.227 1 95.75 206 ILE B CA 1
ATOM 5540 C C . ILE B 1 206 ? 18.703 -20.672 -8.453 1 95.75 206 ILE B C 1
ATOM 5542 O O . ILE B 1 206 ? 19.219 -19.672 -7.949 1 95.75 206 ILE B O 1
ATOM 5546 N N . ILE B 1 207 ? 17.609 -20.594 -9.219 1 95.75 207 ILE B N 1
ATOM 5547 C CA . ILE B 1 207 ? 16.844 -19.375 -9.43 1 95.75 207 ILE B CA 1
ATOM 5548 C C . ILE B 1 207 ? 15.375 -19.625 -9.086 1 95.75 207 ILE B C 1
ATOM 5550 O O . ILE B 1 207 ? 14.625 -20.172 -9.898 1 95.75 207 ILE B O 1
ATOM 5554 N N . PRO B 1 208 ? 14.969 -19.156 -7.953 1 93.44 208 PRO B N 1
ATOM 5555 C CA . PRO B 1 208 ? 13.57 -19.375 -7.566 1 93.44 208 PRO B CA 1
ATOM 5556 C C . PRO B 1 208 ? 12.594 -18.609 -8.453 1 93.44 208 PRO B C 1
ATOM 5558 O O . PRO B 1 208 ? 12.953 -17.594 -9.047 1 93.44 208 PRO B O 1
ATOM 5561 N N . PRO B 1 209 ? 11.375 -19.141 -8.516 1 92.38 209 PRO B N 1
ATOM 5562 C CA . PRO B 1 209 ? 10.344 -18.375 -9.219 1 92.38 209 PRO B CA 1
ATOM 5563 C C . PRO B 1 209 ? 10.094 -17.016 -8.586 1 92.38 209 PRO B C 1
ATOM 5565 O O . PRO B 1 209 ? 10.367 -16.812 -7.395 1 92.38 209 PRO B O 1
ATOM 5568 N N . ALA B 1 210 ? 9.648 -16.141 -9.414 1 93.44 210 ALA B N 1
ATOM 5569 C CA . ALA B 1 210 ? 9.406 -14.766 -8.977 1 93.44 210 ALA B CA 1
ATOM 5570 C C . ALA B 1 210 ? 8.117 -14.211 -9.586 1 93.44 210 ALA B C 1
ATOM 5572 O O . ALA B 1 210 ? 7.586 -14.781 -10.547 1 93.44 210 ALA B O 1
ATOM 5573 N N . ILE B 1 211 ? 7.648 -13.172 -9 1 95.06 211 ILE B N 1
ATOM 5574 C CA . ILE B 1 211 ? 6.434 -12.555 -9.531 1 95.06 211 ILE B CA 1
ATOM 5575 C C . ILE B 1 211 ? 6.781 -11.227 -10.195 1 95.06 211 ILE B C 1
ATOM 5577 O O . ILE B 1 211 ? 7.84 -10.648 -9.938 1 95.06 211 ILE B O 1
ATOM 5581 N N . ASP B 1 212 ? 5.895 -10.852 -11.117 1 96.25 212 ASP B N 1
ATOM 5582 C CA . ASP B 1 212 ? 5.895 -9.484 -11.633 1 96.25 212 ASP B CA 1
ATOM 5583 C C . ASP B 1 212 ? 4.98 -8.586 -10.805 1 96.25 212 ASP B C 1
ATOM 5585 O O . ASP B 1 212 ? 3.754 -8.695 -10.875 1 96.25 212 ASP B O 1
ATOM 5589 N N . PRO B 1 213 ? 5.57 -7.66 -10.055 1 96 213 PRO B N 1
ATOM 5590 C CA . PRO B 1 213 ? 4.77 -6.824 -9.156 1 96 213 PRO B CA 1
ATOM 5591 C C . PRO B 1 213 ? 3.732 -5.984 -9.898 1 96 213 PRO B C 1
ATOM 5593 O O . PRO B 1 213 ? 2.781 -5.488 -9.289 1 96 213 PRO B O 1
ATOM 5596 N N . LEU B 1 214 ? 3.898 -5.797 -11.219 1 95.5 214 LEU B N 1
ATOM 5597 C CA . LEU B 1 214 ? 3.002 -4.902 -11.938 1 95.5 214 LEU B CA 1
ATOM 5598 C C . LEU B 1 214 ? 2.01 -5.695 -12.781 1 95.5 214 LEU B C 1
ATOM 5600 O O . LEU B 1 214 ? 1.178 -5.113 -13.484 1 95.5 214 LEU B O 1
ATOM 5604 N N . SER B 1 215 ? 2.088 -7.027 -12.734 1 94.69 215 SER B N 1
ATOM 5605 C CA . SER B 1 215 ? 1.088 -7.836 -13.422 1 94.69 215 SER B CA 1
ATOM 5606 C C . SER B 1 215 ? -0.305 -7.602 -12.844 1 94.69 215 SER B C 1
ATOM 5608 O O . SER B 1 215 ? -0.444 -7.117 -11.719 1 94.69 215 SER B O 1
ATOM 5610 N N . HIS B 1 216 ? -1.371 -7.938 -13.594 1 94.88 216 HIS B N 1
ATOM 5611 C CA . HIS B 1 216 ? -2.754 -7.77 -13.156 1 94.88 216 HIS B CA 1
ATOM 5612 C C . HIS B 1 216 ? -3.023 -8.539 -11.867 1 94.88 216 HIS B C 1
ATOM 5614 O O . HIS B 1 216 ? -3.818 -8.094 -11.031 1 94.88 216 HIS B O 1
ATOM 5620 N N . LYS B 1 217 ? -2.32 -9.555 -11.602 1 95.19 217 LYS B N 1
ATOM 5621 C CA . LYS B 1 217 ? -2.512 -10.398 -10.422 1 95.19 217 LYS B CA 1
ATOM 5622 C C . LYS B 1 217 ? -1.842 -9.789 -9.195 1 95.19 217 LYS B C 1
ATOM 5624 O O . LYS B 1 217 ? -2.143 -10.172 -8.062 1 95.19 217 LYS B O 1
ATOM 5629 N N . ASN B 1 218 ? -0.922 -8.852 -9.477 1 96.62 218 ASN B N 1
ATOM 5630 C CA . ASN B 1 218 ? -0.086 -8.414 -8.367 1 96.62 218 ASN B CA 1
ATOM 5631 C C . ASN B 1 218 ? -0.128 -6.902 -8.188 1 96.62 218 ASN B C 1
ATOM 5633 O O . ASN B 1 218 ? 0.225 -6.387 -7.121 1 96.62 218 ASN B O 1
ATOM 5637 N N . ARG B 1 219 ? -0.52 -6.191 -9.18 1 95.62 219 ARG B N 1
ATOM 5638 C CA . ARG B 1 219 ? -0.44 -4.738 -9.117 1 95.62 219 ARG B CA 1
ATOM 5639 C C . ARG B 1 219 ? -1.281 -4.188 -7.973 1 95.62 219 ARG B C 1
ATOM 5641 O O . ARG B 1 219 ? -2.268 -4.805 -7.566 1 95.62 219 ARG B O 1
ATOM 5648 N N . GLU B 1 220 ? -0.864 -3.104 -7.484 1 93.31 220 GLU B N 1
ATOM 5649 C CA . GLU B 1 220 ? -1.595 -2.457 -6.398 1 93.31 220 GLU B CA 1
ATOM 5650 C C . GLU B 1 220 ? -2.998 -2.053 -6.84 1 93.31 220 GLU B C 1
ATOM 5652 O O . GLU B 1 220 ? -3.186 -1.559 -7.953 1 93.31 220 GLU B O 1
ATOM 5657 N N . LEU B 1 221 ? -3.955 -2.348 -5.984 1 93.56 221 LEU B N 1
ATOM 5658 C CA . LEU B 1 221 ? -5.34 -1.936 -6.195 1 93.56 221 LEU B CA 1
ATOM 5659 C C . LEU B 1 221 ? -5.816 -1.03 -5.066 1 93.56 221 LEU B C 1
ATOM 5661 O O . LEU B 1 221 ? -5.82 -1.434 -3.9 1 93.56 221 LEU B O 1
ATOM 5665 N N . GLN B 1 222 ? -6.199 0.115 -5.465 1 90 222 GLN B N 1
ATOM 5666 C CA . GLN B 1 222 ? -6.848 0.967 -4.473 1 90 222 GLN B CA 1
ATOM 5667 C C . GLN B 1 222 ? -8.188 0.38 -4.035 1 90 222 GLN B C 1
ATOM 5669 O O . GLN B 1 222 ? -8.734 -0.499 -4.703 1 90 222 GLN B O 1
ATOM 5674 N N . LEU B 1 223 ? -8.719 0.877 -2.975 1 91.56 223 LEU B N 1
ATOM 5675 C CA . LEU B 1 223 ? -9.906 0.33 -2.336 1 91.56 223 LEU B CA 1
ATOM 5676 C C . LEU B 1 223 ? -11.078 0.285 -3.314 1 91.56 223 LEU B C 1
ATOM 5678 O O . LEU B 1 223 ? -11.711 -0.76 -3.486 1 91.56 223 LEU B O 1
ATOM 5682 N N . HIS B 1 224 ? -11.312 1.321 -4.047 1 89.25 224 HIS B N 1
ATOM 5683 C CA . HIS B 1 224 ? -12.453 1.392 -4.949 1 89.25 224 HIS B CA 1
ATOM 5684 C C . HIS B 1 224 ? -12.297 0.418 -6.113 1 89.25 224 HIS B C 1
ATOM 5686 O O . HIS B 1 224 ? -13.289 -0.14 -6.598 1 89.25 224 HIS B O 1
ATOM 5692 N N . LYS B 1 225 ? -11.078 0.297 -6.5 1 91.31 225 LYS B N 1
ATOM 5693 C CA . LYS B 1 225 ? -10.844 -0.642 -7.59 1 91.31 225 LYS B CA 1
ATOM 5694 C C . LYS B 1 225 ? -11.078 -2.08 -7.141 1 91.31 225 LYS B C 1
ATOM 5696 O O . LYS B 1 225 ? -11.641 -2.887 -7.891 1 91.31 225 LYS B O 1
ATOM 5701 N N . CYS B 1 226 ? -10.625 -2.4 -5.938 1 94.44 226 CYS B N 1
ATOM 5702 C CA . CYS B 1 226 ? -10.867 -3.727 -5.379 1 94.44 226 CYS B CA 1
ATOM 5703 C C . CYS B 1 226 ? -12.359 -4.016 -5.289 1 94.44 226 CYS B C 1
ATOM 5705 O O . CYS B 1 226 ? -12.82 -5.062 -5.754 1 94.44 226 CYS B O 1
ATOM 5707 N N . ILE B 1 227 ? -13.094 -3.088 -4.797 1 93.31 227 ILE B N 1
ATOM 5708 C CA . ILE B 1 227 ? -14.539 -3.225 -4.648 1 93.31 227 ILE B CA 1
ATOM 5709 C C . ILE B 1 227 ? -15.195 -3.334 -6.027 1 93.31 227 ILE B C 1
ATOM 5711 O O . ILE B 1 227 ? -16.094 -4.156 -6.23 1 93.31 227 ILE B O 1
ATOM 5715 N N . GLY B 1 228 ? -14.703 -2.5 -6.918 1 93.31 228 GLY B N 1
ATOM 5716 C CA . GLY B 1 228 ? -15.219 -2.545 -8.281 1 93.31 228 GLY B CA 1
ATOM 5717 C C . GLY B 1 228 ? -15.031 -3.896 -8.945 1 93.31 228 GLY B C 1
ATOM 5718 O O . GLY B 1 228 ? -15.945 -4.406 -9.594 1 93.31 228 GLY B O 1
ATOM 5719 N N . ILE B 1 229 ? -13.875 -4.477 -8.75 1 96.19 229 ILE B N 1
ATOM 5720 C CA . ILE B 1 229 ? -13.562 -5.77 -9.359 1 96.19 229 ILE B CA 1
ATOM 5721 C C . ILE B 1 229 ? -14.461 -6.848 -8.75 1 96.19 229 ILE B C 1
ATOM 5723 O O . ILE B 1 229 ? -14.992 -7.695 -9.469 1 96.19 229 ILE B O 1
ATOM 5727 N N . LEU B 1 230 ? -14.641 -6.812 -7.449 1 95.31 230 LEU B N 1
ATOM 5728 C CA . LEU B 1 230 ? -15.5 -7.781 -6.777 1 95.31 230 LEU B CA 1
ATOM 5729 C C . LEU B 1 230 ? -16.938 -7.645 -7.258 1 95.31 230 LEU B C 1
ATOM 5731 O O . LEU B 1 230 ? -17.641 -8.648 -7.422 1 95.31 230 LEU B O 1
ATOM 5735 N N . TYR B 1 231 ? -17.312 -6.5 -7.551 1 93.25 231 TYR B N 1
ATOM 5736 C CA . TYR B 1 231 ? -18.641 -6.258 -8.086 1 93.25 231 TYR B CA 1
ATOM 5737 C C . TYR B 1 231 ? -18.75 -6.73 -9.531 1 93.25 231 TYR B C 1
ATOM 5739 O O . TYR B 1 231 ? -19.688 -7.426 -9.898 1 93.25 231 TYR B O 1
ATOM 5747 N N . GLN B 1 232 ? -17.797 -6.305 -10.312 1 94.94 232 GLN B N 1
ATOM 5748 C CA . GLN B 1 232 ? -17.797 -6.637 -11.734 1 94.94 232 GLN B CA 1
ATOM 5749 C C . GLN B 1 232 ? -17.781 -8.148 -11.945 1 94.94 232 GLN B C 1
ATOM 5751 O O . GLN B 1 232 ? -18.344 -8.648 -12.922 1 94.94 232 GLN B O 1
ATOM 5756 N N . SER B 1 233 ? -17.188 -8.859 -11.016 1 96.06 233 SER B N 1
ATOM 5757 C CA . SER B 1 233 ? -17.062 -10.312 -11.133 1 96.06 233 SER B CA 1
ATOM 5758 C C . SER B 1 233 ? -18.297 -11.016 -10.578 1 96.06 233 SER B C 1
ATOM 5760 O O . SER B 1 233 ? -18.438 -12.234 -10.719 1 96.06 233 SER B O 1
ATOM 5762 N N . GLY B 1 234 ? -19.172 -10.305 -9.867 1 93.88 234 GLY B N 1
ATOM 5763 C CA . GLY B 1 234 ? -20.406 -10.867 -9.336 1 93.88 234 GLY B CA 1
ATOM 5764 C C . GLY B 1 234 ? -20.266 -11.375 -7.91 1 93.88 234 GLY B C 1
ATOM 5765 O O . GLY B 1 234 ? -21.219 -11.898 -7.336 1 93.88 234 GLY B O 1
ATOM 5766 N N . ILE B 1 235 ? -19.125 -11.195 -7.309 1 93.94 235 ILE B N 1
ATOM 5767 C CA . ILE B 1 235 ? -18.891 -11.68 -5.953 1 93.94 235 ILE B CA 1
ATOM 5768 C C . ILE B 1 235 ? -19.625 -10.781 -4.957 1 93.94 235 ILE B C 1
ATOM 5770 O O . ILE B 1 235 ? -20.156 -11.266 -3.955 1 93.94 235 ILE B O 1
ATOM 5774 N N . LEU B 1 236 ? -19.516 -9.477 -5.199 1 89.25 236 LEU B N 1
ATOM 5775 C CA . LEU B 1 236 ? -20.312 -8.531 -4.414 1 89.25 236 LEU B CA 1
ATOM 5776 C C . LEU B 1 236 ? -21.656 -8.266 -5.066 1 89.25 236 LEU B C 1
ATOM 5778 O O . LEU B 1 236 ? -21.766 -8.227 -6.297 1 89.25 236 LEU B O 1
ATOM 5782 N N . ASP B 1 237 ? -22.578 -8.062 -4.285 1 82 237 ASP B N 1
ATOM 5783 C CA . ASP B 1 237 ? -23.953 -7.902 -4.766 1 82 237 ASP B CA 1
ATOM 5784 C C . ASP B 1 237 ? -24.094 -6.629 -5.602 1 82 237 ASP B C 1
ATOM 5786 O O . ASP B 1 237 ? -23.203 -5.77 -5.586 1 82 237 ASP B O 1
ATOM 5790 N N . ASP B 1 238 ? -25.141 -6.668 -6.23 1 74.12 238 ASP B N 1
ATOM 5791 C CA . ASP B 1 238 ? -25.453 -5.531 -7.098 1 74.12 238 ASP B CA 1
ATOM 5792 C C . ASP B 1 238 ? -25.75 -4.281 -6.273 1 74.12 238 ASP B C 1
ATOM 5794 O O . ASP B 1 238 ? -26.469 -4.344 -5.273 1 74.12 238 ASP B O 1
ATOM 5798 N N . HIS B 1 239 ? -24.969 -3.338 -6.605 1 78.69 239 HIS B N 1
ATOM 5799 C CA . HIS B 1 239 ? -25.156 -2.01 -6.035 1 78.69 239 HIS B CA 1
ATOM 5800 C C . HIS B 1 239 ? -25.328 -0.96 -7.129 1 78.69 239 HIS B C 1
ATOM 5802 O O . HIS B 1 239 ? -24.609 -0.965 -8.125 1 78.69 239 HIS B O 1
ATOM 5808 N N . LYS B 1 240 ? -26.234 -0.153 -7.031 1 75.44 240 LYS B N 1
ATOM 5809 C CA . LYS B 1 240 ? -26.578 0.836 -8.039 1 75.44 240 LYS B CA 1
ATOM 5810 C C . LYS B 1 240 ? -25.484 1.888 -8.195 1 75.44 240 LYS B C 1
ATOM 5812 O O . LYS B 1 240 ? -25.344 2.498 -9.258 1 75.44 240 LYS B O 1
ATOM 5817 N N . ALA B 1 241 ? -24.703 2.035 -7.18 1 76.38 241 ALA B N 1
ATOM 5818 C CA . ALA B 1 241 ? -23.734 3.125 -7.164 1 76.38 241 ALA B CA 1
ATOM 5819 C C . ALA B 1 241 ? -22.375 2.654 -7.668 1 76.38 241 ALA B C 1
ATOM 5821 O O . ALA B 1 241 ? -21.328 3.141 -7.219 1 76.38 241 ALA B O 1
ATOM 5822 N N . ILE B 1 242 ? -22.391 1.747 -8.586 1 81 242 ILE B N 1
ATOM 5823 C CA . ILE B 1 242 ? -21.109 1.304 -9.141 1 81 242 ILE B CA 1
ATOM 5824 C C . ILE B 1 242 ? -21.016 1.723 -10.602 1 81 242 ILE B C 1
ATOM 5826 O O . ILE B 1 242 ? -21.984 1.632 -11.352 1 81 242 ILE B O 1
ATOM 5830 N N . LEU B 1 243 ? -19.844 2.227 -11.039 1 84.31 243 LEU B N 1
ATOM 5831 C CA . LEU B 1 243 ? -19.594 2.85 -12.336 1 84.31 243 LEU B CA 1
ATOM 5832 C C . LEU B 1 243 ? -19.453 1.797 -13.43 1 84.31 243 LEU B C 1
ATOM 5834 O O . LEU B 1 243 ? -19.906 2.004 -14.555 1 84.31 243 LEU B O 1
ATOM 5838 N N . TYR B 1 244 ? -18.969 0.564 -13.07 1 83.31 244 TYR B N 1
ATOM 5839 C CA . TYR B 1 244 ? -18.578 -0.39 -14.102 1 83.31 244 TYR B CA 1
ATOM 5840 C C . TYR B 1 244 ? -19.625 -1.496 -14.242 1 83.31 244 TYR B C 1
ATOM 5842 O O . TYR B 1 244 ? -20.297 -1.853 -13.266 1 83.31 244 TYR B O 1
ATOM 5850 N N . HIS B 1 245 ? -19.641 -1.983 -15.438 1 87.62 245 HIS B N 1
ATOM 5851 C CA . HIS B 1 245 ? -20.531 -3.096 -15.727 1 87.62 245 HIS B CA 1
ATOM 5852 C C . HIS B 1 245 ? -19.922 -4.426 -15.297 1 87.62 245 HIS B C 1
ATOM 5854 O O . HIS B 1 245 ? -18.703 -4.527 -15.133 1 87.62 245 HIS B O 1
ATOM 5860 N N . ARG B 1 246 ? -20.812 -5.395 -15.234 1 92.88 246 ARG B N 1
ATOM 5861 C CA . ARG B 1 246 ? -20.391 -6.742 -14.891 1 92.88 246 ARG B CA 1
ATOM 5862 C C . ARG B 1 246 ? -19.531 -7.344 -16 1 92.88 246 ARG B C 1
ATOM 5864 O O . ARG B 1 246 ? -19.688 -6.984 -17.172 1 92.88 246 ARG B O 1
ATOM 5871 N N . TYR B 1 247 ? -18.594 -8.188 -15.594 1 95.31 247 TYR B N 1
ATOM 5872 C CA . TYR B 1 247 ? -17.859 -8.961 -16.594 1 95.31 247 TYR B CA 1
ATOM 5873 C C . TYR B 1 247 ? -18.781 -9.875 -17.375 1 95.31 247 TYR B C 1
ATOM 5875 O O . TYR B 1 247 ? -19.906 -10.156 -16.938 1 95.31 247 TYR B O 1
ATOM 5883 N N . LYS B 1 248 ? -18.344 -10.25 -18.594 1 95.94 248 LYS B N 1
ATOM 5884 C CA . LYS B 1 248 ? -19.125 -11.148 -19.438 1 95.94 248 LYS B CA 1
ATOM 5885 C C . LYS B 1 248 ? -19.438 -12.453 -18.703 1 95.94 248 LYS B C 1
ATOM 5887 O O . LYS B 1 248 ? -20.578 -12.93 -18.719 1 95.94 248 LYS B O 1
ATOM 5892 N N . HIS B 1 249 ? -18.5 -13.008 -18.062 1 96.12 249 HIS B N 1
ATOM 5893 C CA . HIS B 1 249 ? -18.672 -14.203 -17.266 1 96.12 249 HIS B CA 1
ATOM 5894 C C . HIS B 1 249 ? -18.406 -13.914 -15.781 1 96.12 249 HIS B C 1
ATOM 5896 O O . HIS B 1 249 ? -17.344 -13.398 -15.43 1 96.12 249 HIS B O 1
ATOM 5902 N N . LEU B 1 250 ? -19.406 -14.305 -14.977 1 95.88 250 LEU B N 1
ATOM 5903 C CA . LEU B 1 250 ? -19.359 -14.008 -13.547 1 95.88 250 LEU B CA 1
ATOM 5904 C C . LEU B 1 250 ? -18.812 -15.195 -12.758 1 95.88 250 LEU B C 1
ATOM 5906 O O . LEU B 1 250 ? -18.812 -16.328 -13.258 1 95.88 250 LEU B O 1
ATOM 5910 N N . VAL B 1 251 ? -18.344 -14.914 -11.602 1 97.12 251 VAL B N 1
ATOM 5911 C CA . VAL B 1 251 ? -17.953 -15.961 -10.664 1 97.12 251 VAL B CA 1
ATOM 5912 C C . VAL B 1 251 ? -19.188 -16.734 -10.211 1 97.12 251 VAL B C 1
ATOM 5914 O O . VAL B 1 251 ? -20.219 -16.125 -9.891 1 97.12 251 VAL B O 1
ATOM 5917 N N . ARG B 1 252 ? -19.109 -18.016 -10.258 1 96.69 252 ARG B N 1
ATOM 5918 C CA . ARG B 1 252 ? -20.156 -18.859 -9.695 1 96.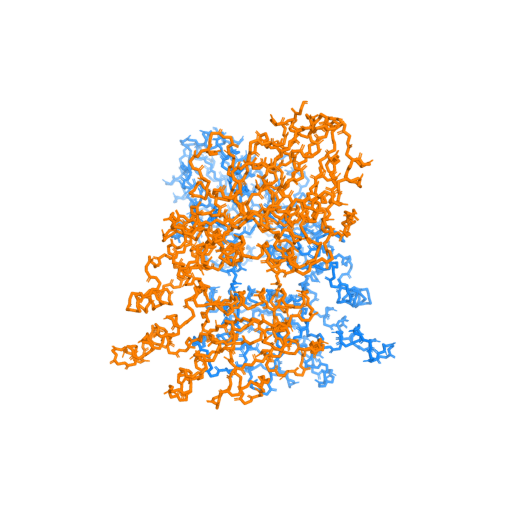69 252 ARG B CA 1
ATOM 5919 C C . ARG B 1 252 ? -19.719 -19.453 -8.359 1 96.69 252 ARG B C 1
ATOM 5921 O O . ARG B 1 252 ? -18.547 -19.359 -7.988 1 96.69 252 ARG B O 1
ATOM 5928 N N . LYS B 1 253 ? -20.641 -19.906 -7.613 1 96.25 253 LYS B N 1
ATOM 5929 C CA . LYS B 1 253 ? -20.344 -20.578 -6.352 1 96.25 253 LYS B CA 1
ATOM 5930 C C . LYS B 1 253 ? -21.156 -21.875 -6.215 1 96.25 253 LYS B C 1
ATOM 5932 O O . LYS B 1 253 ? -22.156 -22.062 -6.906 1 96.25 253 LYS B O 1
ATOM 5937 N N . VAL B 1 254 ? -20.672 -22.75 -5.406 1 96.06 254 VAL B N 1
ATOM 5938 C CA . VAL B 1 254 ? -21.438 -23.938 -5.031 1 96.06 254 VAL B CA 1
ATOM 5939 C C . VAL B 1 254 ? -22.594 -23.531 -4.125 1 96.06 254 VAL B C 1
ATOM 5941 O O . VAL B 1 254 ? -22.391 -22.859 -3.104 1 96.06 254 VAL B O 1
ATOM 5944 N N . MET B 1 255 ? -23.812 -23.938 -4.473 1 94.94 255 MET B N 1
ATOM 5945 C CA . MET B 1 255 ? -25.016 -23.594 -3.732 1 94.94 255 MET B CA 1
ATOM 5946 C C . MET B 1 255 ? -25.328 -24.656 -2.678 1 94.94 255 MET B C 1
ATOM 5948 O O . MET B 1 255 ? -24.75 -25.734 -2.695 1 94.94 255 MET B O 1
ATOM 5952 N N . PRO B 1 256 ? -26.203 -24.344 -1.819 1 93 256 PRO B N 1
ATOM 5953 C CA . PRO B 1 256 ? -26.516 -25.281 -0.732 1 93 256 PRO B CA 1
ATOM 5954 C C . PRO B 1 256 ? -26.922 -26.656 -1.236 1 93 256 PRO B C 1
ATOM 5956 O O . PRO B 1 256 ? -26.656 -27.656 -0.577 1 93 256 PRO B O 1
ATOM 5959 N N . ASP B 1 257 ? -27.547 -26.734 -2.451 1 93.12 257 ASP B N 1
ATOM 5960 C CA . ASP B 1 257 ? -28 -28.016 -2.992 1 93.12 257 ASP B CA 1
ATOM 5961 C C . ASP B 1 257 ? -26.922 -28.672 -3.83 1 93.12 257 ASP B C 1
ATOM 5963 O O . ASP B 1 257 ? -27.125 -29.75 -4.402 1 93.12 257 ASP B O 1
ATOM 5967 N N . GLY B 1 258 ? -25.781 -28.031 -3.926 1 93.69 258 GLY B N 1
ATOM 5968 C CA . GLY B 1 258 ? -24.656 -28.594 -4.637 1 93.69 258 GLY B CA 1
ATOM 5969 C C . GLY B 1 258 ? -24.547 -28.125 -6.074 1 93.69 258 GLY B C 1
ATOM 5970 O O . GLY B 1 258 ? -23.547 -28.375 -6.75 1 93.69 258 GLY B O 1
ATOM 5971 N N . SER B 1 259 ? -25.547 -27.391 -6.523 1 95 259 SER B N 1
ATOM 5972 C CA . SER B 1 259 ? -25.5 -26.844 -7.875 1 95 259 SER B CA 1
ATOM 5973 C C . SER B 1 259 ? -24.547 -25.656 -7.941 1 95 259 SER B C 1
ATOM 5975 O O . SER B 1 259 ? -24.078 -25.172 -6.91 1 95 259 SER B O 1
ATOM 5977 N N . PHE B 1 260 ? -24.125 -25.359 -9.125 1 95.44 260 PHE B N 1
ATOM 5978 C CA . PHE B 1 260 ? -23.328 -24.172 -9.359 1 95.44 260 PHE B CA 1
ATOM 5979 C C . PHE B 1 260 ? -24.188 -23.031 -9.891 1 95.44 260 PHE B C 1
ATOM 5981 O O . PHE B 1 260 ? -24.953 -23.219 -10.828 1 95.44 260 PHE B O 1
ATOM 5988 N N . ASP B 1 261 ? -24.125 -21.844 -9.266 1 94.31 261 ASP B N 1
ATOM 5989 C CA . ASP B 1 261 ? -24.891 -20.688 -9.742 1 94.31 261 ASP B CA 1
ATOM 5990 C C . ASP B 1 261 ? -24.219 -19.375 -9.336 1 94.31 261 ASP B C 1
ATOM 5992 O O . ASP B 1 261 ? -23.219 -19.391 -8.617 1 94.31 261 ASP B O 1
ATOM 5996 N N . PHE B 1 262 ? -24.734 -18.328 -9.922 1 92.88 262 PHE B N 1
ATOM 5997 C CA . PHE B 1 262 ? -24.219 -17 -9.609 1 92.88 262 PHE B CA 1
ATOM 5998 C C . PHE B 1 262 ? -24.672 -16.562 -8.219 1 92.88 262 PHE B C 1
ATOM 6000 O O . PHE B 1 262 ? -25.672 -17.062 -7.691 1 92.88 262 PHE B O 1
ATOM 6007 N N . LEU B 1 263 ? -23.797 -15.695 -7.668 1 87.69 263 LEU B N 1
ATOM 6008 C CA . LEU B 1 263 ? -24.172 -15.094 -6.391 1 87.69 263 LEU B CA 1
ATOM 6009 C C . LEU B 1 263 ? -25.266 -14.047 -6.574 1 87.69 263 LEU B C 1
ATOM 6011 O O . LEU B 1 263 ? -25.234 -13.273 -7.539 1 87.69 263 LEU B O 1
ATOM 6015 N N . ASP B 1 264 ? -26.391 -14.094 -5.816 1 75.94 264 ASP B N 1
ATOM 6016 C CA . ASP B 1 264 ? -27.438 -13.086 -5.852 1 75.94 264 ASP B CA 1
ATOM 6017 C C . ASP B 1 264 ? -27.641 -12.453 -4.477 1 75.94 264 ASP B C 1
ATOM 6019 O O . ASP B 1 264 ? -26.859 -12.695 -3.555 1 75.94 264 ASP B O 1
ATOM 6023 N N . ALA B 1 265 ? -28.562 -11.547 -4.387 1 67.38 265 ALA B N 1
ATOM 6024 C CA . ALA B 1 265 ? -28.797 -10.766 -3.178 1 67.38 265 ALA B CA 1
ATOM 6025 C C . ALA B 1 265 ? -29.062 -11.672 -1.98 1 67.38 265 ALA B C 1
ATOM 6027 O O . ALA B 1 265 ? -28.672 -11.359 -0.855 1 67.38 265 ALA B O 1
ATOM 6028 N N . ASP B 1 266 ? -29.547 -12.781 -2.271 1 68.81 266 ASP B N 1
ATOM 6029 C CA . ASP B 1 266 ? -29.922 -13.68 -1.18 1 68.81 266 ASP B CA 1
ATOM 6030 C C . ASP B 1 266 ? -28.703 -14.453 -0.675 1 68.81 266 ASP B C 1
ATOM 6032 O O . ASP B 1 266 ? -28.734 -15.023 0.417 1 68.81 266 ASP B O 1
ATOM 6036 N N . GLU B 1 267 ? -27.672 -14.391 -1.447 1 75.25 267 GLU B N 1
ATOM 6037 C CA . GLU B 1 267 ? -26.453 -15.125 -1.133 1 75.25 267 GLU B CA 1
ATOM 6038 C C . GLU B 1 267 ? -25.266 -14.172 -0.944 1 75.25 267 GLU B C 1
ATOM 6040 O O . GLU B 1 267 ? -24.141 -14.492 -1.327 1 75.25 267 GLU B O 1
ATOM 6045 N N . ASN B 1 268 ? -25.547 -13.125 -0.253 1 79.94 268 ASN B N 1
ATOM 6046 C CA . ASN B 1 268 ? -24.484 -12.148 -0.04 1 79.94 268 ASN B CA 1
ATOM 6047 C C . ASN B 1 268 ? -23.438 -12.68 0.934 1 79.94 268 ASN B C 1
ATOM 6049 O O . ASN B 1 268 ? -23.766 -13.07 2.057 1 79.94 268 ASN B O 1
ATOM 6053 N N . LEU B 1 269 ? -22.203 -12.758 0.549 1 89 269 LEU B N 1
ATOM 6054 C CA . LEU B 1 269 ? -21.094 -13.289 1.332 1 89 269 LEU B CA 1
ATOM 6055 C C . LEU B 1 269 ? -20.625 -12.281 2.371 1 89 269 LEU B C 1
ATOM 6057 O O . LEU B 1 269 ? -19.875 -12.625 3.287 1 89 269 LEU B O 1
ATOM 6061 N N . ASP B 1 270 ? -21.109 -11.023 2.268 1 87.94 270 ASP B N 1
ATOM 6062 C CA . ASP B 1 270 ? -20.656 -9.953 3.146 1 87.94 270 ASP B CA 1
ATOM 6063 C C . ASP B 1 270 ? -19.125 -9.914 3.211 1 87.94 270 ASP B C 1
ATOM 6065 O O . ASP B 1 270 ? -18.547 -9.703 4.281 1 87.94 270 ASP B O 1
ATOM 6069 N N . LEU B 1 271 ? -18.531 -10.156 2.088 1 90.38 271 LEU B N 1
ATOM 6070 C CA . LEU B 1 271 ? -17.109 -10.422 1.946 1 90.38 271 LEU B CA 1
ATOM 6071 C C . LEU B 1 271 ? -16.281 -9.273 2.521 1 90.38 271 LEU B C 1
ATOM 6073 O O . LEU B 1 271 ? -15.227 -9.5 3.119 1 90.38 271 LEU B O 1
ATOM 6077 N N . ILE B 1 272 ? -16.719 -8.047 2.443 1 89.69 272 ILE B N 1
ATOM 6078 C CA . ILE B 1 272 ? -15.875 -6.906 2.807 1 89.69 272 ILE B CA 1
ATOM 6079 C C . ILE B 1 272 ? -16.172 -6.473 4.238 1 89.69 272 ILE B C 1
ATOM 6081 O O . ILE B 1 272 ? -15.594 -5.512 4.742 1 89.69 272 ILE B O 1
ATOM 6085 N N . TYR B 1 273 ? -17.078 -7.227 4.996 1 90.75 273 TYR B N 1
ATOM 6086 C CA . TYR B 1 273 ? -17.5 -6.812 6.328 1 90.75 273 TYR B CA 1
ATOM 6087 C C . TYR B 1 273 ? -17.094 -7.832 7.379 1 90.75 273 TYR B C 1
ATOM 6089 O O . TYR B 1 273 ? -17.359 -7.652 8.57 1 90.75 273 TYR B O 1
ATOM 6097 N N . ARG B 1 274 ? -16.438 -8.875 7.027 1 92.38 274 ARG B N 1
ATOM 6098 C CA . ARG B 1 274 ? -16.078 -9.906 7.992 1 92.38 274 ARG B CA 1
ATOM 6099 C C . ARG B 1 274 ? -14.695 -10.477 7.676 1 92.38 274 ARG B C 1
ATOM 6101 O O . ARG B 1 274 ? -14.195 -10.328 6.559 1 92.38 274 ARG B O 1
ATOM 6108 N N . PRO B 1 275 ? -14.039 -11.156 8.672 1 95.12 275 PRO B N 1
ATOM 6109 C CA . PRO B 1 275 ? -12.742 -11.781 8.398 1 95.12 275 PRO B CA 1
ATOM 6110 C C . PRO B 1 275 ? -12.836 -12.906 7.379 1 95.12 275 PRO B C 1
ATOM 6112 O O . PRO B 1 275 ? -13.797 -13.68 7.387 1 95.12 275 PRO B O 1
ATOM 6115 N N . ILE B 1 276 ? -11.836 -12.961 6.496 1 97.12 276 ILE B N 1
ATOM 6116 C CA . ILE B 1 276 ? -11.859 -13.945 5.414 1 97.12 276 ILE B CA 1
ATOM 6117 C C . ILE B 1 276 ? -10.555 -14.734 5.41 1 97.12 276 ILE B C 1
ATOM 6119 O O . ILE B 1 276 ? -9.469 -14.156 5.48 1 97.12 276 ILE B O 1
ATOM 6123 N N . ILE B 1 277 ? -10.648 -16 5.355 1 98.62 277 ILE B N 1
ATOM 6124 C CA . ILE B 1 277 ? -9.555 -16.922 5.051 1 98.62 277 ILE B CA 1
ATOM 6125 C C . ILE B 1 277 ? -9.688 -17.422 3.617 1 98.62 277 ILE B C 1
ATOM 6127 O O . ILE B 1 277 ? -10.75 -17.906 3.217 1 98.62 277 ILE B O 1
ATOM 6131 N N . THR B 1 278 ? -8.602 -17.312 2.855 1 98.69 278 THR B N 1
ATOM 6132 C CA . THR B 1 278 ? -8.758 -17.625 1.438 1 98.69 278 THR B CA 1
ATOM 6133 C C . THR B 1 278 ? -7.68 -18.594 0.966 1 98.69 278 THR B C 1
ATOM 6135 O O . THR B 1 278 ? -6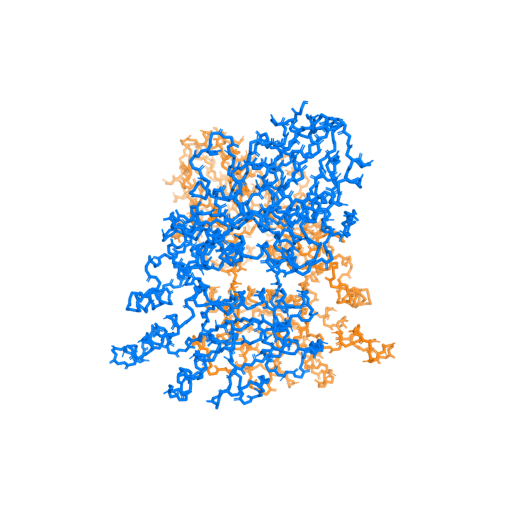.508 -18.438 1.321 1 98.69 278 THR B O 1
ATOM 6138 N N . GLU B 1 279 ? -8.031 -19.578 0.228 1 98.56 279 GLU B N 1
ATOM 6139 C CA . GLU B 1 279 ? -7.148 -20.391 -0.593 1 98.56 279 GLU B CA 1
ATOM 6140 C C . GLU B 1 279 ? -7.613 -20.422 -2.047 1 98.56 279 GLU B C 1
ATOM 6142 O O . GLU B 1 279 ? -8.758 -20.781 -2.332 1 98.56 279 GLU B O 1
ATOM 6147 N N . ILE B 1 280 ? -6.773 -20.031 -2.93 1 97.25 280 ILE B N 1
ATOM 6148 C CA . ILE B 1 280 ? -7.066 -20.078 -4.359 1 97.25 280 ILE B CA 1
ATOM 6149 C C . ILE B 1 280 ? -6.035 -20.953 -5.066 1 97.25 280 ILE B C 1
ATOM 6151 O O . ILE B 1 280 ? -4.832 -20.703 -4.992 1 97.25 280 ILE B O 1
ATOM 6155 N N . SER B 1 281 ? -6.469 -22 -5.703 1 93.31 281 SER B N 1
ATOM 6156 C CA . SER B 1 281 ? -5.637 -22.953 -6.434 1 93.31 281 SER B CA 1
ATOM 6157 C C . SER B 1 281 ? -6.457 -23.719 -7.461 1 93.31 281 SER B C 1
ATOM 6159 O O . SER B 1 281 ? -7.68 -23.578 -7.523 1 93.31 281 SER B O 1
ATOM 6161 N N . ARG B 1 282 ? -5.801 -24.516 -8.297 1 87.75 282 ARG B N 1
ATOM 6162 C CA . ARG B 1 282 ? -6.516 -25.5 -9.102 1 87.75 282 ARG B CA 1
ATOM 6163 C C . ARG B 1 282 ? -7.168 -26.562 -8.219 1 87.75 282 ARG B C 1
ATOM 6165 O O . ARG B 1 282 ? -6.68 -26.859 -7.125 1 87.75 282 ARG B O 1
ATOM 6172 N N . TRP B 1 283 ? -8.273 -27.094 -8.781 1 92.12 283 TRP B N 1
ATOM 6173 C CA . TRP B 1 283 ? -8.922 -28.188 -8.055 1 92.12 283 TRP B CA 1
ATOM 6174 C C . TRP B 1 283 ? -8.094 -29.469 -8.156 1 92.12 283 TRP B C 1
ATOM 6176 O O . TRP B 1 283 ? -8.281 -30.266 -9.078 1 92.12 283 TRP B O 1
ATOM 6186 N N . ASP B 1 284 ? -7.23 -29.641 -7.133 1 85.88 284 ASP B N 1
ATOM 6187 C CA . ASP B 1 284 ? -6.301 -30.75 -7.055 1 85.88 284 ASP B CA 1
ATOM 6188 C C . ASP B 1 284 ? -6.199 -31.281 -5.629 1 85.88 284 ASP B C 1
ATOM 6190 O O . ASP B 1 284 ? -6.133 -30.516 -4.672 1 85.88 284 ASP B O 1
ATOM 6194 N N . ARG B 1 285 ? -6.258 -32.656 -5.555 1 86.88 285 ARG B N 1
ATOM 6195 C CA . ARG B 1 285 ? -6.199 -33.281 -4.238 1 86.88 285 ARG B CA 1
ATOM 6196 C C . ARG B 1 285 ? -4.938 -32.875 -3.486 1 86.88 285 ARG B C 1
ATOM 6198 O O . ARG B 1 285 ? -4.957 -32.719 -2.262 1 86.88 285 ARG B O 1
ATOM 6205 N N . LEU B 1 286 ? -3.941 -32.562 -4.168 1 85.12 286 LEU B N 1
ATOM 6206 C CA . LEU B 1 286 ? -2.648 -32.25 -3.576 1 85.12 286 LEU B CA 1
ATOM 6207 C C . LEU B 1 286 ? -2.652 -30.812 -3.018 1 85.12 286 LEU B C 1
ATOM 6209 O O . LEU B 1 286 ? -1.744 -30.438 -2.275 1 85.12 286 LEU B O 1
ATOM 6213 N N . LYS B 1 287 ? -3.691 -30.031 -3.26 1 92.19 287 LYS B N 1
ATOM 6214 C CA . LYS B 1 287 ? -3.754 -28.656 -2.779 1 92.19 287 LYS B CA 1
ATOM 6215 C C . LYS B 1 287 ? -4.398 -28.594 -1.398 1 92.19 287 LYS B C 1
ATOM 6217 O O . LYS B 1 287 ? -4.395 -27.531 -0.762 1 92.19 287 LYS B O 1
ATOM 6222 N N . GLY B 1 288 ? -4.926 -29.672 -0.928 1 94.88 288 GLY B N 1
ATOM 6223 C CA . GLY B 1 288 ? -5.344 -29.797 0.46 1 94.88 288 GLY B CA 1
ATOM 6224 C C . GLY B 1 288 ? -6.613 -29.031 0.769 1 94.88 288 GLY B C 1
ATOM 6225 O O . GLY B 1 288 ? -6.809 -28.562 1.896 1 94.88 288 GLY B O 1
ATOM 6226 N N . PHE B 1 289 ? -7.523 -28.875 -0.225 1 97.19 289 PHE B N 1
ATOM 6227 C CA . PHE B 1 289 ? -8.781 -28.156 -0.032 1 97.19 289 PHE B CA 1
ATOM 6228 C C . PHE B 1 289 ? -9.656 -28.875 0.994 1 97.19 289 PHE B C 1
ATOM 6230 O O . PHE B 1 289 ? -10.258 -28.219 1.854 1 97.19 289 PHE B O 1
ATOM 6237 N N . LYS B 1 290 ? -9.766 -30.172 0.84 1 96.81 290 LYS B N 1
ATOM 6238 C CA . LYS B 1 290 ? -10.625 -30.9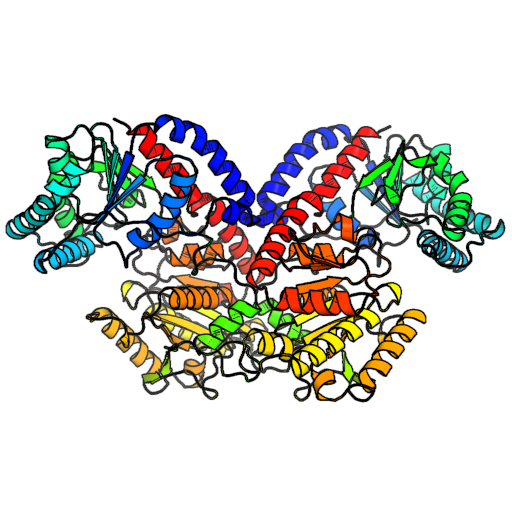53 1.727 1 96.81 290 LYS B CA 1
ATOM 6239 C C . LYS B 1 290 ? -10.195 -30.812 3.182 1 96.81 290 LYS B C 1
ATOM 6241 O O . LYS B 1 290 ? -11.023 -30.578 4.062 1 96.81 290 LYS B O 1
ATOM 6246 N N . GLU B 1 291 ? -8.922 -30.953 3.396 1 97.88 291 GLU B N 1
ATOM 6247 C CA . GLU B 1 291 ? -8.367 -30.844 4.742 1 97.88 291 GLU B CA 1
ATOM 6248 C C . GLU B 1 291 ? -8.602 -29.438 5.316 1 97.88 291 GLU B C 1
ATOM 6250 O O . GLU B 1 291 ? -8.922 -29.297 6.5 1 97.88 291 GLU B O 1
ATOM 6255 N N . LEU B 1 292 ? -8.438 -28.438 4.508 1 98.62 292 LEU B N 1
ATOM 6256 C CA . LEU B 1 292 ? -8.664 -27.062 4.961 1 98.62 292 LEU B CA 1
ATOM 6257 C C . LEU B 1 292 ? -10.125 -26.859 5.355 1 98.62 292 LEU B C 1
ATOM 6259 O O . LEU B 1 292 ? -10.414 -26.266 6.398 1 98.62 292 LEU B O 1
ATOM 6263 N N . MET B 1 293 ? -11.016 -27.344 4.523 1 98.56 293 MET B N 1
ATOM 6264 C CA . MET B 1 293 ? -12.445 -27.219 4.816 1 98.56 293 MET B CA 1
ATOM 6265 C C . MET B 1 293 ? -12.789 -27.922 6.129 1 98.56 293 MET B C 1
ATOM 6267 O O . MET B 1 293 ? -13.492 -27.359 6.969 1 98.56 293 MET B O 1
ATOM 6271 N N . GLU B 1 294 ? -12.281 -29.109 6.285 1 98.12 294 GLU B N 1
ATOM 6272 C CA . GLU B 1 294 ? -12.531 -29.875 7.504 1 98.12 294 GLU B CA 1
ATOM 6273 C C . GLU B 1 294 ? -11.977 -29.156 8.727 1 98.12 294 GLU B C 1
ATOM 6275 O O . GLU B 1 294 ? -12.625 -29.109 9.773 1 98.12 294 GLU B O 1
ATOM 6280 N N . ALA B 1 295 ? -10.812 -28.609 8.609 1 98.75 295 ALA B N 1
ATOM 6281 C CA . ALA B 1 295 ? -10.188 -27.875 9.719 1 98.75 295 ALA B CA 1
ATOM 6282 C C . ALA B 1 295 ? -11 -26.641 10.086 1 98.75 295 ALA B C 1
ATOM 6284 O O . ALA B 1 295 ? -11.156 -26.312 11.266 1 98.75 295 ALA B O 1
ATOM 6285 N N . PHE B 1 296 ? -11.461 -25.953 9.117 1 98.75 296 PHE B N 1
ATOM 6286 C CA . PHE B 1 296 ? -12.281 -24.766 9.344 1 98.75 296 PHE B CA 1
ATOM 6287 C C . PHE B 1 296 ? -13.562 -25.125 10.086 1 98.75 296 PHE B C 1
ATOM 6289 O O . PHE B 1 296 ? -13.938 -24.453 11.047 1 98.75 296 PHE B O 1
ATOM 6296 N N . ILE B 1 297 ? -14.219 -26.188 9.609 1 98.5 297 ILE B N 1
ATOM 6297 C CA . ILE B 1 297 ? -15.438 -26.672 10.25 1 98.5 297 ILE B CA 1
ATOM 6298 C C . ILE B 1 297 ? -15.156 -27.016 11.711 1 98.5 297 ILE B C 1
ATOM 6300 O O . ILE B 1 297 ? -15.898 -26.609 12.602 1 98.5 297 ILE B O 1
ATOM 6304 N N . LYS B 1 298 ? -14.109 -27.75 11.883 1 98.38 298 LYS B N 1
ATOM 6305 C CA . LYS B 1 298 ? -13.734 -28.125 13.242 1 98.38 298 LYS B CA 1
ATOM 6306 C C . LYS B 1 298 ? -13.492 -26.891 14.109 1 98.38 298 LYS B C 1
ATOM 6308 O O . LYS B 1 298 ? -13.914 -26.844 15.266 1 98.38 298 LYS B O 1
ATOM 6313 N N . MET B 1 299 ? -12.773 -25.844 13.602 1 98.62 299 MET B N 1
ATOM 6314 C CA . MET B 1 299 ? -12.508 -24.594 14.32 1 98.62 299 MET B CA 1
ATOM 6315 C C . MET B 1 299 ? -13.805 -23.953 14.781 1 98.62 299 MET B C 1
ATOM 6317 O O . MET B 1 299 ? -13.922 -23.531 15.938 1 98.62 299 MET B O 1
ATOM 6321 N N . LYS B 1 300 ? -14.773 -23.875 13.875 1 98.25 300 LYS B N 1
ATOM 6322 C CA . LYS B 1 300 ? -16.062 -23.266 14.172 1 98.25 300 LYS B CA 1
ATOM 6323 C C . LYS B 1 300 ? -16.812 -24.047 15.258 1 98.25 300 LYS B C 1
ATOM 6325 O O . LYS B 1 300 ? -17.375 -23.453 16.172 1 98.25 300 LYS B O 1
ATOM 6330 N N . LEU B 1 301 ? -16.844 -25.344 15.141 1 97.62 301 LEU B N 1
ATOM 6331 C CA . LEU B 1 301 ? -17.516 -26.203 16.109 1 97.62 301 LEU B CA 1
ATOM 6332 C C . LEU B 1 301 ? -16.875 -26.094 17.484 1 97.62 301 LEU B C 1
ATOM 6334 O O . LEU B 1 301 ? -17.578 -25.984 18.5 1 97.62 301 LEU B O 1
ATOM 6338 N N . ASP B 1 302 ? -15.547 -26.125 17.5 1 98 302 ASP B N 1
ATOM 6339 C CA . ASP B 1 302 ? -14.828 -25.969 18.766 1 98 302 ASP B CA 1
ATOM 6340 C C . ASP B 1 302 ? -15.117 -24.609 19.406 1 98 302 ASP B C 1
ATOM 6342 O O . ASP B 1 302 ? -15.25 -24.516 20.625 1 98 302 ASP B O 1
ATOM 6346 N N . ASN B 1 303 ? -15.164 -23.594 18.609 1 97.75 303 ASN B N 1
ATOM 6347 C CA . ASN B 1 303 ? -15.477 -22.25 19.094 1 97.75 303 ASN B CA 1
ATOM 6348 C C . ASN B 1 303 ? -16.875 -22.188 19.719 1 97.75 303 ASN B C 1
ATOM 6350 O O . ASN B 1 303 ? -17.047 -21.609 20.781 1 97.75 303 ASN B O 1
ATOM 6354 N N . ARG B 1 304 ? -17.797 -22.828 19.125 1 96.56 304 ARG B N 1
ATOM 6355 C CA . ARG B 1 304 ? -19.188 -22.828 19.594 1 96.56 304 ARG B CA 1
ATOM 6356 C C . ARG B 1 304 ? -19.312 -23.656 20.875 1 96.56 304 ARG B C 1
ATOM 6358 O O . ARG B 1 304 ? -20.109 -23.312 21.766 1 96.56 304 ARG B O 1
ATOM 6365 N N . LYS B 1 305 ? -18.578 -24.625 20.984 1 97.06 305 LYS B N 1
ATOM 6366 C CA . LYS B 1 305 ? -18.656 -25.531 22.125 1 97.06 305 LYS B CA 1
ATOM 6367 C C . LYS B 1 305 ? -17.922 -24.953 23.328 1 97.06 305 LYS B C 1
ATOM 6369 O O . LYS B 1 305 ? -18.406 -25.047 24.453 1 97.06 305 LYS B O 1
ATOM 6374 N N . ASN B 1 306 ? -16.797 -24.359 23.094 1 96 306 ASN B N 1
ATOM 6375 C CA . ASN B 1 306 ? -15.891 -24.047 24.203 1 96 306 ASN B CA 1
ATOM 6376 C C . ASN B 1 306 ? -15.719 -22.547 24.391 1 96 306 ASN B C 1
ATOM 6378 O O . ASN B 1 306 ? -15.211 -22.094 25.406 1 96 306 ASN B O 1
ATOM 6382 N N . GLY B 1 307 ? -16.156 -21.766 23.422 1 94.06 307 GLY B N 1
ATOM 6383 C CA . GLY B 1 307 ? -15.875 -20.344 23.453 1 94.06 307 GLY B CA 1
ATOM 6384 C C . GLY B 1 307 ? -16.891 -19.562 24.281 1 94.06 307 GLY B C 1
ATOM 6385 O O . GLY B 1 307 ? -17.969 -20.062 24.594 1 94.06 307 GLY B O 1
ATOM 6386 N N . ASP B 1 308 ? -16.469 -18.297 24.672 1 96.31 308 ASP B N 1
ATOM 6387 C CA . ASP B 1 308 ? -17.375 -17.328 25.281 1 96.31 308 ASP B CA 1
ATOM 6388 C C . ASP B 1 308 ? -18.031 -16.438 24.234 1 96.31 308 ASP B C 1
ATOM 6390 O O . ASP B 1 308 ? -17.375 -15.57 23.656 1 96.31 308 ASP B O 1
ATOM 6394 N N . PRO B 1 309 ? -19.25 -16.516 24.062 1 93.31 309 PRO B N 1
ATOM 6395 C CA . PRO B 1 309 ? -19.938 -15.781 23 1 93.31 309 PRO B CA 1
ATOM 6396 C C . PRO B 1 309 ? -19.812 -14.266 23.156 1 93.31 309 PRO B C 1
ATOM 6398 O O . PRO B 1 309 ? -20.047 -13.523 22.188 1 93.31 309 PRO B O 1
ATOM 6401 N N . LYS B 1 310 ? -19.406 -13.766 24.328 1 92.81 310 LYS B N 1
ATOM 6402 C CA . LYS B 1 310 ? -19.312 -12.328 24.562 1 92.81 310 LYS B CA 1
ATOM 6403 C C . LYS B 1 310 ? -17.906 -11.82 24.234 1 92.81 310 LYS B C 1
ATOM 6405 O O . LYS B 1 310 ? -17.703 -10.609 24.094 1 92.81 310 LYS B O 1
ATOM 6410 N N . SER B 1 311 ? -17.031 -12.711 24.062 1 95 311 SER B N 1
ATOM 6411 C CA . SER B 1 311 ? -15.648 -12.312 23.812 1 95 311 SER B CA 1
ATOM 6412 C C . SER B 1 311 ? -15.438 -11.938 22.344 1 95 311 SER B C 1
ATOM 6414 O O . SER B 1 311 ? -16.141 -12.438 21.469 1 95 311 SER B O 1
ATOM 6416 N N . LEU B 1 312 ? -14.523 -11.062 22.094 1 92.5 312 LEU B N 1
ATOM 6417 C CA . LEU B 1 312 ? -14.172 -10.656 20.734 1 92.5 312 LEU B CA 1
ATOM 6418 C C . LEU B 1 312 ? -13.578 -11.828 19.953 1 92.5 312 LEU B C 1
ATOM 6420 O O . LEU B 1 312 ? -13.797 -11.945 18.75 1 92.5 312 LEU B O 1
ATOM 6424 N N . GLU B 1 313 ? -12.828 -12.664 20.656 1 94.88 313 GLU B N 1
ATOM 6425 C CA . GLU B 1 313 ? -12.234 -13.844 20.031 1 94.88 313 GLU B CA 1
ATOM 6426 C C . GLU B 1 313 ? -13.312 -14.773 19.469 1 94.88 313 GLU B C 1
ATOM 6428 O O . GLU B 1 313 ? -13.203 -15.258 18.344 1 94.88 313 GLU B O 1
ATOM 6433 N N . TYR B 1 314 ? -14.312 -15.008 20.25 1 96.31 314 TYR B N 1
ATOM 6434 C CA . TYR B 1 314 ? -15.422 -15.852 19.812 1 96.31 314 TYR B CA 1
ATOM 6435 C C . TYR B 1 314 ? -16.125 -15.258 18.594 1 96.31 314 TYR B C 1
ATOM 6437 O O . TYR B 1 314 ? -16.344 -15.961 17.609 1 96.31 314 TYR B O 1
ATOM 6445 N N . LYS B 1 315 ? -16.438 -14.016 18.656 1 94.56 315 LYS B N 1
ATOM 6446 C CA . LYS B 1 315 ? -17.156 -13.344 17.578 1 94.56 315 LYS B CA 1
ATOM 6447 C C . LYS B 1 315 ? -16.344 -13.359 16.297 1 94.56 315 LYS B C 1
ATOM 6449 O O . LYS B 1 315 ? -16.891 -13.531 15.203 1 94.56 315 LYS B O 1
ATOM 6454 N N . ARG B 1 316 ? -15.102 -13.125 16.453 1 95.5 316 ARG B N 1
ATOM 6455 C CA . ARG B 1 316 ? -14.211 -13.109 15.297 1 95.5 316 ARG B CA 1
ATOM 6456 C C . ARG B 1 316 ? -14.242 -14.445 14.555 1 95.5 316 ARG B C 1
ATOM 6458 O O . ARG B 1 316 ? -14.414 -14.477 13.336 1 95.5 316 ARG B O 1
ATOM 6465 N N . ILE B 1 317 ? -14.086 -15.508 15.25 1 97.56 317 ILE B N 1
ATOM 6466 C CA . ILE B 1 317 ? -14.102 -16.844 14.641 1 97.56 317 ILE B CA 1
ATOM 6467 C C . ILE B 1 317 ? -15.484 -17.125 14.07 1 97.56 317 ILE B C 1
ATOM 6469 O O . ILE B 1 317 ? -15.609 -17.625 12.953 1 97.56 317 ILE B O 1
ATOM 6473 N N . GLU B 1 318 ? -16.484 -16.781 14.797 1 96 318 GLU B N 1
ATOM 6474 C CA . GLU B 1 318 ? -17.859 -17.031 14.367 1 96 318 GLU B CA 1
ATOM 6475 C C . GLU B 1 318 ? -18.188 -16.297 13.07 1 96 318 GLU B C 1
ATOM 6477 O O . GLU B 1 318 ? -18.922 -16.812 12.227 1 96 318 GLU B O 1
ATOM 6482 N N . MET B 1 319 ? -17.656 -15.188 12.883 1 94.94 319 MET B N 1
ATOM 6483 C CA . MET B 1 319 ? -17.969 -14.352 11.727 1 94.94 319 MET B CA 1
ATOM 6484 C C . MET B 1 319 ? -17.078 -14.703 10.539 1 94.94 319 MET B C 1
ATOM 6486 O O . MET B 1 319 ? -17.344 -14.273 9.414 1 94.94 319 MET B O 1
ATOM 6490 N N . THR B 1 320 ? -16.062 -15.438 10.734 1 97.31 320 THR B N 1
ATOM 6491 C CA . THR B 1 320 ? -15.055 -15.68 9.703 1 97.31 320 THR B CA 1
ATOM 6492 C C . THR B 1 320 ? -15.648 -16.484 8.555 1 97.31 320 THR B C 1
ATOM 6494 O O . THR B 1 320 ? -16.391 -17.438 8.773 1 97.31 320 THR B O 1
ATOM 6497 N N . LEU B 1 321 ? -15.305 -16.031 7.352 1 97.31 321 LEU B N 1
ATOM 6498 C CA . LEU B 1 321 ? -15.672 -16.719 6.117 1 97.31 321 LEU B CA 1
ATOM 6499 C C . LEU B 1 321 ? -14.469 -17.438 5.508 1 97.31 321 LEU B C 1
ATOM 6501 O O . LEU B 1 321 ? -13.383 -16.859 5.426 1 97.31 321 LEU B O 1
ATOM 6505 N N . LEU B 1 322 ? -14.664 -18.688 5.105 1 98.69 322 LEU B N 1
ATOM 6506 C CA . LEU B 1 322 ? -13.672 -19.422 4.316 1 98.69 322 LEU B CA 1
ATOM 6507 C C . LEU B 1 322 ? -13.984 -19.312 2.828 1 98.69 322 LEU B C 1
ATOM 6509 O O . LEU B 1 322 ? -15.078 -19.688 2.393 1 98.69 322 LEU B O 1
ATOM 6513 N N . VAL B 1 323 ? -13.055 -18.812 2.104 1 98.5 323 VAL B N 1
ATOM 6514 C CA . VAL B 1 323 ? -13.188 -18.719 0.652 1 98.5 323 VAL B CA 1
ATOM 6515 C C . VAL B 1 323 ? -12.211 -19.688 -0.012 1 98.5 323 VAL B C 1
ATOM 6517 O O . VAL B 1 323 ? -11 -19.578 0.163 1 98.5 323 VAL B O 1
ATOM 6520 N N . MET B 1 324 ? -12.727 -20.641 -0.685 1 98.5 324 MET B N 1
ATOM 6521 C CA . MET B 1 324 ? -11.953 -21.547 -1.53 1 98.5 324 MET B CA 1
ATOM 6522 C C . MET B 1 324 ? -12.242 -21.297 -3.006 1 98.5 324 MET B C 1
ATOM 6524 O O . MET B 1 324 ? -13.375 -21.5 -3.459 1 98.5 324 MET B O 1
ATOM 6528 N N . GLY B 1 325 ? -11.25 -20.844 -3.723 1 97.62 325 GLY B N 1
ATOM 6529 C CA . GLY B 1 325 ? -11.445 -20.484 -5.117 1 97.62 325 GLY B CA 1
ATOM 6530 C C . GLY B 1 325 ? -10.617 -21.328 -6.07 1 97.62 325 GLY B C 1
ATOM 6531 O O . GLY B 1 325 ? -9.484 -21.703 -5.762 1 97.62 325 GLY B O 1
ATOM 6532 N N . GLY B 1 326 ? -11.156 -21.656 -7.207 1 95.31 326 GLY B N 1
ATOM 6533 C CA . GLY B 1 326 ? -10.492 -22.359 -8.289 1 95.31 326 GLY B CA 1
ATOM 6534 C C . GLY B 1 326 ? -11.148 -22.141 -9.641 1 95.31 326 GLY B C 1
ATOM 6535 O O . GLY B 1 326 ? -12.102 -21.375 -9.75 1 95.31 326 GLY B O 1
ATOM 6536 N N . PRO B 1 327 ? -10.625 -22.766 -10.656 1 94.19 327 PRO B N 1
ATOM 6537 C CA . PRO B 1 327 ? -11.164 -22.562 -12 1 94.19 327 PRO B CA 1
ATOM 6538 C C . PRO B 1 327 ? -12.594 -23.094 -12.148 1 94.19 327 PRO B C 1
ATOM 6540 O O . PRO B 1 327 ? -12.93 -24.141 -11.594 1 94.19 327 PRO B O 1
ATOM 6543 N N . ASP B 1 328 ? -13.367 -22.344 -12.828 1 95.06 328 ASP B N 1
ATOM 6544 C CA . ASP B 1 328 ? -14.68 -22.828 -13.234 1 95.06 328 ASP B CA 1
ATOM 6545 C C . ASP B 1 328 ? -14.555 -24 -14.211 1 95.06 328 ASP B C 1
ATOM 6547 O O . ASP B 1 328 ? -13.977 -23.844 -15.289 1 95.06 328 ASP B O 1
ATOM 6551 N N . PRO B 1 329 ? -15.133 -25.156 -13.852 1 90 329 PRO B N 1
ATOM 6552 C CA . PRO B 1 329 ? -15.016 -26.312 -14.734 1 90 329 PRO B CA 1
ATOM 6553 C C . PRO B 1 329 ? -15.594 -26.062 -16.125 1 90 329 PRO B C 1
ATOM 6555 O O . PRO B 1 329 ? -15.227 -26.75 -17.078 1 90 329 PRO B O 1
ATOM 6558 N N . ALA B 1 330 ? -16.422 -25.078 -16.25 1 89.19 330 ALA B N 1
ATOM 6559 C CA . ALA B 1 330 ? -17.031 -24.75 -17.531 1 89.19 330 ALA B CA 1
ATOM 6560 C C . ALA B 1 330 ? -15.977 -24.281 -18.531 1 89.19 330 ALA B C 1
ATOM 6562 O O . ALA B 1 330 ? -16.203 -24.297 -19.734 1 89.19 330 ALA B O 1
ATOM 6563 N N . PHE B 1 331 ? -14.859 -23.828 -18.031 1 88.62 331 PHE B N 1
ATOM 6564 C CA . PHE B 1 331 ? -13.836 -23.25 -18.891 1 88.62 331 PHE B CA 1
ATOM 6565 C C . PHE B 1 331 ? -12.625 -24.188 -19 1 88.62 331 PHE B C 1
ATOM 6567 O O . PHE B 1 331 ? -11.578 -23.797 -19.516 1 88.62 331 PHE B O 1
ATOM 6574 N N . VAL B 1 332 ? -12.641 -25.219 -18.359 1 79.38 332 VAL B N 1
ATOM 6575 C CA . VAL B 1 332 ? -11.523 -26.172 -18.359 1 79.38 332 VAL B CA 1
ATOM 6576 C C . VAL B 1 332 ? -11.906 -27.422 -19.141 1 79.38 332 VAL B C 1
ATOM 6578 O O . VAL B 1 332 ? -12.891 -28.094 -18.797 1 79.38 332 VAL B O 1
ATOM 6581 N N . SER B 1 333 ? -11.211 -27.609 -20.281 1 75.56 333 SER B N 1
ATOM 6582 C CA . SER B 1 333 ? -11.477 -28.812 -21.047 1 75.56 333 SER B CA 1
ATOM 6583 C C . SER B 1 333 ? -10.68 -30 -20.516 1 75.56 333 SER B C 1
ATOM 6585 O O . SER B 1 333 ? -9.516 -29.859 -20.141 1 75.56 333 SER B O 1
ATOM 6587 N N . ASP B 1 334 ? -11.32 -31.172 -20.203 1 69.5 334 ASP B N 1
ATOM 6588 C CA . ASP B 1 334 ? -10.695 -32.469 -19.953 1 69.5 334 ASP B CA 1
ATOM 6589 C C . ASP B 1 334 ? -9.891 -32.438 -18.656 1 69.5 334 ASP B C 1
ATOM 6591 O O . ASP B 1 334 ? -8.688 -32.719 -18.656 1 69.5 334 ASP B O 1
ATOM 6595 N N . ASP B 1 335 ? -10.469 -31.984 -17.578 1 76.75 335 ASP B N 1
ATOM 6596 C CA . ASP B 1 335 ? -9.867 -32.031 -16.25 1 76.75 335 ASP B CA 1
ATOM 6597 C C . ASP B 1 335 ? -10.664 -32.938 -15.312 1 76.75 335 ASP B C 1
ATOM 6599 O O . ASP B 1 335 ? -11.305 -32.469 -14.367 1 76.75 335 ASP B O 1
ATOM 6603 N N . PRO B 1 336 ? -10.516 -34.219 -15.602 1 78 336 PRO B N 1
ATOM 6604 C CA . PRO B 1 336 ? -11.289 -35.188 -14.789 1 78 336 PRO B CA 1
ATOM 6605 C C . PRO B 1 336 ? -10.93 -35.125 -13.305 1 78 336 PRO B C 1
ATOM 6607 O O . PRO B 1 336 ? -11.805 -35.25 -12.453 1 78 336 PRO B O 1
ATOM 6610 N N . GLU B 1 337 ? -9.742 -34.969 -12.945 1 77.62 337 GLU B N 1
ATOM 6611 C CA . GLU B 1 337 ? -9.312 -34.906 -11.555 1 77.62 337 GLU B CA 1
ATOM 6612 C C . GLU B 1 337 ? -9.906 -33.688 -10.852 1 77.62 337 GLU B C 1
ATOM 6614 O O . GLU B 1 337 ? -10.383 -33.781 -9.719 1 77.62 337 GLU B O 1
ATOM 6619 N N . GLY B 1 338 ? -9.828 -32.562 -11.539 1 87.88 338 GLY B N 1
ATOM 6620 C CA . GLY B 1 338 ? -10.414 -31.359 -10.977 1 87.88 338 GLY B CA 1
ATOM 6621 C C . GLY B 1 338 ? -11.898 -31.484 -10.695 1 87.88 338 GLY B C 1
ATOM 6622 O O . GLY B 1 338 ? -12.383 -31.047 -9.648 1 87.88 338 GLY B O 1
ATOM 6623 N N . LYS B 1 339 ? -12.523 -32.156 -11.578 1 89.81 339 LYS B N 1
ATOM 6624 C CA . LYS B 1 339 ? -13.953 -32.375 -11.406 1 89.81 339 LYS B CA 1
ATOM 6625 C C . LYS B 1 339 ? -14.234 -33.281 -10.203 1 89.81 339 LYS B C 1
ATOM 6627 O O . LYS B 1 339 ? -15.195 -33.062 -9.469 1 89.81 339 LYS B O 1
ATOM 6632 N N . GLU B 1 340 ? -13.414 -34.25 -10.094 1 90.88 340 GLU B N 1
ATOM 6633 C CA . GLU B 1 340 ? -13.586 -35.188 -8.984 1 90.88 340 GLU B CA 1
ATOM 6634 C C . GLU B 1 340 ? -13.383 -34.469 -7.641 1 90.88 340 GLU B C 1
ATOM 6636 O O . GLU B 1 340 ? -14.148 -34.688 -6.699 1 90.88 340 GLU B O 1
ATOM 6641 N N . VAL B 1 341 ? -12.375 -33.719 -7.504 1 91.75 341 VAL B N 1
ATOM 6642 C CA . VAL B 1 341 ? -12.078 -33 -6.273 1 91.75 341 VAL B CA 1
ATOM 6643 C C . VAL B 1 341 ? -13.211 -32.031 -5.953 1 91.75 341 VAL B C 1
ATOM 6645 O O . VAL B 1 341 ? -13.664 -31.938 -4.805 1 91.75 341 VAL B O 1
ATOM 6648 N N . LEU B 1 342 ? -13.625 -31.281 -6.938 1 95.94 342 LEU B N 1
ATOM 6649 C CA . LEU B 1 342 ? -14.734 -30.344 -6.742 1 95.94 342 LEU B CA 1
ATOM 6650 C C . LEU B 1 342 ? -15.992 -31.078 -6.289 1 95.94 342 LEU B C 1
ATOM 6652 O O . LEU B 1 342 ? -16.734 -30.578 -5.441 1 95.94 342 LEU B O 1
ATOM 6656 N N . LYS B 1 343 ? -16.219 -32.25 -6.891 1 95.62 343 LYS B N 1
ATOM 6657 C CA . LYS B 1 343 ? -17.359 -33.062 -6.488 1 95.62 343 LYS B CA 1
ATOM 6658 C C . LYS B 1 343 ? -17.234 -33.469 -5.023 1 95.62 343 LYS B C 1
ATOM 6660 O O . LYS B 1 343 ? -18.219 -33.406 -4.281 1 95.62 343 LYS B O 1
ATOM 6665 N N . GLU B 1 344 ? -16.094 -33.906 -4.641 1 95.81 344 GLU B N 1
ATOM 6666 C CA . GLU B 1 344 ? -15.867 -34.281 -3.254 1 95.81 344 GLU B CA 1
ATOM 6667 C C . GLU B 1 344 ? -16.141 -33.125 -2.303 1 95.81 344 GLU B C 1
ATOM 6669 O O . GLU B 1 344 ? -16.781 -33.281 -1.267 1 95.81 344 GLU B O 1
ATOM 6674 N N . LEU B 1 345 ? -15.656 -31.953 -2.598 1 97.62 345 LEU B N 1
ATOM 6675 C CA . LEU B 1 345 ? -15.875 -30.766 -1.786 1 97.62 345 LEU B CA 1
ATOM 6676 C C . LEU B 1 345 ? -17.359 -30.422 -1.711 1 97.62 345 LEU B C 1
ATOM 6678 O O . LEU B 1 345 ? -17.875 -30.078 -0.64 1 97.62 345 LEU B O 1
ATOM 6682 N N . THR B 1 346 ? -17.969 -30.516 -2.846 1 97.62 346 THR B N 1
ATOM 6683 C CA . THR B 1 346 ? -19.406 -30.203 -2.928 1 97.62 346 THR B CA 1
ATOM 6684 C C . THR B 1 346 ? -20.203 -31.172 -2.061 1 97.62 346 THR B C 1
ATOM 6686 O O . THR B 1 346 ? -21.156 -30.75 -1.378 1 97.62 346 THR B O 1
ATOM 6689 N N . GLU B 1 347 ? -19.859 -32.406 -2.146 1 96.62 347 GLU B N 1
ATOM 6690 C CA . GLU B 1 347 ? -20.562 -33.438 -1.346 1 96.62 347 GLU B CA 1
ATOM 6691 C C . GLU B 1 347 ? -20.375 -33.156 0.147 1 96.62 347 GLU B C 1
ATOM 6693 O O . GLU B 1 347 ? -21.328 -33.281 0.92 1 96.62 347 GLU B O 1
ATOM 6698 N N . THR B 1 348 ? -19.188 -32.844 0.543 1 95.5 348 THR B N 1
ATOM 6699 C CA . THR B 1 348 ? -18.938 -32.469 1.933 1 95.5 348 THR B CA 1
ATOM 6700 C C . THR B 1 348 ? -19.734 -31.234 2.312 1 95.5 348 THR B C 1
ATOM 6702 O O . THR B 1 348 ? -20.328 -31.188 3.389 1 95.5 348 THR B O 1
ATOM 6705 N N . TYR B 1 349 ? -19.703 -30.25 1.466 1 97 349 TYR B N 1
ATOM 6706 C CA . TYR B 1 349 ? -20.422 -29 1.656 1 97 349 TYR B CA 1
ATOM 6707 C C . TYR B 1 349 ? -21.906 -29.25 1.896 1 97 349 TYR B C 1
ATOM 6709 O O . TYR B 1 349 ? -22.516 -28.625 2.77 1 97 349 TYR B O 1
ATOM 6717 N N . LYS B 1 350 ? -22.469 -30.188 1.242 1 96.06 350 LYS B N 1
ATOM 6718 C CA . LYS B 1 350 ? -23.891 -30.5 1.325 1 96.06 350 LYS B CA 1
ATOM 6719 C C . LYS B 1 350 ? -24.25 -31.125 2.674 1 96.06 350 LYS B C 1
ATOM 6721 O O . LYS B 1 350 ? -25.391 -31.078 3.111 1 96.06 350 LYS B O 1
ATOM 6726 N N . THR B 1 351 ? -23.328 -31.734 3.303 1 94.94 351 THR B N 1
ATOM 6727 C CA . THR B 1 351 ? -23.609 -32.5 4.508 1 94.94 351 THR B CA 1
ATOM 6728 C C . THR B 1 351 ? -23.594 -31.594 5.742 1 94.94 351 THR B C 1
ATOM 6730 O O . THR B 1 351 ? -24.062 -32 6.812 1 94.94 351 THR B O 1
ATOM 6733 N N . ILE B 1 352 ? -23.062 -30.453 5.641 1 94.62 352 ILE B N 1
ATOM 6734 C CA . ILE B 1 352 ? -22.969 -29.594 6.816 1 94.62 352 ILE B CA 1
ATOM 6735 C C . ILE B 1 352 ? -24.203 -28.719 6.91 1 94.62 352 ILE B C 1
ATOM 6737 O O . ILE B 1 352 ? -24.953 -28.578 5.941 1 94.62 352 ILE B O 1
ATOM 6741 N N . ASP B 1 353 ? -24.5 -28.125 8.102 1 93.5 353 ASP B N 1
ATOM 6742 C CA . ASP B 1 353 ? -25.719 -27.344 8.328 1 93.5 353 ASP B CA 1
ATOM 6743 C C . ASP B 1 353 ? -25.656 -26 7.598 1 93.5 353 ASP B C 1
ATOM 6745 O O . ASP B 1 353 ? -24.578 -25.547 7.207 1 93.5 353 ASP B O 1
ATOM 6749 N N . ARG B 1 354 ? -26.75 -25.359 7.512 1 93.25 354 ARG B N 1
ATOM 6750 C CA . ARG B 1 354 ? -26.922 -24.141 6.707 1 93.25 354 ARG B CA 1
ATOM 6751 C C . ARG B 1 354 ? -26.078 -23 7.258 1 93.25 354 ARG B C 1
ATOM 6753 O O . ARG B 1 354 ? -25.516 -22.203 6.496 1 93.25 354 ARG B O 1
ATOM 6760 N N . ASN B 1 355 ? -26.047 -22.938 8.516 1 92.25 355 ASN B N 1
ATOM 6761 C CA . ASN B 1 355 ? -25.234 -21.891 9.125 1 92.25 355 ASN B CA 1
ATOM 6762 C C . ASN B 1 355 ? -23.766 -22.016 8.758 1 92.25 355 ASN B C 1
ATOM 6764 O O . ASN B 1 355 ? -23.109 -21.031 8.438 1 92.25 355 ASN B O 1
ATOM 6768 N N . MET B 1 356 ? -23.281 -23.234 8.797 1 95.56 356 MET B N 1
ATOM 6769 C CA . MET B 1 356 ? -21.906 -23.516 8.406 1 95.56 356 MET B CA 1
ATOM 6770 C C . MET B 1 356 ? -21.703 -23.281 6.906 1 95.56 356 MET B C 1
ATOM 6772 O O . MET B 1 356 ? -20.672 -22.781 6.48 1 95.56 356 MET B O 1
ATOM 6776 N N . GLN B 1 357 ? -22.703 -23.656 6.113 1 95.5 357 GLN B N 1
ATOM 6777 C CA . GLN B 1 357 ? -22.625 -23.422 4.676 1 95.5 357 GLN B CA 1
ATOM 6778 C C . GLN B 1 357 ? -22.469 -21.938 4.363 1 95.5 357 GLN B C 1
ATOM 6780 O O . GLN B 1 357 ? -21.75 -21.562 3.426 1 95.5 357 GLN B O 1
ATOM 6785 N N . ASN B 1 358 ? -23.078 -21.094 5.176 1 93.75 358 ASN B N 1
ATOM 6786 C CA . ASN B 1 358 ? -23 -19.656 4.977 1 93.75 358 ASN B CA 1
ATOM 6787 C C . ASN B 1 358 ? -21.594 -19.125 5.258 1 93.75 358 ASN B C 1
ATOM 6789 O O . ASN B 1 358 ? -21.25 -18 4.863 1 93.75 358 ASN B O 1
ATOM 6793 N N . ASP B 1 359 ? -20.797 -19.938 5.965 1 96.38 359 ASP B N 1
ATOM 6794 C CA . ASP B 1 359 ? -19.453 -19.516 6.348 1 96.38 359 ASP B CA 1
ATOM 6795 C C . ASP B 1 359 ? -18.406 -20.109 5.422 1 96.38 359 ASP B C 1
ATOM 6797 O O . ASP B 1 359 ? -17.203 -19.953 5.652 1 96.38 359 ASP B O 1
ATOM 6801 N N . ILE B 1 360 ? -18.828 -20.812 4.391 1 97.62 360 ILE B N 1
ATOM 6802 C CA . ILE B 1 360 ? -17.891 -21.422 3.434 1 97.62 360 ILE B CA 1
ATOM 6803 C C . ILE B 1 360 ? -18.328 -21.062 2.012 1 97.62 360 ILE B C 1
ATOM 6805 O O . ILE B 1 360 ? -19.469 -21.328 1.616 1 97.62 360 ILE B O 1
ATOM 6809 N N . ALA B 1 361 ? -17.469 -20.438 1.298 1 97.44 361 ALA B N 1
ATOM 6810 C CA . ALA B 1 361 ? -17.734 -20.109 -0.098 1 97.44 361 ALA B CA 1
ATOM 6811 C C . ALA B 1 361 ? -16.766 -20.828 -1.033 1 97.44 361 ALA B C 1
ATOM 6813 O O . ALA B 1 361 ? -15.562 -20.562 -1.032 1 97.44 361 ALA B O 1
ATOM 6814 N N . ILE B 1 362 ? -17.266 -21.781 -1.801 1 98.12 362 ILE B N 1
ATOM 6815 C CA . ILE B 1 362 ? -16.516 -22.422 -2.877 1 98.12 362 ILE B CA 1
ATOM 6816 C C . ILE B 1 362 ? -16.766 -21.688 -4.191 1 98.12 362 ILE B C 1
ATOM 6818 O O . ILE B 1 362 ? -17.844 -21.812 -4.777 1 98.12 362 ILE B O 1
ATOM 6822 N N . LEU B 1 363 ? -15.812 -20.969 -4.652 1 98.06 363 LEU B N 1
ATOM 6823 C CA . LEU B 1 363 ? -15.984 -20.062 -5.789 1 98.06 363 LEU B CA 1
ATOM 6824 C C . LEU B 1 363 ? -15.367 -20.656 -7.051 1 98.06 363 LEU B C 1
ATOM 6826 O O . LEU B 1 363 ? -14.266 -21.203 -7.008 1 98.06 363 LEU B O 1
ATOM 6830 N N . LEU B 1 364 ? -16.094 -20.547 -8.117 1 97.94 364 LEU B N 1
ATOM 6831 C CA . LEU B 1 364 ? -15.656 -21 -9.438 1 97.94 364 LEU B CA 1
ATOM 6832 C C . LEU B 1 364 ? -15.305 -19.797 -10.32 1 97.94 364 LEU B C 1
ATOM 6834 O O . LEU B 1 364 ? -16.188 -19.094 -10.789 1 97.94 364 LEU B O 1
ATOM 6838 N N . LEU B 1 365 ? -14.062 -19.609 -10.594 1 97.44 365 LEU B N 1
ATOM 6839 C CA . LEU B 1 365 ? -13.555 -18.422 -11.258 1 97.44 365 LEU B CA 1
ATOM 6840 C C . LEU B 1 365 ? -13.492 -18.625 -12.766 1 97.44 365 LEU B C 1
ATOM 6842 O O . LEU B 1 365 ? -12.898 -19.594 -13.242 1 97.44 365 LEU B O 1
ATOM 6846 N N . PRO B 1 366 ? -14.016 -17.703 -13.516 1 96.75 366 PRO B N 1
ATOM 6847 C CA . PRO B 1 366 ? -13.969 -17.828 -14.977 1 96.75 366 PRO B CA 1
ATOM 6848 C C . PRO B 1 366 ? -12.547 -17.719 -15.531 1 96.75 366 PRO B C 1
ATOM 6850 O O . PRO B 1 366 ? -11.727 -16.984 -14.977 1 96.75 366 PRO B O 1
ATOM 6853 N N . LEU B 1 367 ? -12.312 -18.422 -16.688 1 92.69 367 LEU B N 1
ATOM 6854 C CA . LEU B 1 367 ? -10.977 -18.422 -17.266 1 92.69 367 LEU B CA 1
ATOM 6855 C C . LEU B 1 367 ? -11 -17.875 -18.688 1 92.69 367 LEU B C 1
ATOM 6857 O O . LEU B 1 367 ? -9.984 -17.891 -19.375 1 92.69 367 LEU B O 1
ATOM 6861 N N . ASP B 1 368 ? -12.086 -17.312 -19.125 1 91.88 368 ASP B N 1
ATOM 6862 C CA . ASP B 1 368 ? -12.234 -16.859 -20.5 1 91.88 368 ASP B CA 1
ATOM 6863 C C . ASP B 1 368 ? -11.375 -15.625 -20.75 1 91.88 368 ASP B C 1
ATOM 6865 O O . ASP B 1 368 ? -10.922 -15.398 -21.891 1 91.88 368 ASP B O 1
ATOM 6869 N N . ASN B 1 369 ? -11.219 -14.82 -19.781 1 94.06 369 ASN B N 1
ATOM 6870 C CA . ASN B 1 369 ? -10.422 -13.594 -19.859 1 94.06 369 ASN B CA 1
ATOM 6871 C C . ASN B 1 369 ? -9.32 -13.586 -18.797 1 94.06 369 ASN B C 1
ATOM 6873 O O . ASN B 1 369 ? -9.578 -13.312 -17.625 1 94.06 369 ASN B O 1
ATOM 6877 N N . PRO B 1 370 ? -8.047 -13.82 -19.203 1 90.62 370 PRO B N 1
ATOM 6878 C CA . PRO B 1 370 ? -6.945 -13.945 -18.25 1 90.62 370 PRO B CA 1
ATOM 6879 C C . PRO B 1 370 ? -6.75 -12.688 -17.406 1 90.62 370 PRO B C 1
ATOM 6881 O O . PRO B 1 370 ? -6.387 -12.789 -16.234 1 90.62 370 PRO B O 1
ATOM 6884 N N . LYS B 1 371 ? -6.965 -11.562 -18.031 1 94 371 LYS B N 1
ATOM 6885 C CA . LYS B 1 371 ? -6.848 -10.32 -17.281 1 94 371 LYS B CA 1
ATOM 6886 C C . LYS B 1 371 ? -7.887 -10.242 -16.172 1 94 371 LYS B C 1
ATOM 6888 O O . LYS B 1 371 ? -7.555 -9.953 -15.016 1 94 371 LYS B O 1
ATOM 6893 N N . GLU B 1 372 ? -9.117 -10.531 -16.516 1 96.62 372 GLU B N 1
ATOM 6894 C CA . GLU B 1 372 ? -10.195 -10.484 -15.523 1 96.62 372 GLU B CA 1
ATOM 6895 C C . GLU B 1 372 ? -9.977 -11.516 -14.422 1 96.62 372 GLU B C 1
ATOM 6897 O O . GLU B 1 372 ? -10.164 -11.211 -13.242 1 96.62 372 GLU B O 1
ATOM 6902 N N . ASN B 1 373 ? -9.547 -12.68 -14.789 1 96.12 373 ASN B N 1
ATOM 6903 C CA . ASN B 1 373 ? -9.258 -13.719 -13.805 1 96.12 373 ASN B CA 1
ATOM 6904 C C . ASN B 1 373 ? -8.172 -13.281 -12.828 1 96.12 373 ASN B C 1
ATOM 6906 O O . ASN B 1 373 ? -8.32 -13.438 -11.617 1 96.12 373 ASN B O 1
ATOM 6910 N N . ALA B 1 374 ? -7.133 -12.719 -13.375 1 95.31 374 ALA B N 1
ATOM 6911 C CA . ALA B 1 374 ? -6.027 -12.242 -12.547 1 95.31 374 ALA B CA 1
ATOM 6912 C C . ALA B 1 374 ? -6.492 -11.164 -11.57 1 95.31 374 ALA B C 1
ATOM 6914 O O . ALA B 1 374 ? -6.113 -11.172 -10.398 1 95.31 374 ALA B O 1
ATOM 6915 N N . LEU B 1 375 ? -7.312 -10.281 -12.047 1 97.69 375 LEU B N 1
ATOM 6916 C CA . LEU B 1 375 ? -7.809 -9.188 -11.219 1 97.69 375 LEU B CA 1
ATOM 6917 C C . LEU B 1 375 ? -8.727 -9.711 -10.117 1 97.69 375 LEU B C 1
ATOM 6919 O O . LEU B 1 375 ? -8.695 -9.211 -8.992 1 97.69 375 LEU B O 1
ATOM 6923 N N . ILE B 1 376 ? -9.539 -10.695 -10.406 1 98.06 376 ILE B N 1
ATOM 6924 C CA . ILE B 1 376 ? -10.422 -11.305 -9.422 1 98.06 376 ILE B CA 1
ATOM 6925 C C . ILE B 1 376 ? -9.602 -11.922 -8.297 1 98.06 376 ILE B C 1
ATOM 6927 O O . ILE B 1 376 ? -9.875 -11.695 -7.113 1 98.06 376 ILE B O 1
ATOM 6931 N N . VAL B 1 377 ? -8.539 -12.641 -8.648 1 97.94 377 VAL B N 1
ATOM 6932 C CA . VAL B 1 377 ? -7.664 -13.266 -7.664 1 97.94 377 VAL B CA 1
ATOM 6933 C C . VAL B 1 377 ? -6.984 -12.188 -6.824 1 97.94 377 VAL B C 1
ATOM 6935 O O . VAL B 1 377 ? -6.918 -12.297 -5.598 1 97.94 377 VAL B O 1
ATOM 6938 N N . ASN B 1 378 ? -6.531 -11.141 -7.473 1 98.06 378 ASN B N 1
ATOM 6939 C CA . ASN B 1 378 ? -5.895 -10.016 -6.801 1 98.06 378 ASN B CA 1
ATOM 6940 C C . ASN B 1 378 ? -6.82 -9.391 -5.758 1 98.06 378 ASN B C 1
ATOM 6942 O O . ASN B 1 378 ? -6.445 -9.258 -4.59 1 98.06 378 ASN B O 1
ATOM 6946 N N . ALA B 1 379 ? -8.016 -9.148 -6.145 1 97.88 379 ALA B N 1
ATOM 6947 C CA . ALA B 1 379 ? -8.984 -8.5 -5.262 1 97.88 379 ALA B CA 1
ATOM 6948 C C . ALA B 1 379 ? -9.352 -9.406 -4.094 1 97.88 379 ALA B C 1
ATOM 6950 O O . ALA B 1 379 ? -9.453 -8.953 -2.951 1 97.88 379 ALA B O 1
ATOM 6951 N N . LEU B 1 380 ? -9.5 -10.672 -4.375 1 97.94 380 LEU B N 1
ATOM 6952 C CA . LEU B 1 380 ? -9.844 -11.625 -3.322 1 97.94 380 LEU B CA 1
ATOM 6953 C C . LEU B 1 380 ? -8.719 -11.719 -2.293 1 97.94 380 LEU B C 1
ATOM 6955 O O . LEU B 1 380 ? -8.977 -11.727 -1.087 1 97.94 380 LEU B O 1
ATOM 6959 N N . GLN B 1 381 ? -7.527 -11.766 -2.771 1 97.88 381 GLN B N 1
ATOM 6960 C CA . GLN B 1 381 ? -6.402 -11.836 -1.847 1 97.88 381 GLN B CA 1
ATOM 6961 C C . GLN B 1 381 ? -6.316 -10.57 -0.993 1 97.88 381 GLN B C 1
ATOM 6963 O O . GLN B 1 381 ? -6.102 -10.648 0.218 1 97.88 381 GLN B O 1
ATOM 6968 N N . ARG B 1 382 ? -6.555 -9.461 -1.578 1 97 382 ARG B N 1
ATOM 6969 C CA . ARG B 1 382 ? -6.418 -8.188 -0.878 1 97 382 ARG B CA 1
ATOM 6970 C C . ARG B 1 382 ? -7.527 -8 0.149 1 97 382 ARG B C 1
ATOM 6972 O O . ARG B 1 382 ? -7.352 -7.301 1.146 1 97 382 ARG B O 1
ATOM 6979 N N . THR B 1 383 ? -8.633 -8.648 -0.056 1 95.56 383 THR B N 1
ATOM 6980 C CA . THR B 1 383 ? -9.766 -8.508 0.852 1 95.56 383 THR B CA 1
ATOM 6981 C C . THR B 1 383 ? -9.688 -9.547 1.974 1 95.56 383 THR B C 1
ATOM 6983 O O . THR B 1 383 ? -10.438 -9.469 2.949 1 95.56 383 THR B O 1
ATOM 6986 N N . SER B 1 384 ? -8.727 -10.414 1.969 1 97.12 384 SER B N 1
ATOM 6987 C CA . SER B 1 384 ? -8.633 -11.508 2.928 1 97.12 384 SER B CA 1
ATOM 6988 C C . SER B 1 384 ? -7.824 -11.109 4.156 1 97.12 384 SER B C 1
ATOM 6990 O O . SER B 1 384 ? -6.945 -10.25 4.07 1 97.12 384 SER B O 1
ATOM 6992 N N . SER B 1 385 ? -8.172 -11.727 5.273 1 96.69 385 SER B N 1
ATOM 6993 C CA . SER B 1 385 ? -7.387 -11.547 6.492 1 96.69 385 SER B CA 1
ATOM 6994 C C . SER B 1 385 ? -6.039 -12.258 6.391 1 96.69 385 SER B C 1
ATOM 6996 O O . SER B 1 385 ? -5.016 -11.719 6.828 1 96.69 385 SER B O 1
ATOM 6998 N N . PHE B 1 386 ? -6.094 -13.367 5.922 1 97.88 386 PHE B N 1
ATOM 6999 C CA . PHE B 1 386 ? -4.859 -14.062 5.574 1 97.88 386 PHE B CA 1
ATOM 7000 C C . PHE B 1 386 ? -5.117 -15.133 4.523 1 97.88 386 PHE B C 1
ATOM 7002 O O . PHE B 1 386 ? -6.266 -15.461 4.234 1 97.88 386 PHE B O 1
ATOM 7009 N N . ILE B 1 387 ? -4.055 -15.617 3.855 1 98.69 387 ILE B N 1
ATOM 7010 C CA . ILE B 1 387 ? -4.113 -16.562 2.75 1 98.69 387 ILE B CA 1
ATOM 7011 C C . ILE B 1 387 ? -3.539 -17.906 3.191 1 98.69 387 ILE B C 1
ATOM 7013 O O . ILE B 1 387 ? -2.51 -17.953 3.869 1 98.69 387 ILE B O 1
ATOM 7017 N N . VAL B 1 388 ? -4.219 -18.953 2.775 1 98.75 388 VAL B N 1
ATOM 7018 C CA . VAL B 1 388 ? -3.766 -20.297 3.104 1 98.75 388 VAL B CA 1
ATOM 7019 C C . VAL B 1 388 ? -3.342 -21.031 1.83 1 98.75 388 VAL B C 1
ATOM 7021 O O . VAL B 1 388 ? -4 -20.922 0.795 1 98.75 388 VAL B O 1
ATOM 7024 N N . GLN B 1 389 ? -2.238 -21.625 1.9 1 97.62 389 GLN B N 1
ATOM 7025 C CA . GLN B 1 389 ? -1.796 -22.609 0.919 1 97.62 389 GLN B CA 1
ATOM 7026 C C . GLN B 1 389 ? -1.482 -23.938 1.585 1 97.62 389 GLN B C 1
ATOM 7028 O O . GLN B 1 389 ? -0.315 -24.281 1.801 1 97.62 389 GLN B O 1
ATOM 7033 N N . ASN B 1 390 ? -2.52 -24.719 1.763 1 97.56 390 ASN B N 1
ATOM 7034 C CA . ASN B 1 390 ? -2.432 -25.969 2.518 1 97.56 390 ASN B CA 1
ATOM 7035 C C . ASN B 1 390 ? -2.002 -27.125 1.631 1 97.56 390 ASN B C 1
ATOM 7037 O O . ASN B 1 390 ? -2.49 -28.25 1.792 1 97.56 390 ASN B O 1
ATOM 7041 N N . SER B 1 391 ? -1.058 -27.016 0.857 1 93.69 391 SER B N 1
ATOM 7042 C CA . SER B 1 391 ? -0.66 -28 -0.15 1 93.69 391 SER B CA 1
ATOM 7043 C C . SER B 1 391 ? 0.001 -29.219 0.491 1 93.69 391 SER B C 1
ATOM 7045 O O . SER B 1 391 ? 0.932 -29.078 1.288 1 93.69 391 SER B O 1
ATOM 7047 N N . ILE B 1 392 ? -0.554 -30.359 0.132 1 90.75 392 ILE B N 1
ATOM 7048 C CA . ILE B 1 392 ? 0.091 -31.625 0.492 1 90.75 392 ILE B CA 1
ATOM 7049 C C . ILE B 1 392 ? 1.383 -31.781 -0.306 1 90.75 392 ILE B C 1
ATOM 7051 O O . ILE B 1 392 ? 2.414 -32.188 0.245 1 90.75 392 ILE B O 1
ATOM 7055 N N . GLN B 1 393 ? 1.332 -31.453 -1.54 1 84.38 393 GLN B N 1
ATOM 7056 C CA . GLN B 1 393 ? 2.482 -31.344 -2.43 1 84.38 393 GLN B CA 1
ATOM 7057 C C . GLN B 1 393 ? 2.441 -30.047 -3.232 1 84.38 393 GLN B C 1
ATOM 7059 O O . GLN B 1 393 ? 1.376 -29.625 -3.693 1 84.38 393 GLN B O 1
ATOM 7064 N N . GLU B 1 394 ? 3.607 -29.406 -3.293 1 81.69 394 GLU B N 1
ATOM 7065 C CA . GLU B 1 394 ? 3.717 -28.125 -3.971 1 81.69 394 GLU B CA 1
ATOM 7066 C C . GLU B 1 394 ? 5.062 -27.984 -4.672 1 81.69 394 GLU B C 1
ATOM 7068 O O . GLU B 1 394 ? 6.07 -28.516 -4.203 1 81.69 394 GLU B O 1
ATOM 7073 N N . GLY B 1 395 ? 5 -27.391 -5.883 1 81.62 395 GLY B N 1
ATOM 7074 C CA . GLY B 1 395 ? 6.273 -27 -6.461 1 81.62 395 GLY B CA 1
ATOM 7075 C C . GLY B 1 395 ? 6.906 -25.812 -5.75 1 81.62 395 GLY B C 1
ATOM 7076 O O . GLY B 1 395 ? 7.484 -25.969 -4.672 1 81.62 395 GLY B O 1
ATOM 7077 N N . PHE B 1 396 ? 6.621 -24.656 -6.203 1 84.06 396 PHE B N 1
ATOM 7078 C CA . PHE B 1 396 ? 7.152 -23.484 -5.531 1 84.06 396 PHE B CA 1
ATOM 7079 C C . PHE B 1 396 ? 6.055 -22.75 -4.77 1 84.06 396 PHE B C 1
ATOM 7081 O O . PHE B 1 396 ? 6.27 -22.281 -3.648 1 84.06 396 PHE B O 1
ATOM 7088 N N . GLY B 1 397 ? 4.855 -22.656 -5.281 1 87.06 397 GLY B N 1
ATOM 7089 C CA . GLY B 1 397 ? 3.752 -22 -4.59 1 87.06 397 GLY B CA 1
ATOM 7090 C C . GLY B 1 397 ? 3.768 -20.5 -4.727 1 87.06 397 GLY B C 1
ATOM 7091 O O . GLY B 1 397 ? 3.805 -19.781 -3.723 1 87.06 397 GLY B O 1
ATOM 7092 N N . LEU B 1 398 ? 3.551 -20.016 -5.969 1 89.5 398 LEU B N 1
ATOM 7093 C CA . LEU B 1 398 ? 3.609 -18.578 -6.25 1 89.5 398 LEU B CA 1
ATOM 7094 C C . LEU B 1 398 ? 2.445 -17.844 -5.594 1 89.5 398 LEU B C 1
ATOM 7096 O O . LEU B 1 398 ? 2.514 -16.641 -5.371 1 89.5 398 LEU B O 1
ATOM 7100 N N . THR B 1 399 ? 1.381 -18.609 -5.273 1 92.94 399 THR B N 1
ATOM 7101 C CA . THR B 1 399 ? 0.238 -18.016 -4.598 1 92.94 399 THR B CA 1
ATOM 7102 C C . THR B 1 399 ? 0.656 -17.422 -3.254 1 92.94 399 THR B C 1
ATOM 7104 O O . THR B 1 399 ? 0.145 -16.375 -2.844 1 92.94 399 THR B O 1
ATOM 7107 N N . ALA B 1 400 ? 1.554 -18.109 -2.611 1 96 400 ALA B N 1
ATOM 7108 C CA . ALA B 1 400 ? 2.064 -17.594 -1.344 1 96 400 ALA B CA 1
ATOM 7109 C C . ALA B 1 400 ? 2.861 -16.297 -1.557 1 96 400 ALA B C 1
ATOM 7111 O O . ALA B 1 400 ? 2.701 -15.336 -0.812 1 96 400 ALA B O 1
ATOM 7112 N N . THR B 1 401 ? 3.705 -16.312 -2.578 1 96.44 401 THR B N 1
ATOM 7113 C CA . THR B 1 401 ? 4.496 -15.125 -2.896 1 96.44 401 THR B CA 1
ATOM 7114 C C . THR B 1 401 ? 3.594 -13.945 -3.248 1 96.44 401 THR B C 1
ATOM 7116 O O . THR B 1 401 ? 3.848 -12.82 -2.826 1 96.44 401 THR B O 1
ATOM 7119 N N . GLU B 1 402 ? 2.566 -14.258 -4.02 1 97.31 402 GLU B N 1
ATOM 7120 C CA . GLU B 1 402 ? 1.606 -13.219 -4.395 1 97.31 402 GLU B CA 1
ATOM 7121 C C . GLU B 1 402 ? 0.948 -12.602 -3.166 1 97.31 402 GLU B C 1
ATOM 7123 O O . GLU B 1 402 ? 0.815 -11.383 -3.074 1 97.31 402 GLU B O 1
ATOM 7128 N N . ALA B 1 403 ? 0.583 -13.461 -2.246 1 97.94 403 ALA B N 1
ATOM 7129 C CA . ALA B 1 403 ? -0.051 -13 -1.012 1 97.94 403 ALA B CA 1
ATOM 7130 C C . ALA B 1 403 ? 0.914 -12.164 -0.178 1 97.94 403 ALA B C 1
ATOM 7132 O O . ALA B 1 403 ? 0.55 -11.094 0.313 1 97.94 403 ALA B O 1
ATOM 7133 N N . MET B 1 404 ? 2.104 -12.664 -0.037 1 98.06 404 MET B N 1
ATOM 7134 C CA . MET B 1 404 ? 3.127 -11.969 0.74 1 98.06 404 MET B CA 1
ATOM 7135 C C . MET B 1 404 ? 3.426 -10.594 0.142 1 98.06 404 MET B C 1
ATOM 7137 O O . MET B 1 404 ? 3.586 -9.617 0.873 1 98.06 404 MET B O 1
ATOM 7141 N N . TRP B 1 405 ? 3.469 -10.477 -1.2 1 97.69 405 TRP B N 1
ATOM 7142 C CA . TRP B 1 405 ? 3.67 -9.219 -1.902 1 97.69 405 TRP B CA 1
ATOM 7143 C C . TRP B 1 405 ? 2.602 -8.203 -1.514 1 97.69 405 TRP B C 1
ATOM 7145 O O . TRP B 1 405 ? 2.885 -7.008 -1.394 1 97.69 405 TRP B O 1
ATOM 7155 N N . LYS B 1 406 ? 1.476 -8.664 -1.205 1 97.12 406 LYS B N 1
ATOM 7156 C CA . LYS B 1 406 ? 0.324 -7.82 -0.891 1 97.12 406 LYS B CA 1
ATOM 7157 C C . LYS B 1 406 ? 0.207 -7.586 0.612 1 97.12 406 LYS B C 1
ATOM 7159 O O . LYS B 1 406 ? -0.822 -7.105 1.094 1 97.12 406 LYS B O 1
ATOM 7164 N N . ARG B 1 407 ? 1.17 -8.008 1.383 1 96.44 407 ARG B N 1
ATOM 7165 C CA . ARG B 1 407 ? 1.237 -7.855 2.832 1 96.44 407 ARG B CA 1
ATOM 7166 C C . ARG B 1 407 ? 0.15 -8.672 3.52 1 96.44 407 ARG B C 1
ATOM 7168 O O . ARG B 1 407 ? -0.393 -8.258 4.547 1 96.44 407 ARG B O 1
ATOM 7175 N N . LYS B 1 408 ? -0.216 -9.727 2.895 1 97.31 408 LYS B N 1
ATOM 7176 C CA . LYS B 1 408 ? -1.141 -10.656 3.539 1 97.31 408 LYS B CA 1
ATOM 7177 C C . LYS B 1 408 ? -0.39 -11.789 4.227 1 97.31 408 LYS B C 1
ATOM 7179 O O . LYS B 1 408 ? 0.41 -12.484 3.598 1 97.31 408 LYS B O 1
ATOM 7184 N N . PRO B 1 409 ? -0.7 -11.945 5.547 1 97.31 409 PRO B N 1
ATOM 7185 C CA . PRO B 1 409 ? -0.107 -13.117 6.191 1 97.31 409 PRO B CA 1
ATOM 7186 C C . PRO B 1 409 ? -0.523 -14.43 5.523 1 97.31 409 PRO B C 1
ATOM 7188 O O . PRO B 1 409 ? -1.642 -14.539 5.016 1 97.31 409 PRO B O 1
ATOM 7191 N N . VAL B 1 410 ? 0.442 -15.414 5.598 1 98.62 410 VAL B N 1
ATOM 7192 C CA . VAL B 1 410 ? 0.162 -16.688 4.93 1 98.62 410 VAL B CA 1
ATOM 7193 C C . VAL B 1 410 ? 0.26 -17.828 5.93 1 98.62 410 VAL B C 1
ATOM 7195 O O . VAL B 1 410 ? 1.018 -17.75 6.902 1 98.62 410 VAL B O 1
ATOM 7198 N N . LEU B 1 411 ? -0.565 -18.766 5.781 1 98.75 411 LEU B N 1
ATOM 7199 C CA . LEU B 1 411 ? -0.459 -20.094 6.383 1 98.75 411 LEU B CA 1
ATOM 7200 C C . LEU B 1 411 ? -0.153 -21.141 5.324 1 98.75 411 LEU B C 1
ATOM 7202 O O . LEU B 1 411 ? -0.976 -21.406 4.441 1 98.75 411 LEU B O 1
ATOM 7206 N N . VAL B 1 412 ? 1.03 -21.734 5.465 1 98.25 412 VAL B N 1
ATOM 7207 C CA . VAL B 1 412 ? 1.432 -22.688 4.434 1 98.25 412 VAL B CA 1
ATOM 7208 C C . VAL B 1 412 ? 1.819 -24.016 5.074 1 98.25 412 VAL B C 1
ATOM 7210 O O . VAL B 1 412 ? 1.969 -24.109 6.293 1 98.25 412 VAL B O 1
ATOM 7213 N N . SER B 1 413 ? 1.86 -25.016 4.227 1 96.56 413 SER B N 1
ATOM 7214 C CA . SER B 1 413 ? 2.391 -26.297 4.668 1 96.56 413 SER B CA 1
ATOM 7215 C C . SER B 1 413 ? 3.904 -26.375 4.484 1 96.56 413 SER B C 1
ATOM 7217 O O . SER B 1 413 ? 4.543 -25.359 4.184 1 96.56 413 SER B O 1
ATOM 7219 N N . ASN B 1 414 ? 4.418 -27.5 4.73 1 92.56 414 ASN B N 1
ATOM 7220 C CA . ASN B 1 414 ? 5.855 -27.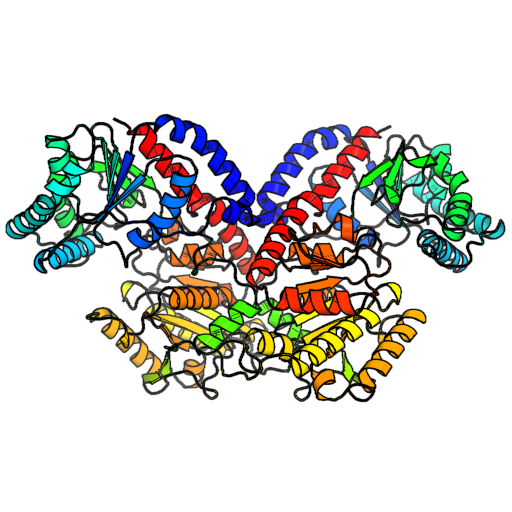688 4.574 1 92.56 414 ASN B CA 1
ATOM 7221 C C . ASN B 1 414 ? 6.203 -28.219 3.186 1 92.56 414 ASN B C 1
ATOM 7223 O O . ASN B 1 414 ? 7.309 -28.719 2.965 1 92.56 414 ASN B O 1
ATOM 7227 N N . ALA B 1 415 ? 5.363 -28.047 2.318 1 87.25 415 ALA B N 1
ATOM 7228 C CA . ALA B 1 415 ? 5.566 -28.609 0.983 1 87.25 415 ALA B CA 1
ATOM 7229 C C . ALA B 1 415 ? 6.562 -27.766 0.186 1 87.25 415 ALA B C 1
ATOM 7231 O O . ALA B 1 415 ? 6.293 -26.609 -0.135 1 87.25 415 ALA B O 1
ATOM 7232 N N . ALA B 1 416 ? 7.734 -28.281 -0.152 1 84.62 416 ALA B N 1
ATOM 7233 C CA . ALA B 1 416 ? 8.773 -27.844 -1.076 1 84.62 416 ALA B CA 1
ATOM 7234 C C . ALA B 1 416 ? 8.969 -26.328 -0.999 1 84.62 416 ALA B C 1
ATOM 7236 O O . ALA B 1 416 ? 9.516 -25.812 -0.018 1 84.62 416 ALA B O 1
ATOM 7237 N N . GLY B 1 417 ? 8.492 -25.609 -2.057 1 88.81 417 GLY B N 1
ATOM 7238 C CA . GLY B 1 417 ? 8.766 -24.188 -2.203 1 88.81 417 GLY B CA 1
ATOM 7239 C C . GLY B 1 417 ? 8.141 -23.359 -1.105 1 88.81 417 GLY B C 1
ATOM 7240 O O . GLY B 1 417 ? 8.641 -22.266 -0.788 1 88.81 417 GLY B O 1
ATOM 7241 N N . LEU B 1 418 ? 7.141 -23.828 -0.414 1 93.19 418 LEU B N 1
ATOM 7242 C CA . LEU B 1 418 ? 6.426 -23.062 0.597 1 93.19 418 LEU B CA 1
ATOM 7243 C C . LEU B 1 418 ? 7.305 -22.812 1.818 1 93.19 418 LEU B C 1
ATOM 7245 O O . LEU B 1 418 ? 7.355 -21.703 2.336 1 93.19 418 LEU B O 1
ATOM 7249 N N . LYS B 1 419 ? 8.016 -23.859 2.207 1 91.12 419 LYS B N 1
ATOM 7250 C CA . LYS B 1 419 ? 8.867 -23.703 3.379 1 91.12 419 LYS B CA 1
ATOM 7251 C C . LYS B 1 419 ? 10.086 -22.844 3.061 1 91.12 419 LYS B C 1
ATOM 7253 O O . LYS B 1 419 ? 10.711 -22.281 3.967 1 91.12 419 LYS B O 1
ATOM 7258 N N . TYR B 1 420 ? 10.391 -22.766 1.808 1 91.25 420 TYR B N 1
ATOM 7259 C CA . TYR B 1 420 ? 11.477 -21.891 1.378 1 91.25 420 TYR B CA 1
ATOM 7260 C C . TYR B 1 420 ? 11.031 -20.438 1.351 1 91.25 420 TYR B C 1
ATOM 7262 O O . TYR B 1 420 ? 11.812 -19.531 1.676 1 91.25 420 TYR B O 1
ATOM 7270 N N . GLN B 1 421 ? 9.82 -20.219 1 1 94.62 421 GLN B N 1
ATOM 7271 C CA . GLN B 1 421 ? 9.289 -18.875 0.815 1 94.62 421 GLN B CA 1
ATOM 7272 C C . GLN B 1 421 ? 8.945 -18.234 2.154 1 94.62 421 GLN B C 1
ATOM 7274 O O . GLN B 1 421 ? 9.133 -17.031 2.338 1 94.62 421 GLN B O 1
ATOM 7279 N N . VAL B 1 422 ? 8.453 -19.047 3.1 1 97.19 422 VAL B N 1
ATOM 7280 C CA . VAL B 1 422 ? 7.871 -18.5 4.324 1 97.19 422 VAL B CA 1
ATOM 7281 C C . VAL B 1 422 ? 8.789 -18.812 5.508 1 97.19 422 VAL B C 1
ATOM 7283 O O . VAL B 1 422 ? 9.305 -19.922 5.633 1 97.19 422 VAL B O 1
ATOM 7286 N N . VAL B 1 423 ? 9.055 -17.844 6.309 1 96.75 423 VAL B N 1
ATOM 7287 C CA . VAL B 1 423 ? 9.766 -18.016 7.57 1 96.75 423 VAL B CA 1
ATOM 7288 C C . VAL B 1 423 ? 8.766 -18.031 8.727 1 96.75 423 VAL B C 1
ATOM 7290 O O . VAL B 1 423 ? 8.117 -17.031 9.008 1 96.75 423 VAL B O 1
ATOM 7293 N N . HIS B 1 424 ? 8.711 -19.141 9.375 1 97.12 424 HIS B N 1
ATOM 7294 C CA . HIS B 1 424 ? 7.715 -19.375 10.422 1 97.12 424 HIS B CA 1
ATOM 7295 C C . HIS B 1 424 ? 7.789 -18.297 11.5 1 97.12 424 HIS B C 1
ATOM 7297 O O . HIS B 1 424 ? 8.875 -17.984 11.992 1 97.12 424 HIS B O 1
ATOM 7303 N N . ASN B 1 425 ? 6.668 -17.703 11.797 1 96.44 425 ASN B N 1
ATOM 7304 C CA . ASN B 1 425 ? 6.477 -16.703 12.852 1 96.44 425 ASN B CA 1
ATOM 7305 C C . ASN B 1 425 ? 7.145 -15.383 12.492 1 96.44 425 ASN B C 1
ATOM 7307 O O . ASN B 1 425 ? 7.277 -14.5 13.344 1 96.44 425 ASN B O 1
ATOM 7311 N N . LYS B 1 426 ? 7.605 -15.258 11.344 1 96.38 426 LYS B N 1
ATOM 7312 C CA . LYS B 1 426 ? 8.211 -14.008 10.914 1 96.38 426 LYS B CA 1
ATOM 7313 C C . LYS B 1 426 ? 7.477 -13.43 9.703 1 96.38 426 LYS B C 1
ATOM 7315 O O . LYS B 1 426 ? 7.207 -12.227 9.656 1 96.38 426 LYS B O 1
ATOM 7320 N N . THR B 1 427 ? 7.203 -14.258 8.742 1 97.31 427 THR B N 1
ATOM 7321 C CA . THR B 1 427 ? 6.504 -13.797 7.547 1 97.31 427 THR B CA 1
ATOM 7322 C C . THR B 1 427 ? 5.176 -14.523 7.379 1 97.31 427 THR B C 1
ATOM 7324 O O . THR B 1 427 ? 4.426 -14.258 6.441 1 97.31 427 THR B O 1
ATOM 7327 N N . GLY B 1 428 ? 4.875 -15.438 8.219 1 97.38 428 GLY B N 1
ATOM 7328 C CA . GLY B 1 428 ? 3.67 -16.25 8.227 1 97.38 428 GLY B CA 1
ATOM 7329 C C . GLY B 1 428 ? 3.764 -17.453 9.156 1 97.38 428 GLY B C 1
ATOM 7330 O O . GLY B 1 428 ? 4.613 -17.484 10.047 1 97.38 428 GLY B O 1
ATOM 7331 N N . GLN B 1 429 ? 2.797 -18.359 9 1 98.06 429 GLN B N 1
ATOM 7332 C CA . GLN B 1 429 ? 2.781 -19.594 9.773 1 98.06 429 GLN B CA 1
ATOM 7333 C C . GLN B 1 429 ? 2.973 -20.812 8.875 1 98.06 429 GLN B C 1
ATOM 7335 O O . GLN B 1 429 ? 2.486 -20.844 7.746 1 98.06 429 GLN B O 1
ATOM 7340 N N . ILE B 1 430 ? 3.705 -21.797 9.438 1 97.56 430 ILE B N 1
ATOM 7341 C CA . ILE B 1 430 ? 3.875 -23.078 8.758 1 97.56 430 ILE B CA 1
ATOM 7342 C C . ILE B 1 430 ? 3.221 -24.188 9.578 1 97.56 430 ILE B C 1
ATOM 7344 O O . ILE B 1 430 ? 3.574 -24.391 10.742 1 97.56 430 ILE B O 1
ATOM 7348 N N . ASN B 1 431 ? 2.199 -24.719 9.047 1 96.88 431 ASN B N 1
ATOM 7349 C CA . ASN B 1 431 ? 1.687 -25.984 9.547 1 96.88 431 ASN B CA 1
ATOM 7350 C C . ASN B 1 431 ? 2.324 -27.172 8.82 1 96.88 431 ASN B C 1
ATOM 7352 O O . ASN B 1 431 ? 1.947 -27.484 7.691 1 96.88 431 ASN B O 1
ATOM 7356 N N . PRO B 1 432 ? 3.201 -27.844 9.484 1 94.06 432 PRO B N 1
ATOM 7357 C CA . PRO B 1 432 ? 4.051 -28.797 8.766 1 94.06 432 PRO B CA 1
ATOM 7358 C C . PRO B 1 432 ? 3.252 -29.891 8.07 1 94.06 432 PRO B C 1
ATOM 7360 O O . PRO B 1 432 ? 3.59 -30.297 6.953 1 94.06 432 PRO B O 1
ATOM 7363 N N . ASP B 1 433 ? 2.225 -30.406 8.742 1 95.88 433 ASP B N 1
ATOM 7364 C CA . ASP B 1 433 ? 1.421 -31.469 8.156 1 95.88 433 ASP B CA 1
ATOM 7365 C C . ASP B 1 433 ? 0.047 -30.969 7.734 1 95.88 433 ASP B C 1
ATOM 7367 O O . ASP B 1 433 ? -0.85 -30.812 8.562 1 95.88 433 ASP B O 1
ATOM 7371 N N . PRO B 1 434 ? -0.169 -30.781 6.445 1 96.12 434 PRO B N 1
ATOM 7372 C CA . PRO B 1 434 ? -1.433 -30.234 5.949 1 96.12 434 PRO B CA 1
ATOM 7373 C C . PRO B 1 434 ? -2.617 -31.172 6.188 1 96.12 434 PRO B C 1
ATOM 7375 O O . PRO B 1 434 ? -3.77 -30.75 6.027 1 96.12 434 PRO B O 1
ATOM 7378 N N . THR B 1 435 ? -2.363 -32.406 6.57 1 96.75 435 THR B N 1
ATOM 7379 C CA . THR B 1 435 ? -3.438 -33.375 6.762 1 96.75 435 THR B CA 1
ATOM 7380 C C . THR B 1 435 ? -3.799 -33.5 8.234 1 96.75 435 THR B C 1
ATOM 7382 O O . THR B 1 435 ? -4.742 -34.219 8.594 1 96.75 435 THR B O 1
ATOM 7385 N N . ASP B 1 436 ? -3.045 -32.906 9.078 1 98 436 ASP B N 1
ATOM 7386 C CA . ASP B 1 436 ? -3.369 -32.844 10.5 1 98 436 ASP B CA 1
ATOM 7387 C C . ASP B 1 436 ? -4.461 -31.812 10.781 1 98 436 ASP B C 1
ATOM 7389 O O . ASP B 1 436 ? -4.164 -30.672 11.133 1 98 436 ASP B O 1
ATOM 7393 N N . ILE B 1 437 ? -5.68 -32.312 10.773 1 98.31 437 ILE B N 1
ATOM 7394 C CA . ILE B 1 437 ? -6.852 -31.453 10.852 1 98.31 437 ILE B CA 1
ATOM 7395 C C . ILE B 1 437 ? -6.848 -30.688 12.18 1 98.31 437 ILE B C 1
ATOM 7397 O O . ILE B 1 437 ? -7.176 -29.5 12.227 1 98.31 437 ILE B O 1
ATOM 7401 N N . GLU B 1 438 ? -6.465 -31.312 13.227 1 98.31 438 GLU B N 1
ATOM 7402 C CA . GLU B 1 438 ? -6.438 -30.703 14.555 1 98.31 438 GLU B CA 1
ATOM 7403 C C . GLU B 1 438 ? -5.457 -29.531 14.602 1 98.31 438 GLU B C 1
ATOM 7405 O O . GLU B 1 438 ? -5.809 -28.438 15.039 1 98.31 438 GLU B O 1
ATOM 7410 N N . SER B 1 439 ? -4.305 -29.812 14.133 1 98.31 439 SER B N 1
ATOM 7411 C CA . SER B 1 439 ? -3.271 -28.781 14.133 1 98.31 439 SER B CA 1
ATOM 7412 C C . SER B 1 439 ? -3.656 -27.609 13.219 1 98.31 439 SER B C 1
ATOM 7414 O O . SER B 1 439 ? -3.465 -26.453 13.578 1 98.31 439 SER B O 1
ATOM 7416 N N . LEU B 1 440 ? -4.152 -27.938 12.102 1 98.5 440 LEU B N 1
ATOM 7417 C CA . LEU B 1 440 ? -4.574 -26.922 11.148 1 98.5 440 LEU B CA 1
ATOM 7418 C C . LEU B 1 440 ? -5.684 -26.047 11.742 1 98.5 440 LEU B C 1
ATOM 7420 O O . LEU B 1 440 ? -5.645 -24.828 11.633 1 98.5 440 LEU B O 1
ATOM 7424 N N . SER B 1 441 ? -6.648 -26.672 12.383 1 98.69 441 SER B N 1
ATOM 7425 C CA . SER B 1 441 ? -7.754 -25.969 13.023 1 98.69 441 SER B CA 1
ATOM 7426 C C . SER B 1 441 ? -7.25 -25.016 14.094 1 98.69 441 SER B C 1
ATOM 7428 O O . SER B 1 441 ? -7.68 -23.859 14.148 1 98.69 441 SER B O 1
ATOM 7430 N N . LYS B 1 442 ? -6.371 -25.438 14.883 1 98.31 442 LYS B N 1
ATOM 7431 C CA . LYS B 1 442 ? -5.816 -24.625 15.953 1 98.31 442 LYS B CA 1
ATOM 7432 C C . LYS B 1 442 ? -5.023 -23.438 15.398 1 98.31 442 LYS B C 1
ATOM 7434 O O . LYS B 1 442 ? -5.07 -22.344 15.953 1 98.31 442 LYS B O 1
ATOM 7439 N N . THR B 1 443 ? -4.277 -23.656 14.352 1 98.44 443 THR B N 1
ATOM 7440 C CA . THR B 1 443 ? -3.477 -22.609 13.742 1 98.44 443 THR B CA 1
ATOM 7441 C C . THR B 1 443 ? -4.375 -21.531 13.125 1 98.44 443 THR B C 1
ATOM 7443 O O . THR B 1 443 ? -4.09 -20.344 13.234 1 98.44 443 THR B O 1
ATOM 7446 N N . LEU B 1 444 ? -5.449 -21.969 12.492 1 98.69 444 LEU B N 1
ATOM 7447 C CA . LEU B 1 444 ? -6.418 -21.016 11.953 1 98.69 444 LEU B CA 1
ATOM 7448 C C . LEU B 1 444 ? -6.949 -20.109 13.055 1 98.69 444 LEU B C 1
ATOM 7450 O O . LEU B 1 444 ? -6.961 -18.875 12.898 1 98.69 444 LEU B O 1
ATOM 7454 N N . ALA B 1 445 ? -7.34 -20.703 14.133 1 98.56 445 ALA B N 1
ATOM 7455 C CA . ALA B 1 445 ? -7.887 -19.938 15.258 1 98.56 445 ALA B CA 1
ATOM 7456 C C . ALA B 1 445 ? -6.848 -18.984 15.836 1 98.56 445 ALA B C 1
ATOM 7458 O O . ALA B 1 445 ? -7.16 -17.844 16.156 1 98.56 445 ALA B O 1
ATOM 7459 N N . TYR B 1 446 ? -5.699 -19.516 15.977 1 98.06 446 TYR B N 1
ATOM 7460 C CA . TYR B 1 446 ? -4.609 -18.688 16.5 1 98.06 446 TYR B CA 1
ATOM 7461 C C . TYR B 1 446 ? -4.387 -17.453 15.641 1 98.06 446 TYR B C 1
ATOM 7463 O O . TYR B 1 446 ? -4.305 -16.344 16.156 1 98.06 446 TYR B O 1
ATOM 7471 N N . MET B 1 447 ? -4.281 -17.641 14.359 1 98.25 447 MET B N 1
ATOM 7472 C CA . MET B 1 447 ? -4.02 -16.531 13.453 1 98.25 447 MET B CA 1
ATOM 7473 C C . MET B 1 447 ? -5.16 -15.516 13.477 1 98.25 447 MET B C 1
ATOM 7475 O O . MET B 1 447 ? -4.926 -14.312 13.445 1 98.25 447 MET B O 1
ATOM 7479 N N . LEU B 1 448 ? -6.367 -15.984 13.539 1 97.75 448 LEU B N 1
ATOM 7480 C CA . LEU B 1 448 ? -7.516 -15.086 13.594 1 97.75 448 LEU B CA 1
ATOM 7481 C C . LEU B 1 448 ? -7.484 -14.234 14.859 1 97.75 448 LEU B C 1
ATOM 7483 O O . LEU B 1 448 ? -7.84 -13.055 14.828 1 97.75 448 LEU B O 1
ATOM 7487 N N . ASN B 1 449 ? -7.016 -14.789 15.906 1 96.56 449 ASN B N 1
ATOM 7488 C CA . ASN B 1 449 ? -7.109 -14.133 17.203 1 96.56 449 ASN B CA 1
ATOM 7489 C C . ASN B 1 449 ? -5.848 -13.328 17.516 1 96.56 449 ASN B C 1
ATOM 7491 O O . ASN B 1 449 ? -5.719 -12.766 18.609 1 96.56 449 ASN B O 1
ATOM 7495 N N . HIS B 1 450 ? -4.93 -13.234 16.656 1 95.94 450 HIS B N 1
ATOM 7496 C CA . HIS B 1 450 ? -3.713 -12.453 16.828 1 95.94 450 HIS B CA 1
ATOM 7497 C C . HIS B 1 450 ? -3.498 -11.5 15.656 1 95.94 450 HIS B C 1
ATOM 7499 O O . HIS B 1 450 ? -2.512 -11.617 14.922 1 95.94 450 HIS B O 1
ATOM 7505 N N . PRO B 1 451 ? -4.371 -10.508 15.57 1 93 451 PRO B N 1
ATOM 7506 C CA . PRO B 1 451 ? -4.332 -9.602 14.422 1 93 451 PRO B CA 1
ATOM 7507 C C . PRO B 1 451 ? -3.057 -8.766 14.375 1 93 451 PRO B C 1
ATOM 7509 O O . PRO B 1 451 ? -2.568 -8.445 13.281 1 93 451 PRO B O 1
ATOM 7512 N N . LYS B 1 452 ? -2.451 -8.391 15.477 1 91.56 452 LYS B N 1
ATOM 7513 C CA . LYS B 1 452 ? -1.221 -7.609 15.5 1 91.56 452 LYS B CA 1
ATOM 7514 C C . LYS B 1 452 ? -0.053 -8.406 14.922 1 91.56 452 LYS B C 1
ATOM 7516 O O . LYS B 1 452 ? 0.749 -7.871 14.156 1 91.56 452 LYS B O 1
ATOM 7521 N N . GLU B 1 453 ? -0 -9.664 15.258 1 95.19 453 GLU B N 1
ATOM 7522 C CA . GLU B 1 453 ? 1.033 -10.531 14.703 1 95.19 453 GLU B CA 1
ATOM 7523 C C . GLU B 1 453 ? 0.844 -10.727 13.203 1 95.19 453 GLU B C 1
ATOM 7525 O O . GLU B 1 453 ? 1.812 -10.688 12.438 1 95.19 453 GLU B O 1
ATOM 7530 N N . ARG B 1 454 ? -0.374 -10.898 12.805 1 95.56 454 ARG B N 1
ATOM 7531 C CA . ARG B 1 454 ? -0.663 -11.07 11.391 1 95.56 454 ARG B CA 1
ATOM 7532 C C . ARG B 1 454 ? -0.178 -9.875 10.578 1 95.56 454 ARG B C 1
ATOM 7534 O O . ARG B 1 454 ? 0.405 -10.039 9.508 1 95.56 454 ARG B O 1
ATOM 7541 N N . ASP B 1 455 ? -0.43 -8.727 11.148 1 93.31 455 ASP B N 1
ATOM 7542 C CA . ASP B 1 455 ? 0.02 -7.52 10.469 1 93.31 455 ASP B CA 1
ATOM 7543 C C . ASP B 1 455 ? 1.54 -7.504 10.32 1 93.31 455 ASP B C 1
ATOM 7545 O O . ASP B 1 455 ? 2.064 -7.172 9.258 1 93.31 455 ASP B O 1
ATOM 7549 N N . LYS B 1 456 ? 2.207 -7.895 11.391 1 94.62 456 LYS B N 1
ATOM 7550 C CA . LYS B 1 456 ? 3.666 -7.961 11.359 1 94.62 456 LYS B CA 1
ATOM 7551 C C . LYS B 1 456 ? 4.148 -8.961 10.312 1 94.62 456 LYS B C 1
ATOM 7553 O O . LYS B 1 456 ? 5.082 -8.68 9.562 1 94.62 456 LYS B O 1
ATOM 7558 N N . TRP B 1 457 ? 3.492 -10.133 10.273 1 97.31 457 TRP B N 1
ATOM 7559 C CA . TRP B 1 457 ? 3.857 -11.148 9.289 1 97.31 457 TRP B CA 1
ATOM 7560 C C . TRP B 1 457 ? 3.639 -10.633 7.871 1 97.31 457 TRP B C 1
ATOM 7562 O O . TRP B 1 457 ? 4.434 -10.914 6.973 1 97.31 457 TRP B O 1
ATOM 7572 N N . GLY B 1 458 ? 2.559 -9.883 7.684 1 97.12 458 GLY B N 1
ATOM 7573 C CA . GLY B 1 458 ? 2.275 -9.312 6.375 1 97.12 458 GLY B CA 1
ATOM 7574 C C . GLY B 1 458 ? 3.352 -8.359 5.895 1 97.12 458 GLY B C 1
ATOM 7575 O O . GLY B 1 458 ? 3.826 -8.469 4.762 1 97.12 458 GLY B O 1
ATOM 7576 N N . PHE B 1 459 ? 3.785 -7.465 6.754 1 96.06 459 PHE B N 1
ATOM 7577 C CA . PHE B 1 459 ? 4.809 -6.488 6.395 1 96.06 459 PHE B CA 1
ATOM 7578 C C . PHE B 1 459 ? 6.145 -7.176 6.137 1 96.06 459 PHE B C 1
ATOM 7580 O O . PHE B 1 459 ? 6.812 -6.891 5.141 1 96.06 459 PHE B O 1
ATOM 7587 N N . ASN B 1 460 ? 6.484 -8.078 7.016 1 96.94 460 ASN B N 1
ATOM 7588 C CA . ASN B 1 460 ? 7.715 -8.836 6.832 1 96.94 460 ASN B CA 1
ATOM 7589 C C . ASN B 1 460 ? 7.68 -9.664 5.551 1 96.94 460 ASN B C 1
ATOM 7591 O O . ASN B 1 460 ? 8.703 -9.844 4.891 1 96.94 460 ASN B O 1
ATOM 7595 N N . GLY B 1 461 ? 6.512 -10.195 5.316 1 97.62 461 GLY B N 1
ATOM 7596 C CA . GLY B 1 461 ? 6.34 -10.961 4.09 1 97.62 461 GLY B CA 1
ATOM 7597 C C . GLY B 1 461 ? 6.609 -10.156 2.838 1 97.62 461 GLY B C 1
ATOM 7598 O O . GLY B 1 461 ? 7.301 -10.617 1.93 1 97.62 461 GLY B O 1
ATOM 7599 N N . GLN B 1 462 ? 6.09 -8.953 2.783 1 97.25 462 GLN B N 1
ATOM 7600 C CA . GLN B 1 462 ? 6.324 -8.109 1.617 1 97.25 462 GLN B CA 1
ATOM 7601 C C . GLN B 1 462 ? 7.812 -7.812 1.445 1 97.25 462 GLN B C 1
ATOM 7603 O O . GLN B 1 462 ? 8.336 -7.863 0.332 1 97.25 462 GLN B O 1
ATOM 7608 N N . LEU B 1 463 ? 8.461 -7.484 2.537 1 96.25 463 LEU B N 1
ATOM 7609 C CA . LEU B 1 463 ? 9.883 -7.184 2.48 1 96.25 463 LEU B CA 1
ATOM 7610 C C . LEU B 1 463 ? 10.672 -8.375 1.932 1 96.25 463 LEU B C 1
ATOM 7612 O O . LEU B 1 463 ? 11.57 -8.203 1.106 1 96.25 463 LEU B O 1
ATOM 7616 N N . ARG B 1 464 ? 10.312 -9.547 2.336 1 96.56 464 ARG B N 1
ATOM 7617 C CA . ARG B 1 464 ? 10.984 -10.75 1.857 1 96.56 464 ARG B CA 1
ATOM 7618 C C . ARG B 1 464 ? 10.781 -10.922 0.356 1 96.56 464 ARG B C 1
ATOM 7620 O O . ARG B 1 464 ? 11.719 -11.281 -0.362 1 96.56 464 ARG B O 1
ATOM 7627 N N . VAL B 1 465 ? 9.617 -10.672 -0.117 1 97.31 465 VAL B N 1
ATOM 7628 C CA . VAL B 1 465 ? 9.328 -10.805 -1.542 1 97.31 465 VAL B CA 1
ATOM 7629 C C . VAL B 1 465 ? 10.125 -9.766 -2.328 1 97.31 465 VAL B C 1
ATOM 7631 O O . VAL B 1 465 ? 10.703 -10.078 -3.369 1 97.31 465 VAL B O 1
ATOM 7634 N N . ILE B 1 466 ? 10.148 -8.539 -1.816 1 96.12 466 ILE B N 1
ATOM 7635 C CA . ILE B 1 466 ? 10.883 -7.461 -2.475 1 96.12 466 ILE B CA 1
ATOM 7636 C C . ILE B 1 466 ? 12.344 -7.855 -2.635 1 96.12 466 ILE B C 1
ATOM 7638 O O . ILE B 1 466 ? 12.945 -7.637 -3.691 1 96.12 466 ILE B O 1
ATOM 7642 N N . GLN B 1 467 ? 12.844 -8.531 -1.697 1 93.88 467 GLN B N 1
ATOM 7643 C CA . GLN B 1 467 ? 14.273 -8.812 -1.653 1 93.88 467 GLN B CA 1
ATOM 7644 C C . GLN B 1 467 ? 14.602 -10.078 -2.441 1 93.88 467 GLN B C 1
ATOM 7646 O O . GLN B 1 467 ? 15.711 -10.219 -2.961 1 93.88 467 GLN B O 1
ATOM 7651 N N . ASN B 1 468 ? 13.594 -10.969 -2.604 1 94.88 468 ASN B N 1
ATOM 7652 C CA . ASN B 1 468 ? 14.023 -12.297 -3.045 1 94.88 468 ASN B CA 1
ATOM 7653 C C . ASN B 1 468 ? 13.164 -12.805 -4.199 1 94.88 468 ASN B C 1
ATOM 7655 O O . ASN B 1 468 ? 13.578 -13.711 -4.93 1 94.88 468 ASN B O 1
ATOM 7659 N N . PHE B 1 469 ? 11.953 -12.297 -4.363 1 96.19 469 PHE B N 1
ATOM 7660 C CA . PHE B 1 469 ? 11.039 -13.047 -5.211 1 96.19 469 PHE B CA 1
ATOM 7661 C C . PHE B 1 469 ? 10.336 -12.133 -6.199 1 96.19 469 PHE B C 1
ATOM 7663 O O . PHE B 1 469 ? 9.164 -12.352 -6.535 1 96.19 469 PHE B O 1
ATOM 7670 N N . THR B 1 470 ? 10.906 -11.047 -6.562 1 96.06 470 THR B N 1
ATOM 7671 C CA . THR B 1 470 ? 10.406 -10.227 -7.664 1 96.06 470 THR B CA 1
ATOM 7672 C C . THR B 1 470 ? 11.195 -10.5 -8.938 1 96.06 470 THR B C 1
ATOM 7674 O O . THR B 1 470 ? 12.242 -11.148 -8.906 1 96.06 470 THR B O 1
ATOM 7677 N N . LEU B 1 471 ? 10.695 -10.062 -10.047 1 95.69 471 LEU B N 1
ATOM 7678 C CA . LEU B 1 471 ? 11.367 -10.281 -11.328 1 95.69 471 LEU B CA 1
ATOM 7679 C C . LEU B 1 471 ? 12.781 -9.703 -11.305 1 95.69 471 LEU B C 1
ATOM 7681 O O . LEU B 1 471 ? 13.672 -10.227 -11.977 1 95.69 471 LEU B O 1
ATOM 7685 N N . PHE B 1 472 ? 13.102 -8.727 -10.461 1 96.69 472 PHE B N 1
ATOM 7686 C CA . PHE B 1 472 ? 14.414 -8.102 -10.438 1 96.69 472 PHE B CA 1
ATOM 7687 C C . PHE B 1 472 ? 15.438 -9.016 -9.781 1 96.69 472 PHE B C 1
ATOM 7689 O O . PHE B 1 472 ? 16.578 -9.109 -10.234 1 96.69 472 PHE B O 1
ATOM 7696 N N . SER B 1 473 ? 15.008 -9.664 -8.664 1 95.06 473 SER B N 1
ATOM 7697 C CA . SER B 1 473 ? 15.906 -10.633 -8.055 1 95.06 473 SER B CA 1
ATOM 7698 C C . SER B 1 473 ? 16.219 -11.781 -9.016 1 95.06 473 SER B C 1
ATOM 7700 O O . SER B 1 473 ? 17.344 -12.266 -9.078 1 95.06 473 SER B O 1
ATOM 7702 N N . GLN B 1 474 ? 15.258 -12.195 -9.742 1 95.56 474 GLN B N 1
ATOM 7703 C CA . GLN B 1 474 ? 15.453 -13.258 -10.719 1 95.56 474 GLN B CA 1
ATOM 7704 C C . GLN B 1 474 ? 16.375 -12.805 -11.859 1 95.56 474 GLN B C 1
ATOM 7706 O O . GLN B 1 474 ? 17.234 -13.562 -12.305 1 95.56 474 GLN B O 1
ATOM 7711 N N . LEU B 1 475 ? 16.172 -11.594 -12.305 1 97.31 475 LEU B N 1
ATOM 7712 C CA . LEU B 1 475 ? 16.969 -11.07 -13.406 1 97.31 475 LEU B CA 1
ATOM 7713 C C . LEU B 1 475 ? 18.438 -10.961 -13.016 1 97.31 475 LEU B C 1
ATOM 7715 O O . LEU B 1 475 ? 19.328 -11.211 -13.828 1 97.31 475 LEU B O 1
ATOM 7719 N N . VAL B 1 476 ? 18.703 -10.594 -11.781 1 96.94 476 VAL B N 1
ATOM 7720 C CA . VAL B 1 476 ? 20.078 -10.547 -11.297 1 96.94 476 VAL B CA 1
ATOM 7721 C C . VAL B 1 476 ? 20.703 -11.938 -11.375 1 96.94 476 VAL B C 1
ATOM 7723 O O . VAL B 1 476 ? 21.828 -12.086 -11.852 1 96.94 476 VAL B O 1
ATOM 7726 N N . SER B 1 477 ? 19.953 -12.906 -10.945 1 96.62 477 SER B N 1
ATOM 7727 C CA . SER B 1 477 ? 20.438 -14.281 -10.977 1 96.62 477 SER B CA 1
ATOM 7728 C C . SER B 1 477 ? 20.656 -14.758 -12.414 1 96.62 477 SER B C 1
ATOM 7730 O O . SER B 1 477 ? 21.672 -15.398 -12.711 1 96.62 477 SER B O 1
ATOM 7732 N N . TRP B 1 478 ? 19.734 -14.445 -13.273 1 96.81 478 TRP B N 1
ATOM 7733 C CA . TRP B 1 478 ? 19.859 -14.828 -14.68 1 96.81 478 TRP B CA 1
ATOM 7734 C C . TRP B 1 478 ? 21.094 -14.18 -15.312 1 96.81 478 TRP B C 1
ATOM 7736 O O . TRP B 1 478 ? 21.844 -14.836 -16.031 1 96.81 478 TRP B O 1
ATOM 7746 N N . LEU B 1 479 ? 21.234 -12.914 -15.055 1 97.38 479 LEU B N 1
ATOM 7747 C CA . LEU B 1 479 ? 22.359 -12.195 -15.641 1 97.38 479 LEU B CA 1
ATOM 7748 C C . LEU B 1 479 ? 23.688 -12.789 -15.188 1 97.38 479 LEU B C 1
ATOM 7750 O O . LEU B 1 479 ? 24.641 -12.891 -15.969 1 97.38 479 LEU B O 1
ATOM 7754 N N . LYS B 1 480 ? 23.719 -13.203 -13.977 1 96.44 480 LYS B N 1
ATOM 7755 C CA . LYS B 1 480 ? 24.922 -13.859 -13.461 1 96.44 480 LYS B CA 1
ATOM 7756 C C . LYS B 1 480 ? 25.172 -15.18 -14.18 1 96.44 480 LYS B C 1
ATOM 7758 O O . LYS B 1 480 ? 26.297 -15.461 -14.602 1 96.44 480 LYS B O 1
ATOM 7763 N N . VAL B 1 481 ? 24.141 -15.953 -14.367 1 97.31 481 VAL B N 1
ATOM 7764 C CA . VAL B 1 481 ? 24.266 -17.25 -15.008 1 97.31 481 VAL B CA 1
ATOM 7765 C C . VAL B 1 481 ? 24.625 -17.078 -16.484 1 97.31 481 VAL B C 1
ATOM 7767 O O . VAL B 1 481 ? 25.516 -17.766 -16.984 1 97.31 481 VAL B O 1
ATOM 7770 N N . LEU B 1 482 ? 24 -16.172 -17.141 1 97.06 482 LEU B N 1
ATOM 7771 C CA . LEU B 1 482 ? 24.219 -15.953 -18.562 1 97.06 482 LEU B CA 1
ATOM 7772 C C . LEU B 1 482 ? 25.609 -15.414 -18.828 1 97.06 482 LEU B C 1
ATOM 7774 O O . LEU B 1 482 ? 26.297 -15.859 -19.766 1 97.06 482 LEU B O 1
ATOM 7778 N N . SER B 1 483 ? 26.031 -14.516 -17.984 1 95.31 483 SER B N 1
ATOM 7779 C CA . SER B 1 483 ? 27.344 -13.898 -18.188 1 95.31 483 SER B CA 1
ATOM 7780 C C . SER B 1 483 ? 28.469 -14.898 -17.922 1 95.31 483 SER B C 1
ATOM 7782 O O . SER B 1 483 ? 29.516 -14.844 -18.578 1 95.31 483 SER B O 1
ATOM 7784 N N . THR B 1 484 ? 28.234 -15.805 -17.047 1 93.69 484 THR B N 1
ATOM 7785 C CA . THR B 1 484 ? 29.266 -16.766 -16.688 1 93.69 484 THR B CA 1
ATOM 7786 C C . THR B 1 484 ? 29.312 -17.906 -17.703 1 93.69 484 THR B C 1
ATOM 7788 O O . THR B 1 484 ? 30.297 -18.656 -17.766 1 93.69 484 THR B O 1
ATOM 7791 N N . ASN B 1 485 ? 28.281 -18.062 -18.469 1 89.56 485 ASN B N 1
ATOM 7792 C CA . ASN B 1 485 ? 28.203 -19.188 -19.391 1 89.56 485 ASN B CA 1
ATOM 7793 C C . ASN B 1 485 ? 28.281 -18.719 -20.844 1 89.56 485 ASN B C 1
ATOM 7795 O O . ASN B 1 485 ? 27.828 -19.422 -21.75 1 89.56 485 ASN B O 1
ATOM 7799 N N . LYS B 1 486 ? 28.719 -17.516 -20.953 1 85.12 486 LYS B N 1
ATOM 7800 C CA . LYS B 1 486 ? 28.922 -17.062 -22.328 1 85.12 486 LYS B CA 1
ATOM 7801 C C . LYS B 1 486 ? 30.031 -17.828 -23.016 1 85.12 486 LYS B C 1
ATOM 7803 O O . LYS B 1 486 ? 31.047 -18.172 -22.391 1 85.12 486 LYS B O 1
ATOM 7808 N N . ALA B 1 487 ? 29.766 -18.312 -24.203 1 70.44 487 ALA B N 1
ATOM 7809 C CA . ALA B 1 487 ? 30.719 -19.094 -24.984 1 70.44 487 ALA B CA 1
ATOM 7810 C C . ALA B 1 487 ? 31.969 -18.297 -25.297 1 70.44 487 ALA B C 1
ATOM 7812 O O . ALA B 1 487 ? 31.906 -17.062 -25.438 1 70.44 487 ALA B O 1
#

pLDDT: mean 93.2, std 5.94, range [65.94, 98.75]

Secondary structure (DSSP, 8-state):
-EE-PPPP---HHHHHTSTTTHHHHHHHHHHHHHHHHHTTT-EEEEEES-SSSSHHHHHHHHHHHHHHHTT-EEEEEE-----HHHHHHHHHHHHHHTT-S-----HHHHHHHHHHHHHHHHHHHHH--TT-EEEEESSTTTTHHHHHHTT---EEEEEE----SS--HHHHHHHHHHHHHHTT-SEEEESSGGGS-GGGGGGEEE----B-TTSTTTS---HHHHHHHHHHTTSSPP-TT-SSPPPSSPPEEE-TTS-EEE--GGG---TTTS-EEEEE--S-GGGTHHHHHHHHHHHHHHHHHHS-TTSHHHHHHHH-EEEEEEE-GGG-SS-HHHHHHHHHHHHHHHHS-HHHHTTEEEEEE--S-HHHHHHHHHHHHHH-SEEEE--SS-SS-HHHHHHHHTT--EEE-S-THHHHH--BTTTEEE-S-TT-HHHHHHHHHHHHT-HHHHHHHHHHHHHHHHHHSBHHHHHHHHHHHHHHT--/-EE-PPPP---HHHHHTSTTTHHHHHHHHHHHHHHHHHTTT-EEEEEES-SSSSHHHHHHHHHHHHHHHTT-EEEEEE-----HHHHHHHHHHHHHHTT-S-----HHHHHHHHHHHHHHHHHHHHH--TT-EEEEESSTTTTHHHHHHTT---EEEEEE----SS--HHHHHHHHHHHHHHTT-SEEEESSGGGS-GGGGGGEEE----B-TTSTTTS---HHHHHHHHHHTTSSPP-TT-SSPPPSSPPEEE-TTS-EEE--GGG---TTTS-EEEEE--S-GGGTHHHHHHHHHHHHHHHHHHS-TTSHHHHHHHH-EEEEEEE-GGG-SS-HHHHHHHHHHHHHHHHS-HHHHTTEEEEEE--S-HHHHHHHHHHHHHH-SEEEE--SS-SS-HHHHHHHHTT--EEE-S-THHHHH--BTTTEEE-S-TT-HHHHHHHHHHHHT-HHHHHHHHHHHHHHHHHHSBHHHHHHHHHHHHHHT--

Organism: Allomuricauda ruestringensis (strain DSM 13258 / CIP 107369 / LMG 19739 / B1) (NCBI:txid886377)

Foldseek 3Di:
DDWDDQDDDDELVNQCVDPLQVVVSVVLVVLLVVLLVLCPPAAEEEEEADCDDDDCNVQPRVLVRHSVVVPHHYTYYHFDDPDPLLVVLLVLLQQLQLVDDDLDDDVVSVCSQQVSLVVRQVVVLVPHAAQYEYEYEAQSNLQNLVVNVVPHHYAYEYEYEGHALDDDSSNVSSCVVCVVSVVSHQAYEYQDQSRDDPVRNVRYDHFHAFDACCALLHDDDDPLRLVLLCVLQQLAEDDPPHDDHHDPHHKWWQDLVRDIDGAYPVLRLCLLPAAEEEEEDQQAVQQLPVLLLLLLVVLLVCLVVPNDCPDPLSVRSLRYAYEYEYAAVVADPPDPRSVVSSSVVSVVLNPDDPSSNSRYIYIHAYDPDVSSSSNNNNSSLLSHQAYERLGNADRQPVVLLSSLLSLHAYEYECHHNVPVLADDLQQHHYDHHSNPSNSSNVRVSVSSVCSVSRNRNSVRSSSSSSCRHHSSNSSSSVSVSCSVRRD/DDWDDQDDDDELVNQCVDPLQVVVSVVLVVLLVVLLVLCPPAAEEEEEADCDDDDCNVQPRVLVRHSVVVPHHYTYYHFDDPDPLLVVLLVLLQQLQLVDDDLDDDVVSVCSLQVSLVVRQVVVLVPHAAQYEYEYEAQSNLQNLVVNVVPHHYAYEYEYEGHALDDDSSNVSSCVVCVVSVVSHQAYEYQDQSRDDPVRNVRYDHFHAFDACCALLHDDDDPLRLVLLCVLQQLAEDDPPHDDHHDPHHKWWQDLVRDIDGAYPVLRLCLLPAAEEEEEDQQAVQQLPVLLLLLLVVLLVCLVVPHDCPDPLSVRSLRYAYEYEYAAVVADPPDPRSVVSSSVVSVVLNPDDPSSNSRYIYIHAYDPDVSSSSNNNNSSLLSHQAYERLGNADRQPVVLLSSLLSLHAYEYECHHNVPVLADDLQQHHYDHHSNPSNSSNVRVSVSSVCSVSRNRNSVRSSSSSSVRHHSSNSSSSVSVSCSVRRD